Protein 3AM6 (pdb70)

Solvent-accessible surface area: 39578 Å² total; per-residue (Å²): 227,32,44,50,6,58,118,74,0,36,80,17,2,86,97,11,60,56,69,0,23,58,12,10,112,54,20,22,79,35,2,119,140,91,85,48,72,74,8,17,116,21,1,33,36,0,0,64,49,0,10,47,12,10,97,19,12,1,72,33,43,125,92,84,44,68,22,59,114,26,8,12,17,25,18,10,3,27,1,20,5,52,0,13,22,48,3,0,56,0,0,11,52,1,11,132,27,36,53,68,64,32,50,107,6,33,21,10,0,36,72,27,11,20,47,18,4,30,0,2,29,17,103,85,102,96,26,20,76,74,47,39,102,22,6,49,73,42,21,53,74,5,41,155,8,1,69,19,12,37,174,121,135,107,112,41,104,76,41,76,64,23,0,43,65,25,2,63,76,8,13,110,17,16,66,98,31,29,69,14,11,20,100,0,10,1,56,35,102,34,32,1,16,70,4,5,62,77,2,3,90,15,1,40,61,5,4,8,79,5,0,86,25,0,12,108,13,15,37,55,24,123,160,183,222,32,44,48,6,56,117,73,0,35,78,19,2,86,97,12,60,58,69,0,25,57,13,10,112,52,20,22,77,36,2,122,141,90,86,48,70,71,8,18,114,21,1,32,36,1,1,64,49,0,9,81,14,11,107,48,10,1,77,76,44,128,72,83,16,69,21,58,113,26,9,13,17,58,18,10,3,88,1,19,37,84,0,14,23,47,3,0,57,0,0,11,52,1,12,135,27,36,42,103,63,32,8,158,6,21,16,10,0,56,82,28,11,35,46,18,50,59,0,3,82,26,104,85,34,42,46,19,4,51,21,20,13,22,6,24,54,42,22,54,73,4,41,154,8,2,70,19,12,38,174,121,136,106,114,41,102,76,42,79,65,23,0,43,66,23,1,63,78,9,13,109,17,16,65,99,31,28,58,11,10,15,41,0,12,1,37,30,48,34,33,1,16,71,5,5,62,78,3,4,91,15,1,38,63,5,4,8,79,4,0,85,24,0,11,111,14,15,39,56,23,124,159,180,225,31,45,49,6,56,116,73,0,37,77,17,2,85,98,10,59,56,70,0,24,56,13,11,112,54,21,22,76,35,1,121,144,90,85,50,72,73,8,18,115,20,1,33,38,0,1,63,49,0,9,81,14,11,108,48,11,1,76,78,44,124,76,82,17,68,22,60,114,26,9,11,17,63,18,9,3,87,2,20,37,85,0,13,23,47,4,0,57,0,0,10,53,1,11,133,27,36,41,102,61,32,8,158,5,22,16,9,0,56,83,26,10,35,45,18,50,59,0,3,78,25,100,86,34,42,48,20,5,53,21,18,14,22,6,24,56,43,21,53,72,4,41,153,9,1,68,19,12,37,174,119,138,105,114,42,101,76,41,77,65,23,0,44,64,24,2,62,77,9,13,112,19,15,65,98,31,29,56,11,12,15,37,1,12,1,37,32,49,33,32,1,17,71,5,5,62,76,2,3,91,15,1,38,63,4,4,7,80,4,0,85,24,0,11,109,14,15,39,56,24,124,158,183,224,32,44,48,5,57,116,73,0,36,80,18,2,86,98,12,60,56,68,0,25,56,13,10,112,53,21,22,77,35,1,118,142,92,84,47,72,72,8,18,117,21,1,33,36,0,0,64,48,0,10,48,14,11,97,18,11,1,75,35,44,125,90,83,44,69,22,59,113,26,8,13,17,26,17,10,3,28,1,18,6,53,0,13,22,48,3,0,55,0,0,10,51,0,12,134,26,36,53,66,61,32,50,105,5,35,22,11,0,35,72,26,10,19,44,18,4,28,0,3,28,16,103,84,98,98,28,19,78,75,47,39,100,23,6,47,74,41,21,53,72,5,41,155,8,2,71,19,12,37,175,117,138,107,111,41,102,76,42,76,66,23,0,45,65,23,2,62,76,10,13,111,17,15,65,98,30,27,69,12,11,20,100,1,10,1,55,37,102,34,33,1,16,69,4,6,62,76,2,3,91,16,1,40,60,5,4,8,77,4,0,85,26,0,11,110,14,16,39,56,24,124,159,182

Foldseek 3Di:
DAFADDPLLLVLLVVLLVVLVVLLVVLVVVLVVDDLSVLSVLLNCLSVLSSVLSVVCNVPSPVFDDQPRYGFSCSVLVSQLVNVLSLLVLLCVLWQDDPVLSCLLNVLSNLLSVLQVVLLNDHPLVSSVVSLVSSVVSLVVSLVSLCCSQPVPTDDPLSSVLSVVLSVVLNVLVVVLSVLCCCPSRPNVDGPSRSSNVVSVSSCCSRSVSSVSSSCSSVVVVVD/DAFADDPLLLVLLVVLLVVLVVLLVVLVVVLVVDDLSVLSVLLNCLSVLSSVLSVVCNVPSPVFDDQPRYGFSCSVLVSQLVNVLSLLVLLCVLWQDDPVLSCLLNVLSNLLSVLQVVLLNDHDLVSSVVSLVSSVVSLVSNLVSLCCSQPVPTDDPLSSVLSVVLSVVLNVLVVVLSVLCCCPSRPNVDGPSVSSNVVSVSSCCSRSVSSVSSSCSSVVVVVD/DAFADDPLLLVLLVVLLVVLVVLLVVLVVVLVVDDLSVLSVLLNCLSVLSSVLSVVCNVPSPVFDDQPRYGFSCSVLVSQLVNVLSLLVLLCVLWQDDPVLNCLLNVLSNLLSVLQVVLLNDHDLVSSVVSLVSSVVSLVSNLVSLCCSQPVPTDDPLSSVLSVVLSVVLNVLVVVLSVLCCCPSRPNVDGPSRSSNVVSVSSCCSRSVSSVSSSCSSVVVVVD/DAFADDPLLLVLLVVLLVVLVVLLVVLVVVLVVDDLSVLSVLLNCLSVLSSVLSVVCNVPSPVFDDQPRYGFSCSVLVSQLPNVLSLLVLLCVLWQDDPVLSCLLNVLSNLLSVLQVVLLRDHPLVSSVVSLVSSVVSLVVSLVSLCCSQPVPTDDPLSSVLSVVLSVVLNVLVVVLSVLCCCPSRPNVDGPSRSSNVVSVSSCCSRSVSSVSSSCSSVVVVVD

Radius of gyration: 28.98 Å; Cα contacts (8 Å, |Δi|>4): 1174; chains: 4; bounding box: 71×61×73 Å

InterPro domains:
  IPR001425 Archaeal/bacterial/fungal rhodopsins [PF01036] (11-216)
  IPR001425 Archaeal/bacterial/fungal rhodopsins [PR00251] (41-61)
  IPR001425 Archaeal/bacterial/fungal rhodopsins [PR00251] (76-97)
  IPR001425 Archaeal/bacterial/fungal rhodopsins [PR00251] (104-123)
  IPR001425 Archaeal/bacterial/fungal rhodopsins [PR00251] (129-150)
  IPR001425 Archaeal/bacterial/fungal rhodopsins [PR00251] (170-188)
  IPR001425 Archaeal/bacterial/fungal rhodopsins [PR00251] (201-219)
  IPR001425 Archaeal/bacterial/fungal rhodopsins [PTHR28286] (4-220)
  IPR001425 Archaeal/bacterial/fungal rhodopsins [SM01021] (10-226)
  IPR018229 Rhodopsin, retinal binding site [PS00950] (78-90)

Nearest PDB structures (foldseek):
  3am6-assembly1_A  TM=1.004E+00  e=5.778E-32  Acetabularia acetabulum
  5br2-assembly1_A-3  TM=9.286E-01  e=4.828E-11  Halobacterium salinarum
  2wjk-assembly1_A  TM=9.405E-01  e=9.791E-11  Halobacterium salinarum
  5j7a-assembly1_A  TM=9.372E-01  e=8.500E-11  Halobacterium salinarum NRC-1
  3nsb-assembly1_A  TM=9.329E-01  e=3.335E-10  Halobacterium salinarum

B-factor: mean 24.08, std 11.89, range [1.96, 65.36]

Secondary structure (DSSP, 8-state):
--B---HHHHHHHHHHHHHHHHHHHHHHHHGGG---HHHHHHHHHHHHHHHHHHHHHHHTTTS--BSSSBB--THHHHHHHHHHHHHHHHHHTTS---HHHHHHHHHHHHHHHHHHHHHHT---HHHHHHHHHHHHHHHHHHHHHHHHHHHS----HHHHHHHHHHHHHHHHHHTHHHHHHIIIIIISSS-HHHHHHHHHHHHHIIIIIHHHHHHHHHHHHHT-/--B---HHHHHHHHHHHHHHHHHHHHHHHHGGG---HHHHHHHHHHHHHHHHHHHHHHHTTTS--BSSSBB--THHHHHHHHHHHHHHHHHHTTS---HHHHHHHHHHHHHHHHHHHHHHT---HHHHHHHHHHHHHHHHHHHHHHHHHHHS----HHHHHHHHHHHHHHHHHHTHHHHHHIIIIIISSS-HHHHHHHHHHHHHIIIIIHHHHHHHHHHHHHT-/--B---HHHHHHHHHHHHHHHHHHHHHHHHGGG---HHHHHHHHHHHHHHHHHHHHHHHTTTS--BSSSBB--THHHHHHHHHHHHHHHHHHTTS---HHHHHHHHHHHHHHHHHHHHHHT---HHHHHHHHHHHHHHHHHHHHHHHHHHHS----HHHHHHHHHHHHHHHHHHTHHHHHHIIIIIISSS-HHHHHHHHHHHHHIIIIIHHHHHHHHHHHHHT-/--B---HHHHHHHHHHHHHHHHHHHHHHHHGGG---HHHHHHHHHHHHHHHHHHHHHHHTTTS--BSSSBB--THHHHHHHHHHHHHHHHHHTTS---HHHHHHHHHHHHHHHHHHHHHHT---HHHHHHHHHHHHHHHHHHHHHHHHHHHS----HHHHHHHHHHHHHHHHHHTHHHHHHIIIIIISSS-HHHHHHHHHHHHHIIIIIHHHHHHHHHHHHHT-

Organism: Acetabularia acetabulum (NCBI:txid35845)

Sequence (896 aa):
MADVETETGMIAQWIVFAIMAAAAIAFGVAVHFRPLKSAYYINIAICTIAATAYYAMAVNYQDLTMNGERQVVYARYIDWVLTTPLLLLDLIVMTKMGGVMISWVIGADIFMIVFGILGAFEDEHKFKWVYFIAGCVMQAVLTYGMYNATWKDDKSPEYHSSYVSLLVFLSILWVFYPVVWAFGSGSGVLSVDNEAILMGILDVLAKPLFGMGCLIAHETIFKKMADVETETGMIAQWIVFAIMAAAAIAFGVAVHFRPLKSAYYINIAICTIAATAYYAMAVNYQDLTMNGERQVVYARYIDWVLTTPLLLLDLIVMTKMGGVMISWVIGADIFMIVFGILGAFEDEHKFKWVYFIAGCVMQAVLTYGMYNATWKDDKSPEYHSSYVSLLVFLSILWVFYPVVWAFGSGSGVLSVDNEAILMGILDVLAKPLFGMGCLIAHETIFKKMADVETETGMIAQWIVFAIMAAAAIAFGVAVHFRPLKSAYYINIAICTIAATAYYAMAVNYQDLTMNGERQVVYARYIDWVLTTPLLLLDLIVMTKMGGVMISWVIGADIFMIVFGILGAFEDEHKFKWVYFIAGCVMQAVLTYGMYNATWKDDKSPEYHSSYVSLLVFLSILWVFYPVVWAFGSGSGVLSVDNEAILMGILDVLAKPLFGMGCLIAHETIFKKMADVETETGMIAQWIVFAIMAAAAIAFGVAVHFRPLKSAYYINIAICTIAATAYYAMAVNYQDLTMNGERQVVYARYIDWVLTTPLLLLDLIVMTKMGGVMISWVIGADIFMIVFGILGAFEDEHKFKWVYFIAGCVMQAVLTYGMYNATWKDDKSPEYHSSYVSLLVFLSILWVFYPVVWAFGSGSGVLSVDNEAILMGILDVLAKPLFGMGCLIAHETIFKK

CATH classification: 1.20.1070.10

Structure (mmCIF, N/CA/C/O backbone):
data_3AM6
#
_entry.id   3AM6
#
_cell.length_a   84.120
_cell.length_b   110.487
_cell.length_c   129.116
_cell.angle_alpha   90.00
_cell.angle_beta   90.00
_cell.angle_gamma   90.00
#
_symmetry.space_group_name_H-M   'P 21 21 21'
#
loop_
_entity.id
_entity.type
_entity.pdbx_description
1 polymer rhodopsin-2
2 non-polymer RETINAL
3 non-polymer CHOLESTEROL
#
loop_
_atom_site.group_PDB
_atom_site.id
_atom_site.type_symbol
_atom_site.label_atom_id
_atom_site.label_alt_id
_atom_site.label_comp_id
_atom_site.label_asym_id
_atom_site.label_entity_id
_atom_site.label_seq_id
_atom_site.pdbx_PDB_ins_code
_atom_site.Cartn_x
_atom_site.Cartn_y
_atom_site.Cartn_z
_atom_site.occupancy
_atom_site.B_iso_or_equiv
_atom_site.auth_seq_id
_atom_site.auth_comp_id
_atom_site.auth_asym_id
_atom_site.auth_atom_id
_atom_site.pdbx_PDB_model_num
ATOM 1 N N . MET A 1 1 ? 20.016 -31.677 21.908 1.00 57.41 1 MET A N 1
ATOM 2 C CA . MET A 1 1 ? 18.743 -31.350 22.624 1.00 57.93 1 MET A CA 1
ATOM 3 C C . MET A 1 1 ? 18.346 -29.893 22.357 1.00 56.87 1 MET A C 1
ATOM 4 O O . MET A 1 1 ? 19.047 -29.177 21.632 1.00 57.42 1 MET A O 1
ATOM 9 N N . ALA A 1 2 ? 17.224 -29.461 22.934 1.00 54.54 2 ALA A N 1
ATOM 10 C CA . ALA A 1 2 ? 16.741 -28.098 22.749 1.00 51.31 2 ALA A CA 1
ATOM 11 C C . ALA A 1 2 ? 17.156 -27.166 23.890 1.00 49.14 2 ALA A C 1
ATOM 12 O O . ALA A 1 2 ? 17.222 -27.570 25.061 1.00 47.98 2 ALA A O 1
ATOM 14 N N . ASP A 1 3 ? 17.433 -25.916 23.517 1.00 46.79 3 ASP A N 1
ATOM 15 C CA . ASP A 1 3 ? 17.851 -24.868 24.443 1.00 44.80 3 ASP A CA 1
ATOM 16 C C . ASP A 1 3 ? 16.635 -24.064 24.857 1.00 42.46 3 ASP A C 1
ATOM 17 O O . ASP A 1 3 ? 16.105 -23.297 24.063 1.00 42.24 3 ASP A O 1
ATOM 22 N N . VAL A 1 4 ? 16.202 -24.228 26.099 1.00 40.27 4 VAL A N 1
ATOM 23 C CA . VAL A 1 4 ? 15.036 -23.506 26.590 1.00 38.41 4 VAL A CA 1
ATOM 24 C C . VAL A 1 4 ? 15.383 -22.728 27.870 1.00 36.83 4 VAL A C 1
ATOM 25 O O . VAL A 1 4 ? 16.354 -23.062 28.553 1.00 37.08 4 VAL A O 1
ATOM 29 N N . GLU A 1 5 ? 14.611 -21.688 28.186 1.00 34.44 5 GLU A N 1
ATOM 30 C CA . GLU A 1 5 ? 14.866 -20.910 29.392 1.00 32.25 5 GLU A CA 1
ATOM 31 C C . GLU A 1 5 ? 14.595 -21.763 30.629 1.00 32.00 5 GLU A C 1
ATOM 32 O O . GLU A 1 5 ? 13.768 -22.679 30.593 1.00 31.33 5 GLU A O 1
ATOM 38 N N . THR A 1 6 ? 15.290 -21.450 31.722 1.00 31.96 6 THR A N 1
ATOM 39 C CA . THR A 1 6 ? 15.144 -22.194 32.972 1.00 31.52 6 THR A CA 1
ATOM 40 C C . THR A 1 6 ? 14.894 -21.300 34.181 1.00 31.42 6 THR A C 1
ATOM 41 O O . THR A 1 6 ? 14.720 -20.085 34.062 1.00 30.76 6 THR A O 1
ATOM 45 N N . GLU A 1 7 ? 14.893 -21.927 35.352 1.00 31.89 7 GLU A N 1
ATOM 46 C CA . GLU A 1 7 ? 14.683 -21.211 36.598 1.00 32.22 7 GLU A CA 1
ATOM 47 C C . GLU A 1 7 ? 15.653 -20.044 36.618 1.00 30.61 7 GLU A C 1
ATOM 48 O O . GLU A 1 7 ? 15.294 -18.934 36.997 1.00 30.18 7 GLU A O 1
ATOM 54 N N . THR A 1 8 ? 16.880 -20.310 36.182 1.00 29.14 8 THR A N 1
ATOM 55 C CA . THR A 1 8 ? 17.919 -19.289 36.138 1.00 27.72 8 THR A CA 1
ATOM 56 C C . THR A 1 8 ? 17.422 -18.073 35.362 1.00 26.47 8 THR A C 1
ATOM 57 O O . THR A 1 8 ? 17.210 -17.002 35.930 1.00 25.87 8 THR A O 1
ATOM 61 N N . GLY A 1 9 ? 17.243 -18.238 34.058 1.00 24.87 9 GLY A N 1
ATOM 62 C CA . GLY A 1 9 ? 16.758 -17.128 33.270 1.00 23.55 9 GLY A CA 1
ATOM 63 C C . GLY A 1 9 ? 15.655 -16.437 34.045 1.00 22.81 9 GLY A C 1
ATOM 64 O O . GLY A 1 9 ? 15.721 -15.234 34.285 1.00 21.83 9 GLY A O 1
ATOM 65 N N . MET A 1 10 ? 14.655 -17.207 34.462 1.00 22.63 10 MET A N 1
ATOM 66 C CA . MET A 1 10 ? 13.543 -16.650 35.213 1.00 23.19 10 MET A CA 1
ATOM 67 C C . MET A 1 10 ? 14.009 -15.700 36.307 1.00 22.52 10 MET A C 1
ATOM 68 O O . MET A 1 10 ? 13.580 -14.546 36.375 1.00 21.56 10 MET A O 1
ATOM 73 N N . ILE A 1 11 ? 14.879 -16.207 37.172 1.00 22.07 11 ILE A N 1
ATOM 74 C CA . ILE A 1 11 ? 15.429 -15.422 38.273 1.00 20.90 11 ILE A CA 1
ATOM 75 C C . ILE A 1 11 ? 15.833 -14.057 37.747 1.00 19.43 11 ILE A C 1
ATOM 76 O O . ILE A 1 11 ? 15.227 -13.040 38.069 1.00 18.93 11 ILE A O 1
ATOM 81 N N . ALA A 1 12 ? 16.877 -14.065 36.929 1.00 18.10 12 ALA A N 1
ATOM 82 C CA . ALA A 1 12 ? 17.420 -12.858 36.330 1.00 16.25 12 ALA A CA 1
ATOM 83 C C . ALA A 1 12 ? 16.319 -11.883 35.980 1.00 15.32 12 ALA A C 1
ATOM 84 O O . ALA A 1 12 ? 16.284 -10.763 36.485 1.00 15.35 12 ALA A O 1
ATOM 86 N N . GLN A 1 13 ? 15.412 -12.325 35.118 1.00 14.29 13 GLN A N 1
ATOM 87 C CA . GLN A 1 13 ? 14.305 -11.489 34.678 1.00 12.98 13 GLN A CA 1
ATOM 88 C C . GLN A 1 13 ? 13.574 -10.906 35.875 1.00 12.02 13 GLN A C 1
ATOM 89 O O . GLN A 1 13 ? 13.422 -9.692 35.996 1.00 10.80 13 GLN A O 1
ATOM 95 N N . TRP A 1 14 ? 13.137 -11.782 36.763 1.00 11.74 14 TRP A N 1
ATOM 96 C CA . TRP A 1 14 ? 12.438 -11.359 37.957 1.00 12.62 14 TRP A CA 1
ATOM 97 C C . TRP A 1 14 ? 13.163 -10.222 38.630 1.00 12.11 14 TRP A C 1
ATOM 98 O O . TRP A 1 14 ? 12.547 -9.262 39.088 1.00 12.60 14 TRP A O 1
ATOM 109 N N . ILE A 1 15 ? 14.482 -10.341 38.691 1.00 11.13 15 ILE A N 1
ATOM 110 C CA . ILE A 1 15 ? 15.309 -9.311 39.299 1.00 9.40 15 ILE A CA 1
ATOM 111 C C . ILE A 1 15 ? 15.117 -8.010 38.526 1.00 8.84 15 ILE A C 1
ATOM 112 O O . ILE A 1 15 ? 14.785 -6.967 39.092 1.00 8.33 15 ILE A O 1
ATOM 117 N N . VAL A 1 16 ? 15.313 -8.079 37.218 1.00 8.09 16 VAL A N 1
ATOM 118 C CA . VAL A 1 16 ? 15.135 -6.901 36.391 1.00 7.52 16 VAL A CA 1
ATOM 119 C C . VAL A 1 16 ? 13.752 -6.309 36.653 1.00 7.23 16 VAL A C 1
ATOM 120 O O . VAL A 1 16 ? 13.579 -5.096 36.736 1.00 6.39 16 VAL A O 1
ATOM 124 N N . PHE A 1 17 ? 12.766 -7.180 36.783 1.00 6.69 17 PHE A N 1
ATOM 125 C CA . PHE A 1 17 ? 11.427 -6.719 37.034 1.00 6.30 17 PHE A CA 1
ATOM 126 C C . PHE A 1 17 ? 11.428 -5.707 38.150 1.00 6.62 17 PHE A C 1
ATOM 127 O O . PHE A 1 17 ? 11.025 -4.560 37.964 1.00 6.26 17 PHE A O 1
ATOM 135 N N . ALA A 1 18 ? 11.883 -6.155 39.315 1.00 7.06 18 ALA A N 1
ATOM 136 C CA . ALA A 1 18 ? 11.936 -5.317 40.513 1.00 8.57 18 ALA A CA 1
ATOM 137 C C . ALA A 1 18 ? 12.572 -3.952 40.245 1.00 8.80 18 ALA A C 1
ATOM 138 O O . ALA A 1 18 ? 11.997 -2.888 40.539 1.00 6.81 18 ALA A O 1
ATOM 140 N N . ILE A 1 19 ? 13.771 -3.992 39.687 1.00 9.25 19 ILE A N 1
ATOM 141 C CA . ILE A 1 19 ? 14.473 -2.769 39.372 1.00 10.41 19 ILE A CA 1
ATOM 142 C C . ILE A 1 19 ? 13.566 -1.837 38.567 1.00 10.95 19 ILE A C 1
ATOM 143 O O . ILE A 1 19 ? 13.236 -0.733 39.010 1.00 11.52 19 ILE A O 1
ATOM 148 N N . MET A 1 20 ? 13.147 -2.296 37.396 1.00 10.91 20 MET A N 1
ATOM 149 C CA . MET A 1 20 ? 12.274 -1.514 36.538 1.00 10.82 20 MET A CA 1
ATOM 150 C C . MET A 1 20 ? 11.116 -0.965 37.352 1.00 10.88 20 MET A C 1
ATOM 151 O O . MET A 1 20 ? 10.877 0.242 37.391 1.00 10.65 20 MET A O 1
ATOM 156 N N . ALA A 1 21 ? 10.410 -1.873 38.011 1.00 11.46 21 ALA A N 1
ATOM 157 C CA . ALA A 1 21 ? 9.261 -1.519 38.840 1.00 12.41 21 ALA A CA 1
ATOM 158 C C . ALA A 1 21 ? 9.547 -0.347 39.785 1.00 12.39 21 ALA A C 1
ATOM 159 O O . ALA A 1 21 ? 8.759 0.599 39.880 1.00 10.84 21 ALA A O 1
ATOM 161 N N . ALA A 1 22 ? 10.681 -0.431 40.481 1.00 12.87 22 ALA A N 1
ATOM 162 C CA . ALA A 1 22 ? 11.101 0.601 41.427 1.00 13.46 22 ALA A CA 1
ATOM 163 C C . ALA A 1 22 ? 11.274 1.937 40.713 1.00 13.42 22 ALA A C 1
ATOM 164 O O . ALA A 1 22 ? 10.636 2.940 41.065 1.00 13.20 22 ALA A O 1
ATOM 166 N N . ALA A 1 23 ? 12.150 1.938 39.714 1.00 12.83 23 ALA A N 1
ATOM 167 C CA . ALA A 1 23 ? 12.407 3.130 38.933 1.00 13.37 23 ALA A CA 1
ATOM 168 C C . ALA A 1 23 ? 11.061 3.712 38.533 1.00 14.07 23 ALA A C 1
ATOM 169 O O . ALA A 1 23 ? 10.805 4.915 38.664 1.00 13.94 23 ALA A O 1
ATOM 171 N N . ALA A 1 24 ? 10.197 2.838 38.045 1.00 14.66 24 ALA A N 1
ATOM 172 C CA . ALA A 1 24 ? 8.874 3.264 37.647 1.00 15.46 24 ALA A CA 1
ATOM 173 C C . ALA A 1 24 ? 8.241 4.003 38.813 1.00 15.61 24 ALA A C 1
ATOM 174 O O . ALA A 1 24 ? 7.947 5.188 38.700 1.00 15.98 24 ALA A O 1
ATOM 176 N N . ILE A 1 25 ? 8.053 3.308 39.936 1.00 15.55 25 ILE A N 1
ATOM 177 C CA . ILE A 1 25 ? 7.437 3.917 41.108 1.00 15.59 25 ILE A CA 1
ATOM 178 C C . ILE A 1 25 ? 8.162 5.197 41.487 1.00 16.10 25 ILE A C 1
ATOM 179 O O . ILE A 1 25 ? 7.540 6.233 41.714 1.00 16.33 25 ILE A O 1
ATOM 184 N N . ALA A 1 26 ? 9.483 5.115 41.552 1.00 16.22 26 ALA A N 1
ATOM 185 C CA . ALA A 1 26 ? 10.303 6.263 41.911 1.00 16.74 26 ALA A CA 1
ATOM 186 C C . ALA A 1 26 ? 9.973 7.503 41.078 1.00 17.00 26 ALA A C 1
ATOM 187 O O . ALA A 1 26 ? 9.549 8.539 41.606 1.00 15.83 26 ALA A O 1
ATOM 189 N N . PHE A 1 27 ? 10.186 7.395 39.773 1.00 17.14 27 PHE A N 1
ATOM 190 C CA . PHE A 1 27 ? 9.923 8.505 38.882 1.00 16.98 27 PHE A CA 1
ATOM 191 C C . PHE A 1 27 ? 8.459 8.809 38.987 1.00 17.40 27 PHE A C 1
ATOM 192 O O . PHE A 1 27 ? 8.058 9.955 39.157 1.00 17.19 27 PHE A O 1
ATOM 200 N N . GLY A 1 28 ? 7.666 7.754 38.899 1.00 18.81 28 GLY A N 1
ATOM 201 C CA . GLY A 1 28 ? 6.225 7.891 38.982 1.00 21.64 28 GLY A CA 1
ATOM 202 C C . GLY A 1 28 ? 5.768 8.861 40.054 1.00 23.15 28 GLY A C 1
ATOM 203 O O . GLY A 1 28 ? 4.869 9.674 39.822 1.00 23.48 28 GLY A O 1
ATOM 204 N N . VAL A 1 29 ? 6.376 8.778 41.234 1.00 24.15 29 VAL A N 1
ATOM 205 C CA . VAL A 1 29 ? 6.011 9.680 42.323 1.00 24.22 29 VAL A CA 1
ATOM 206 C C . VAL A 1 29 ? 6.715 11.007 42.091 1.00 24.68 29 VAL A C 1
ATOM 207 O O . VAL A 1 29 ? 6.074 12.021 41.834 1.00 24.91 29 VAL A O 1
ATOM 211 N N . ALA A 1 30 ? 8.040 10.978 42.172 1.00 25.08 30 ALA A N 1
ATOM 212 C CA . ALA A 1 30 ? 8.854 12.165 41.976 1.00 26.46 30 ALA A CA 1
ATOM 213 C C . ALA A 1 30 ? 8.148 13.226 41.139 1.00 27.49 30 ALA A C 1
ATOM 214 O O . ALA A 1 30 ? 7.826 14.311 41.626 1.00 26.05 30 ALA A O 1
ATOM 216 N N . VAL A 1 31 ? 7.903 12.888 39.878 1.00 29.48 31 VAL A N 1
ATOM 217 C CA . VAL A 1 31 ? 7.251 13.790 38.931 1.00 31.94 31 VAL A CA 1
ATOM 218 C C . VAL A 1 31 ? 6.228 14.745 39.535 1.00 33.03 31 VAL A C 1
ATOM 219 O O . VAL A 1 31 ? 6.186 15.918 39.182 1.00 33.31 31 VAL A O 1
ATOM 223 N N . HIS A 1 32 ? 5.397 14.244 40.435 1.00 34.59 32 HIS A N 1
ATOM 224 C CA . HIS A 1 32 ? 4.379 15.084 41.051 1.00 36.28 32 HIS A CA 1
ATOM 225 C C . HIS A 1 32 ? 4.945 16.233 41.852 1.00 36.51 32 HIS A C 1
ATOM 226 O O . HIS A 1 32 ? 4.191 17.091 42.305 1.00 37.29 32 HIS A O 1
ATOM 233 N N . PHE A 1 33 ? 6.263 16.261 42.020 1.00 35.87 33 PHE A N 1
ATOM 234 C CA . PHE A 1 33 ? 6.882 17.315 42.804 1.00 34.83 33 PHE A CA 1
ATOM 235 C C . PHE A 1 33 ? 7.860 18.129 41.997 1.00 34.40 33 PHE A C 1
ATOM 236 O O . PHE A 1 33 ? 8.823 18.669 42.527 1.00 34.57 33 PHE A O 1
ATOM 244 N N . ARG A 1 34 ? 7.601 18.219 40.704 1.00 34.16 34 ARG A N 1
ATOM 245 C CA . ARG A 1 34 ? 8.460 18.970 39.812 1.00 34.67 34 ARG A CA 1
ATOM 246 C C . ARG A 1 34 ? 7.599 19.975 39.042 1.00 34.85 34 ARG A C 1
ATOM 247 O O . ARG A 1 34 ? 6.405 20.086 39.300 1.00 35.58 34 ARG A O 1
ATOM 255 N N . PRO A 1 35 ? 8.205 20.753 38.126 1.00 34.42 35 PRO A N 1
ATOM 256 C CA . PRO A 1 35 ? 7.487 21.750 37.316 1.00 33.86 35 PRO A CA 1
ATOM 257 C C . PRO A 1 35 ? 6.995 21.208 35.957 1.00 33.45 35 PRO A C 1
ATOM 258 O O . PRO A 1 35 ? 7.226 21.807 34.893 1.00 31.79 35 PRO A O 1
ATOM 262 N N . LEU A 1 38 ? 8.822 20.865 33.150 1.00 23.21 38 LEU A N 1
ATOM 263 C CA . LEU A 1 38 ? 9.813 19.854 33.524 1.00 25.37 38 LEU A CA 1
ATOM 264 C C . LEU A 1 38 ? 9.212 18.427 33.695 1.00 26.35 38 LEU A C 1
ATOM 265 O O . LEU A 1 38 ? 9.888 17.414 33.477 1.00 27.21 38 LEU A O 1
ATOM 270 N N . LYS A 1 39 ? 7.942 18.345 34.069 1.00 26.27 39 LYS A N 1
ATOM 271 C CA . LYS A 1 39 ? 7.295 17.052 34.270 1.00 24.95 39 LYS A CA 1
ATOM 272 C C . LYS A 1 39 ? 7.458 16.036 33.141 1.00 23.46 39 LYS A C 1
ATOM 273 O O . LYS A 1 39 ? 7.595 14.844 33.389 1.00 23.05 39 LYS A O 1
ATOM 279 N N . SER A 1 40 ? 7.443 16.510 31.905 1.00 22.52 40 SER A N 1
ATOM 280 C CA . SER A 1 40 ? 7.556 15.638 30.738 1.00 21.87 40 SER A CA 1
ATOM 281 C C . SER A 1 40 ? 8.738 14.675 30.754 1.00 21.36 40 SER A C 1
ATOM 282 O O . SER A 1 40 ? 8.560 13.468 30.569 1.00 21.97 40 SER A O 1
ATOM 285 N N . ALA A 1 41 ? 9.941 15.209 30.950 1.00 19.86 41 ALA A N 1
ATOM 286 C CA . ALA A 1 41 ? 11.145 14.388 30.979 1.00 18.08 41 ALA A CA 1
ATOM 287 C C . ALA A 1 41 ? 10.906 13.180 31.869 1.00 16.94 41 ALA A C 1
ATOM 288 O O . ALA A 1 41 ? 11.304 12.058 31.551 1.00 15.64 41 ALA A O 1
ATOM 290 N N . TYR A 1 42 ? 10.239 13.431 32.988 1.00 16.29 42 TYR A N 1
ATOM 291 C CA . TYR A 1 42 ? 9.909 12.385 33.940 1.00 17.18 42 TYR A CA 1
ATOM 292 C C . TYR A 1 42 ? 9.006 11.338 33.282 1.00 17.76 42 TYR A C 1
ATOM 293 O O . TYR A 1 42 ? 9.326 10.142 33.246 1.00 16.82 42 TYR A O 1
ATOM 302 N N . TYR A 1 43 ? 7.883 11.801 32.748 1.00 19.32 43 TYR A N 1
ATOM 303 C CA . TYR A 1 43 ? 6.942 10.925 32.066 1.00 20.63 43 TYR A CA 1
ATOM 304 C C . TYR A 1 43 ? 7.636 9.971 31.104 1.00 19.26 43 TYR A C 1
ATOM 305 O O . TYR A 1 43 ? 7.386 8.766 31.116 1.00 19.16 43 TYR A O 1
ATOM 314 N N . ILE A 1 44 ? 8.504 10.511 30.260 1.00 16.80 44 ILE A N 1
ATOM 315 C CA . ILE A 1 44 ? 9.193 9.674 29.302 1.00 14.58 44 ILE A CA 1
ATOM 316 C C . ILE A 1 44 ? 9.794 8.473 29.993 1.00 14.55 44 ILE A C 1
ATOM 317 O O . ILE A 1 44 ? 9.472 7.328 29.677 1.00 13.67 44 ILE A O 1
ATOM 322 N N . ASN A 1 45 ? 10.648 8.732 30.969 1.00 14.47 45 ASN A N 1
ATOM 323 C CA . ASN A 1 45 ? 11.299 7.638 31.655 1.00 14.63 45 ASN A CA 1
ATOM 324 C C . ASN A 1 45 ? 10.380 6.800 32.516 1.00 14.10 45 ASN A C 1
ATOM 325 O O . ASN A 1 45 ? 10.704 5.654 32.837 1.00 14.33 45 ASN A O 1
ATOM 330 N N . ILE A 1 46 ? 9.234 7.351 32.893 1.00 12.87 46 ILE A N 1
ATOM 331 C CA . ILE A 1 46 ? 8.291 6.563 33.675 1.00 12.21 46 ILE A CA 1
ATOM 332 C C . ILE A 1 46 ? 7.781 5.469 32.739 1.00 11.95 46 ILE A C 1
ATOM 333 O O . ILE A 1 46 ? 7.782 4.276 33.064 1.00 10.97 46 ILE A O 1
ATOM 338 N N . ALA A 1 47 ? 7.361 5.906 31.559 1.00 11.70 47 ALA A N 1
ATOM 339 C CA . ALA A 1 47 ? 6.836 5.014 30.546 1.00 11.46 47 ALA A CA 1
ATOM 340 C C . ALA A 1 47 ? 7.838 3.920 30.266 1.00 11.23 47 ALA A C 1
ATOM 341 O O . ALA A 1 47 ? 7.540 2.738 30.408 1.00 11.10 47 ALA A O 1
ATOM 343 N N . ILE A 1 48 ? 9.032 4.335 29.867 1.00 10.95 48 ILE A N 1
ATOM 344 C CA . ILE A 1 48 ? 10.101 3.410 29.562 1.00 11.45 48 ILE A CA 1
ATOM 345 C C . ILE A 1 48 ? 10.189 2.263 30.570 1.00 12.39 48 ILE A C 1
ATOM 346 O O . ILE A 1 48 ? 10.050 1.087 30.204 1.00 12.03 48 ILE A O 1
ATOM 351 N N . CYS A 1 49 ? 10.410 2.602 31.837 1.00 12.44 49 CYS A N 1
ATOM 352 C CA . CYS A 1 49 ? 10.520 1.5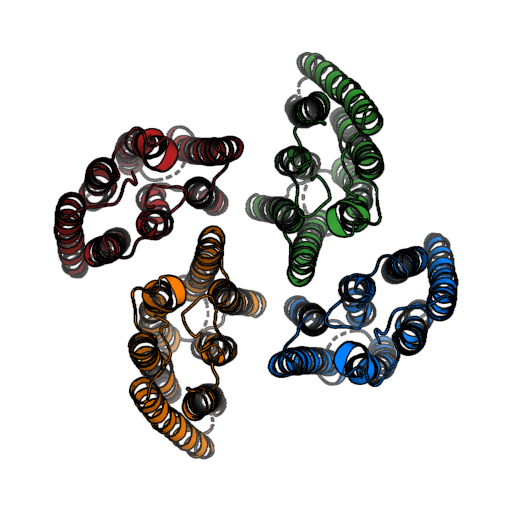87 32.878 1.00 12.80 49 CYS A CA 1
ATOM 353 C C . CYS A 1 49 ? 9.232 0.826 33.145 1.00 12.40 49 CYS A C 1
ATOM 354 O O . CYS A 1 49 ? 9.245 -0.361 33.450 1.00 11.84 49 CYS A O 1
ATOM 357 N N . THR A 1 50 ? 8.107 1.502 33.029 1.00 12.34 50 THR A N 1
ATOM 358 C CA . THR A 1 50 ? 6.857 0.813 33.239 1.00 11.35 50 THR A CA 1
ATOM 359 C C . THR A 1 50 ? 6.734 -0.236 32.147 1.00 10.54 50 THR A C 1
ATOM 360 O O . THR A 1 50 ? 6.353 -1.368 32.400 1.00 9.93 50 THR A O 1
ATOM 364 N N . ILE A 1 51 ? 7.073 0.148 30.926 1.00 10.46 51 ILE A N 1
ATOM 365 C CA . ILE A 1 51 ? 7.013 -0.771 29.800 1.00 10.82 51 ILE A CA 1
ATOM 366 C C . ILE A 1 51 ? 7.856 -1.994 30.133 1.00 11.48 51 ILE A C 1
ATOM 367 O O . ILE A 1 51 ? 7.341 -3.108 30.258 1.00 11.72 51 ILE A O 1
ATOM 372 N N . ALA A 1 52 ? 9.162 -1.768 30.262 1.00 11.42 52 ALA A N 1
ATOM 373 C CA . ALA A 1 52 ? 10.103 -2.834 30.568 1.00 10.99 52 ALA A CA 1
ATOM 374 C C . ALA A 1 52 ? 9.540 -3.723 31.670 1.00 11.30 52 ALA A C 1
ATOM 375 O O . ALA A 1 52 ? 9.294 -4.916 31.467 1.00 11.33 52 ALA A O 1
ATOM 377 N N . ALA A 1 53 ? 9.332 -3.125 32.836 1.00 10.79 53 ALA A N 1
ATOM 378 C CA . ALA A 1 53 ? 8.795 -3.828 33.988 1.00 10.16 53 ALA A CA 1
ATOM 379 C C . ALA A 1 53 ? 7.748 -4.835 33.559 1.00 10.07 53 ALA A C 1
ATOM 380 O O . ALA A 1 53 ? 7.786 -5.990 33.949 1.00 9.70 53 ALA A O 1
ATOM 382 N N . THR A 1 54 ? 6.811 -4.378 32.741 1.00 9.99 54 THR A N 1
ATOM 383 C CA . THR A 1 54 ? 5.734 -5.217 32.246 1.00 8.96 54 THR A CA 1
ATOM 384 C C . THR A 1 54 ? 6.272 -6.365 31.425 1.00 8.50 54 THR A C 1
ATOM 385 O O . THR A 1 54 ? 5.948 -7.525 31.681 1.00 6.97 54 THR A O 1
ATOM 389 N N . ALA A 1 55 ? 7.094 -6.023 30.437 1.00 8.75 55 ALA A N 1
ATOM 390 C CA . ALA A 1 55 ? 7.699 -7.011 29.555 1.00 9.57 55 ALA A CA 1
ATOM 391 C C . ALA A 1 55 ? 8.443 -8.073 30.348 1.00 10.43 55 ALA A C 1
ATOM 392 O O . ALA A 1 55 ? 8.229 -9.271 30.164 1.00 10.48 55 ALA A O 1
ATOM 394 N N . TYR A 1 56 ? 9.321 -7.646 31.235 1.00 10.21 56 TYR A N 1
ATOM 395 C CA . TYR A 1 56 ? 10.041 -8.612 32.015 1.00 11.43 56 TYR A CA 1
ATOM 396 C C . TYR A 1 56 ? 9.080 -9.464 32.813 1.00 11.84 56 TYR A C 1
ATOM 397 O O . TYR A 1 56 ? 9.236 -10.675 32.902 1.00 10.75 56 TYR A O 1
ATOM 406 N N . TYR A 1 57 ? 8.059 -8.828 33.365 1.00 13.44 57 TYR A N 1
ATOM 407 C CA . TYR A 1 57 ? 7.066 -9.542 34.148 1.00 15.03 57 TYR A CA 1
ATOM 408 C C . TYR A 1 57 ? 6.445 -10.672 33.357 1.00 15.13 57 TYR A C 1
ATOM 409 O O . TYR A 1 57 ? 6.153 -11.740 33.893 1.00 15.06 57 TYR A O 1
ATOM 418 N N . ALA A 1 58 ? 6.207 -10.421 32.080 1.00 15.18 58 ALA A N 1
ATOM 419 C CA . ALA A 1 58 ? 5.617 -11.442 31.241 1.00 15.45 58 ALA A CA 1
ATOM 420 C C . ALA A 1 58 ? 6.638 -12.555 31.040 1.00 15.86 58 ALA A C 1
ATOM 421 O O . ALA A 1 58 ? 6.381 -13.718 31.358 1.00 15.09 58 ALA A O 1
ATOM 423 N N . MET A 1 59 ? 7.805 -12.186 30.528 1.00 16.44 59 MET A N 1
ATOM 424 C CA . MET A 1 59 ? 8.865 -13.151 30.275 1.00 17.95 59 MET A CA 1
ATOM 425 C C . MET A 1 59 ? 9.040 -14.096 31.443 1.00 17.88 59 MET A C 1
ATOM 426 O O . MET A 1 59 ? 9.103 -15.313 31.276 1.00 17.94 59 MET A O 1
ATOM 431 N N . ALA A 1 60 ? 9.114 -13.514 32.629 1.00 17.57 60 ALA A N 1
ATOM 432 C CA . ALA A 1 60 ? 9.334 -14.277 33.833 1.00 18.83 60 ALA A CA 1
ATOM 433 C C . ALA A 1 60 ? 8.267 -15.301 34.157 1.00 20.40 60 ALA A C 1
ATOM 434 O O . ALA A 1 60 ? 8.571 -16.455 34.437 1.00 20.94 60 ALA A O 1
ATOM 436 N N . VAL A 1 61 ? 7.015 -14.890 34.129 1.00 21.70 61 VAL A N 1
ATOM 437 C CA . VAL A 1 61 ? 5.952 -15.809 34.467 1.00 23.57 61 VAL A CA 1
ATOM 438 C C . VAL A 1 61 ? 5.746 -16.889 33.412 1.00 25.80 61 VAL A C 1
ATOM 439 O O . VAL A 1 61 ? 5.156 -17.929 33.687 1.00 25.97 61 VAL A O 1
ATOM 443 N N . ASN A 1 62 ? 6.256 -16.656 32.211 1.00 28.25 62 ASN A N 1
ATOM 444 C CA . ASN A 1 62 ? 6.072 -17.615 31.135 1.00 31.15 62 ASN A CA 1
ATOM 445 C C . ASN A 1 62 ? 7.320 -18.250 30.559 1.00 32.72 62 ASN A C 1
ATOM 446 O O . ASN A 1 62 ? 7.297 -18.755 29.438 1.00 33.34 62 ASN A O 1
ATOM 451 N N . TYR A 1 63 ? 8.412 -18.248 31.299 1.00 34.27 63 TYR A N 1
ATOM 452 C CA . TYR A 1 63 ? 9.616 -18.849 30.765 1.00 36.38 63 TYR A CA 1
ATOM 453 C C . TYR A 1 63 ? 9.375 -20.300 30.335 1.00 37.55 63 TYR A C 1
ATOM 454 O O . TYR A 1 63 ? 10.221 -20.900 29.679 1.00 37.97 63 TYR A O 1
ATOM 463 N N . GLN A 1 64 ? 8.216 -20.849 30.697 1.00 38.64 64 GLN A N 1
ATOM 464 C CA . GLN A 1 64 ? 7.857 -22.231 30.370 1.00 39.25 64 GLN A CA 1
ATOM 465 C C . GLN A 1 64 ? 7.045 -22.394 29.081 1.00 40.05 64 GLN A C 1
ATOM 466 O O . GLN A 1 64 ? 7.211 -23.385 28.362 1.00 40.06 64 GLN A O 1
ATOM 472 N N . ASP A 1 65 ? 6.155 -21.436 28.806 1.00 40.87 65 ASP A N 1
ATOM 473 C CA . ASP A 1 65 ? 5.320 -21.466 27.601 1.00 40.68 65 ASP A CA 1
ATOM 474 C C . ASP A 1 65 ? 6.225 -21.088 26.438 1.00 40.43 65 ASP A C 1
ATOM 475 O O . ASP A 1 65 ? 6.322 -19.921 26.038 1.00 39.90 65 ASP A O 1
ATOM 480 N N . LEU A 1 66 ? 6.880 -22.107 25.896 1.00 40.18 66 LEU A N 1
ATOM 481 C CA . LEU A 1 66 ? 7.841 -21.937 24.817 1.00 40.08 66 LEU A CA 1
ATOM 482 C C . LEU A 1 66 ? 7.406 -22.019 23.347 1.00 39.97 66 LEU A C 1
ATOM 483 O O . LEU A 1 66 ? 6.846 -23.014 22.891 1.00 40.30 66 LEU A O 1
ATOM 488 N N . THR A 1 67 ? 7.672 -20.943 22.616 1.00 39.56 67 THR A N 1
ATOM 489 C CA . THR A 1 67 ? 7.408 -20.886 21.192 1.00 38.60 67 THR A CA 1
ATOM 490 C C . THR A 1 67 ? 8.855 -20.985 20.703 1.00 38.68 67 THR A C 1
ATOM 491 O O . THR A 1 67 ? 9.750 -20.328 21.261 1.00 37.87 67 THR A O 1
ATOM 495 N N . MET A 1 68 ? 9.101 -21.808 19.686 1.00 38.64 68 MET A N 1
ATOM 496 C CA . MET A 1 68 ? 10.469 -21.991 19.232 1.00 38.38 68 MET A CA 1
ATOM 497 C C . MET A 1 68 ? 10.788 -21.929 17.756 1.00 38.65 68 MET A C 1
ATOM 498 O O . MET A 1 68 ? 10.026 -22.391 16.912 1.00 38.69 68 MET A O 1
ATOM 503 N N . ASN A 1 69 ? 11.945 -21.344 17.469 1.00 39.65 69 ASN A N 1
ATOM 504 C CA . ASN A 1 69 ? 12.454 -21.216 16.115 1.00 41.04 69 ASN A CA 1
ATOM 505 C C . ASN A 1 69 ? 13.612 -22.202 16.093 1.00 41.29 69 ASN A C 1
ATOM 506 O O . ASN A 1 69 ? 14.695 -21.919 16.600 1.00 41.02 69 ASN A O 1
ATOM 511 N N . GLY A 1 70 ? 13.363 -23.373 15.516 1.00 42.11 70 GLY A N 1
ATOM 512 C CA . GLY A 1 70 ? 14.372 -24.411 15.496 1.00 42.87 70 GLY A CA 1
ATOM 513 C C . GLY A 1 70 ? 14.251 -25.148 16.824 1.00 43.23 70 GLY A C 1
ATOM 514 O O . GLY A 1 70 ? 13.139 -25.373 17.314 1.00 43.23 70 GLY A O 1
ATOM 515 N N . GLU A 1 71 ? 15.380 -25.526 17.417 1.00 43.69 71 GLU A N 1
ATOM 516 C CA . GLU A 1 71 ? 15.361 -26.223 18.702 1.00 44.13 71 GLU A CA 1
ATOM 517 C C . GLU A 1 71 ? 15.930 -25.287 19.767 1.00 42.58 71 GLU A C 1
ATOM 518 O O . GLU A 1 71 ? 16.754 -25.685 20.600 1.00 42.70 71 GLU A O 1
ATOM 524 N N . ARG A 1 72 ? 15.493 -24.030 19.711 1.00 40.32 72 ARG A N 1
ATOM 525 C CA . ARG A 1 72 ? 15.907 -23.012 20.665 1.00 38.19 72 ARG A CA 1
ATOM 526 C C . ARG A 1 72 ? 14.743 -22.046 20.835 1.00 36.94 72 ARG A C 1
ATOM 527 O O . ARG A 1 72 ? 14.296 -21.432 19.868 1.00 36.87 72 ARG A O 1
ATOM 535 N N . GLN A 1 73 ? 14.251 -21.930 22.065 1.00 35.85 73 GLN A N 1
ATOM 536 C CA . GLN A 1 73 ? 13.135 -21.043 22.391 1.00 34.29 73 GLN A CA 1
ATOM 537 C C . GLN A 1 73 ? 13.472 -19.581 22.175 1.00 33.67 73 GLN A C 1
ATOM 538 O O . GLN A 1 73 ? 14.579 -19.131 22.469 1.00 33.74 73 GLN A O 1
ATOM 544 N N . VAL A 1 74 ? 12.510 -18.829 21.663 1.00 32.65 74 VAL A N 1
ATOM 545 C CA . VAL A 1 74 ? 12.740 -17.410 21.453 1.00 31.01 74 VAL A CA 1
ATOM 546 C C . VAL A 1 74 ? 11.862 -16.628 22.431 1.00 29.78 74 VAL A C 1
ATOM 547 O O . VAL A 1 74 ? 10.644 -16.770 22.436 1.00 29.24 74 VAL A O 1
ATOM 551 N N . VAL A 1 75 ? 12.498 -15.835 23.285 1.00 28.75 75 VAL A N 1
ATOM 552 C CA . VAL A 1 75 ? 11.783 -15.020 24.254 1.00 27.92 75 VAL A CA 1
ATOM 553 C C . VAL A 1 75 ? 11.550 -13.678 23.583 1.00 26.93 75 VAL A C 1
ATOM 554 O O . VAL A 1 75 ? 12.273 -12.713 23.811 1.00 26.45 75 VAL A O 1
ATOM 558 N N . TYR A 1 76 ? 10.517 -13.632 22.755 1.00 26.29 76 TYR A N 1
ATOM 559 C CA . TYR A 1 76 ? 10.196 -12.445 21.978 1.00 25.54 76 TYR A CA 1
ATOM 560 C C . TYR A 1 76 ? 9.698 -11.226 22.717 1.00 24.45 76 TYR A C 1
ATOM 561 O O . TYR A 1 76 ? 9.907 -10.104 22.266 1.00 24.32 76 TYR A O 1
ATOM 570 N N . ALA A 1 77 ? 9.033 -11.430 23.842 1.00 23.66 77 ALA A N 1
ATOM 571 C CA . ALA A 1 77 ? 8.509 -10.297 24.588 1.00 22.95 77 ALA A CA 1
ATOM 572 C C . ALA A 1 77 ? 9.473 -9.112 24.597 1.00 22.05 77 ALA A C 1
ATOM 573 O O . ALA A 1 77 ? 9.046 -7.958 24.573 1.00 21.63 77 ALA A O 1
ATOM 575 N N . ARG A 1 78 ? 10.770 -9.399 24.602 1.00 21.39 78 ARG A N 1
ATOM 576 C CA . ARG A 1 78 ? 11.769 -8.343 24.636 1.00 21.20 78 ARG A CA 1
ATOM 577 C C . ARG A 1 78 ? 11.714 -7.413 23.442 1.00 20.77 78 ARG A C 1
ATOM 578 O O . ARG A 1 78 ? 11.933 -6.216 23.580 1.00 21.86 78 ARG A O 1
ATOM 586 N N . TYR A 1 79 ? 11.424 -7.952 22.266 1.00 20.28 79 TYR A N 1
ATOM 587 C CA . TYR A 1 79 ? 11.365 -7.132 21.063 1.00 18.51 79 TYR A CA 1
ATOM 588 C C . TYR A 1 79 ? 10.270 -6.105 21.208 1.00 17.29 79 TYR A C 1
ATOM 589 O O . TYR A 1 79 ? 10.426 -4.949 20.832 1.00 15.98 79 TYR A O 1
ATOM 598 N N . ILE A 1 80 ? 9.163 -6.534 21.784 1.00 16.99 80 ILE A N 1
ATOM 599 C CA . ILE A 1 80 ? 8.052 -5.643 22.015 1.00 17.78 80 ILE A CA 1
ATOM 600 C C . ILE A 1 80 ? 8.564 -4.500 22.870 1.00 17.92 80 ILE A C 1
ATOM 601 O O . ILE A 1 80 ? 8.484 -3.336 22.494 1.00 17.94 80 ILE A O 1
ATOM 606 N N . ASP A 1 81 ? 9.087 -4.845 24.033 1.00 18.21 81 ASP A N 1
ATOM 607 C CA . ASP A 1 81 ? 9.659 -3.855 24.929 1.00 19.53 81 ASP A CA 1
ATOM 608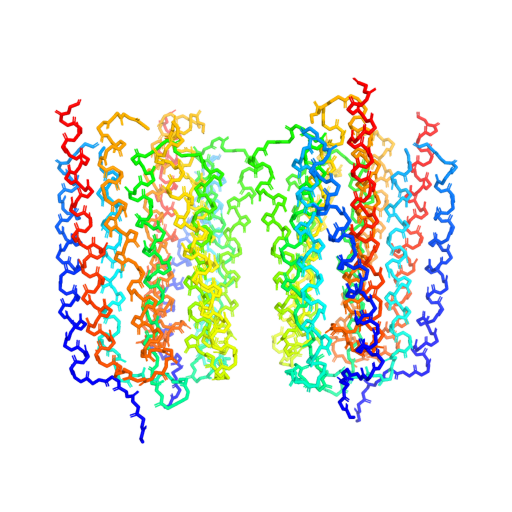 C C . ASP A 1 81 ? 10.484 -2.900 24.063 1.00 19.10 81 ASP A C 1
ATOM 609 O O . ASP A 1 81 ? 10.109 -1.746 23.847 1.00 18.11 81 ASP A O 1
ATOM 614 N N . TRP A 1 82 ? 11.585 -3.420 23.535 1.00 18.42 82 TRP A N 1
ATOM 615 C CA . TRP A 1 82 ? 12.499 -2.654 22.712 1.00 17.97 82 TRP A CA 1
ATOM 616 C C . TRP A 1 82 ? 11.830 -1.759 21.698 1.00 17.64 82 TRP A C 1
ATOM 617 O O . TRP A 1 82 ? 12.178 -0.583 21.594 1.00 18.09 82 TRP A O 1
ATOM 628 N N . VAL A 1 83 ? 10.872 -2.301 20.951 1.00 15.73 83 VAL A N 1
ATOM 629 C CA . VAL A 1 83 ? 10.220 -1.501 19.924 1.00 13.99 83 VAL A CA 1
ATOM 630 C C . VAL A 1 83 ? 9.562 -0.266 20.515 1.00 13.88 83 VAL A C 1
ATOM 631 O O . VAL A 1 83 ? 9.535 0.795 19.897 1.00 13.20 83 VAL A O 1
ATOM 635 N N . LEU A 1 84 ? 9.057 -0.399 21.730 1.00 14.68 84 LEU A N 1
ATOM 636 C CA . LEU A 1 84 ? 8.384 0.715 22.377 1.00 15.74 84 LEU A CA 1
ATOM 637 C C . LEU A 1 84 ? 9.340 1.622 23.147 1.00 16.51 84 LEU A C 1
ATOM 638 O O . LEU A 1 84 ? 9.216 2.852 23.137 1.00 16.41 84 LEU A O 1
ATOM 643 N N . THR A 1 85 ? 10.300 1.001 23.814 1.00 16.69 85 THR A N 1
ATOM 644 C CA . THR A 1 85 ? 11.236 1.738 24.636 1.00 16.47 85 THR A CA 1
ATOM 645 C C . THR A 1 85 ? 12.307 2.477 23.862 1.00 15.74 85 THR A C 1
ATOM 646 O O . THR A 1 85 ? 12.498 3.670 24.067 1.00 14.56 85 THR A O 1
ATOM 650 N N . THR A 1 86 ? 12.995 1.775 22.967 1.00 16.45 86 THR A N 1
ATOM 651 C CA . THR A 1 86 ? 14.059 2.384 22.173 1.00 16.93 86 THR A CA 1
ATOM 652 C C . THR A 1 86 ? 13.643 3.732 21.576 1.00 17.17 86 THR A C 1
ATOM 653 O O . THR A 1 86 ? 14.387 4.707 21.665 1.00 17.71 86 THR A O 1
ATOM 657 N N . PRO A 1 87 ? 12.453 3.816 20.952 1.00 17.49 87 PRO A N 1
ATOM 658 C CA . PRO A 1 87 ? 12.121 5.142 20.417 1.00 17.61 87 PRO A CA 1
ATOM 659 C C . PRO A 1 87 ? 12.089 6.183 21.542 1.00 17.32 87 PRO A C 1
ATOM 660 O O . PRO A 1 87 ? 12.621 7.281 21.406 1.00 17.71 87 PRO A O 1
ATOM 664 N N . LEU A 1 88 ? 11.483 5.820 22.663 1.00 17.13 88 LEU A N 1
ATOM 665 C CA . LEU A 1 88 ? 11.402 6.723 23.795 1.00 17.13 88 LEU A CA 1
ATOM 666 C C . LEU A 1 88 ? 12.768 7.109 24.334 1.00 17.16 88 LEU A C 1
ATOM 667 O O . LEU A 1 88 ? 12.942 8.184 24.886 1.00 17.19 88 LEU A O 1
ATOM 672 N N . LEU A 1 89 ? 13.745 6.231 24.179 1.00 17.79 89 LEU A N 1
ATOM 673 C CA . LEU A 1 89 ? 15.084 6.517 24.674 1.00 17.46 89 LEU A CA 1
ATOM 674 C C . LEU A 1 89 ? 15.764 7.562 23.818 1.00 17.35 89 LEU A C 1
ATOM 675 O O . LEU A 1 89 ? 16.444 8.441 24.339 1.00 17.48 89 LEU A O 1
ATOM 680 N N . LEU A 1 90 ? 15.590 7.464 22.504 1.00 17.05 90 LEU A N 1
ATOM 681 C CA . LEU A 1 90 ? 16.182 8.437 21.591 1.00 16.79 90 LEU A CA 1
ATOM 682 C C . LEU A 1 90 ? 15.591 9.797 21.934 1.00 17.04 90 LEU A C 1
ATOM 683 O O . LEU A 1 90 ? 16.302 10.797 22.056 1.00 15.96 90 LEU A O 1
ATOM 688 N N . LEU A 1 91 ? 14.273 9.809 22.102 1.00 17.28 91 LEU A N 1
ATOM 689 C CA . LEU A 1 91 ? 13.544 11.012 22.440 1.00 17.22 91 LEU A CA 1
ATOM 690 C C . LEU A 1 91 ? 14.162 11.682 23.662 1.00 17.00 91 LEU A C 1
ATOM 691 O O . LEU A 1 91 ? 14.366 12.889 23.681 1.00 17.00 91 LEU A O 1
ATOM 696 N N . ASP A 1 92 ? 14.459 10.891 24.683 1.00 16.99 92 ASP A N 1
ATOM 697 C CA . ASP A 1 92 ? 15.056 11.415 25.904 1.00 17.31 92 ASP A CA 1
ATOM 698 C C . ASP A 1 92 ? 16.204 12.347 25.571 1.00 16.97 92 ASP A C 1
ATOM 699 O O . ASP A 1 92 ? 16.516 13.266 26.326 1.00 16.46 92 ASP A O 1
ATOM 704 N N . LEU A 1 93 ? 16.841 12.098 24.436 1.00 16.64 93 LEU A N 1
ATOM 705 C CA . LEU A 1 93 ? 17.958 12.924 24.018 1.00 16.89 93 LEU A CA 1
ATOM 706 C C . LEU A 1 93 ? 17.478 14.006 23.064 1.00 16.65 93 LEU A C 1
ATOM 707 O O . LEU A 1 93 ? 17.877 15.170 23.161 1.00 15.43 93 LEU A O 1
ATOM 712 N N . ILE A 1 94 ? 16.604 13.613 22.150 1.00 16.82 94 ILE A N 1
ATOM 713 C CA . ILE A 1 94 ? 16.068 14.538 21.163 1.00 17.26 94 ILE A CA 1
ATOM 714 C C . ILE A 1 94 ? 15.561 15.836 21.777 1.00 17.56 94 ILE A C 1
ATOM 715 O O . ILE A 1 94 ? 15.672 16.897 21.165 1.00 17.46 94 ILE A O 1
ATOM 720 N N . VAL A 1 95 ? 14.998 15.746 22.979 1.00 17.90 95 VAL A N 1
ATOM 721 C CA . VAL A 1 95 ? 14.464 16.917 23.651 1.00 18.22 95 VAL A CA 1
ATOM 722 C C . VAL A 1 95 ? 15.574 17.880 24.043 1.00 19.62 95 VAL A C 1
ATOM 723 O O . VAL A 1 95 ? 15.345 19.080 24.187 1.00 19.59 95 VAL A O 1
ATOM 727 N N . MET A 1 96 ? 16.779 17.354 24.208 1.00 20.85 96 MET A N 1
ATOM 728 C CA . MET A 1 96 ? 17.898 18.195 24.565 1.00 23.16 96 MET A CA 1
ATOM 729 C C . MET A 1 96 ? 18.398 18.934 23.332 1.00 25.16 96 MET A C 1
ATOM 730 O O . MET A 1 96 ? 19.273 19.796 23.423 1.00 25.65 96 MET A O 1
ATOM 735 N N . THR A 1 97 ? 17.833 18.596 22.174 1.00 27.38 97 THR A N 1
ATOM 736 C CA . THR A 1 97 ? 18.209 19.236 20.908 1.00 29.31 97 THR A CA 1
ATOM 737 C C . THR A 1 97 ? 17.062 20.011 20.263 1.00 31.31 97 THR A C 1
ATOM 738 O O . THR A 1 97 ? 15.900 19.913 20.677 1.00 31.64 97 THR A O 1
ATOM 742 N N . LYS A 1 98 ? 17.402 20.784 19.236 1.00 33.34 98 LYS A N 1
ATOM 743 C CA . LYS A 1 98 ? 16.407 21.554 18.505 1.00 35.07 98 LYS A CA 1
ATOM 744 C C . LYS A 1 98 ? 16.106 20.868 17.183 1.00 35.07 98 LYS A C 1
ATOM 745 O O . LYS A 1 98 ? 15.637 21.504 16.245 1.00 35.47 98 LYS A O 1
ATOM 751 N N . MET A 1 99 ? 16.380 19.565 17.128 1.00 34.77 99 MET A N 1
ATOM 752 C CA . MET A 1 99 ? 16.164 18.741 15.940 1.00 34.05 99 MET A CA 1
ATOM 753 C C . MET A 1 99 ? 14.751 18.925 15.352 1.00 34.21 99 MET A C 1
ATOM 754 O O . MET A 1 99 ? 13.778 19.073 16.088 1.00 33.58 99 MET A O 1
ATOM 759 N N . GLY A 1 100 ? 14.647 18.911 14.023 1.00 34.65 100 GLY A N 1
ATOM 760 C CA . GLY A 1 100 ? 13.359 19.104 13.367 1.00 34.04 100 GLY A CA 1
ATOM 761 C C . GLY A 1 100 ? 12.478 17.878 13.238 1.00 33.57 100 GLY A C 1
ATOM 762 O O . GLY A 1 100 ? 12.967 16.768 13.013 1.00 34.48 100 GLY A O 1
ATOM 763 N N . GLY A 1 101 ? 11.171 18.080 13.370 1.00 32.74 101 GLY A N 1
ATOM 764 C CA . GLY A 1 101 ? 10.230 16.977 13.268 1.00 32.07 101 GLY A CA 1
ATOM 765 C C . GLY A 1 101 ? 10.606 15.992 12.178 1.00 32.21 101 GLY A C 1
ATOM 766 O O . GLY A 1 101 ? 10.824 14.811 12.433 1.00 31.49 101 GLY A O 1
ATOM 767 N N . VAL A 1 102 ? 10.690 16.491 10.951 1.00 32.94 102 VAL A N 1
ATOM 768 C CA . VAL A 1 102 ? 11.053 15.668 9.808 1.00 33.34 102 VAL A CA 1
ATOM 769 C C . VAL A 1 102 ? 12.212 14.738 10.136 1.00 33.28 102 VAL A C 1
ATOM 770 O O . VAL A 1 102 ? 12.177 13.564 9.784 1.00 34.52 102 VAL A O 1
ATOM 774 N N . MET A 1 103 ? 13.235 15.261 10.811 1.00 32.49 103 MET A N 1
ATOM 775 C CA . MET A 1 103 ? 14.400 14.454 11.150 1.00 31.43 103 MET A CA 1
ATOM 776 C C . MET A 1 103 ? 14.083 13.467 12.250 1.00 29.40 103 MET A C 1
ATOM 777 O O . MET A 1 103 ? 14.551 12.324 12.236 1.00 29.42 103 MET A O 1
ATOM 782 N N . ILE A 1 104 ? 13.279 13.907 13.203 1.00 26.92 104 ILE A N 1
ATOM 783 C CA . ILE A 1 104 ? 12.910 13.039 14.301 1.00 26.28 104 ILE A CA 1
ATOM 784 C C . ILE A 1 104 ? 12.337 11.781 13.684 1.00 26.47 104 ILE A C 1
ATOM 785 O O . ILE A 1 104 ? 12.840 10.674 13.878 1.00 26.36 104 ILE A O 1
ATOM 790 N N . SER A 1 105 ? 11.282 11.973 12.911 1.00 27.22 105 SER A N 1
ATOM 791 C CA . SER A 1 105 ? 10.607 10.864 12.272 1.00 29.01 105 SER A CA 1
ATOM 792 C C . SER A 1 105 ? 11.592 9.903 11.611 1.00 29.89 105 SER A C 1
ATOM 793 O O . SER A 1 105 ? 11.398 8.681 11.625 1.00 29.24 105 SER A O 1
ATOM 796 N N . TRP A 1 106 ? 12.660 10.452 11.046 1.00 30.77 106 TRP A N 1
ATOM 797 C CA . TRP A 1 106 ? 13.619 9.606 10.381 1.00 31.75 106 TRP A CA 1
ATOM 798 C C . TRP A 1 106 ? 14.402 8.750 11.359 1.00 29.38 106 TRP A C 1
ATOM 799 O O . TRP A 1 106 ? 14.490 7.535 11.183 1.00 28.52 106 TRP A O 1
ATOM 810 N N . VAL A 1 107 ? 14.958 9.359 12.396 1.00 26.69 107 VAL A N 1
ATOM 811 C CA . VAL A 1 107 ? 15.700 8.558 13.349 1.00 25.96 107 VAL A CA 1
ATOM 812 C C . VAL A 1 107 ? 14.756 7.513 13.950 1.00 25.07 107 VAL A C 1
ATOM 813 O O . VAL A 1 107 ? 15.095 6.329 14.049 1.00 24.62 107 VAL A O 1
ATOM 817 N N . ILE A 1 108 ? 13.563 7.954 14.332 1.00 23.72 108 ILE A N 1
ATOM 818 C CA . ILE A 1 108 ? 12.582 7.060 14.929 1.00 22.52 108 ILE A CA 1
ATOM 819 C C . ILE A 1 108 ? 12.212 5.934 13.982 1.00 22.82 108 ILE A C 1
ATOM 820 O O . ILE A 1 108 ? 12.309 4.756 14.341 1.00 23.73 108 ILE A O 1
ATOM 825 N N . GLY A 1 109 ? 11.778 6.292 12.777 1.00 22.01 109 GLY A N 1
ATOM 826 C CA . GLY A 1 109 ? 11.411 5.275 11.813 1.00 20.92 109 GLY A CA 1
ATOM 827 C C . GLY A 1 109 ? 12.509 4.237 11.703 1.00 20.31 109 GLY A C 1
ATOM 828 O O . GLY A 1 109 ? 12.259 3.036 11.808 1.00 19.97 109 GLY A O 1
ATOM 829 N N . ALA A 1 110 ? 13.733 4.713 11.504 1.00 19.31 110 ALA A N 1
ATOM 830 C CA . ALA A 1 110 ? 14.891 3.835 11.383 1.00 18.84 110 ALA A CA 1
ATOM 831 C C . ALA A 1 110 ? 14.928 2.877 12.549 1.00 18.09 110 ALA A C 1
ATOM 832 O O . ALA A 1 110 ? 14.992 1.661 12.387 1.00 18.10 110 ALA A O 1
ATOM 834 N N . ASP A 1 111 ? 14.904 3.460 13.734 1.00 17.64 111 ASP A N 1
ATOM 835 C CA . ASP A 1 111 ? 14.919 2.705 14.966 1.00 17.35 111 ASP A CA 1
ATOM 836 C C . ASP A 1 111 ? 13.912 1.554 14.912 1.00 16.76 111 ASP A C 1
ATOM 837 O O . ASP A 1 111 ? 14.297 0.385 14.939 1.00 17.19 111 ASP A O 1
ATOM 842 N N . ILE A 1 112 ? 12.627 1.888 14.817 1.00 15.61 112 ILE A N 1
ATOM 843 C CA . ILE A 1 112 ? 11.568 0.881 14.771 1.00 14.91 112 ILE A CA 1
ATOM 844 C C . ILE A 1 112 ? 11.887 -0.331 13.888 1.00 15.66 112 ILE A C 1
ATOM 845 O O . ILE A 1 112 ? 11.735 -1.476 14.325 1.00 15.85 112 ILE A O 1
ATOM 850 N N . PHE A 1 113 ? 12.322 -0.081 12.655 1.00 15.47 113 PHE A N 1
ATOM 851 C CA . PHE A 1 113 ? 12.665 -1.164 11.744 1.00 15.78 113 PHE A CA 1
ATOM 852 C C . PHE A 1 113 ? 13.814 -1.968 12.296 1.00 15.50 113 PHE A C 1
ATOM 853 O O . PHE A 1 113 ? 13.819 -3.195 12.202 1.00 16.43 113 PHE A O 1
ATOM 861 N N . MET A 1 114 ? 14.795 -1.282 12.868 1.00 14.44 114 MET A N 1
ATOM 862 C CA . MET A 1 114 ? 15.933 -1.978 13.439 1.00 13.95 114 MET A CA 1
ATOM 863 C C . MET A 1 114 ? 15.378 -3.095 14.301 1.00 13.53 114 MET A C 1
ATOM 864 O O . MET A 1 114 ? 15.769 -4.250 14.187 1.00 13.94 114 MET A O 1
ATOM 869 N N . ILE A 1 115 ? 14.435 -2.754 15.155 1.00 12.36 115 ILE A N 1
ATOM 870 C CA . ILE A 1 115 ? 13.869 -3.763 16.004 1.00 11.94 115 ILE A CA 1
ATOM 871 C C . ILE A 1 115 ? 13.181 -4.835 15.197 1.00 11.10 115 ILE A C 1
ATOM 872 O O . ILE A 1 115 ? 13.562 -5.994 15.263 1.00 11.25 115 ILE A O 1
ATOM 877 N N . VAL A 1 116 ? 12.171 -4.453 14.429 1.00 10.22 116 VAL A N 1
ATOM 878 C CA . VAL A 1 116 ? 11.433 -5.438 13.643 1.00 10.42 116 VAL A CA 1
ATOM 879 C C . VAL A 1 116 ? 12.335 -6.404 12.889 1.00 10.53 116 VAL A C 1
ATOM 880 O O . VAL A 1 116 ? 12.091 -7.612 12.883 1.00 10.18 116 VAL A O 1
ATOM 884 N N . PHE A 1 117 ? 13.367 -5.883 12.242 1.00 10.28 117 PHE A N 1
ATOM 885 C CA . PHE A 1 117 ? 14.257 -6.763 11.522 1.00 10.59 117 PHE A CA 1
ATOM 886 C C . PHE A 1 117 ? 14.714 -7.816 12.488 1.00 10.42 117 PHE A C 1
ATOM 887 O O . PHE A 1 117 ? 14.628 -9.007 12.205 1.00 10.47 117 PHE A O 1
ATOM 895 N N . GLY A 1 118 ? 15.182 -7.364 13.643 1.00 9.73 118 GLY A N 1
ATOM 896 C CA . GLY A 1 118 ? 15.630 -8.290 14.659 1.00 9.72 118 GLY A CA 1
ATOM 897 C C . GLY A 1 118 ? 14.570 -9.344 14.897 1.00 9.46 118 GLY A C 1
ATOM 898 O O . GLY A 1 118 ? 14.853 -10.536 14.860 1.00 9.72 118 GLY A O 1
ATOM 899 N N . ILE A 1 119 ? 13.341 -8.906 15.134 1.00 8.21 119 ILE A N 1
ATOM 900 C CA . ILE A 1 119 ? 12.260 -9.838 15.360 1.00 7.99 119 ILE A CA 1
ATOM 901 C C . ILE A 1 119 ? 12.148 -10.784 14.187 1.00 9.08 119 ILE A C 1
ATOM 902 O O . ILE A 1 119 ? 11.971 -11.979 14.369 1.00 9.81 119 ILE A O 1
ATOM 907 N N . LEU A 1 120 ? 12.237 -10.243 12.980 1.00 9.79 120 LEU A N 1
ATOM 908 C CA . LEU A 1 120 ? 12.154 -11.059 11.787 1.00 11.07 120 LEU A CA 1
ATOM 909 C C . LEU A 1 120 ? 13.214 -12.136 11.821 1.00 12.53 120 LEU A C 1
ATOM 910 O O . LEU A 1 120 ? 12.923 -13.315 11.641 1.00 12.10 120 LEU A O 1
ATOM 915 N N . GLY A 1 121 ? 14.451 -11.723 12.056 1.00 14.55 121 GLY A N 1
ATOM 916 C CA . GLY A 1 121 ? 15.540 -12.676 12.119 1.00 17.63 121 GLY A CA 1
ATOM 917 C C . GLY A 1 121 ? 15.328 -13.694 13.224 1.00 20.18 121 GLY A C 1
ATOM 918 O O . GLY A 1 121 ? 15.562 -14.891 13.028 1.00 20.57 121 GLY A O 1
ATOM 919 N N . ALA A 1 122 ? 14.876 -13.215 14.383 1.00 21.74 122 ALA A N 1
ATOM 920 C CA . ALA A 1 122 ? 14.617 -14.059 15.553 1.00 23.41 122 ALA A CA 1
ATOM 921 C C . ALA A 1 122 ? 13.714 -15.259 15.271 1.00 24.67 122 ALA A C 1
ATOM 922 O O . ALA A 1 122 ? 13.796 -16.290 15.931 1.00 24.95 122 ALA A O 1
ATOM 924 N N . PHE A 1 123 ? 12.845 -15.120 14.288 1.00 26.78 123 PHE A N 1
ATOM 925 C CA . PHE A 1 123 ? 11.932 -16.189 13.933 1.00 28.89 123 PHE A CA 1
ATOM 926 C C . PHE A 1 123 ? 12.231 -16.827 12.579 1.00 31.37 123 PHE A C 1
ATOM 927 O O . PHE A 1 123 ? 11.417 -17.593 12.058 1.00 31.47 123 PHE A O 1
ATOM 935 N N . GLU A 1 124 ? 13.387 -16.521 12.003 1.00 33.61 124 GLU A N 1
ATOM 936 C CA . GLU A 1 124 ? 13.728 -17.093 10.718 1.00 35.87 124 GLU A CA 1
ATOM 937 C C . GLU A 1 124 ? 14.462 -18.419 10.857 1.00 37.87 124 GLU A C 1
ATOM 938 O O . GLU A 1 124 ? 15.293 -18.593 11.749 1.00 37.31 124 GLU A O 1
ATOM 944 N N . ASP A 1 125 ? 14.144 -19.356 9.968 1.00 40.85 125 ASP A N 1
ATOM 945 C CA . ASP A 1 125 ? 14.784 -20.671 9.961 1.00 43.70 125 ASP A CA 1
ATOM 946 C C . ASP A 1 125 ? 16.107 -20.580 9.218 1.00 45.16 125 ASP A C 1
ATOM 947 O O . ASP A 1 125 ? 17.190 -20.663 9.816 1.00 46.22 125 ASP A O 1
ATOM 952 N N . GLU A 1 126 ? 16.007 -20.406 7.903 1.00 45.65 126 GLU A N 1
ATOM 953 C CA . GLU A 1 126 ? 17.191 -20.315 7.065 1.00 46.08 126 GLU A CA 1
ATOM 954 C C . GLU A 1 126 ? 18.230 -19.329 7.568 1.00 45.35 126 GLU A C 1
ATOM 955 O O . GLU A 1 126 ? 17.979 -18.120 7.657 1.00 44.03 126 GLU A O 1
ATOM 961 N N . HIS A 1 127 ? 19.400 -19.865 7.903 1.00 45.11 127 HIS A N 1
ATOM 962 C CA . HIS A 1 127 ? 20.494 -19.039 8.369 1.00 44.95 127 HIS A CA 1
ATOM 963 C C . HIS A 1 127 ? 20.720 -17.985 7.287 1.00 43.68 127 HIS A C 1
ATOM 964 O O . HIS A 1 127 ? 21.004 -16.824 7.577 1.00 43.83 127 HIS A O 1
ATOM 971 N N . LYS A 1 128 ? 20.557 -18.409 6.037 1.00 42.31 128 LYS A N 1
ATOM 972 C CA . LYS A 1 128 ? 20.734 -17.548 4.871 1.00 41.17 128 LYS A CA 1
ATOM 973 C C . LYS A 1 128 ? 19.972 -16.228 4.998 1.00 39.44 128 LYS A C 1
ATOM 974 O O . LYS A 1 128 ? 20.459 -15.176 4.590 1.00 39.66 128 LYS A O 1
ATOM 980 N N . PHE A 1 129 ? 18.773 -16.288 5.561 1.00 36.81 129 PHE A N 1
ATOM 981 C CA . PHE A 1 129 ? 17.959 -15.095 5.722 1.00 34.53 129 PHE A CA 1
ATOM 982 C C . PHE A 1 129 ? 18.184 -14.454 7.066 1.00 32.28 129 PHE A C 1
ATOM 983 O O . PHE A 1 129 ? 18.326 -13.229 7.172 1.00 31.01 129 PHE A O 1
ATOM 991 N N . LYS A 1 130 ? 18.203 -15.297 8.092 1.00 30.03 130 LYS A N 1
ATOM 992 C CA . LYS A 1 130 ? 18.411 -14.838 9.451 1.00 28.25 130 LYS A CA 1
ATOM 993 C C . LYS A 1 130 ? 19.419 -13.711 9.448 1.00 27.05 130 LYS A C 1
ATOM 994 O O . LYS A 1 130 ? 19.133 -12.599 9.896 1.00 27.28 130 LYS A O 1
ATOM 1000 N N . TRP A 1 131 ? 20.589 -13.991 8.898 1.00 25.46 131 TRP A N 1
ATOM 1001 C CA . TRP A 1 131 ? 21.640 -13.003 8.863 1.00 24.54 131 TRP A CA 1
ATOM 1002 C C . TRP A 1 131 ? 21.359 -11.795 8.001 1.00 22.67 131 TRP A C 1
ATOM 1003 O O . TRP A 1 131 ? 21.709 -10.673 8.369 1.00 22.16 131 TRP A O 1
ATOM 1014 N N . VAL A 1 132 ? 20.714 -12.003 6.867 1.00 21.08 132 VAL A N 1
ATOM 1015 C CA . VAL A 1 132 ? 20.388 -10.867 6.027 1.00 20.41 132 VAL A CA 1
ATOM 1016 C C . VAL A 1 132 ? 19.652 -9.866 6.903 1.00 20.72 132 VAL A C 1
ATOM 1017 O O . VAL A 1 132 ? 20.052 -8.698 7.020 1.00 20.68 132 VAL A O 1
ATOM 1021 N N . TYR A 1 133 ? 18.576 -10.337 7.527 1.00 20.18 133 TYR A N 1
ATOM 1022 C CA . TYR A 1 133 ? 17.789 -9.481 8.404 1.00 19.77 133 TYR A CA 1
ATOM 1023 C C . TYR A 1 133 ? 18.703 -8.801 9.404 1.00 19.02 133 TYR A C 1
ATOM 1024 O O . TYR A 1 133 ? 18.610 -7.594 9.630 1.00 18.47 133 TYR A O 1
ATOM 1033 N N . PHE A 1 134 ? 19.585 -9.591 10.004 1.00 18.01 134 PHE A N 1
ATOM 1034 C CA . PHE A 1 134 ? 20.507 -9.058 10.983 1.00 17.00 134 PHE A CA 1
ATOM 1035 C C . PHE A 1 134 ? 21.225 -7.855 10.409 1.00 15.87 134 PHE A C 1
ATOM 1036 O O . PHE A 1 134 ? 21.315 -6.808 11.045 1.00 15.87 134 PHE A O 1
ATOM 1044 N N . ILE A 1 135 ? 21.744 -8.007 9.202 1.00 14.14 135 ILE A N 1
ATOM 1045 C CA . ILE A 1 135 ? 22.447 -6.910 8.572 1.00 14.00 135 ILE A CA 1
ATOM 1046 C C . ILE A 1 135 ? 21.531 -5.701 8.563 1.00 14.05 135 ILE A C 1
ATOM 1047 O O . ILE A 1 135 ? 21.878 -4.638 9.079 1.00 13.90 135 ILE A O 1
ATOM 1052 N N . ALA A 1 136 ? 20.355 -5.882 7.974 1.00 13.95 136 ALA A N 1
ATOM 1053 C CA . ALA A 1 136 ? 19.356 -4.825 7.884 1.00 14.31 136 ALA A CA 1
ATOM 1054 C C . ALA A 1 136 ? 19.349 -3.935 9.121 1.00 15.01 136 ALA A C 1
ATOM 1055 O O . ALA A 1 136 ? 19.682 -2.749 9.053 1.00 13.78 136 ALA A O 1
ATOM 1057 N N . GLY A 1 137 ? 18.957 -4.526 10.248 1.00 16.27 137 GLY A N 1
ATOM 1058 C CA . GLY A 1 137 ? 18.904 -3.801 11.503 1.00 17.17 137 GLY A CA 1
ATOM 1059 C C . GLY A 1 137 ? 20.180 -3.037 11.780 1.00 18.30 137 GLY A C 1
ATOM 1060 O O . GLY A 1 137 ? 20.128 -1.843 12.086 1.00 18.77 137 GLY A O 1
ATOM 1061 N N . CYS A 1 138 ? 21.325 -3.714 11.682 1.00 17.82 138 CYS A N 1
ATOM 1062 C CA . CYS A 1 138 ? 22.602 -3.059 11.931 1.00 17.01 138 CYS A CA 1
ATOM 1063 C C . CYS A 1 138 ? 22.640 -1.815 11.081 1.00 16.67 138 CYS A C 1
ATOM 1064 O O . CYS A 1 138 ? 23.004 -0.743 11.546 1.00 16.61 138 CYS A O 1
ATOM 1067 N N . VAL A 1 139 ? 22.246 -1.962 9.826 1.00 16.75 139 VAL A N 1
ATOM 1068 C CA . VAL A 1 139 ? 22.230 -0.833 8.914 1.00 17.34 139 VAL A CA 1
ATOM 1069 C C . VAL A 1 139 ? 21.301 0.246 9.452 1.00 17.67 139 VAL A C 1
ATOM 1070 O O . VAL A 1 139 ? 21.553 1.441 9.284 1.00 17.93 139 VAL A O 1
ATOM 1074 N N . MET A 1 140 ? 20.219 -0.174 10.094 1.00 17.50 140 MET A N 1
ATOM 1075 C CA . MET A 1 140 ? 19.301 0.788 10.666 1.00 17.70 140 MET A CA 1
ATOM 1076 C C . MET A 1 140 ? 19.966 1.448 11.858 1.00 17.41 140 MET A C 1
ATOM 1077 O O . MET A 1 140 ? 20.017 2.675 11.949 1.00 16.16 140 MET A O 1
ATOM 1082 N N . GLN A 1 141 ? 20.489 0.631 12.767 1.00 17.48 141 GLN A N 1
ATOM 1083 C CA . GLN A 1 141 ? 21.167 1.172 13.931 1.00 18.07 141 GLN A CA 1
ATOM 1084 C C . GLN A 1 141 ? 22.194 2.166 13.420 1.00 17.78 141 GLN A C 1
ATOM 1085 O O . GLN A 1 141 ? 22.415 3.217 14.007 1.00 18.44 141 GLN A O 1
ATOM 1091 N N . ALA A 1 142 ? 22.805 1.835 12.296 1.00 17.59 142 ALA A N 1
ATOM 1092 C CA . ALA A 1 142 ? 23.804 2.705 11.689 1.00 18.10 142 ALA A CA 1
ATOM 1093 C C . ALA A 1 142 ? 23.172 4.052 11.344 1.00 18.41 142 ALA A C 1
ATOM 1094 O O . ALA A 1 142 ? 23.476 5.083 11.965 1.00 17.46 142 ALA A O 1
ATOM 1096 N N . VAL A 1 143 ? 22.301 4.032 10.340 1.00 18.65 143 VAL A N 1
ATOM 1097 C CA . VAL A 1 143 ? 21.598 5.229 9.906 1.00 18.64 143 VAL A CA 1
ATOM 1098 C C . VAL A 1 143 ? 21.230 6.026 11.145 1.00 18.88 143 VAL A C 1
ATOM 1099 O O . VAL A 1 143 ? 21.708 7.132 11.377 1.00 17.56 143 VAL A O 1
ATOM 1103 N N . LEU A 1 144 ? 20.363 5.419 11.935 1.00 19.86 144 LEU A N 1
ATOM 1104 C CA . LEU A 1 144 ? 19.886 5.984 13.173 1.00 20.68 144 LEU A CA 1
ATOM 1105 C C . LEU A 1 144 ? 20.991 6.723 13.928 1.00 21.70 144 LEU A C 1
ATOM 1106 O O . LEU A 1 144 ? 20.875 7.919 14.196 1.00 21.01 144 LEU A O 1
ATOM 1111 N N . THR A 1 145 ? 22.062 6.011 14.264 1.00 23.52 145 THR A N 1
ATOM 1112 C CA . THR A 1 145 ? 23.177 6.604 15.000 1.00 25.79 145 THR A CA 1
ATOM 1113 C C . THR A 1 145 ? 23.718 7.844 14.288 1.00 27.85 145 THR A C 1
ATOM 1114 O O . THR A 1 145 ? 23.875 8.912 14.899 1.00 28.30 145 THR A O 1
ATOM 1118 N N . TYR A 1 146 ? 24.015 7.687 13.000 1.00 29.24 146 TYR A N 1
ATOM 1119 C CA . TYR A 1 146 ? 24.538 8.777 12.195 1.00 31.18 146 TYR A CA 1
ATOM 1120 C C . TYR A 1 146 ? 23.752 10.065 12.455 1.00 31.78 146 TYR A C 1
ATOM 1121 O O . TYR A 1 146 ? 24.315 11.062 12.904 1.00 32.12 146 TYR A O 1
ATOM 1130 N N . GLY A 1 147 ? 22.448 10.029 12.188 1.00 32.53 147 GLY A N 1
ATOM 1131 C CA . GLY A 1 147 ? 21.604 11.199 12.381 1.00 33.05 147 GLY A CA 1
ATOM 1132 C C . GLY A 1 147 ? 21.716 11.818 13.757 1.00 33.59 147 GLY A C 1
ATOM 1133 O O . GLY A 1 147 ? 21.780 13.045 13.905 1.00 33.75 147 GLY A O 1
ATOM 1134 N N . MET A 1 148 ? 21.730 10.960 14.769 1.00 33.54 148 MET A N 1
ATOM 1135 C CA . MET A 1 148 ? 21.837 11.411 16.142 1.00 33.97 148 MET A CA 1
ATOM 1136 C C . MET A 1 148 ? 23.081 12.252 16.345 1.00 34.53 148 MET A C 1
ATOM 1137 O O . MET A 1 148 ? 23.105 13.140 17.194 1.00 34.33 148 MET A O 1
ATOM 1142 N N . TYR A 1 149 ? 24.118 11.967 15.567 1.00 34.97 149 TYR A N 1
ATOM 1143 C CA . TYR A 1 149 ? 25.352 12.714 15.690 1.00 35.64 149 TYR A CA 1
ATOM 1144 C C . TYR A 1 149 ? 25.372 14.002 14.890 1.00 36.72 149 TYR A C 1
ATOM 1145 O O . TYR A 1 149 ? 26.158 14.896 15.183 1.00 37.40 149 TYR A O 1
ATOM 1154 N N . ASN A 1 150 ? 24.520 14.111 13.880 1.00 37.78 150 ASN A N 1
ATOM 1155 C CA . ASN A 1 150 ? 24.498 15.334 13.100 1.00 39.22 150 ASN A CA 1
ATOM 1156 C C . ASN A 1 150 ? 24.133 16.488 14.013 1.00 40.51 150 ASN A C 1
ATOM 1157 O O . ASN A 1 150 ? 24.631 17.598 13.846 1.00 40.26 150 ASN A O 1
ATOM 1162 N N . ALA A 1 151 ? 23.276 16.213 14.993 1.00 42.25 151 ALA A N 1
ATOM 1163 C CA . ALA A 1 151 ? 22.847 17.227 15.951 1.00 44.25 151 ALA A CA 1
ATOM 1164 C C . ALA A 1 151 ? 23.970 17.492 16.948 1.00 45.88 151 ALA A C 1
ATOM 1165 O O . ALA A 1 151 ? 23.772 18.121 17.993 1.00 45.79 151 ALA A O 1
ATOM 1167 N N . THR A 1 152 ? 25.151 16.992 16.620 1.00 47.62 152 THR A N 1
ATOM 1168 C CA . THR A 1 152 ? 26.309 17.187 17.461 1.00 49.82 152 THR A CA 1
ATOM 1169 C C . THR A 1 152 ? 27.143 18.305 16.868 1.00 52.40 152 THR A C 1
ATOM 1170 O O . THR A 1 152 ? 27.337 19.338 17.503 1.00 53.33 152 THR A O 1
ATOM 1174 N N . TRP A 1 153 ? 27.627 18.111 15.645 1.00 55.13 153 TRP A N 1
ATOM 1175 C CA . TRP A 1 153 ? 28.448 19.135 15.005 1.00 57.69 153 TRP A CA 1
ATOM 1176 C C . TRP A 1 153 ? 27.592 20.226 14.358 1.00 58.27 153 TRP A C 1
ATOM 1177 O O . TRP A 1 153 ? 27.819 21.421 14.593 1.00 58.55 153 TRP A O 1
ATOM 1188 N N . LYS A 1 154 ? 26.605 19.817 13.560 1.00 58.67 154 LYS A N 1
ATOM 1189 C CA . LYS A 1 154 ? 25.716 20.771 12.890 1.00 58.24 154 LYS A CA 1
ATOM 1190 C C . LYS A 1 154 ? 25.143 21.669 13.980 1.00 57.87 154 LYS A C 1
ATOM 1191 O O . LYS A 1 154 ? 24.512 21.189 14.920 1.00 57.97 154 LYS A O 1
ATOM 1197 N N . ASP A 1 155 ? 25.381 22.970 13.845 1.00 57.61 155 ASP A N 1
ATOM 1198 C CA . ASP A 1 155 ? 24.967 23.969 14.834 1.00 57.75 155 ASP A CA 1
ATOM 1199 C C . ASP A 1 155 ? 23.490 24.084 15.199 1.00 57.37 155 ASP A C 1
ATOM 1200 O O . ASP A 1 155 ? 22.936 25.181 15.151 1.00 56.97 155 ASP A O 1
ATOM 1205 N N . ASP A 1 156 ? 22.869 22.969 15.595 1.00 57.12 156 ASP A N 1
ATOM 1206 C CA . ASP A 1 156 ? 21.452 22.949 15.975 1.00 56.44 156 ASP A CA 1
ATOM 1207 C C . ASP A 1 156 ? 21.030 21.687 16.725 1.00 55.54 156 ASP A C 1
ATOM 1208 O O . ASP A 1 156 ? 20.311 21.758 17.727 1.00 54.52 156 ASP A O 1
ATOM 1213 N N . LYS A 1 159 ? 19.826 23.343 21.044 1.00 42.94 159 LYS A N 1
ATOM 1214 C CA . LYS A 1 159 ? 19.526 24.161 22.222 1.00 43.38 159 LYS A CA 1
ATOM 1215 C C . LYS A 1 159 ? 20.787 24.768 22.827 1.00 44.03 159 LYS A C 1
ATOM 1216 O O . LYS A 1 159 ? 21.819 24.846 22.162 1.00 45.33 159 LYS A O 1
ATOM 1222 N N . SER A 1 160 ? 20.690 25.176 24.093 1.00 43.58 160 SER A N 1
ATOM 1223 C CA . SER A 1 160 ? 21.787 25.803 24.847 1.00 42.48 160 SER A CA 1
ATOM 1224 C C . SER A 1 160 ? 23.105 25.042 24.869 1.00 41.68 160 SER A C 1
ATOM 1225 O O . SER A 1 160 ? 23.138 23.841 24.633 1.00 42.05 160 SER A O 1
ATOM 1228 N N . PRO A 1 161 ? 24.214 25.737 25.172 1.00 40.96 161 PRO A N 1
ATOM 1229 C CA . PRO A 1 161 ? 25.527 25.085 25.222 1.00 40.22 161 PRO A CA 1
ATOM 1230 C C . PRO A 1 161 ? 25.613 24.014 26.317 1.00 39.06 161 PRO A C 1
ATOM 1231 O O . PRO A 1 161 ? 26.365 23.042 26.196 1.00 38.78 161 PRO A O 1
ATOM 1235 N N . GLU A 1 162 ? 24.838 24.185 27.380 1.00 37.86 162 GLU A N 1
ATOM 1236 C CA . GLU A 1 162 ? 24.828 23.207 28.457 1.00 36.87 162 GLU A CA 1
ATOM 1237 C C . GLU A 1 162 ? 24.238 21.935 27.878 1.00 35.66 162 GLU A C 1
ATOM 1238 O O . GLU A 1 162 ? 24.888 20.890 27.840 1.00 35.27 162 GLU A O 1
ATOM 1244 N N . TYR A 1 163 ? 22.996 22.042 27.422 1.00 34.49 163 TYR A N 1
ATOM 1245 C CA . TYR A 1 163 ? 22.306 20.914 26.822 1.00 33.57 163 TYR A CA 1
ATOM 1246 C C . TYR A 1 163 ? 23.202 20.210 25.828 1.00 33.06 163 TYR A C 1
ATOM 1247 O O . TYR A 1 163 ? 23.528 19.041 26.012 1.00 33.15 163 TYR A O 1
ATOM 1256 N N . HIS A 1 164 ? 23.589 20.925 24.772 1.00 32.33 164 HIS A N 1
ATOM 1257 C CA . HIS A 1 164 ? 24.459 20.369 23.746 1.00 31.65 164 HIS A CA 1
ATOM 1258 C C . HIS A 1 164 ? 25.480 19.435 24.375 1.00 30.46 164 HIS A C 1
ATOM 1259 O O . HIS A 1 164 ? 25.655 18.294 23.945 1.00 29.88 164 HIS A O 1
ATOM 1266 N N . SER A 1 165 ? 26.158 19.925 25.402 1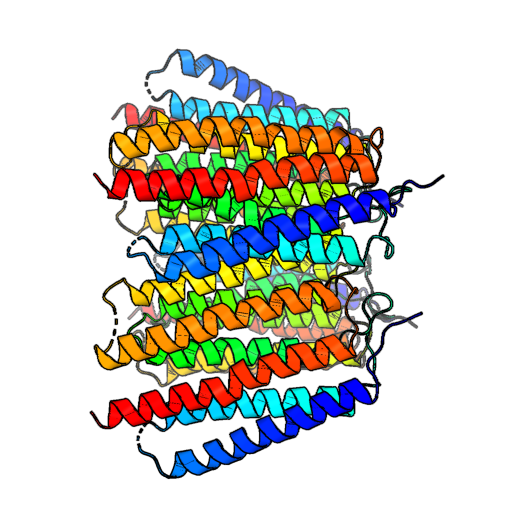.00 28.92 165 SER A N 1
ATOM 1267 C CA . SER A 1 165 ? 27.145 19.108 26.067 1.00 28.16 165 SER A CA 1
ATOM 1268 C C . SER A 1 165 ? 26.523 17.830 26.646 1.00 27.87 165 SER A C 1
ATOM 1269 O O . SER A 1 165 ? 26.872 16.712 26.238 1.00 27.55 165 SER A O 1
ATOM 1272 N N . SER A 1 166 ? 25.603 17.991 27.595 1.00 26.52 166 SER A N 1
ATOM 1273 C CA . SER A 1 166 ? 24.956 16.838 28.206 1.00 24.57 166 SER A CA 1
ATOM 1274 C C . SER A 1 166 ? 24.515 15.868 27.114 1.00 23.61 166 SER A C 1
ATOM 1275 O O . SER A 1 166 ? 24.725 14.659 27.212 1.00 22.76 166 SER A O 1
ATOM 1278 N N . TYR A 1 167 ? 23.914 16.417 26.066 1.00 22.80 167 TYR A N 1
ATOM 1279 C CA . TYR A 1 167 ? 23.451 15.630 24.930 1.00 21.84 167 TYR A CA 1
ATOM 1280 C C . TYR A 1 167 ? 24.596 14.769 24.443 1.00 21.08 167 TYR A C 1
ATOM 1281 O O . TYR A 1 167 ? 24.542 13.546 24.520 1.00 20.83 167 TYR A O 1
ATOM 1290 N N . VAL A 1 168 ? 25.631 15.426 23.936 1.00 20.27 168 VAL A N 1
ATOM 1291 C CA . VAL A 1 168 ? 26.795 14.724 23.426 1.00 20.09 168 VAL A CA 1
ATOM 1292 C C . VAL A 1 168 ? 27.104 13.597 24.374 1.00 19.86 168 VAL A C 1
ATOM 1293 O O . VAL A 1 168 ? 27.073 12.424 24.011 1.00 19.40 168 VAL A O 1
ATOM 1297 N N . SER A 1 169 ? 27.388 13.982 25.609 1.00 19.51 169 SER A N 1
ATOM 1298 C CA . SER A 1 169 ? 27.714 13.038 26.656 1.00 19.31 169 SER A CA 1
ATOM 1299 C C . SER A 1 169 ? 26.822 11.789 26.584 1.00 18.70 169 SER A C 1
ATOM 1300 O O . SER A 1 169 ? 27.224 10.745 26.064 1.00 17.82 169 SER A O 1
ATOM 1303 N N . LEU A 1 170 ? 25.607 11.911 27.101 1.00 18.18 170 LEU A N 1
ATOM 1304 C CA . LEU A 1 170 ? 24.658 10.806 27.106 1.00 17.78 170 LEU A CA 1
ATOM 1305 C C . LEU A 1 170 ? 24.693 9.986 25.819 1.00 16.74 170 LEU A C 1
ATOM 1306 O O . LEU A 1 170 ? 24.692 8.757 25.852 1.00 15.45 170 LEU A O 1
ATOM 1311 N N . LEU A 1 171 ? 24.743 10.669 24.683 1.00 16.38 171 LEU A N 1
ATOM 1312 C CA . LEU A 1 171 ? 24.762 9.980 23.400 1.00 16.31 171 LEU A CA 1
ATOM 1313 C C . LEU A 1 171 ? 25.900 8.985 23.263 1.00 15.92 171 LEU A C 1
ATOM 1314 O O . LEU A 1 171 ? 25.681 7.810 23.000 1.00 15.49 171 LEU A O 1
ATOM 1319 N N . VAL A 1 172 ? 27.123 9.455 23.427 1.00 16.20 172 VAL A N 1
ATOM 1320 C CA . VAL A 1 172 ? 28.258 8.559 23.310 1.00 16.79 172 VAL A CA 1
ATOM 1321 C C . VAL A 1 172 ? 28.015 7.364 24.218 1.00 17.11 172 VAL A C 1
ATOM 1322 O O . VAL A 1 172 ? 28.362 6.234 23.883 1.00 17.00 172 VAL A O 1
ATOM 1326 N N . PHE A 1 173 ? 27.404 7.614 25.367 1.00 16.89 173 PHE A N 1
ATOM 1327 C CA . PHE A 1 173 ? 27.127 6.532 26.277 1.00 17.01 173 PHE A CA 1
ATOM 1328 C C . PHE A 1 173 ? 26.090 5.586 25.662 1.00 17.23 173 PHE A C 1
ATOM 1329 O O . PHE A 1 173 ? 26.292 4.369 25.610 1.00 17.53 173 PHE A O 1
ATOM 1337 N N . LEU A 1 174 ? 24.985 6.141 25.186 1.00 16.11 174 LEU A N 1
ATOM 1338 C CA . LEU A 1 174 ? 23.950 5.316 24.583 1.00 15.94 174 LEU A CA 1
ATOM 1339 C C . LEU A 1 174 ? 24.462 4.638 23.310 1.00 17.08 174 LEU A C 1
ATOM 1340 O O . LEU A 1 174 ? 24.317 3.425 23.127 1.00 17.22 174 LEU A O 1
ATOM 1345 N N . SER A 1 175 ? 25.072 5.432 22.439 1.00 17.92 175 SER A N 1
ATOM 1346 C CA . SER A 1 175 ? 25.603 4.947 21.170 1.00 18.75 175 SER A CA 1
ATOM 1347 C C . SER A 1 175 ? 26.450 3.681 21.301 1.00 19.52 175 SER A C 1
ATOM 1348 O O . SER A 1 175 ? 26.218 2.684 20.612 1.00 20.69 175 SER A O 1
ATOM 1351 N N . ILE A 1 176 ? 27.440 3.722 22.180 1.00 19.18 176 ILE A N 1
ATOM 1352 C CA . ILE A 1 176 ? 28.314 2.575 22.380 1.00 18.36 176 ILE A CA 1
ATOM 1353 C C . ILE A 1 176 ? 27.562 1.401 22.976 1.00 17.80 176 ILE A C 1
ATOM 1354 O O . ILE A 1 176 ? 27.546 0.309 22.425 1.00 18.04 176 ILE A O 1
ATOM 1359 N N . LEU A 1 177 ? 26.946 1.637 24.117 1.00 16.54 177 LEU A N 1
ATOM 1360 C CA . LEU A 1 177 ? 26.192 0.608 24.790 1.00 16.38 177 LEU A CA 1
ATOM 1361 C C . LEU A 1 177 ? 25.340 -0.218 23.814 1.00 17.05 177 LEU A C 1
ATOM 1362 O O . LEU A 1 177 ? 25.493 -1.442 23.716 1.00 17.48 177 LEU A O 1
ATOM 1367 N N . TRP A 1 178 ? 24.463 0.459 23.081 1.00 17.18 178 TRP A N 1
ATOM 1368 C CA . TRP A 1 178 ? 23.567 -0.210 22.146 1.00 18.27 178 TRP A CA 1
ATOM 1369 C C . TRP A 1 178 ? 24.177 -1.248 21.219 1.00 18.46 178 TRP A C 1
ATOM 1370 O O . TRP A 1 178 ? 23.586 -2.313 21.009 1.00 18.49 178 TRP A O 1
ATOM 1381 N N . VAL A 1 179 ? 25.349 -0.953 20.665 1.00 17.62 179 VAL A N 1
ATOM 1382 C CA . VAL A 1 179 ? 25.995 -1.901 19.764 1.00 16.63 179 VAL A CA 1
ATOM 1383 C C . VAL A 1 179 ? 26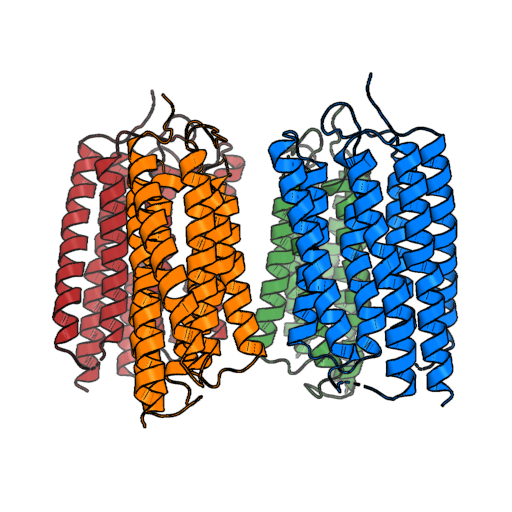.179 -3.255 20.454 1.00 16.37 179 VAL A C 1
ATOM 1384 O O . VAL A 1 179 ? 26.435 -4.265 19.805 1.00 16.00 179 VAL A O 1
ATOM 1388 N N . PHE A 1 180 ? 26.047 -3.286 21.771 1.00 15.37 180 PHE A N 1
ATOM 1389 C CA . PHE A 1 180 ? 26.204 -4.545 22.453 1.00 14.98 180 PHE A CA 1
ATOM 1390 C C . PHE A 1 180 ? 25.021 -5.457 22.258 1.00 15.07 180 PHE A C 1
ATOM 1391 O O . PHE A 1 180 ? 25.174 -6.677 22.171 1.00 15.19 180 PHE A O 1
ATOM 1399 N N . TYR A 1 181 ? 23.835 -4.874 22.175 1.00 14.72 181 TYR A N 1
ATOM 1400 C CA . TYR A 1 181 ? 22.651 -5.682 21.968 1.00 14.25 181 TYR A CA 1
ATOM 1401 C C . TYR A 1 181 ? 22.835 -6.595 20.778 1.00 13.57 181 TYR A C 1
ATOM 1402 O O . TYR A 1 181 ? 22.812 -7.818 20.910 1.00 13.93 181 TYR A O 1
ATOM 1411 N N . PRO A 1 182 ? 23.045 -6.007 19.597 1.00 12.61 182 PRO A N 1
ATOM 1412 C CA . PRO A 1 182 ? 23.232 -6.790 18.377 1.00 12.14 182 PRO A CA 1
ATOM 1413 C C . PRO A 1 182 ? 24.310 -7.834 18.544 1.00 11.27 182 PRO A C 1
ATOM 1414 O O . PRO A 1 182 ? 24.209 -8.933 18.009 1.00 10.72 182 PRO A O 1
ATOM 1418 N N . VAL A 1 183 ? 25.343 -7.495 19.293 1.00 10.07 183 VAL A N 1
ATOM 1419 C CA . VAL A 1 183 ? 26.405 -8.450 19.496 1.00 9.66 183 VAL A CA 1
ATOM 1420 C C . VAL A 1 183 ? 25.863 -9.642 20.260 1.00 10.20 183 VAL A C 1
ATOM 1421 O O . VAL A 1 183 ? 25.991 -10.781 19.816 1.00 9.32 183 VAL A O 1
ATOM 1425 N N . VAL A 1 184 ? 25.252 -9.385 21.408 1.00 10.20 184 VAL A N 1
ATOM 1426 C CA . VAL A 1 184 ? 24.706 -10.471 22.199 1.00 11.02 184 VAL A CA 1
ATOM 1427 C C . VAL A 1 184 ? 23.719 -11.267 21.379 1.00 12.76 184 VAL A C 1
ATOM 1428 O O . VAL A 1 184 ? 23.748 -12.496 21.359 1.00 12.40 184 VAL A O 1
ATOM 1432 N N . TRP A 1 185 ? 22.829 -10.552 20.707 1.00 14.26 185 TRP A N 1
ATOM 1433 C CA . TRP A 1 185 ? 21.827 -11.194 19.883 1.00 15.80 185 TRP A CA 1
ATOM 1434 C C . TRP A 1 185 ? 22.550 -12.154 18.964 1.00 16.77 185 TRP A C 1
ATOM 1435 O O . TRP A 1 185 ? 22.429 -13.372 19.094 1.00 16.12 185 TRP A O 1
ATOM 1446 N N . ALA A 1 186 ? 23.316 -11.584 18.039 1.00 17.94 186 ALA A N 1
ATOM 1447 C CA . ALA A 1 186 ? 24.075 -12.369 17.076 1.00 18.95 186 ALA A CA 1
ATOM 1448 C C . ALA A 1 186 ? 24.556 -13.669 17.702 1.00 19.75 186 ALA A C 1
ATOM 1449 O O . ALA A 1 186 ? 24.471 -14.730 17.091 1.00 19.77 186 ALA A O 1
ATOM 1451 N N . PHE A 1 187 ? 25.042 -13.585 18.935 1.00 20.51 187 PHE A N 1
ATOM 1452 C CA . PHE A 1 187 ? 25.550 -14.761 19.623 1.00 21.10 187 PHE A CA 1
ATOM 1453 C C . PHE A 1 187 ? 24.530 -15.822 19.986 1.00 22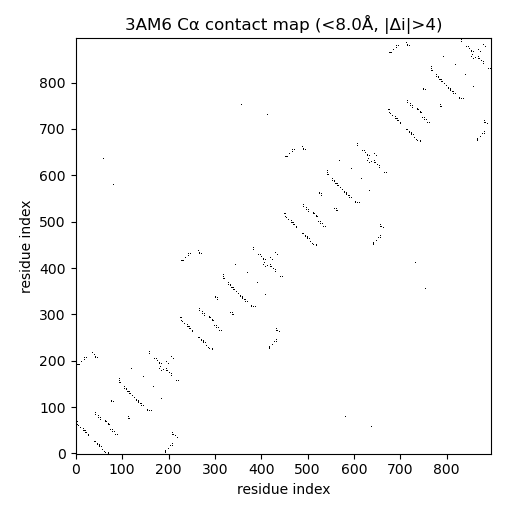.09 187 PHE A C 1
ATOM 1454 O O . PHE A 1 187 ? 24.659 -16.979 19.579 1.00 21.33 187 PHE A O 1
ATOM 1462 N N . GLY A 1 188 ? 23.521 -15.441 20.761 1.00 23.53 188 GLY A N 1
ATOM 1463 C CA . GLY A 1 188 ? 22.519 -16.417 21.157 1.00 25.16 188 GLY A CA 1
ATOM 1464 C C . GLY A 1 188 ? 21.339 -16.487 20.210 1.00 25.97 188 GLY A C 1
ATOM 1465 O O . GLY A 1 188 ? 21.273 -17.326 19.311 1.00 25.89 188 GLY A O 1
ATOM 1466 N N . SER A 1 189 ? 20.393 -15.592 20.434 1.00 27.12 189 SER A N 1
ATOM 1467 C CA . SER A 1 189 ? 19.196 -15.507 19.618 1.00 28.03 189 SER A CA 1
ATOM 1468 C C . SER A 1 189 ? 19.494 -15.752 18.146 1.00 27.83 189 SER A C 1
ATOM 1469 O O . SER A 1 189 ? 18.696 -16.370 17.445 1.00 27.71 189 SER A O 1
ATOM 1472 N N . GLY A 1 190 ? 20.646 -15.268 17.689 1.00 27.77 190 GLY A N 1
ATOM 1473 C CA . GLY A 1 190 ? 21.009 -15.424 16.295 1.00 27.69 190 GLY A CA 1
ATOM 1474 C C . GLY A 1 190 ? 21.804 -16.672 15.973 1.00 27.57 190 GLY A C 1
ATOM 1475 O O . GLY A 1 190 ? 21.390 -17.491 15.154 1.00 27.76 190 GLY A O 1
ATOM 1476 N N . SER A 1 191 ? 22.951 -16.824 16.622 1.00 26.90 191 SER A N 1
ATOM 1477 C CA . SER A 1 191 ? 23.816 -17.966 16.364 1.00 26.57 191 SER A CA 1
ATOM 1478 C C . SER A 1 191 ? 23.414 -19.212 17.120 1.00 26.30 191 SER A C 1
ATOM 1479 O O . SER A 1 191 ? 23.214 -20.266 16.529 1.00 26.44 191 SER A O 1
ATOM 1482 N N . GLY A 1 192 ? 23.302 -19.093 18.432 1.00 26.27 192 GLY A N 1
ATOM 1483 C CA . GLY A 1 192 ? 22.931 -20.243 19.224 1.00 26.44 192 GLY A CA 1
ATOM 1484 C C . GLY A 1 192 ? 24.069 -20.598 20.148 1.00 26.55 192 GLY A C 1
ATOM 1485 O O . GLY A 1 192 ? 23.885 -21.310 21.129 1.00 27.94 192 GLY A O 1
ATOM 1486 N N . VAL A 1 193 ? 25.254 -20.091 19.837 1.00 25.95 193 VAL A N 1
ATOM 1487 C CA . VAL A 1 193 ? 26.441 -20.341 20.655 1.00 25.67 193 VAL A CA 1
ATOM 1488 C C . VAL A 1 193 ? 26.250 -19.836 22.098 1.00 24.94 193 VAL A C 1
ATOM 1489 O O . VAL A 1 193 ? 27.061 -20.103 22.985 1.00 24.48 193 VAL A O 1
ATOM 1493 N N . LEU A 1 194 ? 25.155 -19.123 22.326 1.00 24.32 194 LEU A N 1
ATOM 1494 C CA . LEU A 1 194 ? 24.867 -18.563 23.633 1.00 23.78 194 LEU A CA 1
ATOM 1495 C C . LEU A 1 194 ? 23.576 -19.137 24.202 1.00 23.55 194 LEU A C 1
ATOM 1496 O O . LEU A 1 194 ? 22.586 -19.277 23.494 1.00 23.92 194 LEU A O 1
ATOM 1501 N N . SER A 1 195 ? 23.576 -19.461 25.485 1.00 23.54 195 SER A N 1
ATOM 1502 C CA . SER A 1 195 ? 22.381 -20.026 26.106 1.00 23.92 195 SER A CA 1
ATOM 1503 C C . SER A 1 195 ? 21.233 -19.043 26.167 1.00 22.82 195 SER A C 1
ATOM 1504 O O . SER A 1 195 ? 21.438 -17.833 26.149 1.00 22.20 195 SER A O 1
ATOM 1507 N N . VAL A 1 196 ? 20.021 -19.572 26.251 1.00 22.04 196 VAL A N 1
ATOM 1508 C CA . VAL A 1 196 ? 18.863 -18.713 26.358 1.00 22.53 196 VAL A CA 1
ATOM 1509 C C . VAL A 1 196 ? 18.978 -17.911 27.658 1.00 23.50 196 VAL A C 1
ATOM 1510 O O . VAL A 1 196 ? 18.697 -16.711 27.680 1.00 24.36 196 VAL A O 1
ATOM 1514 N N . ASP A 1 197 ? 19.409 -18.574 28.728 1.00 23.63 197 ASP A N 1
ATOM 1515 C CA . ASP A 1 197 ? 19.556 -17.938 30.036 1.00 23.51 197 ASP A CA 1
ATOM 1516 C C . ASP A 1 197 ? 20.625 -16.873 30.027 1.00 23.66 197 ASP A C 1
ATOM 1517 O O . ASP A 1 197 ? 20.381 -15.737 30.426 1.00 23.89 197 ASP A O 1
ATOM 1522 N N . ASN A 1 198 ? 21.819 -17.245 29.586 1.00 23.67 198 ASN A N 1
ATOM 1523 C CA . ASN A 1 198 ? 22.924 -16.295 29.531 1.00 24.34 198 ASN A CA 1
ATOM 1524 C C . ASN A 1 198 ? 22.519 -15.075 28.705 1.00 24.46 198 ASN A C 1
ATOM 1525 O O . ASN A 1 198 ? 22.722 -13.930 29.129 1.00 24.26 198 ASN A O 1
ATOM 1530 N N . GLU A 1 199 ? 21.939 -15.318 27.530 1.00 23.90 199 GLU A N 1
ATOM 1531 C CA . GLU A 1 199 ? 21.477 -14.221 26.682 1.00 22.80 199 GLU A CA 1
ATOM 1532 C C . GLU A 1 199 ? 20.593 -13.318 27.562 1.00 21.13 199 GLU A C 1
ATOM 1533 O O . GLU A 1 199 ? 20.843 -12.119 27.702 1.00 20.03 199 GLU A O 1
ATOM 1539 N N . ALA A 1 200 ? 19.571 -13.922 28.164 1.00 19.03 200 ALA A N 1
ATOM 1540 C CA . ALA A 1 200 ? 18.652 -13.219 29.042 1.00 16.95 200 ALA A CA 1
ATOM 1541 C C . ALA A 1 200 ? 19.400 -12.355 30.041 1.00 16.01 200 ALA A C 1
ATOM 1542 O O . ALA A 1 200 ? 19.105 -11.161 30.175 1.00 16.36 200 ALA A O 1
ATOM 1544 N N . ILE A 1 201 ? 20.356 -12.961 30.746 1.00 13.88 201 ILE A N 1
ATOM 1545 C CA . ILE A 1 201 ? 21.146 -12.246 31.745 1.00 12.14 201 ILE A CA 1
ATOM 1546 C C . ILE A 1 201 ? 21.914 -11.114 31.106 1.00 12.00 201 ILE A C 1
ATOM 1547 O O . ILE A 1 201 ? 21.911 -9.994 31.607 1.00 11.15 201 ILE A O 1
ATOM 1552 N N . LEU A 1 202 ? 22.593 -11.419 30.006 1.00 12.45 202 LEU A N 1
ATOM 1553 C CA . LEU A 1 202 ? 23.351 -10.402 29.295 1.00 13.29 202 LEU A CA 1
ATOM 1554 C C . LEU A 1 202 ? 22.403 -9.289 28.862 1.00 14.77 202 LEU A C 1
ATOM 1555 O O . LEU A 1 202 ? 22.565 -8.133 29.275 1.00 15.15 202 LEU A O 1
ATOM 1560 N N . MET A 1 203 ? 21.414 -9.628 28.035 1.00 15.01 203 MET A N 1
ATOM 1561 C CA . MET A 1 203 ? 20.442 -8.628 27.608 1.00 15.36 203 MET A CA 1
ATOM 1562 C C . MET A 1 203 ? 20.012 -7.911 28.884 1.00 15.64 203 MET A C 1
ATOM 1563 O O . MET A 1 203 ? 20.156 -6.696 29.008 1.00 16.89 203 MET A O 1
ATOM 1568 N N . GLY A 1 204 ? 19.511 -8.683 29.843 1.00 14.45 204 GLY A N 1
ATOM 1569 C CA . GLY A 1 204 ? 19.069 -8.112 31.100 1.00 13.87 204 GLY A CA 1
ATOM 1570 C C . GLY A 1 204 ? 20.029 -7.071 31.649 1.00 13.74 204 GLY A C 1
ATOM 1571 O O . GLY A 1 204 ? 19.617 -5.972 32.038 1.00 13.52 204 GLY A O 1
ATOM 1572 N N . ILE A 1 205 ? 21.311 -7.411 31.683 1.00 12.58 205 ILE A N 1
ATOM 1573 C CA . ILE A 1 205 ? 22.309 -6.491 32.194 1.00 12.66 205 ILE A CA 1
ATOM 1574 C C . ILE A 1 205 ? 22.262 -5.209 31.393 1.00 13.98 205 ILE A C 1
ATOM 1575 O O . ILE A 1 205 ? 22.270 -4.114 31.934 1.00 13.96 205 ILE A O 1
ATOM 1580 N N . LEU A 1 206 ? 22.241 -5.350 30.083 1.00 15.06 206 LEU A N 1
ATOM 1581 C CA . LEU A 1 206 ? 22.199 -4.179 29.235 1.00 17.07 206 LEU A CA 1
ATOM 1582 C C . LEU A 1 206 ? 20.994 -3.294 29.552 1.00 17.74 206 LEU A C 1
ATOM 1583 O O . LEU A 1 206 ? 21.141 -2.106 29.855 1.00 17.11 206 LEU A O 1
ATOM 1588 N N . ASP A 1 207 ? 19.806 -3.888 29.482 1.00 18.94 207 ASP A N 1
ATOM 1589 C CA . ASP A 1 207 ? 18.570 -3.168 29.735 1.00 20.24 207 ASP A CA 1
ATOM 1590 C C . ASP A 1 207 ? 18.678 -2.214 30.926 1.00 19.46 207 ASP A C 1
ATOM 1591 O O . ASP A 1 207 ? 18.379 -1.019 30.808 1.00 19.65 207 ASP A O 1
ATOM 1596 N N . VAL A 1 208 ? 19.134 -2.733 32.059 1.00 17.86 208 VAL A N 1
ATOM 1597 C CA . VAL A 1 208 ? 19.260 -1.929 33.268 1.00 16.87 208 VAL A CA 1
ATOM 1598 C C . VAL A 1 208 ? 20.238 -0.770 33.110 1.00 15.22 208 VAL A C 1
ATOM 1599 O O . VAL A 1 208 ? 20.130 0.257 33.772 1.00 13.82 208 VAL A O 1
ATOM 1603 N N . LEU A 1 209 ? 21.202 -0.929 32.229 1.00 14.41 209 LEU A N 1
ATOM 1604 C CA . LEU A 1 209 ? 22.138 0.152 32.007 1.00 15.43 209 LEU A CA 1
ATOM 1605 C C . LEU A 1 209 ? 21.465 1.161 31.092 1.00 16.40 209 LEU A C 1
ATOM 1606 O O . LEU A 1 209 ? 21.470 2.369 31.329 1.00 15.97 209 LEU A O 1
ATOM 1611 N N . ALA A 1 210 ? 20.882 0.624 30.034 1.00 17.66 210 ALA A N 1
ATOM 1612 C CA . ALA A 1 210 ? 20.225 1.415 29.023 1.00 18.26 210 ALA A CA 1
ATOM 1613 C C . ALA A 1 210 ? 18.982 2.179 29.478 1.00 18.80 210 ALA A C 1
ATOM 1614 O O . ALA A 1 210 ? 18.714 3.281 28.976 1.00 18.16 210 ALA A O 1
ATOM 1616 N N . LYS A 1 211 ? 18.228 1.617 30.422 1.00 18.34 211 LYS A N 1
ATOM 1617 C CA . LYS A 1 211 ? 16.993 2.262 30.863 1.00 18.51 211 LYS A CA 1
ATOM 1618 C C . LYS A 1 211 ? 17.010 3.043 32.190 1.00 19.47 211 LYS A C 1
ATOM 1619 O O . LYS A 1 211 ? 16.987 4.281 32.179 1.00 20.13 211 LYS A O 1
ATOM 1625 N N . PRO A 1 212 ? 17.035 2.352 33.350 1.00 19.44 212 PRO A N 1
ATOM 1626 C CA . PRO A 1 212 ? 17.055 3.080 34.629 1.00 19.19 212 PRO A CA 1
ATOM 1627 C C . PRO A 1 212 ? 18.197 4.104 34.716 1.00 19.87 212 PRO A C 1
ATOM 1628 O O . PRO A 1 212 ? 17.961 5.310 34.842 1.00 19.29 212 PRO A O 1
ATOM 1632 N N . LEU A 1 213 ? 19.429 3.599 34.640 1.00 20.51 213 LEU A N 1
ATOM 1633 C CA . LEU A 1 213 ? 20.633 4.419 34.716 1.00 20.49 213 LEU A CA 1
ATOM 1634 C C . LEU A 1 213 ? 20.590 5.607 33.751 1.00 20.39 213 LEU A C 1
ATOM 1635 O O . LEU A 1 213 ? 20.739 6.764 34.158 1.00 20.68 213 LEU A O 1
ATOM 1640 N N . PHE A 1 214 ? 20.399 5.316 32.471 1.00 19.33 214 PHE A N 1
ATOM 1641 C CA . PHE A 1 214 ? 20.315 6.352 31.459 1.00 18.42 214 PHE A CA 1
ATOM 1642 C C . PHE A 1 214 ? 19.302 7.366 31.951 1.00 18.42 214 PHE A C 1
ATOM 1643 O O . PHE A 1 214 ? 19.583 8.562 32.027 1.00 18.26 214 PHE A O 1
ATOM 1651 N N . GLY A 1 215 ? 18.124 6.859 32.298 1.00 18.16 215 GLY A N 1
ATOM 1652 C CA . GLY A 1 215 ? 17.053 7.702 32.787 1.00 18.90 215 GLY A CA 1
ATOM 1653 C C . GLY A 1 215 ? 17.549 8.710 33.793 1.00 19.68 215 GLY A C 1
ATOM 1654 O O . GLY A 1 215 ? 17.362 9.913 33.614 1.00 19.66 215 GLY A O 1
ATOM 1655 N N . MET A 1 216 ? 18.176 8.224 34.857 1.00 20.45 216 MET A N 1
ATOM 1656 C CA . MET A 1 216 ? 18.709 9.109 35.880 1.00 21.31 216 MET A CA 1
ATOM 1657 C C . MET A 1 216 ? 19.568 10.164 35.222 1.00 21.31 216 MET A C 1
ATOM 1658 O O . MET A 1 216 ? 19.375 11.367 35.434 1.00 20.72 216 MET A O 1
ATOM 1663 N N . GLY A 1 217 ? 20.529 9.702 34.429 1.00 20.85 217 GLY A N 1
ATOM 1664 C CA . GLY A 1 217 ? 21.394 10.634 33.740 1.00 21.12 217 GLY A CA 1
ATOM 1665 C C . GLY A 1 217 ? 20.573 11.790 33.198 1.00 20.61 217 GLY A C 1
ATOM 1666 O O . GLY A 1 217 ? 20.773 12.955 33.568 1.00 19.42 217 GLY A O 1
ATOM 1667 N N . CYS A 1 218 ? 19.623 11.456 32.332 1.00 19.40 218 CYS A N 1
ATOM 1668 C CA . CYS A 1 218 ? 18.761 12.453 31.733 1.00 18.89 218 CYS A CA 1
ATOM 1669 C C . CYS A 1 218 ? 18.082 13.327 32.777 1.00 17.97 218 CYS A C 1
ATOM 1670 O O . CYS A 1 218 ? 18.285 14.544 32.812 1.00 18.10 218 CYS A O 1
ATOM 1673 N N . LEU A 1 219 ? 17.277 12.708 33.632 1.00 16.61 219 LEU A N 1
ATOM 1674 C CA . LEU A 1 219 ? 16.580 13.452 34.663 1.00 14.84 219 LEU A CA 1
ATOM 1675 C C . LEU A 1 219 ? 17.530 14.416 35.361 1.00 14.25 219 LEU A C 1
ATOM 1676 O O . LEU A 1 219 ? 17.234 15.589 35.524 1.00 13.64 219 LEU A O 1
ATOM 1681 N N . ILE A 1 220 ? 18.690 13.927 35.763 1.00 14.34 220 ILE A N 1
ATOM 1682 C CA . ILE A 1 220 ? 19.639 14.789 36.435 1.00 13.47 220 ILE A CA 1
ATOM 1683 C C . ILE A 1 220 ? 19.956 15.950 35.542 1.00 13.52 220 ILE A C 1
ATOM 1684 O O . ILE A 1 220 ? 19.699 17.092 35.887 1.00 11.63 220 ILE A O 1
ATOM 1689 N N . ALA A 1 221 ? 20.517 15.632 34.384 1.00 15.37 221 ALA A N 1
ATOM 1690 C CA . ALA A 1 221 ? 20.889 16.634 33.399 1.00 16.41 221 ALA A CA 1
ATOM 1691 C C . ALA A 1 221 ? 19.834 17.710 33.346 1.00 16.81 221 ALA A C 1
ATOM 1692 O O . ALA A 1 221 ? 20.120 18.881 33.561 1.00 16.05 221 ALA A O 1
ATOM 1694 N N . HIS A 1 222 ? 18.602 17.309 33.063 1.00 17.90 222 HIS A N 1
ATOM 1695 C CA . HIS A 1 222 ? 17.517 18.270 32.989 1.00 19.62 222 HIS A CA 1
ATOM 1696 C C . HIS A 1 222 ? 17.453 19.071 34.278 1.00 20.67 222 HIS A C 1
ATOM 1697 O O . HIS A 1 222 ? 17.649 20.281 34.277 1.00 20.83 222 HIS A O 1
ATOM 1704 N N . GLU A 1 223 ? 17.185 18.388 35.381 1.00 22.09 223 GLU A N 1
ATOM 1705 C CA . GLU A 1 223 ? 17.111 19.034 36.685 1.00 22.99 223 GLU A CA 1
ATOM 1706 C C . GLU A 1 223 ? 18.291 19.975 36.890 1.00 23.37 223 GLU A C 1
ATOM 1707 O O . GLU A 1 223 ? 18.129 21.082 37.381 1.00 23.08 223 GLU A O 1
ATOM 1713 N N . THR A 1 224 ? 19.477 19.516 36.513 1.00 24.57 224 THR A N 1
ATOM 1714 C CA . THR A 1 224 ? 20.693 20.304 36.644 1.00 26.49 224 THR A CA 1
ATOM 1715 C C . THR A 1 224 ? 20.593 21.596 35.859 1.00 28.23 224 THR A C 1
ATOM 1716 O O . THR A 1 224 ? 20.575 22.689 36.419 1.00 28.44 224 THR A O 1
ATOM 1720 N N . ILE A 1 225 ? 20.557 21.450 34.542 1.00 30.18 225 ILE A N 1
ATOM 1721 C CA . ILE A 1 225 ? 20.449 22.583 33.641 1.00 32.19 225 ILE A CA 1
ATOM 1722 C C . ILE A 1 225 ? 19.359 23.535 34.093 1.00 33.40 225 ILE A C 1
ATOM 1723 O O . ILE A 1 225 ? 19.624 24.707 34.323 1.00 33.11 225 ILE A O 1
ATOM 1728 N N . PHE A 1 226 ? 18.140 23.022 34.218 1.00 35.36 226 PHE A N 1
ATOM 1729 C CA . PHE A 1 226 ? 17.005 23.830 34.649 1.00 37.82 226 PHE A CA 1
ATOM 1730 C C . PHE A 1 226 ? 17.404 24.784 35.765 1.00 39.48 226 PHE A C 1
ATOM 1731 O O . PHE A 1 226 ? 16.856 25.886 35.890 1.00 39.68 226 PHE A O 1
ATOM 1739 N N . LYS A 1 227 ? 18.354 24.346 36.583 1.00 41.32 227 LYS A N 1
ATOM 1740 C CA . LYS A 1 227 ? 18.828 25.149 37.701 1.00 42.92 227 LYS A CA 1
ATOM 1741 C C . LYS A 1 227 ? 19.825 26.189 37.183 1.00 43.04 227 LYS A C 1
ATOM 1742 O O . LYS A 1 227 ? 20.608 26.744 37.951 1.00 43.43 227 LYS A O 1
ATOM 1748 N N . LYS A 1 228 ? 19.787 26.451 35.878 1.00 42.96 228 LYS A N 1
ATOM 1749 C CA . LYS A 1 228 ? 20.687 27.418 35.251 1.00 42.37 228 LYS A CA 1
ATOM 1750 C C . LYS A 1 228 ? 20.065 28.036 34.001 1.00 42.01 228 LYS A C 1
ATOM 1751 O O . LYS A 1 228 ? 19.145 28.859 34.092 1.00 40.95 228 LYS A O 1
ATOM 1757 N N . MET B 1 1 ? 4.223 -28.217 -12.735 1.00 57.01 1 MET B N 1
ATOM 1758 C CA . MET B 1 1 ? 5.652 -28.093 -12.311 1.00 57.19 1 MET B CA 1
ATOM 1759 C C . MET B 1 1 ? 5.938 -26.692 -11.754 1.00 56.17 1 MET B C 1
ATOM 1760 O O . MET B 1 1 ? 5.044 -25.844 -11.691 1.00 56.56 1 MET B O 1
ATOM 1765 N N . ALA B 1 2 ? 7.186 -26.459 -11.349 1.00 54.15 2 ALA B N 1
ATOM 1766 C CA . ALA B 1 2 ? 7.582 -25.183 -10.773 1.00 50.75 2 ALA B CA 1
ATOM 1767 C C . ALA B 1 2 ? 8.238 -24.272 -11.790 1.00 48.79 2 ALA B C 1
ATOM 1768 O O . ALA B 1 2 ? 8.961 -24.726 -12.676 1.00 47.84 2 ALA B O 1
ATOM 1770 N N . ASP B 1 3 ? 7.964 -22.979 -11.643 1.00 47.14 3 ASP B N 1
ATOM 1771 C CA . ASP B 1 3 ? 8.504 -21.936 -12.515 1.00 45.01 3 ASP B CA 1
ATOM 1772 C C . ASP B 1 3 ? 9.750 -21.352 -11.860 1.00 42.91 3 ASP B C 1
ATOM 1773 O O . ASP B 1 3 ? 9.652 -20.649 -10.852 1.00 43.06 3 ASP B O 1
ATOM 1778 N N . VAL B 1 4 ? 10.915 -21.639 -12.427 1.00 40.10 4 VAL B N 1
ATOM 1779 C CA . VAL B 1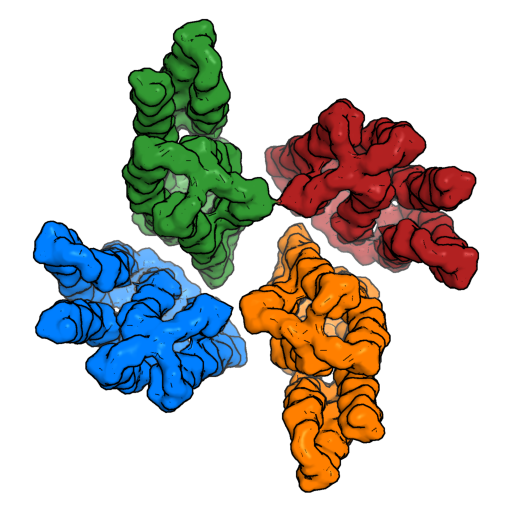 4 ? 12.167 -21.128 -11.873 1.00 37.25 4 VAL B CA 1
ATOM 1780 C C . VAL B 1 4 ? 12.957 -20.386 -12.960 1.00 35.77 4 VAL B C 1
ATOM 1781 O O . VAL B 1 4 ? 12.746 -20.615 -14.153 1.00 35.69 4 VAL B O 1
ATOM 1785 N N . GLU B 1 5 ? 13.849 -19.485 -12.557 1.00 33.85 5 GLU B N 1
ATOM 1786 C CA . GLU B 1 5 ? 14.639 -18.735 -13.528 1.00 32.33 5 GLU B CA 1
ATOM 1787 C C . GLU B 1 5 ? 15.583 -19.674 -14.254 1.00 31.90 5 GLU B C 1
ATOM 1788 O O . GLU B 1 5 ? 15.989 -20.694 -13.702 1.00 32.20 5 GLU B O 1
ATOM 1794 N N . THR B 1 6 ? 15.938 -19.321 -15.486 1.00 31.16 6 THR B N 1
ATOM 1795 C CA . THR B 1 6 ? 16.825 -20.153 -16.289 1.00 30.85 6 THR B CA 1
ATOM 1796 C C . THR B 1 6 ? 17.980 -19.378 -16.900 1.00 31.13 6 THR B C 1
ATOM 1797 O O . THR B 1 6 ? 18.172 -18.193 -16.621 1.00 31.33 6 THR B O 1
ATOM 1801 N N . GLU B 1 7 ? 18.736 -20.063 -17.752 1.00 31.09 7 GLU B N 1
ATOM 1802 C CA . GLU B 1 7 ? 19.876 -19.451 -18.406 1.00 31.63 7 GLU B CA 1
ATOM 1803 C C . GLU B 1 7 ? 19.405 -18.150 -19.029 1.00 30.02 7 GLU B C 1
ATOM 1804 O O . GLU B 1 7 ? 20.086 -17.129 -18.971 1.00 29.47 7 GLU B O 1
ATOM 1810 N N . THR B 1 8 ? 18.212 -18.198 -19.607 1.00 28.64 8 THR B N 1
ATOM 1811 C CA . THR B 1 8 ? 17.627 -17.033 -20.250 1.00 27.00 8 THR B CA 1
ATOM 1812 C C . THR B 1 8 ? 17.593 -15.875 -19.277 1.00 24.94 8 THR B C 1
ATOM 1813 O O . THR B 1 8 ? 18.291 -14.890 -19.448 1.00 25.18 8 THR B O 1
ATOM 1817 N N . GLY B 1 9 ? 16.774 -15.994 -18.249 1.00 23.09 9 GLY B N 1
ATOM 1818 C CA . GLY B 1 9 ? 16.701 -14.924 -17.285 1.00 21.78 9 GLY B CA 1
ATOM 1819 C C . GLY B 1 9 ? 18.095 -14.439 -16.978 1.00 20.83 9 GLY B C 1
ATOM 1820 O O . GLY B 1 9 ? 18.396 -13.258 -17.094 1.00 19.52 9 GLY B O 1
ATOM 1821 N N . MET B 1 10 ? 18.958 -15.369 -16.600 1.00 21.56 10 MET B N 1
ATOM 1822 C CA . MET B 1 10 ? 20.328 -15.025 -16.274 1.00 22.58 10 MET B CA 1
ATOM 1823 C C . MET B 1 10 ? 20.918 -14.072 -17.313 1.00 21.95 10 MET B C 1
ATOM 1824 O O . MET B 1 10 ? 21.387 -12.984 -16.975 1.00 21.56 10 MET B O 1
ATOM 1829 N N . ILE B 1 11 ? 20.898 -14.502 -18.572 1.00 21.22 11 ILE B N 1
ATOM 1830 C CA . ILE B 1 11 ? 21.420 -13.705 -19.677 1.00 20.29 11 ILE B CA 1
ATOM 1831 C C . ILE B 1 11 ? 20.949 -12.274 -19.497 1.00 19.21 11 ILE B C 1
ATOM 1832 O O . ILE B 1 11 ? 21.723 -11.377 -19.186 1.00 20.52 11 ILE B O 1
ATOM 1837 N N . ALA B 1 12 ? 19.658 -12.078 -19.698 1.00 17.00 12 ALA B N 1
ATOM 1838 C CA . ALA B 1 12 ? 19.050 -10.775 -19.571 1.00 15.31 12 ALA B CA 1
ATOM 1839 C C . ALA B 1 12 ? 19.685 -9.963 -18.455 1.00 14.36 12 ALA B C 1
ATOM 1840 O O . ALA B 1 12 ? 20.227 -8.889 -18.683 1.00 14.63 12 ALA B O 1
ATOM 1842 N N . GLN B 1 13 ? 19.620 -10.489 -17.241 1.00 13.37 13 GLN B N 1
ATOM 1843 C CA . GLN B 1 13 ? 20.169 -9.797 -16.086 1.00 12.16 13 GLN B CA 1
ATOM 1844 C C . GLN B 1 13 ? 21.596 -9.392 -16.356 1.00 11.51 13 GLN B C 1
ATOM 1845 O O . GLN B 1 13 ? 21.946 -8.217 -16.254 1.00 10.25 13 GLN B O 1
ATOM 1851 N N . TRP B 1 14 ? 22.411 -10.373 -16.719 1.00 11.48 14 TRP B N 1
ATOM 1852 C CA . TRP B 1 14 ? 23.810 -10.128 -17.024 1.00 11.40 14 TRP B CA 1
ATOM 1853 C C . TRP B 1 14 ? 23.957 -8.923 -17.929 1.00 10.67 14 TRP B C 1
ATOM 1854 O O . TRP B 1 14 ? 24.832 -8.074 -17.734 1.00 10.30 14 TRP B O 1
ATOM 1865 N N . ILE B 1 15 ? 23.089 -8.856 -18.925 1.00 9.44 15 ILE B N 1
ATOM 1866 C CA . ILE B 1 15 ? 23.112 -7.758 -19.862 1.00 8.05 15 ILE B CA 1
ATOM 1867 C C . ILE B 1 15 ? 22.880 -6.475 -19.089 1.00 8.21 15 ILE B C 1
ATOM 1868 O O . ILE B 1 15 ? 23.681 -5.546 -19.171 1.00 9.33 15 ILE B O 1
ATOM 1873 N N . VAL B 1 16 ? 21.794 -6.429 -18.323 1.00 7.19 16 VAL B N 1
ATOM 1874 C CA . VAL B 1 16 ? 21.492 -5.243 -17.541 1.00 6.28 16 VAL B CA 1
ATOM 1875 C C . VAL B 1 16 ? 22.696 -4.874 -16.693 1.00 6.65 16 VAL B C 1
ATOM 1876 O O . VAL B 1 16 ? 23.047 -3.695 -16.535 1.00 5.43 16 VAL B O 1
ATOM 1880 N N . PHE B 1 17 ? 23.341 -5.896 -16.153 1.00 6.56 17 PHE B N 1
ATOM 1881 C CA . PHE B 1 17 ? 24.508 -5.661 -15.331 1.00 6.82 17 PHE B CA 1
ATOM 1882 C C . PHE B 1 17 ? 25.441 -4.706 -16.044 1.00 7.07 17 PHE B C 1
ATOM 1883 O O . PHE B 1 17 ? 25.710 -3.601 -15.571 1.00 6.50 17 PHE B O 1
ATOM 1891 N N . ALA B 1 18 ? 25.925 -5.157 -17.194 1.00 7.85 18 ALA B N 1
ATOM 1892 C CA . ALA B 1 18 ? 26.855 -4.385 -18.003 1.00 9.74 18 ALA B CA 1
ATOM 1893 C C . ALA B 1 18 ? 26.422 -2.918 -18.184 1.00 11.13 18 ALA B C 1
ATOM 1894 O O . ALA B 1 18 ? 27.181 -1.968 -17.923 1.00 10.36 18 ALA B O 1
ATOM 1896 N N . ILE B 1 19 ? 25.195 -2.738 -18.646 1.00 11.59 19 ILE B N 1
ATOM 1897 C CA . ILE B 1 19 ? 24.672 -1.407 -18.858 1.00 10.85 19 ILE B CA 1
ATOM 1898 C C . ILE B 1 19 ? 24.822 -0.589 -17.588 1.00 10.59 19 ILE B C 1
ATOM 1899 O O . ILE B 1 19 ? 25.471 0.457 -17.593 1.00 10.05 19 ILE B O 1
ATOM 1904 N N . MET B 1 20 ? 24.235 -1.079 -16.501 1.00 10.29 20 MET B N 1
ATOM 1905 C CA . MET B 1 20 ? 24.311 -0.381 -15.224 1.00 10.91 20 MET B CA 1
ATOM 1906 C C . MET B 1 20 ? 25.761 -0.040 -14.902 1.00 10.97 20 MET B C 1
ATOM 1907 O O . MET B 1 20 ? 26.109 1.120 -14.653 1.00 10.25 20 MET B O 1
ATOM 1912 N N . ALA B 1 21 ? 26.598 -1.074 -14.924 1.00 10.95 21 ALA B N 1
ATOM 1913 C CA . ALA B 1 21 ? 28.025 -0.948 -14.656 1.00 10.63 21 ALA B CA 1
ATOM 1914 C C . ALA B 1 21 ? 28.678 0.205 -15.445 1.00 10.14 21 ALA B C 1
ATOM 1915 O O . ALA B 1 21 ? 29.399 1.027 -14.886 1.00 9.35 21 ALA B O 1
ATOM 1917 N N . ALA B 1 22 ? 28.415 0.257 -16.744 1.00 9.90 22 ALA B N 1
ATOM 1918 C CA . ALA B 1 22 ? 28.957 1.299 -17.606 1.00 10.06 22 ALA B CA 1
ATOM 1919 C C . ALA B 1 22 ? 28.512 2.673 -17.143 1.00 10.28 22 ALA B C 1
ATOM 1920 O O . ALA B 1 22 ? 29.329 3.544 -16.871 1.00 8.89 22 ALA B O 1
ATOM 1922 N N . ALA B 1 23 ? 27.198 2.859 -17.080 1.00 11.87 23 ALA B N 1
ATOM 1923 C CA . ALA B 1 23 ? 26.609 4.114 -16.636 1.00 12.94 23 ALA B CA 1
ATOM 1924 C C . ALA B 1 23 ? 27.321 4.506 -15.355 1.00 13.78 23 ALA B C 1
ATOM 1925 O O . ALA B 1 23 ? 27.737 5.653 -15.164 1.00 13.58 23 ALA B O 1
ATOM 1927 N N . ALA B 1 24 ? 27.459 3.527 -14.476 1.00 14.64 24 ALA B N 1
ATOM 1928 C CA . ALA B 1 24 ? 28.131 3.756 -13.216 1.00 15.99 24 ALA B CA 1
ATOM 1929 C C . ALA B 1 24 ? 29.504 4.335 -13.507 1.00 16.57 24 ALA B C 1
ATOM 1930 O O . ALA B 1 24 ? 29.809 5.460 -13.118 1.00 17.46 24 ALA B O 1
ATOM 1932 N N . ILE B 1 25 ? 30.327 3.570 -14.216 1.00 16.88 25 ILE B N 1
ATOM 1933 C CA . ILE B 1 25 ? 31.676 4.027 -14.540 1.00 16.46 25 ILE B CA 1
ATOM 1934 C C . ILE B 1 25 ? 31.628 5.389 -15.228 1.00 16.55 25 ILE B C 1
ATOM 1935 O O . ILE B 1 25 ? 32.354 6.314 -14.855 1.00 16.83 25 ILE B O 1
ATOM 1940 N N . ALA B 1 26 ? 30.761 5.500 -16.229 1.00 16.13 26 ALA B N 1
ATOM 1941 C CA . ALA B 1 26 ? 30.615 6.731 -16.994 1.00 16.13 26 ALA B CA 1
ATOM 1942 C C . ALA B 1 26 ? 30.428 7.947 -16.104 1.00 16.61 26 ALA B C 1
ATOM 1943 O O . ALA B 1 26 ? 31.254 8.866 -16.103 1.00 15.98 26 ALA B O 1
ATOM 1945 N N . PHE B 1 27 ? 29.325 7.955 -15.362 1.00 17.00 27 PHE B N 1
ATOM 1946 C CA . PHE B 1 27 ? 29.029 9.052 -14.466 1.00 17.15 27 PHE B CA 1
ATOM 1947 C C . PHE B 1 27 ? 30.162 9.113 -13.464 1.00 18.26 27 PHE B C 1
ATOM 1948 O O . PHE B 1 27 ? 30.738 10.170 -13.221 1.00 18.80 27 PHE B O 1
ATOM 1956 N N . GLY B 1 28 ? 30.487 7.953 -12.906 1.00 19.15 28 GLY B N 1
ATOM 1957 C CA . GLY B 1 28 ? 31.546 7.858 -11.926 1.00 20.37 28 GLY B CA 1
ATOM 1958 C C . GLY B 1 28 ? 32.748 8.696 -12.283 1.00 21.79 28 GLY B C 1
ATOM 1959 O O . GLY B 1 28 ? 33.305 9.381 -11.427 1.00 23.10 28 GLY B O 1
ATOM 1960 N N . VAL B 1 29 ? 33.158 8.648 -13.543 1.00 21.92 29 VAL B N 1
ATOM 1961 C CA . VAL B 1 29 ? 34.314 9.421 -13.963 1.00 22.63 29 VAL B CA 1
ATOM 1962 C C . VAL B 1 29 ? 33.876 10.845 -14.194 1.00 23.26 29 VAL B C 1
ATOM 1963 O O . VAL B 1 29 ? 34.288 11.755 -13.487 1.00 23.86 29 VAL B O 1
ATOM 1967 N N . ALA B 1 30 ? 33.029 11.022 -15.196 1.00 24.67 30 ALA B N 1
ATOM 1968 C CA . ALA B 1 30 ? 32.512 12.335 -15.558 1.00 26.21 30 ALA B CA 1
ATOM 1969 C C . ALA B 1 30 ? 32.536 13.319 -14.397 1.00 26.81 30 ALA B C 1
ATOM 1970 O O . ALA B 1 30 ? 33.250 14.316 -14.432 1.00 26.28 30 ALA B O 1
ATOM 1972 N N . VAL B 1 31 ? 31.757 13.014 -13.370 1.00 28.33 31 VAL B N 1
ATOM 1973 C CA . VAL B 1 31 ? 31.649 13.857 -12.189 1.00 30.70 31 VAL B CA 1
ATOM 1974 C C . VAL B 1 31 ? 32.918 14.615 -11.814 1.00 31.98 31 VAL B C 1
ATOM 1975 O O . VAL B 1 31 ? 32.857 15.796 -11.467 1.00 32.59 31 VAL B O 1
ATOM 1979 N N . HIS B 1 32 ? 34.063 13.949 -11.883 1.00 32.96 32 HIS B N 1
ATOM 1980 C CA . HIS B 1 32 ? 35.325 14.582 -11.521 1.00 34.35 32 HIS B CA 1
ATOM 1981 C C . HIS B 1 32 ? 35.674 15.760 -12.394 1.00 34.92 32 HIS B C 1
ATOM 1982 O O . HIS B 1 32 ? 36.625 16.479 -12.109 1.00 35.78 32 HIS B O 1
ATOM 1989 N N . PHE B 1 33 ? 34.903 15.973 -13.451 1.00 34.93 33 PHE B N 1
ATOM 1990 C CA . PHE B 1 33 ? 35.186 17.066 -14.365 1.00 35.05 33 PHE B CA 1
ATOM 1991 C C . PHE B 1 33 ? 34.055 18.068 -14.453 1.00 35.47 33 PHE B C 1
ATOM 1992 O O . PHE B 1 33 ? 33.868 18.725 -15.475 1.00 35.68 33 PHE B O 1
ATOM 2000 N N . ARG B 1 34 ? 33.310 18.187 -13.363 1.00 35.47 34 ARG B N 1
ATOM 2001 C CA . ARG B 1 34 ? 32.190 19.105 -13.297 1.00 35.43 34 ARG B CA 1
ATOM 2002 C C . ARG B 1 34 ? 32.380 20.012 -12.074 1.00 35.67 34 ARG B C 1
ATOM 2003 O O . ARG B 1 34 ? 33.413 19.947 -11.406 1.00 36.56 34 ARG B O 1
ATOM 2011 N N . PRO B 1 35 ? 31.410 20.901 -11.796 1.00 35.33 35 PRO B N 1
ATOM 2012 C CA . PRO B 1 35 ? 31.464 21.822 -10.645 1.00 34.40 35 PRO B CA 1
ATOM 2013 C C . PRO B 1 35 ? 30.752 21.294 -9.393 1.00 33.09 35 PRO B C 1
ATOM 2014 O O . PRO B 1 35 ? 29.949 21.999 -8.775 1.00 30.70 35 PRO B O 1
ATOM 2018 N N . LEU B 1 38 ? 27.434 21.368 -8.783 1.00 24.44 38 LEU B N 1
ATOM 2019 C CA . LEU B 1 38 ? 26.886 20.505 -9.835 1.00 26.02 38 LEU B CA 1
ATOM 2020 C C . LEU B 1 38 ? 27.213 19.006 -9.630 1.00 26.16 38 LEU B C 1
ATOM 2021 O O . LEU B 1 38 ? 26.454 18.120 -10.035 1.00 25.69 38 LEU B O 1
ATOM 2026 N N . LYS B 1 39 ? 28.338 18.724 -8.989 1.00 26.14 39 LYS B N 1
ATOM 2027 C CA . LYS B 1 39 ? 28.738 17.344 -8.754 1.00 25.70 39 LYS B CA 1
ATOM 2028 C C . LYS B 1 39 ? 27.662 16.420 -8.163 1.00 24.30 39 LYS B C 1
ATOM 2029 O O . LYS B 1 39 ? 27.569 15.256 -8.522 1.00 23.88 39 LYS B O 1
ATOM 2035 N N . SER B 1 40 ? 26.849 16.945 -7.263 1.00 23.74 40 SER B N 1
ATOM 2036 C CA . SER B 1 40 ? 25.825 16.155 -6.596 1.00 22.66 40 SER B CA 1
ATOM 2037 C C . SER B 1 40 ? 24.909 15.385 -7.529 1.00 21.77 40 SER B C 1
ATOM 2038 O O . SER B 1 40 ? 24.753 14.168 -7.385 1.00 21.85 40 SER B O 1
ATOM 2041 N N . ALA B 1 41 ? 24.292 16.094 -8.471 1.00 20.39 41 ALA B N 1
ATOM 2042 C CA . ALA B 1 41 ? 23.370 15.462 -9.420 1.00 18.46 41 ALA B CA 1
ATOM 2043 C C . ALA B 1 41 ? 23.996 14.182 -9.959 1.00 17.14 41 ALA B C 1
ATOM 2044 O O . ALA B 1 41 ? 23.336 13.152 -10.102 1.00 14.97 41 ALA B O 1
ATOM 2046 N N . TYR B 1 42 ? 25.286 14.268 -10.246 1.00 17.13 42 TYR B N 1
ATOM 2047 C CA . TYR B 1 42 ? 26.041 13.134 -10.733 1.00 17.61 42 TYR B CA 1
ATOM 2048 C C . TYR B 1 42 ? 26.047 12.016 -9.686 1.00 18.03 42 TYR B C 1
ATOM 2049 O O . TYR B 1 42 ? 25.654 10.887 -9.972 1.00 18.68 42 TYR B O 1
ATOM 2058 N N . TYR B 1 43 ? 26.476 12.337 -8.474 1.00 18.39 43 TYR B N 1
ATOM 2059 C CA . TYR B 1 43 ? 26.515 11.359 -7.404 1.00 19.88 43 TYR B CA 1
ATOM 2060 C C . TYR B 1 43 ? 25.227 10.569 -7.290 1.00 18.94 43 TYR B C 1
ATOM 2061 O O . TYR B 1 43 ? 25.238 9.341 -7.170 1.00 18.69 43 TYR B O 1
ATOM 2070 N N . ILE B 1 44 ? 24.110 11.275 -7.312 1.00 17.32 44 ILE B N 1
ATOM 2071 C CA . ILE B 1 44 ? 22.834 10.605 -7.192 1.00 16.26 44 ILE B CA 1
ATOM 2072 C C . ILE B 1 44 ? 22.755 9.471 -8.191 1.00 16.33 44 ILE B C 1
ATOM 2073 O O . ILE B 1 44 ? 22.609 8.309 -7.823 1.00 16.84 44 ILE B O 1
ATOM 2078 N N . ASN B 1 45 ? 22.885 9.801 -9.465 1.00 15.75 45 ASN B N 1
ATOM 2079 C CA . ASN B 1 45 ? 22.788 8.775 -10.485 1.00 15.44 45 ASN B CA 1
ATOM 2080 C C . ASN B 1 45 ? 23.920 7.765 -10.477 1.00 14.30 45 ASN B C 1
ATOM 2081 O O . ASN B 1 45 ? 23.772 6.663 -10.994 1.00 15.14 45 ASN B O 1
ATOM 2086 N N . ILE B 1 46 ? 25.051 8.122 -9.894 1.00 12.14 46 ILE B N 1
ATOM 2087 C CA . ILE B 1 46 ? 26.133 7.164 -9.819 1.00 11.28 46 ILE B CA 1
ATOM 2088 C C . ILE B 1 46 ? 25.649 6.070 -8.881 1.00 10.99 46 ILE B C 1
ATOM 2089 O O . ILE B 1 46 ? 25.721 4.879 -9.183 1.00 10.03 46 ILE B O 1
ATOM 2094 N N . ALA B 1 47 ? 25.147 6.504 -7.736 1.00 10.88 47 ALA B N 1
ATOM 2095 C CA . ALA B 1 47 ? 24.662 5.593 -6.725 1.00 11.35 47 ALA B CA 1
ATOM 2096 C C . ALA B 1 47 ? 23.626 4.676 -7.320 1.00 11.23 47 ALA B C 1
ATOM 2097 O O . ALA B 1 47 ? 23.754 3.450 -7.275 1.00 11.21 47 ALA B O 1
ATOM 2099 N N . ILE B 1 48 ? 22.600 5.288 -7.887 1.00 10.74 48 ILE B N 1
ATOM 2100 C CA . ILE B 1 48 ? 21.511 4.548 -8.485 1.00 11.46 48 ILE B CA 1
ATOM 2101 C C . ILE B 1 48 ? 22.014 3.384 -9.317 1.00 12.93 48 ILE B C 1
ATOM 2102 O O . ILE B 1 48 ? 21.706 2.223 -9.034 1.00 13.52 48 ILE B O 1
ATOM 2107 N N . CYS B 1 49 ? 22.812 3.685 -10.332 1.00 13.47 49 CYS B N 1
ATOM 2108 C CA . CYS B 1 49 ? 23.326 2.641 -11.208 1.00 14.57 49 CYS B CA 1
ATOM 2109 C C . CYS B 1 49 ? 24.281 1.666 -10.525 1.00 14.21 49 CYS B C 1
ATOM 2110 O O . CYS B 1 49 ? 24.313 0.475 -10.837 1.00 13.93 49 CYS B O 1
ATOM 2113 N N . THR B 1 50 ? 25.065 2.165 -9.589 1.00 13.47 50 THR B N 1
ATOM 2114 C CA . THR B 1 50 ? 25.970 1.289 -8.896 1.00 12.48 50 THR B CA 1
ATOM 2115 C C . THR B 1 50 ? 25.121 0.304 -8.121 1.00 11.66 50 THR B C 1
ATOM 2116 O O . THR B 1 50 ? 25.400 -0.890 -8.112 1.00 11.51 50 THR B O 1
ATOM 2120 N N . ILE B 1 51 ? 24.072 0.802 -7.482 1.00 10.77 51 ILE B N 1
ATOM 2121 C CA . ILE B 1 51 ? 23.182 -0.070 -6.723 1.00 11.73 51 ILE B CA 1
ATOM 2122 C C . ILE B 1 51 ? 22.659 -1.175 -7.645 1.00 11.86 51 ILE B C 1
ATOM 2123 O O . ILE B 1 51 ? 22.914 -2.367 -7.448 1.00 11.17 51 ILE B O 1
ATOM 2128 N N . ALA B 1 52 ? 21.912 -0.754 -8.654 1.00 11.78 52 ALA B N 1
ATOM 2129 C CA . ALA B 1 52 ? 21.331 -1.678 -9.604 1.00 12.29 52 ALA B CA 1
ATOM 2130 C C . ALA B 1 52 ? 22.367 -2.698 -10.021 1.00 12.65 52 ALA B C 1
ATOM 2131 O O . ALA B 1 52 ? 22.195 -3.894 -9.783 1.00 12.11 52 ALA B O 1
ATOM 2133 N N . ALA B 1 53 ? 23.445 -2.203 -10.634 1.00 12.89 53 ALA B N 1
ATOM 2134 C CA . ALA B 1 53 ? 24.546 -3.031 -11.125 1.00 11.85 53 ALA B CA 1
ATOM 2135 C C . ALA B 1 53 ? 24.807 -4.169 -10.160 1.00 11.90 53 ALA B C 1
ATOM 2136 O O . ALA B 1 53 ? 24.890 -5.340 -10.551 1.00 11.34 53 ALA B O 1
ATOM 2138 N N . THR B 1 54 ? 24.906 -3.814 -8.888 1.00 11.37 54 THR B N 1
ATOM 2139 C CA . THR B 1 54 ? 25.151 -4.783 -7.842 1.00 11.48 54 THR B CA 1
ATOM 2140 C C . THR B 1 54 ? 24.010 -5.789 -7.729 1.00 11.35 54 THR B C 1
ATOM 2141 O O . THR B 1 54 ? 24.225 -7.000 -7.754 1.00 11.47 54 THR B O 1
ATOM 2145 N N . ALA B 1 55 ? 22.794 -5.279 -7.594 1.00 10.64 55 ALA B N 1
ATOM 2146 C CA . ALA B 1 55 ? 21.622 -6.130 -7.469 1.00 10.06 55 ALA B CA 1
ATOM 2147 C C . ALA B 1 55 ? 21.532 -7.115 -8.615 1.00 10.86 55 ALA B C 1
ATOM 2148 O O . ALA B 1 55 ? 21.351 -8.308 -8.401 1.00 9.57 55 ALA B O 1
ATOM 2150 N N . TYR B 1 56 ? 21.641 -6.613 -9.839 1.00 12.33 56 TYR B N 1
ATOM 2151 C CA . TYR B 1 56 ? 21.569 -7.491 -10.990 1.00 13.40 56 TYR B CA 1
ATOM 2152 C C . TYR B 1 56 ? 22.678 -8.510 -10.927 1.00 14.23 56 TYR B C 1
ATOM 2153 O O . TYR B 1 56 ? 22.460 -9.692 -11.196 1.00 13.32 56 TYR B O 1
ATOM 2162 N N . TYR B 1 57 ? 23.865 -8.053 -10.545 1.00 15.34 57 TYR B N 1
ATOM 2163 C CA . TYR B 1 57 ? 25.005 -8.952 -10.420 1.00 16.53 57 TYR B CA 1
ATOM 2164 C C . TYR B 1 57 ? 24.689 -10.122 -9.497 1.00 15.72 57 TYR B C 1
ATOM 2165 O O . TYR B 1 57 ? 25.104 -11.251 -9.732 1.00 15.11 57 TYR B O 1
ATOM 2174 N N . ALA B 1 58 ? 23.972 -9.836 -8.426 1.00 15.18 58 ALA B N 1
ATOM 2175 C CA . ALA B 1 58 ? 23.621 -10.878 -7.493 1.00 15.75 58 ALA B CA 1
ATOM 2176 C C . ALA B 1 58 ? 22.623 -11.812 -8.146 1.00 16.42 58 ALA B C 1
ATOM 2177 O O . ALA B 1 58 ? 22.864 -13.016 -8.235 1.00 17.13 58 ALA B O 1
ATOM 2179 N N . MET B 1 59 ? 21.509 -11.251 -8.606 1.00 16.07 59 MET B N 1
ATOM 2180 C CA . MET B 1 59 ? 20.469 -12.035 -9.247 1.00 16.46 59 MET B CA 1
ATOM 2181 C C . MET B 1 59 ? 21.054 -13.000 -10.258 1.00 16.56 59 MET B C 1
ATOM 2182 O O . MET B 1 59 ? 20.725 -14.186 -10.275 1.00 15.35 59 MET B O 1
ATOM 2187 N N . ALA B 1 60 ? 21.936 -12.472 -11.095 1.00 17.40 60 ALA B N 1
ATOM 2188 C CA . ALA B 1 60 ? 22.555 -13.250 -12.149 1.00 19.76 60 ALA B CA 1
ATOM 2189 C C . ALA B 1 60 ? 23.347 -14.447 -11.685 1.00 21.52 60 ALA B C 1
ATOM 2190 O O . ALA B 1 60 ? 23.148 -15.553 -12.175 1.00 22.98 60 ALA B O 1
ATOM 2192 N N . VAL B 1 61 ? 24.260 -14.229 -10.751 1.00 23.33 61 VAL B N 1
ATOM 2193 C CA . VAL B 1 61 ? 25.093 -15.315 -10.259 1.00 24.53 61 VAL B CA 1
ATOM 2194 C C . VAL B 1 61 ? 24.319 -16.361 -9.456 1.00 25.84 61 VAL B C 1
ATOM 2195 O O . VAL B 1 61 ? 24.770 -17.495 -9.290 1.00 25.05 61 VAL B O 1
ATOM 2199 N N . ASN B 1 62 ? 23.138 -15.991 -8.980 1.00 28.35 62 ASN B N 1
ATOM 2200 C CA . ASN B 1 62 ? 22.347 -16.900 -8.166 1.00 30.69 62 ASN B CA 1
ATOM 2201 C C . ASN B 1 62 ? 21.004 -17.302 -8.710 1.00 31.68 62 ASN B C 1
ATOM 2202 O O . ASN B 1 62 ? 20.142 -17.717 -7.948 1.00 31.25 62 ASN B O 1
ATOM 2207 N N . TYR B 1 63 ? 20.803 -17.193 -10.009 1.00 33.69 63 TYR B N 1
ATOM 2208 C CA . TYR B 1 63 ? 19.518 -17.573 -10.554 1.00 36.72 63 TYR B CA 1
ATOM 2209 C C . TYR B 1 63 ? 19.169 -19.025 -10.196 1.00 38.32 63 TYR B C 1
ATOM 2210 O O . TYR B 1 63 ? 18.041 -19.482 -10.410 1.00 38.91 63 TYR B O 1
ATOM 2219 N N . GLN B 1 64 ? 20.137 -19.741 -9.634 1.00 39.39 64 GLN B N 1
ATOM 2220 C CA . GLN B 1 64 ? 19.948 -21.141 -9.254 1.00 40.42 64 GLN B CA 1
ATOM 2221 C C . GLN B 1 64 ? 19.542 -21.356 -7.792 1.00 41.12 64 GLN B C 1
ATOM 2222 O O . GLN B 1 64 ? 18.772 -22.272 -7.481 1.00 41.04 64 GLN B O 1
ATOM 2228 N N . ASP B 1 65 ? 20.084 -20.528 -6.897 1.00 42.01 65 ASP B N 1
ATOM 2229 C CA . ASP B 1 65 ? 19.780 -20.614 -5.464 1.00 41.88 65 ASP B CA 1
ATOM 2230 C C . ASP B 1 65 ? 18.384 -20.046 -5.262 1.00 41.01 65 ASP B C 1
ATOM 2231 O O . ASP B 1 65 ? 18.205 -18.868 -4.933 1.00 40.79 65 ASP B O 1
ATOM 2236 N N . LEU B 1 66 ? 17.401 -20.918 -5.448 1.00 40.12 66 LEU B N 1
ATOM 2237 C CA . LEU B 1 66 ? 15.998 -20.550 -5.381 1.00 39.41 66 LEU B CA 1
ATOM 2238 C C . LEU B 1 66 ? 15.232 -20.616 -4.070 1.00 39.94 66 LEU B C 1
ATOM 2239 O O . LEU B 1 66 ? 15.138 -21.668 -3.439 1.00 40.77 66 LEU B O 1
ATOM 2244 N N . THR B 1 67 ? 14.679 -19.473 -3.672 1.00 39.75 67 THR B N 1
ATOM 2245 C CA . THR B 1 67 ? 13.842 -19.386 -2.481 1.00 38.66 67 THR B CA 1
ATOM 2246 C C . THR B 1 67 ? 12.497 -19.252 -3.171 1.00 38.22 67 THR B C 1
ATOM 2247 O O . THR B 1 67 ? 12.377 -18.500 -4.143 1.00 37.56 67 THR B O 1
ATOM 2251 N N . MET B 1 68 ? 11.491 -19.984 -2.710 1.00 38.24 68 MET B N 1
ATOM 2252 C CA . MET B 1 68 ? 10.203 -19.930 -3.393 1.00 38.49 68 MET B CA 1
ATOM 2253 C C . MET B 1 68 ? 8.915 -19.745 -2.597 1.00 39.30 68 MET B C 1
ATOM 2254 O O . MET B 1 68 ? 8.740 -20.282 -1.502 1.00 40.11 68 MET B O 1
ATOM 2259 N N . ASN B 1 69 ? 8.008 -18.974 -3.185 1.00 40.01 69 ASN B N 1
ATOM 2260 C CA . ASN B 1 69 ? 6.709 -18.698 -2.600 1.00 40.85 69 ASN B CA 1
ATOM 2261 C C . ASN B 1 69 ? 5.774 -19.494 -3.490 1.00 40.90 69 ASN B C 1
ATOM 2262 O O . ASN B 1 69 ? 5.443 -19.077 -4.597 1.00 39.90 69 ASN B O 1
ATOM 2267 N N . GLY B 1 70 ? 5.370 -20.658 -2.999 1.00 41.80 70 GLY B N 1
ATOM 2268 C CA . GLY B 1 70 ? 4.510 -21.521 -3.780 1.00 42.53 70 GLY B CA 1
ATOM 2269 C C . GLY B 1 70 ? 5.444 -22.319 -4.665 1.00 42.97 70 GLY B C 1
ATOM 2270 O O . GLY B 1 70 ? 6.537 -22.695 -4.238 1.00 42.90 70 GLY B O 1
ATOM 2271 N N . GLU B 1 71 ? 5.029 -22.576 -5.899 1.00 43.42 71 GLU B N 1
ATOM 2272 C CA . GLU B 1 71 ? 5.863 -23.327 -6.827 1.00 43.50 71 GLU B CA 1
ATOM 2273 C C . GLU B 1 71 ? 6.370 -22.369 -7.903 1.00 42.14 71 GLU B C 1
ATOM 2274 O O . GLU B 1 71 ? 6.331 -22.666 -9.105 1.00 42.15 71 GLU B O 1
ATOM 2280 N N . ARG B 1 72 ? 6.828 -21.205 -7.451 1.00 40.06 72 ARG B N 1
ATOM 2281 C CA . ARG B 1 72 ? 7.377 -20.194 -8.344 1.00 38.07 72 ARG B CA 1
ATOM 2282 C C . ARG B 1 72 ? 8.428 -19.430 -7.563 1.00 36.86 72 ARG B C 1
ATOM 2283 O O . ARG B 1 72 ? 8.123 -18.856 -6.518 1.00 36.72 72 ARG B O 1
ATOM 2291 N N . GLN B 1 73 ? 9.661 -19.445 -8.067 1.00 35.42 73 GLN B N 1
ATOM 2292 C CA . GLN B 1 73 ? 10.784 -18.751 -7.433 1.00 33.83 73 GLN B CA 1
ATOM 2293 C C . GLN B 1 73 ? 10.605 -17.235 -7.416 1.00 32.92 73 GLN B C 1
ATOM 2294 O O . GLN B 1 73 ? 10.124 -16.634 -8.382 1.00 32.45 73 GLN B O 1
ATOM 2300 N N . VAL B 1 74 ? 10.998 -16.613 -6.316 1.00 31.58 74 VAL B N 1
ATOM 2301 C CA . VAL B 1 74 ? 10.889 -15.174 -6.236 1.00 30.81 74 VAL B CA 1
ATOM 2302 C C . VAL B 1 74 ? 12.298 -14.593 -6.226 1.00 30.60 74 VAL B C 1
ATOM 2303 O O . VAL B 1 74 ? 13.112 -14.930 -5.357 1.00 30.37 74 VAL B O 1
ATOM 2307 N N . VAL B 1 75 ? 12.589 -13.746 -7.215 1.00 29.78 75 VAL B N 1
ATOM 2308 C CA . VAL B 1 75 ? 13.898 -13.097 -7.317 1.00 28.33 75 VAL B CA 1
ATOM 2309 C C . VAL B 1 75 ? 13.771 -11.775 -6.579 1.00 26.96 75 VAL B C 1
ATOM 2310 O O . VAL B 1 75 ? 13.566 -10.723 -7.180 1.00 26.61 75 VAL B O 1
ATOM 2314 N N . TYR B 1 76 ? 13.900 -11.850 -5.263 1.00 25.91 76 TYR B N 1
ATOM 2315 C CA . TYR B 1 76 ? 13.726 -10.693 -4.406 1.00 25.57 76 TYR B CA 1
ATOM 2316 C C . TYR B 1 76 ? 14.774 -9.606 -4.460 1.00 24.71 76 TYR B C 1
ATOM 2317 O O . TYR B 1 76 ? 14.471 -8.443 -4.190 1.00 25.01 76 TYR B O 1
ATOM 2326 N N . ALA B 1 77 ? 16.004 -9.968 -4.788 1.00 23.38 77 ALA B N 1
ATOM 2327 C CA . ALA B 1 77 ? 17.062 -8.973 -4.836 1.00 22.32 77 ALA B CA 1
ATOM 2328 C C . ALA B 1 77 ? 16.581 -7.652 -5.442 1.00 22.29 77 ALA B C 1
ATOM 2329 O O . ALA B 1 77 ? 17.017 -6.576 -5.028 1.00 21.32 77 ALA B O 1
ATOM 2331 N N . ARG B 1 78 ? 15.662 -7.738 -6.405 1.00 22.43 78 ARG B N 1
ATOM 2332 C CA . ARG B 1 78 ? 15.151 -6.549 -7.072 1.00 22.37 78 ARG B CA 1
ATOM 2333 C C . ARG B 1 78 ? 14.463 -5.572 -6.125 1.00 21.74 78 ARG B C 1
ATOM 2334 O O . ARG B 1 78 ? 14.597 -4.358 -6.269 1.00 21.97 78 ARG B O 1
ATOM 2342 N N . TYR B 1 79 ? 13.724 -6.096 -5.158 1.00 20.51 79 TYR B N 1
ATOM 2343 C CA . TYR B 1 79 ? 13.026 -5.236 -4.219 1.00 19.69 79 TYR B CA 1
ATOM 2344 C C . TYR B 1 79 ? 14.026 -4.401 -3.455 1.00 18.59 79 TYR B C 1
ATOM 2345 O O . TYR B 1 79 ? 13.802 -3.218 -3.193 1.00 18.43 79 TYR B O 1
ATOM 2354 N N . ILE B 1 80 ? 15.139 -5.019 -3.111 1.00 17.27 80 ILE B N 1
ATOM 2355 C CA . ILE B 1 80 ? 16.181 -4.311 -2.408 1.00 17.85 80 ILE B CA 1
ATOM 2356 C C . ILE B 1 80 ? 16.614 -3.141 -3.284 1.00 18.86 80 ILE B C 1
ATOM 2357 O O . ILE B 1 80 ? 16.577 -1.982 -2.868 1.00 18.64 80 ILE B O 1
ATOM 2362 N N . ASP B 1 81 ? 17.028 -3.456 -4.505 1.00 19.49 81 ASP B N 1
ATOM 2363 C CA . ASP B 1 81 ? 17.438 -2.440 -5.461 1.00 19.17 81 ASP B CA 1
ATOM 2364 C C . ASP B 1 81 ? 16.404 -1.328 -5.392 1.00 18.02 81 ASP B C 1
ATOM 2365 O O . ASP B 1 81 ? 16.689 -0.225 -4.930 1.00 16.79 81 ASP B O 1
ATOM 2370 N N . TRP B 1 82 ? 15.189 -1.660 -5.811 1.00 17.41 82 TRP B N 1
ATOM 2371 C CA . TRP B 1 82 ? 14.073 -0.727 -5.840 1.00 17.86 82 TRP B CA 1
ATOM 2372 C C . TRP B 1 82 ? 13.915 0.124 -4.604 1.00 17.28 82 TRP B C 1
ATOM 2373 O O . TRP B 1 82 ? 13.764 1.342 -4.700 1.00 17.96 82 TRP B O 1
ATOM 2384 N N . VAL B 1 83 ? 13.946 -0.505 -3.440 1.00 15.97 83 VAL B N 1
ATOM 2385 C CA . VAL B 1 83 ? 13.777 0.252 -2.210 1.00 14.74 83 VAL B CA 1
ATOM 2386 C C . VAL B 1 83 ? 14.839 1.331 -2.060 1.00 14.07 83 VAL B C 1
ATOM 2387 O O . VAL B 1 83 ? 14.561 2.397 -1.525 1.00 12.85 83 VAL B O 1
ATOM 2391 N N . LEU B 1 84 ? 16.046 1.055 -2.542 1.00 13.96 84 LEU B N 1
ATOM 2392 C CA . LEU B 1 84 ? 17.141 2.012 -2.441 1.00 14.47 84 LEU B CA 1
ATOM 2393 C C . LEU B 1 84 ? 17.192 2.989 -3.604 1.00 15.71 84 LEU B C 1
ATOM 2394 O O . LEU B 1 84 ? 17.481 4.173 -3.428 1.00 15.95 84 LEU B O 1
ATOM 2399 N N . THR B 1 85 ? 16.919 2.488 -4.799 1.00 15.45 85 THR B N 1
ATOM 2400 C CA . THR B 1 85 ? 16.971 3.319 -5.975 1.00 15.41 85 THR B CA 1
ATOM 2401 C C . THR B 1 85 ? 15.778 4.246 -6.153 1.00 15.78 85 THR B C 1
ATOM 2402 O O . THR B 1 85 ? 15.960 5.444 -6.365 1.00 15.46 85 THR B O 1
ATOM 2406 N N . THR B 1 86 ? 14.566 3.705 -6.054 1.00 16.28 86 THR B N 1
ATOM 2407 C CA . THR B 1 86 ? 13.362 4.515 -6.233 1.00 17.22 86 THR B CA 1
ATOM 2408 C C . THR B 1 86 ? 13.402 5.830 -5.440 1.00 17.79 86 THR B C 1
ATOM 2409 O O . THR B 1 86 ? 13.115 6.906 -5.983 1.00 17.39 86 THR B O 1
ATOM 2413 N N . PRO B 1 87 ? 13.746 5.771 -4.142 1.00 18.05 87 PRO B N 1
ATOM 2414 C CA . PRO B 1 87 ? 13.783 7.059 -3.438 1.00 18.20 87 PRO B CA 1
ATOM 2415 C C . PRO B 1 87 ? 14.775 8.022 -4.124 1.00 17.87 87 PRO B C 1
ATOM 2416 O O . PRO B 1 87 ? 14.469 9.193 -4.344 1.00 18.08 87 PRO B O 1
ATOM 2420 N N . LEU B 1 88 ? 15.950 7.515 -4.480 1.00 17.30 88 LEU B N 1
ATOM 2421 C CA . LEU B 1 88 ? 16.951 8.325 -5.144 1.00 16.47 88 LEU B CA 1
ATOM 2422 C C . LEU B 1 88 ? 16.458 8.871 -6.469 1.00 17.36 88 LEU B C 1
ATOM 2423 O O . LEU B 1 88 ? 16.911 9.923 -6.916 1.00 18.03 88 LEU B O 1
ATOM 2428 N N . LEU B 1 89 ? 15.537 8.158 -7.107 1.00 17.66 89 LEU B N 1
ATOM 2429 C CA . LEU B 1 89 ? 15.027 8.606 -8.393 1.00 17.77 89 LEU B CA 1
ATOM 2430 C C . LEU B 1 89 ? 14.108 9.788 -8.219 1.00 17.55 89 LEU B C 1
ATOM 2431 O O . LEU B 1 89 ? 14.144 10.728 -9.005 1.00 17.82 89 LEU B O 1
ATOM 2436 N N . LEU B 1 90 ? 13.285 9.739 -7.180 1.00 17.50 90 LEU B N 1
ATOM 2437 C CA . LEU B 1 90 ? 12.368 10.831 -6.905 1.00 18.06 90 LEU B CA 1
ATOM 2438 C C . LEU B 1 90 ? 13.201 12.064 -6.619 1.00 18.62 90 LEU B C 1
ATOM 2439 O O . LEU B 1 90 ? 12.936 13.154 -7.131 1.00 19.42 90 LEU B O 1
ATOM 2444 N N . LEU B 1 91 ? 14.228 11.872 -5.806 1.00 18.67 91 LEU B N 1
ATOM 2445 C CA . LEU B 1 91 ? 15.133 12.943 -5.439 1.00 18.25 91 LEU B CA 1
ATOM 2446 C C . LEU B 1 91 ? 15.682 13.635 -6.672 1.00 17.77 91 LEU B C 1
ATOM 2447 O O . LEU B 1 91 ? 15.727 14.860 -6.732 1.00 17.95 91 LEU B O 1
ATOM 2452 N N . ASP B 1 92 ? 16.103 12.842 -7.652 1.00 17.65 92 ASP B N 1
ATOM 2453 C CA . ASP B 1 92 ? 16.648 13.381 -8.893 1.00 18.08 92 ASP B CA 1
ATOM 2454 C C . ASP B 1 92 ? 15.765 14.495 -9.420 1.00 17.30 92 ASP B C 1
ATOM 2455 O O . ASP B 1 92 ? 16.237 15.406 -10.098 1.00 17.07 92 ASP B O 1
ATOM 2460 N N . LEU B 1 93 ? 14.478 14.408 -9.108 1.00 16.08 93 LEU B N 1
ATOM 2461 C CA . LEU B 1 93 ? 13.530 15.406 -9.549 1.00 15.87 93 LEU B CA 1
ATOM 2462 C C . LEU B 1 93 ? 13.332 16.458 -8.460 1.00 15.47 93 LEU B C 1
ATOM 2463 O O . LEU B 1 93 ? 13.294 17.661 -8.728 1.00 14.96 93 LEU B O 1
ATOM 2468 N N . ILE B 1 94 ? 13.231 15.993 -7.226 1.00 15.18 94 ILE B N 1
ATOM 2469 C CA . ILE B 1 94 ? 13.019 16.876 -6.095 1.00 15.81 94 ILE B CA 1
ATOM 2470 C C . ILE B 1 94 ? 13.985 18.048 -6.061 1.00 16.19 94 ILE B C 1
ATOM 2471 O O . ILE B 1 94 ? 13.630 19.146 -5.641 1.00 15.69 94 ILE B O 1
ATOM 2476 N N . VAL B 1 95 ? 15.212 17.809 -6.490 1.00 17.33 95 VAL B N 1
ATOM 2477 C CA . VAL B 1 95 ? 16.218 18.858 -6.489 1.00 18.55 95 VAL B CA 1
ATOM 2478 C C . VAL B 1 95 ? 15.883 19.954 -7.496 1.00 20.28 95 VAL B C 1
ATOM 2479 O O . VAL B 1 95 ? 16.331 21.091 -7.355 1.00 19.94 95 VAL B O 1
ATOM 2483 N N . MET B 1 96 ? 15.096 19.611 -8.511 1.00 21.80 96 MET B N 1
ATOM 2484 C CA . MET B 1 96 ? 14.711 20.582 -9.512 1.00 23.39 96 MET B CA 1
ATOM 2485 C C . MET B 1 96 ? 13.597 21.458 -8.961 1.00 24.86 96 MET B C 1
ATOM 2486 O O . MET B 1 96 ? 13.209 22.447 -9.580 1.00 25.17 96 MET B O 1
ATOM 2491 N N . THR B 1 97 ? 13.094 21.095 -7.783 1.00 26.74 97 THR B N 1
ATOM 2492 C CA . THR B 1 97 ? 12.019 21.847 -7.129 1.00 28.33 97 THR B CA 1
ATOM 2493 C C . THR B 1 97 ? 12.428 22.465 -5.800 1.00 30.24 97 THR B C 1
ATOM 2494 O O . THR B 1 97 ? 13.469 22.134 -5.240 1.00 31.50 97 THR B O 1
ATOM 2498 N N . LYS B 1 98 ? 11.584 23.353 -5.290 1.00 32.19 98 LYS B N 1
ATOM 2499 C CA . LYS B 1 98 ? 11.835 24.000 -4.008 1.00 34.82 98 LYS B CA 1
ATOM 2500 C C . LYS B 1 98 ? 10.981 23.357 -2.919 1.00 35.16 98 LYS B C 1
ATOM 2501 O O . LYS B 1 98 ? 10.692 23.975 -1.888 1.00 35.35 98 LYS B O 1
ATOM 2507 N N . MET B 1 99 ? 10.592 22.108 -3.162 1.00 35.22 99 MET B N 1
ATOM 2508 C CA . MET B 1 99 ? 9.767 21.329 -2.243 1.00 35.05 99 MET B CA 1
ATOM 2509 C C . MET B 1 99 ? 10.327 21.327 -0.817 1.00 35.26 99 MET B C 1
ATOM 2510 O O . MET B 1 99 ? 11.546 21.278 -0.618 1.00 35.83 99 MET B O 1
ATOM 2515 N N . GLY B 1 100 ? 9.435 21.369 0.173 1.00 34.97 100 GLY B N 1
ATOM 2516 C CA . GLY B 1 100 ? 9.865 21.390 1.566 1.00 34.99 100 GLY B CA 1
ATOM 2517 C C . GLY B 1 100 ? 10.220 20.057 2.209 1.00 34.44 100 GLY B C 1
ATOM 2518 O O . GLY B 1 100 ? 9.586 19.037 1.935 1.00 34.47 100 GLY B O 1
ATOM 2519 N N . GLY B 1 101 ? 11.230 20.071 3.076 1.00 33.85 101 GLY B N 1
ATOM 2520 C CA . GLY B 1 101 ? 11.648 18.855 3.746 1.00 33.84 101 GLY B CA 1
ATOM 2521 C C . GLY B 1 101 ? 10.476 17.990 4.162 1.00 33.79 101 GLY B C 1
ATOM 2522 O O . GLY B 1 101 ? 10.371 16.835 3.765 1.00 34.01 101 GLY B O 1
ATOM 2523 N N . VAL B 1 102 ? 9.588 18.559 4.965 1.00 33.75 102 VAL B N 1
ATOM 2524 C CA . VAL B 1 102 ? 8.404 17.858 5.444 1.00 32.47 102 VAL B CA 1
ATOM 2525 C C . VAL B 1 102 ? 7.703 17.093 4.328 1.00 31.86 102 VAL B C 1
ATOM 2526 O O . VAL B 1 102 ? 7.296 15.950 4.520 1.00 32.21 102 VAL B O 1
ATOM 2530 N N . MET B 1 103 ? 7.555 17.718 3.165 1.00 30.76 103 MET B N 1
ATOM 2531 C CA . MET B 1 103 ? 6.891 17.063 2.045 1.00 29.39 103 MET B CA 1
ATOM 2532 C C . MET B 1 103 ? 7.766 15.987 1.410 1.00 27.52 103 MET B C 1
ATOM 2533 O O . MET B 1 103 ? 7.271 14.945 0.988 1.00 26.25 103 MET B O 1
ATOM 2538 N N . ILE B 1 104 ? 9.065 16.246 1.335 1.00 25.86 104 ILE B N 1
ATOM 2539 C CA . ILE B 1 104 ? 9.995 15.271 0.785 1.00 24.79 104 ILE B CA 1
ATOM 2540 C C . ILE B 1 104 ? 9.778 13.967 1.543 1.00 24.58 104 ILE B C 1
ATOM 2541 O O . ILE B 1 104 ? 9.464 12.929 0.972 1.00 22.32 104 ILE B O 1
ATOM 2546 N N . SER B 1 105 ? 9.943 14.049 2.856 1.00 26.58 105 SER B N 1
ATOM 2547 C CA . SER B 1 105 ? 9.786 12.895 3.724 1.00 28.37 105 SER B CA 1
ATOM 2548 C C . SER B 1 105 ? 8.498 12.153 3.420 1.00 29.42 105 SER B C 1
ATOM 2549 O O . SER B 1 105 ? 8.461 10.926 3.482 1.00 30.82 105 SER B O 1
ATOM 2552 N N . TRP B 1 106 ? 7.443 12.879 3.079 1.00 29.93 106 TRP B N 1
ATOM 2553 C CA . TRP B 1 106 ? 6.187 12.214 2.779 1.00 30.72 106 TRP B CA 1
ATOM 2554 C C . TRP B 1 106 ? 6.214 11.442 1.474 1.00 28.85 106 TRP B C 1
ATOM 2555 O O . TRP B 1 106 ? 5.779 10.294 1.430 1.00 28.46 106 TRP B O 1
ATOM 2566 N N . VAL B 1 107 ? 6.717 12.050 0.405 1.00 26.82 107 VAL B N 1
ATOM 2567 C CA . VAL B 1 107 ? 6.776 11.323 -0.857 1.00 25.08 107 VAL B CA 1
ATOM 2568 C C . VAL B 1 107 ? 7.703 10.132 -0.675 1.00 23.60 107 VAL B C 1
ATOM 2569 O O . VAL B 1 107 ? 7.375 9.016 -1.069 1.00 23.28 107 VAL B O 1
ATOM 2573 N N . ILE B 1 108 ? 8.851 10.369 -0.050 1.00 21.97 108 ILE B N 1
ATOM 2574 C CA . ILE B 1 108 ? 9.818 9.307 0.167 1.00 21.01 108 ILE B CA 1
ATOM 2575 C C . ILE B 1 108 ? 9.222 8.185 0.990 1.00 20.30 108 ILE B C 1
ATOM 2576 O O . ILE B 1 108 ? 9.214 7.035 0.560 1.00 19.48 108 ILE B O 1
ATOM 2581 N N . GLY B 1 109 ? 8.733 8.523 2.177 1.00 19.86 109 GLY B N 1
ATOM 2582 C CA . GLY B 1 109 ? 8.135 7.521 3.036 1.00 19.91 109 GLY B CA 1
ATOM 2583 C C . GLY B 1 109 ? 7.149 6.665 2.261 1.00 19.94 109 GLY B C 1
ATOM 2584 O O . GLY B 1 109 ? 7.222 5.433 2.282 1.00 20.03 109 GLY B O 1
ATOM 2585 N N . ALA B 1 110 ? 6.224 7.326 1.572 1.00 18.93 110 ALA B N 1
ATOM 2586 C CA . ALA B 1 110 ? 5.222 6.641 0.775 1.00 18.01 110 ALA B CA 1
ATOM 2587 C C . ALA B 1 110 ? 5.910 5.627 -0.129 1.00 17.55 110 ALA B C 1
ATOM 2588 O O . ALA B 1 110 ? 5.589 4.427 -0.136 1.00 15.55 110 ALA B O 1
ATOM 2590 N N . ASP B 1 111 ? 6.864 6.141 -0.895 1.00 17.42 111 ASP B N 1
ATOM 2591 C CA . ASP B 1 111 ? 7.636 5.341 -1.823 1.00 17.35 111 ASP B CA 1
ATOM 2592 C C . ASP B 1 111 ? 8.112 4.051 -1.154 1.00 16.80 111 ASP B C 1
ATOM 2593 O O . ASP B 1 111 ? 7.708 2.952 -1.531 1.00 17.21 111 ASP B O 1
ATOM 2598 N N . ILE B 1 112 ? 8.957 4.198 -0.146 1.00 15.71 112 ILE B N 1
ATOM 2599 C CA . ILE B 1 112 ? 9.508 3.056 0.571 1.00 15.39 112 ILE B CA 1
ATOM 2600 C C . ILE B 1 112 ? 8.495 1.954 0.862 1.00 16.00 112 ILE B C 1
ATOM 2601 O O . ILE B 1 112 ? 8.768 0.777 0.596 1.00 15.01 112 ILE B O 1
ATOM 2606 N N . PHE B 1 113 ? 7.341 2.337 1.417 1.00 16.46 113 PHE B N 1
ATOM 2607 C CA . PHE B 1 113 ? 6.288 1.375 1.734 1.00 15.69 113 PHE B CA 1
ATOM 2608 C C . PHE B 1 113 ? 5.770 0.738 0.474 1.00 15.00 113 PHE B C 1
ATOM 2609 O O . PHE B 1 113 ? 5.496 -0.463 0.453 1.00 13.89 113 PHE B O 1
ATOM 2617 N N . MET B 1 114 ? 5.628 1.543 -0.574 1.00 14.28 114 MET B N 1
ATOM 2618 C CA . MET B 1 114 ? 5.177 0.998 -1.840 1.00 14.50 114 MET B CA 1
ATOM 2619 C C . MET B 1 114 ? 6.018 -0.240 -2.134 1.00 14.01 114 MET B C 1
ATOM 2620 O O . MET B 1 114 ? 5.485 -1.301 -2.458 1.00 14.69 114 MET B O 1
ATOM 2625 N N . ILE B 1 115 ? 7.334 -0.110 -2.006 1.00 12.51 115 ILE B N 1
ATOM 2626 C CA . ILE B 1 115 ? 8.205 -1.238 -2.261 1.00 11.20 115 ILE B CA 1
ATOM 2627 C C . ILE B 1 115 ? 7.966 -2.372 -1.284 1.00 11.53 115 ILE B C 1
ATOM 2628 O O . ILE B 1 115 ? 7.621 -3.479 -1.693 1.00 12.59 115 ILE B O 1
ATOM 2633 N N . VAL B 1 116 ? 8.151 -2.112 0.004 1.00 10.42 116 VAL B N 1
ATOM 2634 C CA . VAL B 1 116 ? 7.931 -3.151 1.007 1.00 10.19 116 VAL B CA 1
ATOM 2635 C C . VAL B 1 116 ? 6.626 -3.921 0.804 1.00 10.80 116 VAL B C 1
ATOM 2636 O O . VAL B 1 116 ? 6.621 -5.150 0.866 1.00 10.16 116 VAL B O 1
ATOM 2640 N N . PHE B 1 117 ? 5.520 -3.212 0.587 1.00 10.90 117 PHE B N 1
ATOM 2641 C CA . PHE B 1 117 ? 4.263 -3.897 0.366 1.00 11.43 117 PHE B CA 1
ATOM 2642 C C . PHE B 1 117 ? 4.501 -4.923 -0.715 1.00 12.08 117 PHE B C 1
ATOM 2643 O O . PHE B 1 117 ? 4.191 -6.103 -0.536 1.00 13.32 117 PHE B O 1
ATOM 2651 N N . GLY B 1 118 ? 5.074 -4.473 -1.828 1.00 11.29 118 GLY B N 1
ATOM 2652 C CA . GLY B 1 118 ? 5.367 -5.374 -2.925 1.00 10.22 118 GLY B CA 1
ATOM 2653 C C . GLY B 1 118 ? 6.100 -6.586 -2.404 1.00 9.53 118 GLY B C 1
ATOM 2654 O O . GLY B 1 118 ? 5.720 -7.722 -2.657 1.00 8.42 118 GLY B O 1
ATOM 2655 N N . ILE B 1 119 ? 7.156 -6.346 -1.647 1.00 9.85 119 ILE B N 1
ATOM 2656 C CA . ILE B 1 119 ? 7.918 -7.453 -1.097 1.00 10.39 119 ILE B CA 1
ATOM 2657 C C . ILE B 1 119 ? 7.003 -8.341 -0.284 1.00 10.43 119 ILE B C 1
ATOM 2658 O O . ILE B 1 119 ? 7.046 -9.559 -0.402 1.00 9.95 119 ILE B O 1
ATOM 2663 N N . LEU B 1 120 ? 6.177 -7.722 0.547 1.00 10.80 120 LEU B N 1
ATOM 2664 C CA . LEU B 1 120 ? 5.259 -8.473 1.372 1.00 11.35 120 LEU B CA 1
ATOM 2665 C C . LEU B 1 120 ? 4.426 -9.378 0.500 1.00 13.16 120 LEU B C 1
ATOM 2666 O O . LEU B 1 120 ? 4.353 -10.586 0.737 1.00 13.39 120 LEU B O 1
ATOM 2671 N N . GLY B 1 121 ? 3.809 -8.794 -0.521 1.00 15.17 121 GLY B N 1
ATOM 2672 C CA . GLY B 1 121 ? 2.977 -9.569 -1.428 1.00 17.59 121 GLY B CA 1
ATOM 2673 C C . GLY B 1 121 ? 3.758 -10.659 -2.131 1.00 19.38 121 GLY B C 1
ATOM 2674 O O . GLY B 1 121 ? 3.289 -11.785 -2.282 1.00 19.21 121 GLY B O 1
ATOM 2675 N N . ALA B 1 122 ? 4.969 -10.319 -2.547 1.00 20.99 122 ALA B N 1
ATOM 2676 C CA . ALA B 1 122 ? 5.842 -11.252 -3.245 1.00 22.85 122 ALA B CA 1
ATOM 2677 C C . ALA B 1 122 ? 6.078 -12.559 -2.494 1.00 24.69 122 ALA B C 1
ATOM 2678 O O . ALA B 1 122 ? 6.333 -13.592 -3.107 1.00 24.71 122 ALA B O 1
ATOM 2680 N N . PHE B 1 123 ? 5.997 -12.511 -1.169 1.00 26.89 123 PHE B N 1
ATOM 2681 C CA . PHE B 1 123 ? 6.222 -13.695 -0.346 1.00 28.51 123 PHE B CA 1
ATOM 2682 C C . PHE B 1 123 ? 4.976 -14.212 0.334 1.00 30.68 123 PHE B C 1
ATOM 2683 O O . PHE B 1 123 ? 5.063 -15.070 1.212 1.00 29.96 123 PHE B O 1
ATOM 2691 N N . GLU B 1 124 ? 3.819 -13.693 -0.062 1.00 33.96 124 GLU B N 1
ATOM 2692 C CA . GLU B 1 124 ? 2.564 -14.135 0.539 1.00 37.85 124 GLU B CA 1
ATOM 2693 C C . GLU B 1 124 ? 1.962 -15.352 -0.180 1.00 40.04 124 GLU B C 1
ATOM 2694 O O . GLU B 1 124 ? 2.025 -15.453 -1.412 1.00 40.28 124 GLU B O 1
ATOM 2700 N N . ASP B 1 125 ? 1.389 -16.274 0.599 1.00 42.22 125 ASP B N 1
ATOM 2701 C CA . ASP B 1 125 ? 0.771 -17.484 0.055 1.00 43.40 125 ASP B CA 1
ATOM 2702 C C . ASP B 1 125 ? -0.638 -17.151 -0.363 1.00 43.93 125 ASP B C 1
ATOM 2703 O O . ASP B 1 125 ? -0.962 -17.109 -1.548 1.00 44.02 125 ASP B O 1
ATOM 2708 N N . GLU B 1 126 ? -1.475 -16.903 0.635 1.00 44.56 126 GLU B N 1
ATOM 2709 C CA . GLU B 1 126 ? -2.871 -16.588 0.383 1.00 45.83 126 GLU B CA 1
ATOM 2710 C C . GLU B 1 126 ? -3.074 -15.497 -0.647 1.00 44.91 126 GLU B C 1
ATOM 2711 O O . GLU B 1 126 ? -2.645 -14.359 -0.457 1.00 44.59 126 GLU B O 1
ATOM 2717 N N . HIS B 1 127 ? -3.732 -15.860 -1.744 1.00 44.44 127 HIS B N 1
ATOM 2718 C CA . HIS B 1 127 ? -4.023 -14.905 -2.798 1.00 44.08 127 HIS B CA 1
ATOM 2719 C C . HIS B 1 127 ? -4.808 -13.773 -2.139 1.00 42.30 127 HIS B C 1
ATOM 2720 O O . HIS B 1 127 ? -4.642 -12.595 -2.472 1.00 42.08 127 HIS B O 1
ATOM 2727 N N . LYS B 1 128 ? -5.636 -14.153 -1.171 1.00 40.33 128 LYS B N 1
ATOM 2728 C CA . LYS B 1 128 ? -6.470 -13.217 -0.430 1.00 38.17 128 LYS B CA 1
ATOM 2729 C C . LYS B 1 128 ? -5.679 -12.029 0.105 1.00 36.07 128 LYS B C 1
ATOM 2730 O O . LYS B 1 128 ? -6.156 -10.902 0.100 1.00 35.19 128 LYS B O 1
ATOM 2736 N N . PHE B 1 129 ? -4.464 -12.291 0.565 1.00 34.38 129 PHE B N 1
ATOM 2737 C CA . PHE B 1 129 ? -3.611 -11.253 1.122 1.00 32.50 129 PHE B CA 1
ATOM 2738 C C . PHE B 1 129 ? -2.702 -10.664 0.083 1.00 30.30 129 PHE B C 1
ATOM 2739 O O . PHE B 1 129 ? -2.528 -9.451 0.003 1.00 29.94 129 PHE B O 1
ATOM 2747 N N . LYS B 1 130 ? -2.097 -11.542 -0.697 1.00 28.19 130 LYS B N 1
ATOM 2748 C CA . LYS B 1 130 ? -1.205 -11.123 -1.759 1.00 26.67 130 LYS B CA 1
ATOM 2749 C C . LYS B 1 130 ? -1.737 -9.846 -2.405 1.00 25.31 130 LYS B C 1
ATOM 2750 O O . LYS B 1 130 ? -1.083 -8.804 -2.432 1.00 23.99 130 LYS B O 1
ATOM 2756 N N . TRP B 1 131 ? -2.957 -9.928 -2.899 1.00 24.10 131 TRP B N 1
ATOM 2757 C CA . TRP B 1 131 ? -3.555 -8.791 -3.556 1.00 22.70 131 TRP B CA 1
ATOM 2758 C C . TRP B 1 131 ? -3.815 -7.596 -2.662 1.00 21.58 131 TRP B C 1
ATOM 2759 O O . TRP B 1 131 ? -3.632 -6.470 -3.095 1.00 21.86 131 TRP B O 1
ATOM 2770 N N . VAL B 1 132 ? -4.231 -7.819 -1.421 1.00 20.48 132 VAL B N 1
ATOM 2771 C CA . VAL B 1 132 ? -4.462 -6.695 -0.522 1.00 18.97 132 VAL B CA 1
ATOM 2772 C C . VAL B 1 132 ? -3.186 -5.874 -0.508 1.00 19.18 132 VAL B C 1
ATOM 2773 O O . VAL B 1 132 ? -3.201 -4.664 -0.743 1.00 18.81 132 VAL B O 1
ATOM 2777 N N . TYR B 1 133 ? -2.077 -6.548 -0.237 1.00 18.88 133 TYR B N 1
ATOM 2778 C CA . TYR B 1 133 ? -0.790 -5.882 -0.214 1.00 19.28 133 TYR B CA 1
ATOM 2779 C C . TYR B 1 133 ? -0.592 -5.129 -1.526 1.00 18.69 133 TYR B C 1
ATOM 2780 O O . TYR B 1 133 ? -0.203 -3.962 -1.544 1.00 18.51 133 TYR B O 1
ATOM 2789 N N . PHE B 1 134 ? -0.856 -5.813 -2.629 1.00 17.25 134 PHE B N 1
ATOM 2790 C CA . PHE B 1 134 ? -0.699 -5.192 -3.921 1.00 15.38 134 PHE B CA 1
ATOM 2791 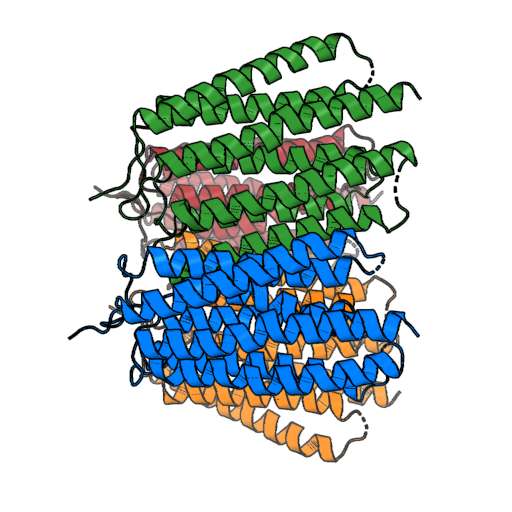C C . PHE B 1 134 ? -1.419 -3.857 -3.944 1.00 14.61 134 PHE B C 1
ATOM 2792 O O . PHE B 1 134 ? -0.858 -2.845 -4.345 1.00 14.05 134 PHE B O 1
ATOM 2800 N N . ILE B 1 135 ? -2.672 -3.860 -3.513 1.00 14.18 135 ILE B N 1
ATOM 2801 C CA . ILE B 1 135 ? -3.460 -2.641 -3.479 1.00 14.26 135 ILE B CA 1
ATOM 2802 C C . ILE B 1 135 ? -2.675 -1.593 -2.722 1.00 14.59 135 ILE B C 1
ATOM 2803 O O . ILE B 1 135 ? -2.403 -0.516 -3.248 1.00 15.36 135 ILE B O 1
ATOM 2808 N N . ALA B 1 136 ? -2.313 -1.920 -1.486 1.00 13.60 136 ALA B N 1
ATOM 2809 C CA . ALA B 1 136 ? -1.537 -1.022 -0.641 1.00 12.96 136 ALA B CA 1
ATOM 2810 C C . ALA B 1 136 ? -0.504 -0.225 -1.437 1.00 13.31 136 ALA B C 1
ATOM 2811 O O . ALA B 1 136 ? -0.586 0.998 -1.550 1.00 12.73 136 ALA B O 1
ATOM 2813 N N . GLY B 1 137 ? 0.476 -0.935 -1.979 1.00 13.60 137 GLY B N 1
ATOM 2814 C CA . GLY B 1 137 ? 1.513 -0.293 -2.757 1.00 14.89 137 GLY B CA 1
ATOM 2815 C C . GLY B 1 137 ? 0.955 0.635 -3.809 1.00 15.53 137 GLY B C 1
ATOM 2816 O O . GLY B 1 137 ? 1.378 1.785 -3.905 1.00 16.13 137 GLY B O 1
ATOM 2817 N N . CYS B 1 138 ? 0.020 0.141 -4.611 1.00 14.89 138 CYS B N 1
ATOM 2818 C CA . CYS B 1 138 ? -0.584 0.980 -5.636 1.00 14.88 138 CYS B CA 1
ATOM 2819 C C . CYS B 1 138 ? -1.047 2.271 -4.974 1.00 14.81 138 CYS B C 1
ATOM 2820 O O . CYS B 1 138 ? -0.800 3.366 -5.465 1.00 14.83 138 CYS B O 1
ATOM 2823 N N . VAL B 1 139 ? -1.724 2.134 -3.848 1.00 15.25 139 VAL B N 1
ATOM 2824 C CA . VAL B 1 139 ? -2.205 3.296 -3.129 1.00 15.86 139 VAL B CA 1
ATOM 2825 C C . VAL B 1 139 ? -1.021 4.188 -2.763 1.00 15.98 139 VAL B C 1
ATOM 2826 O O . VAL B 1 139 ? -1.128 5.411 -2.752 1.00 15.56 139 VAL B O 1
ATOM 2830 N N . MET B 1 140 ? 0.111 3.572 -2.460 1.00 15.86 140 MET B N 1
ATOM 2831 C CA . MET B 1 140 ? 1.285 4.345 -2.129 1.00 16.27 140 MET B CA 1
ATOM 2832 C C . MET B 1 140 ? 1.793 5.037 -3.369 1.00 15.46 140 MET B C 1
ATOM 2833 O O . MET B 1 140 ? 2.009 6.244 -3.359 1.00 14.76 140 MET B O 1
ATOM 2838 N N . GLN B 1 141 ? 1.980 4.275 -4.440 1.00 15.50 141 GLN B N 1
ATOM 2839 C CA . GLN B 1 141 ? 2.445 4.855 -5.691 1.00 16.39 141 GLN B CA 1
ATOM 2840 C C . GLN B 1 141 ? 1.525 6.014 -6.016 1.00 16.36 141 GLN B C 1
ATOM 2841 O O . GLN B 1 141 ? 1.959 7.042 -6.527 1.00 15.07 141 GLN B O 1
ATOM 2847 N N . ALA B 1 142 ? 0.248 5.838 -5.696 1.00 17.31 142 ALA B N 1
ATOM 2848 C CA . ALA B 1 142 ? -0.757 6.864 -5.930 1.00 17.66 142 ALA B CA 1
ATOM 2849 C C . ALA B 1 142 ? -0.395 8.111 -5.122 1.00 18.16 142 ALA B C 1
ATOM 2850 O O . ALA B 1 142 ? -0.016 9.142 -5.687 1.00 18.23 142 ALA B O 1
ATOM 2852 N N . VAL B 1 143 ? -0.519 8.009 -3.803 1.00 18.15 143 VAL B N 1
ATOM 2853 C CA . VAL B 1 143 ? -0.185 9.104 -2.907 1.00 18.35 143 VAL B CA 1
ATOM 2854 C C . VAL B 1 143 ? 1.064 9.772 -3.445 1.00 19.40 143 VAL B C 1
ATOM 2855 O O . VAL B 1 143 ? 1.055 10.931 -3.857 1.00 19.99 143 VAL B O 1
ATOM 2859 N N . LEU B 1 144 ? 2.141 9.002 -3.423 1.00 19.63 144 LEU B N 1
ATOM 2860 C CA . LEU B 1 144 ? 3.438 9.419 -3.915 1.00 20.09 144 LEU B CA 1
ATOM 2861 C C . LEU B 1 144 ? 3.355 10.274 -5.180 1.00 20.75 144 LEU B C 1
ATOM 2862 O O . LEU B 1 144 ? 3.841 11.399 -5.207 1.00 19.97 144 LEU B O 1
ATOM 2867 N N . THR B 1 145 ? 2.745 9.731 -6.228 1.00 22.37 145 THR B N 1
ATOM 2868 C CA . THR B 1 145 ? 2.597 10.448 -7.492 1.00 24.05 145 THR B CA 1
ATOM 2869 C C . THR B 1 145 ? 1.899 11.786 -7.292 1.00 25.50 145 THR B C 1
ATOM 2870 O O . THR B 1 145 ? 2.378 12.821 -7.744 1.00 25.66 145 THR B O 1
ATOM 2874 N N . TYR B 1 146 ? 0.754 11.749 -6.625 1.00 27.21 146 TYR B N 1
ATOM 2875 C CA . TYR B 1 146 ? -0.018 12.951 -6.355 1.00 29.83 146 TYR B CA 1
ATOM 2876 C C . TYR B 1 146 ? 0.889 14.088 -5.884 1.00 30.34 146 TYR B C 1
ATOM 2877 O O . TYR B 1 146 ? 0.994 15.121 -6.537 1.00 30.35 146 TYR B O 1
ATOM 2886 N N . GLY B 1 147 ? 1.551 13.890 -4.749 1.00 31.28 147 GLY B N 1
ATOM 2887 C CA . GLY B 1 147 ? 2.438 14.915 -4.214 1.00 31.47 147 GLY B CA 1
ATOM 2888 C C . GLY B 1 147 ? 3.447 15.464 -5.206 1.00 31.26 147 GLY B C 1
ATOM 2889 O O . GLY B 1 147 ? 3.694 16.672 -5.263 1.00 30.36 147 GLY B O 1
ATOM 2890 N N . MET B 1 148 ? 4.035 14.563 -5.984 1.00 31.74 148 MET B N 1
ATOM 2891 C CA . MET B 1 148 ? 5.017 14.936 -6.987 1.00 32.15 148 MET B CA 1
ATOM 2892 C C . MET B 1 148 ? 4.433 15.942 -7.962 1.00 33.20 148 MET B C 1
ATOM 2893 O O . MET B 1 148 ? 5.151 16.779 -8.508 1.00 33.25 148 MET B O 1
ATOM 2898 N N . TYR B 1 149 ? 3.127 15.862 -8.180 1.00 34.08 149 TYR B N 1
ATOM 2899 C CA . TYR B 1 149 ? 2.479 16.781 -9.093 1.00 35.11 149 TYR B CA 1
ATOM 2900 C C . TYR B 1 149 ? 2.063 18.091 -8.455 1.00 36.63 149 TYR B C 1
ATOM 2901 O O . TYR B 1 149 ? 1.832 19.070 -9.158 1.00 37.26 149 TYR B O 1
ATOM 2910 N N . ASN B 1 150 ? 1.957 18.128 -7.133 1.00 38.31 150 ASN B N 1
ATOM 2911 C CA . ASN B 1 150 ? 1.582 19.374 -6.483 1.00 40.13 150 ASN B CA 1
ATOM 2912 C C . ASN B 1 150 ? 2.655 20.415 -6.766 1.00 41.29 150 ASN B C 1
ATOM 2913 O O . ASN B 1 150 ? 2.358 21.597 -6.929 1.00 41.27 150 ASN B O 1
ATOM 2918 N N . ALA B 1 151 ? 3.903 19.965 -6.839 1.00 42.69 151 ALA B N 1
ATOM 2919 C CA . ALA B 1 151 ? 5.021 20.854 -7.124 1.00 44.40 151 ALA B CA 1
ATOM 2920 C C . ALA B 1 151 ? 5.006 21.243 -8.605 1.00 46.09 151 ALA B C 1
ATOM 2921 O O . ALA B 1 151 ? 5.975 21.798 -9.130 1.00 46.50 151 ALA B O 1
ATOM 2923 N N . THR B 1 152 ? 3.903 20.932 -9.275 1.00 48.16 152 THR B N 1
ATOM 2924 C CA . THR B 1 152 ? 3.743 21.248 -10.685 1.00 50.06 152 THR B CA 1
ATOM 2925 C C . THR B 1 152 ? 2.912 22.510 -10.803 1.00 52.34 152 THR B C 1
ATOM 2926 O O . THR B 1 152 ? 3.381 23.519 -11.330 1.00 52.41 152 THR B O 1
ATOM 2930 N N . TRP B 1 153 ? 1.680 22.458 -10.302 1.00 55.05 153 TRP B N 1
ATOM 2931 C CA . TRP B 1 153 ? 0.806 23.622 -10.366 1.00 57.29 153 TRP B CA 1
ATOM 2932 C C . TRP B 1 153 ? 1.077 24.590 -9.216 1.00 57.40 153 TRP B C 1
ATOM 2933 O O . TRP B 1 153 ? 1.270 25.789 -9.443 1.00 58.02 153 TRP B O 1
ATOM 2944 N N . LYS B 1 154 ? 1.102 24.075 -7.991 1.00 57.05 154 LYS B N 1
ATOM 2945 C CA . LYS B 1 154 ? 1.368 24.917 -6.832 1.00 57.33 154 LYS B CA 1
ATOM 2946 C C . LYS B 1 154 ? 2.684 25.660 -7.119 1.00 57.61 154 LYS B C 1
ATOM 2947 O O . LYS B 1 154 ? 3.725 25.037 -7.359 1.00 57.18 154 LYS B O 1
ATOM 2953 N N . ASP B 1 155 ? 2.611 26.992 -7.098 1.00 57.78 155 ASP B N 1
ATOM 2954 C CA . ASP B 1 155 ? 3.742 27.877 -7.403 1.00 57.71 155 ASP B CA 1
ATOM 2955 C C . ASP B 1 155 ? 5.027 27.758 -6.591 1.00 57.14 155 ASP B C 1
ATOM 2956 O O . ASP B 1 155 ? 5.532 28.765 -6.088 1.00 55.81 155 ASP B O 1
ATOM 2961 N N . ASP B 1 156 ? 5.571 26.541 -6.505 1.00 57.27 156 ASP B N 1
ATOM 2962 C CA . ASP B 1 156 ? 6.806 26.291 -5.761 1.00 56.90 156 ASP B CA 1
ATOM 2963 C C . ASP B 1 156 ? 7.456 24.942 -6.069 1.00 56.17 156 ASP B C 1
ATOM 2964 O O . ASP B 1 156 ? 8.675 24.861 -6.243 1.00 54.93 156 ASP B O 1
ATOM 2969 N N . LYS B 1 159 ? 11.623 26.207 -8.030 1.00 43.31 159 LYS B N 1
ATOM 2970 C CA . LYS B 1 159 ? 12.786 26.884 -8.605 1.00 43.43 159 LYS B CA 1
ATOM 2971 C C . LYS B 1 159 ? 12.456 27.655 -9.889 1.00 44.01 159 LYS B C 1
ATOM 2972 O O . LYS B 1 159 ? 11.296 27.971 -10.149 1.00 45.62 159 LYS B O 1
ATOM 2978 N N . SER B 1 160 ? 13.484 27.941 -10.688 1.00 43.14 160 SER B N 1
ATOM 2979 C CA . SER B 1 160 ? 13.359 28.690 -11.943 1.00 42.20 160 SER B CA 1
ATOM 2980 C C . SER B 1 160 ? 12.367 28.131 -12.957 1.00 41.29 160 SER B C 1
ATOM 2981 O O . SER B 1 160 ? 12.008 26.961 -12.907 1.00 41.74 160 SER B O 1
ATOM 2984 N N . PRO B 1 161 ? 11.926 28.964 -13.913 1.00 40.64 161 PRO B N 1
ATOM 2985 C CA . PRO B 1 161 ? 10.973 28.510 -14.932 1.00 40.19 161 PRO B CA 1
ATOM 2986 C C . PRO B 1 161 ? 11.542 27.401 -15.828 1.00 39.37 161 PRO B C 1
ATOM 2987 O O . PRO B 1 161 ? 10.800 26.557 -16.338 1.00 39.46 161 PRO B O 1
ATOM 2991 N N . GLU B 1 162 ? 12.857 27.397 -16.011 1.00 37.98 162 GLU B N 1
ATOM 2992 C CA . GLU B 1 162 ? 13.494 26.366 -16.821 1.00 37.23 162 GLU B CA 1
ATOM 2993 C C . GLU B 1 162 ? 13.298 25.050 -16.083 1.00 36.16 162 GLU B C 1
ATOM 2994 O O . GLU B 1 162 ? 12.678 24.111 -16.599 1.00 36.05 162 GLU B O 1
ATOM 3000 N N . TYR B 1 163 ? 13.835 24.996 -14.867 1.00 34.25 163 TYR B N 1
ATOM 3001 C CA . TYR B 1 163 ? 13.712 23.814 -14.038 1.00 33.32 163 TYR B CA 1
ATOM 3002 C C . TYR B 1 163 ? 12.280 23.308 -14.054 1.00 32.69 163 TYR B C 1
ATOM 3003 O O . TYR B 1 163 ? 12.005 22.202 -14.523 1.00 32.25 163 TYR B O 1
ATOM 3012 N N . HIS B 1 164 ? 11.370 24.129 -13.544 1.00 32.06 164 HIS B N 1
ATOM 3013 C CA . HIS B 1 164 ? 9.964 23.766 -13.497 1.00 31.83 164 HIS B CA 1
ATOM 3014 C C . HIS B 1 164 ? 9.601 22.959 -14.717 1.00 30.78 164 HIS B C 1
ATOM 3015 O O . HIS B 1 164 ? 9.015 21.886 -14.616 1.00 31.00 164 HIS B O 1
ATOM 3022 N N . SER B 1 165 ? 9.961 23.480 -15.879 1.00 29.50 165 SER B N 1
ATOM 3023 C CA . SER B 1 165 ? 9.644 22.793 -17.110 1.00 28.79 165 SER B CA 1
ATOM 3024 C C . SER B 1 165 ? 10.298 21.418 -17.170 1.00 27.60 165 SER B C 1
ATOM 3025 O O . SER B 1 165 ? 9.611 20.393 -17.238 1.00 27.76 165 SER B O 1
ATOM 3028 N N . SER B 1 166 ? 11.623 21.390 -17.141 1.00 25.83 166 SER B N 1
ATOM 3029 C CA . SER B 1 166 ? 12.325 20.117 -17.198 1.00 24.95 166 SER B CA 1
ATOM 3030 C C . SER B 1 166 ? 11.709 19.155 -16.187 1.00 24.40 166 SER B C 1
ATOM 3031 O O . SER B 1 166 ? 11.477 17.978 -16.486 1.00 24.17 166 SER B O 1
ATOM 3034 N N . TYR B 1 167 ? 11.438 19.669 -14.991 1.00 23.56 167 TYR B N 1
ATOM 3035 C CA . TYR B 1 167 ? 10.830 18.879 -13.929 1.00 22.38 167 TYR B CA 1
ATOM 3036 C C . TYR B 1 167 ? 9.574 18.221 -14.476 1.00 21.63 167 TYR B C 1
ATOM 3037 O O . TYR B 1 167 ? 9.495 16.998 -14.594 1.00 22.26 167 TYR B O 1
ATOM 3046 N N . VAL B 1 168 ? 8.595 19.050 -14.804 1.00 19.82 168 VAL B N 1
ATOM 3047 C CA . VAL B 1 168 ? 7.345 18.561 -15.337 1.00 19.16 168 VAL B CA 1
ATOM 3048 C C . VAL B 1 168 ? 7.658 17.446 -16.301 1.00 18.33 168 VAL B C 1
ATOM 3049 O O . VAL B 1 168 ? 7.255 16.298 -16.121 1.00 17.54 168 VAL B O 1
ATOM 3053 N N . SER B 1 169 ? 8.404 17.807 -17.326 1.00 18.22 169 SER B N 1
ATOM 3054 C CA . SER B 1 169 ? 8.792 16.874 -18.353 1.00 19.08 169 SER B CA 1
ATOM 3055 C C . SER B 1 169 ? 9.168 15.516 -17.744 1.00 18.59 169 SER B C 1
ATOM 3056 O O . SER B 1 169 ? 8.358 14.581 -17.723 1.00 18.08 169 SER B O 1
ATOM 3059 N N . LEU B 1 170 ? 10.392 15.420 -17.238 1.00 17.91 170 LEU B N 1
ATOM 3060 C CA . LEU B 1 170 ? 10.884 14.187 -16.642 1.00 17.34 170 LEU B CA 1
ATOM 3061 C C . LEU B 1 170 ? 9.828 13.445 -15.826 1.00 16.76 170 LEU B C 1
ATOM 3062 O O . LEU B 1 170 ? 9.699 12.223 -15.921 1.00 15.82 170 LEU B O 1
ATOM 3067 N N . LEU B 1 171 ? 9.064 14.185 -15.032 1.00 16.35 171 LEU B N 1
ATOM 3068 C CA . LEU B 1 171 ? 8.036 13.573 -14.205 1.00 15.98 171 LEU B CA 1
ATOM 3069 C C . LEU B 1 171 ? 7.015 12.783 -14.999 1.00 15.55 171 LEU B C 1
ATOM 3070 O O . LEU B 1 171 ? 6.795 11.606 -14.729 1.00 15.39 171 LEU B O 1
ATOM 3075 N N . VAL B 1 172 ? 6.378 13.421 -15.969 1.00 15.03 172 VAL B N 1
ATOM 3076 C CA . VAL B 1 172 ? 5.387 12.710 -16.757 1.00 15.81 172 VAL B CA 1
ATOM 3077 C C . VAL B 1 172 ? 6.021 11.439 -17.303 1.00 15.93 172 VAL B C 1
ATOM 3078 O O . VAL B 1 172 ? 5.384 10.393 -17.399 1.00 15.98 172 VAL B O 1
ATOM 3082 N N . PHE B 1 173 ? 7.294 11.531 -17.647 1.00 16.77 173 PHE B N 1
ATOM 3083 C CA . PHE B 1 173 ? 7.986 10.373 -18.163 1.00 18.29 173 PHE B CA 1
ATOM 3084 C C . PHE B 1 173 ? 8.110 9.320 -17.063 1.00 19.15 173 PHE B C 1
ATOM 3085 O O . PHE B 1 173 ? 7.738 8.165 -17.263 1.00 21.09 173 PHE B O 1
ATOM 3093 N N . LEU B 1 174 ? 8.620 9.713 -15.899 1.00 18.23 174 LEU B N 1
ATOM 3094 C CA . LEU B 1 174 ? 8.764 8.778 -14.783 1.00 16.95 174 LEU B CA 1
ATOM 3095 C C . LEU B 1 174 ? 7.400 8.253 -14.304 1.00 17.51 174 LEU B C 1
ATOM 3096 O O . LEU B 1 174 ? 7.201 7.039 -14.149 1.00 16.84 174 LEU B O 1
ATOM 3101 N N . SER B 1 175 ? 6.470 9.178 -14.076 1.00 17.38 175 SER B N 1
ATOM 3102 C CA . SER B 1 175 ? 5.133 8.849 -13.611 1.00 17.53 175 SER B CA 1
ATOM 3103 C C . SER B 1 175 ? 4.480 7.731 -14.408 1.00 17.31 175 SER B C 1
ATOM 3104 O O . SER B 1 175 ? 3.998 6.751 -13.842 1.00 17.57 175 SER B O 1
ATOM 3107 N N . ILE B 1 176 ? 4.462 7.877 -15.723 1.00 16.43 176 ILE B N 1
ATOM 3108 C CA . ILE B 1 176 ? 3.854 6.870 -16.568 1.00 16.29 176 ILE B CA 1
ATOM 3109 C C . ILE B 1 176 ? 4.610 5.556 -16.509 1.00 15.11 176 ILE B C 1
ATOM 3110 O O . ILE B 1 176 ? 4.063 4.507 -16.174 1.00 14.91 176 ILE B O 1
ATOM 3115 N N . LEU B 1 177 ? 5.881 5.627 -16.838 1.00 13.94 177 LEU B N 1
ATOM 3116 C CA . LEU B 1 177 ? 6.722 4.454 -16.838 1.00 14.58 177 LEU B CA 1
ATOM 3117 C C . LEU B 1 177 ? 6.470 3.548 -15.627 1.00 15.36 177 LEU B C 1
ATOM 3118 O O . LEU B 1 177 ? 6.112 2.367 -15.757 1.00 14.03 177 LEU B O 1
ATOM 3123 N N . TRP B 1 178 ? 6.649 4.121 -14.445 1.00 16.37 178 TRP B N 1
ATOM 3124 C CA . TRP B 1 178 ? 6.486 3.389 -13.199 1.00 16.42 178 TRP B CA 1
ATOM 3125 C C . TRP B 1 178 ? 5.249 2.538 -13.080 1.00 16.23 178 TRP B C 1
ATOM 3126 O O . TRP B 1 178 ? 5.327 1.431 -12.586 1.00 17.98 178 TRP B O 1
ATOM 3137 N N . VAL B 1 179 ? 4.108 3.033 -13.526 1.00 15.31 179 VAL B N 1
ATOM 3138 C CA . VAL B 1 179 ? 2.896 2.236 -13.424 1.00 15.32 179 VAL B CA 1
ATOM 3139 C C . VAL B 1 179 ? 3.071 0.887 -14.119 1.00 15.27 179 VAL B C 1
ATOM 3140 O O . VAL B 1 179 ? 2.285 -0.031 -13.915 1.00 14.91 179 VAL B O 1
ATOM 3144 N N . PHE B 1 180 ? 4.110 0.759 -14.934 1.00 14.33 180 PHE B N 1
ATOM 3145 C CA . PHE B 1 180 ? 4.306 -0.492 -15.623 1.00 13.79 180 PHE B CA 1
ATOM 3146 C C . PHE B 1 180 ? 4.831 -1.565 -14.730 1.00 13.05 180 PHE B C 1
ATOM 3147 O O . PHE B 1 180 ? 4.496 -2.737 -14.886 1.00 12.94 180 PHE B O 1
ATOM 3155 N N . TYR B 1 181 ? 5.653 -1.169 -13.778 1.00 12.86 181 TYR B N 1
ATOM 3156 C CA . TYR B 1 181 ? 6.200 -2.132 -12.840 1.00 12.75 181 TYR B CA 1
ATOM 3157 C C . TYR B 1 181 ? 5.089 -2.950 -12.207 1.00 12.83 181 TYR B C 1
ATOM 3158 O O . TYR B 1 181 ? 5.025 -4.177 -12.378 1.00 11.95 181 TYR B O 1
ATOM 3167 N N . PRO B 1 182 ? 4.181 -2.269 -11.486 1.00 12.28 182 PRO B N 1
ATOM 3168 C CA . PRO B 1 182 ? 3.075 -2.942 -10.822 1.00 12.12 182 PRO B CA 1
ATOM 3169 C C . PRO B 1 182 ? 2.318 -3.821 -11.785 1.00 11.74 182 PRO B C 1
ATOM 3170 O O . PRO B 1 182 ? 1.854 -4.895 -11.416 1.00 11.62 182 PRO B O 1
ATOM 3174 N N . VAL B 1 183 ? 2.203 -3.371 -13.027 1.00 11.31 183 VAL B N 1
ATOM 3175 C CA . VAL B 1 183 ? 1.491 -4.156 -14.022 1.00 10.88 183 VAL B CA 1
ATOM 3176 C C . VAL B 1 183 ? 2.240 -5.459 -14.240 1.00 11.64 183 VAL B C 1
ATOM 3177 O O . VAL B 1 183 ? 1.678 -6.555 -14.089 1.00 11.09 183 VAL B O 1
ATOM 3181 N N . VAL B 1 184 ? 3.515 -5.344 -14.586 1.00 11.47 184 VAL B N 1
ATOM 3182 C CA . VAL B 1 184 ? 4.304 -6.532 -14.814 1.00 12.70 184 VAL B CA 1
ATOM 3183 C C . VAL B 1 184 ? 4.262 -7.428 -13.609 1.00 13.95 184 VAL B C 1
ATOM 3184 O O . VAL B 1 184 ? 4.046 -8.626 -13.732 1.00 13.87 184 VAL B O 1
ATOM 3188 N N . TRP B 1 185 ? 4.488 -6.836 -12.441 1.00 15.26 185 TRP B N 1
ATOM 3189 C CA . TRP B 1 185 ? 4.470 -7.583 -11.189 1.00 16.24 185 TRP B CA 1
ATOM 3190 C C . TRP B 1 185 ? 3.175 -8.363 -11.127 1.00 16.48 185 TRP B C 1
ATOM 3191 O O . TRP B 1 185 ? 3.169 -9.585 -11.193 1.00 16.59 185 TRP B O 1
ATOM 3202 N N . ALA B 1 186 ? 2.076 -7.637 -11.006 1.00 16.87 186 ALA B N 1
ATOM 3203 C CA . ALA B 1 186 ? 0.769 -8.253 -10.938 1.00 17.93 186 ALA B CA 1
ATOM 3204 C C . ALA B 1 186 ? 0.711 -9.489 -11.807 1.00 18.34 186 ALA B C 1
ATOM 3205 O O . ALA B 1 186 ? 0.199 -10.515 -11.396 1.00 18.37 186 ALA B O 1
ATOM 3207 N N . PHE B 1 187 ? 1.249 -9.391 -13.013 1.00 19.22 187 PHE B N 1
ATOM 3208 C CA . PHE B 1 187 ? 1.235 -10.518 -13.939 1.00 20.07 187 PHE B CA 1
ATOM 3209 C C . PHE B 1 187 ? 2.050 -11.737 -13.543 1.00 20.85 187 PHE B C 1
ATOM 3210 O O . PHE B 1 187 ? 1.518 -12.832 -13.451 1.00 21.66 187 PHE B O 1
ATOM 3218 N N . GLY B 1 188 ? 3.343 -11.561 -13.325 1.00 21.43 188 GLY B N 1
ATOM 3219 C CA . GLY B 1 188 ? 4.159 -12.697 -12.957 1.00 23.09 188 GLY B CA 1
ATOM 3220 C C . GLY B 1 188 ? 4.280 -12.888 -11.464 1.00 24.25 188 GLY B C 1
ATOM 3221 O O . GLY B 1 188 ? 3.577 -13.699 -10.867 1.00 24.16 188 GLY B O 1
ATOM 3222 N N . SER B 1 189 ? 5.193 -12.133 -10.870 1.00 25.65 189 SER B N 1
ATOM 3223 C CA . SER B 1 189 ? 5.449 -12.188 -9.440 1.00 27.12 189 SER B CA 1
ATOM 3224 C C . SER B 1 189 ? 4.163 -12.309 -8.642 1.00 27.06 189 SER B C 1
ATOM 3225 O O . SER B 1 189 ? 4.121 -12.993 -7.619 1.00 27.75 189 SER B O 1
ATOM 3228 N N . GLY B 1 190 ? 3.112 -11.650 -9.116 1.00 26.74 190 GLY B N 1
ATOM 3229 C CA . GLY B 1 190 ? 1.841 -11.690 -8.414 1.00 26.01 190 GLY B CA 1
ATOM 3230 C C . GLY B 1 190 ? 0.887 -12.790 -8.851 1.00 25.82 190 GLY B C 1
ATOM 3231 O O . GLY B 1 190 ? 0.469 -13.627 -8.050 1.00 25.55 190 GLY B O 1
ATOM 3232 N N . SER B 1 191 ? 0.545 -12.799 -10.131 1.00 25.57 191 SER B N 1
ATOM 3233 C CA . SER B 1 191 ? -0.384 -13.785 -10.657 1.00 26.08 191 SER B CA 1
ATOM 3234 C C . SER B 1 191 ? 0.251 -15.125 -10.999 1.00 25.80 191 SER B C 1
ATOM 3235 O O . SER B 1 191 ? -0.220 -16.167 -10.564 1.00 26.63 191 SER B O 1
ATOM 3238 N N . GLY B 1 192 ? 1.314 -15.097 -11.788 1.00 25.36 192 GLY B N 1
ATOM 3239 C CA . GLY B 1 192 ? 1.962 -16.328 -12.179 1.00 24.66 192 GLY B CA 1
ATOM 3240 C C . GLY B 1 192 ? 1.800 -16.532 -13.673 1.00 24.74 192 GLY B C 1
ATOM 3241 O O . GLY B 1 192 ? 2.548 -17.272 -14.298 1.00 25.57 192 GLY B O 1
ATOM 3242 N N . VAL B 1 193 ? 0.817 -15.865 -14.259 1.00 24.23 193 VAL B N 1
ATOM 3243 C CA . VAL B 1 193 ? 0.566 -15.971 -15.690 1.00 23.98 193 VAL B CA 1
ATOM 3244 C C . VAL B 1 193 ? 1.802 -15.576 -16.515 1.00 24.37 193 VAL B C 1
ATOM 3245 O O . VAL B 1 193 ? 1.840 -15.756 -17.735 1.00 24.49 193 VAL B O 1
ATOM 3249 N N . LEU B 1 194 ? 2.820 -15.056 -15.837 1.00 24.18 194 LEU B N 1
ATOM 3250 C CA . LEU B 1 194 ? 4.039 -14.611 -16.504 1.00 23.76 194 LEU B CA 1
ATOM 3251 C C . LEU B 1 194 ? 5.245 -15.408 -16.011 1.00 23.40 194 LEU B C 1
ATOM 3252 O O . LEU B 1 194 ? 5.387 -15.655 -14.817 1.00 23.39 194 LEU B O 1
ATOM 3257 N N . SER B 1 195 ? 6.114 -15.811 -16.926 1.00 22.84 195 SER B N 1
ATOM 3258 C CA . SER B 1 195 ? 7.292 -16.578 -16.550 1.00 22.84 195 SER B CA 1
ATOM 3259 C C . SER B 1 195 ? 8.271 -15.767 -15.715 1.00 22.65 195 SER B C 1
ATOM 3260 O O . SER B 1 195 ? 8.289 -14.539 -15.775 1.00 23.11 195 SER B O 1
ATOM 3263 N N . VAL B 1 196 ? 9.097 -16.463 -14.941 1.00 22.17 196 VAL B N 1
ATOM 3264 C CA . VAL B 1 196 ? 10.084 -15.791 -14.113 1.00 21.75 196 VAL B CA 1
ATOM 3265 C C . VAL B 1 196 ? 11.039 -15.049 -15.024 1.00 22.44 196 VAL B C 1
ATOM 3266 O O . VAL B 1 196 ? 11.407 -13.914 -14.750 1.00 23.19 196 VAL B O 1
ATOM 3270 N N . ASP B 1 197 ? 11.421 -15.693 -16.121 1.00 23.50 197 ASP B N 1
ATOM 3271 C CA . ASP B 1 197 ? 12.345 -15.109 -17.089 1.00 23.58 197 ASP B CA 1
ATOM 3272 C C . ASP B 1 197 ? 11.756 -13.896 -17.778 1.00 23.40 197 ASP B C 1
ATOM 3273 O O . ASP B 1 197 ? 12.354 -12.819 -17.779 1.00 23.01 197 ASP B O 1
ATOM 3278 N N . ASN B 1 198 ? 10.582 -14.070 -18.372 1.00 23.26 198 ASN B N 1
ATOM 3279 C CA . ASN B 1 198 ? 9.934 -12.966 -19.053 1.00 23.38 198 ASN B CA 1
ATOM 3280 C C . ASN B 1 198 ? 9.796 -11.795 -18.095 1.00 23.51 198 ASN B C 1
ATOM 3281 O O . ASN B 1 198 ? 10.124 -10.662 -18.456 1.00 23.86 198 ASN B O 1
ATOM 3286 N N . GLU B 1 199 ? 9.316 -12.061 -16.879 1.00 22.93 199 GLU B N 1
ATOM 3287 C CA . GLU B 1 199 ? 9.170 -11.003 -15.881 1.00 21.99 199 GLU B CA 1
ATOM 3288 C C . GLU B 1 199 ? 10.525 -10.305 -15.783 1.00 20.18 199 GLU B C 1
ATOM 3289 O O . GLU B 1 199 ? 10.628 -9.094 -15.951 1.00 20.43 199 GLU B O 1
ATOM 3295 N N . ALA B 1 200 ? 11.566 -11.089 -15.539 1.00 17.90 200 ALA B N 1
ATOM 3296 C CA . ALA B 1 200 ? 12.917 -10.565 -15.433 1.00 16.22 200 ALA B CA 1
ATOM 3297 C C . ALA B 1 200 ? 13.251 -9.652 -16.599 1.00 15.17 200 ALA B C 1
ATOM 3298 O O . ALA B 1 200 ? 13.703 -8.521 -16.398 1.00 15.06 200 ALA B O 1
ATOM 3300 N N . ILE B 1 201 ? 13.045 -10.149 -17.815 1.00 13.14 201 ILE B N 1
ATOM 3301 C CA . ILE B 1 201 ? 13.316 -9.365 -19.013 1.00 11.58 201 ILE B CA 1
ATOM 3302 C C . ILE B 1 201 ? 12.485 -8.088 -19.024 1.00 12.05 201 ILE B C 1
ATOM 3303 O O . ILE B 1 201 ? 13.002 -7.002 -19.268 1.00 11.50 201 ILE B O 1
ATOM 3308 N N . LEU B 1 202 ? 11.187 -8.228 -18.782 1.00 11.53 202 LEU B N 1
ATOM 3309 C CA . LEU B 1 202 ? 10.314 -7.078 -18.761 1.00 11.95 202 LEU B CA 1
ATOM 3310 C C . LEU B 1 202 ? 10.799 -6.098 -17.709 1.00 13.12 202 LEU B C 1
ATOM 3311 O O . LEU B 1 202 ? 11.122 -4.958 -18.030 1.00 13.88 202 LEU B O 1
ATOM 3316 N N . MET B 1 203 ? 10.850 -6.531 -16.454 1.00 14.06 203 MET B N 1
ATOM 3317 C CA . MET B 1 203 ? 11.331 -5.657 -15.387 1.00 14.43 203 MET B CA 1
ATOM 3318 C C . MET B 1 203 ? 12.643 -5.077 -15.898 1.00 14.08 203 MET B C 1
ATOM 3319 O O . MET B 1 203 ? 12.809 -3.861 -15.982 1.00 14.06 203 MET B O 1
ATOM 3324 N N . GLY B 1 204 ? 13.562 -5.970 -16.260 1.00 13.44 204 GLY B N 1
ATOM 3325 C CA . GLY B 1 204 ? 14.855 -5.559 -16.771 1.00 11.63 204 GLY B CA 1
ATOM 3326 C C . GLY B 1 204 ? 14.735 -4.428 -17.764 1.00 11.54 204 GLY B C 1
ATOM 3327 O O . GLY B 1 204 ? 15.441 -3.437 -17.649 1.00 11.85 204 GLY B O 1
ATOM 3328 N N . ILE B 1 205 ? 13.843 -4.566 -18.739 1.00 11.44 205 ILE B N 1
ATOM 3329 C CA . ILE B 1 205 ? 13.652 -3.521 -19.742 1.00 12.30 205 ILE B CA 1
ATOM 3330 C C . ILE B 1 205 ? 13.292 -2.210 -19.064 1.00 13.69 205 ILE B C 1
ATOM 3331 O O . ILE B 1 205 ? 13.818 -1.146 -19.393 1.00 12.44 205 ILE B O 1
ATOM 3336 N N . LEU B 1 206 ? 12.361 -2.289 -18.124 1.00 15.63 206 LEU B N 1
ATOM 3337 C CA . LEU B 1 206 ? 11.927 -1.097 -17.415 1.00 16.79 206 LEU B CA 1
ATOM 3338 C C . LEU B 1 206 ? 13.092 -0.422 -16.712 1.00 17.46 206 LEU B C 1
ATOM 3339 O O . LEU B 1 206 ? 13.376 0.753 -16.950 1.00 17.33 206 LEU B O 1
ATOM 3344 N N . ASP B 1 207 ? 13.772 -1.180 -15.859 1.00 18.67 207 ASP B N 1
ATOM 3345 C CA . ASP B 1 207 ? 14.907 -0.663 -15.106 1.00 19.99 207 ASP B CA 1
ATOM 3346 C C . ASP B 1 207 ? 15.830 0.209 -15.945 1.00 18.99 207 ASP B C 1
ATOM 3347 O O . ASP B 1 207 ? 16.136 1.343 -15.566 1.00 19.19 207 ASP B O 1
ATOM 3352 N N . VAL B 1 208 ? 16.254 -0.307 -17.091 1.00 17.80 208 VAL B N 1
ATOM 3353 C CA . VAL B 1 208 ? 17.152 0.434 -17.968 1.00 17.61 208 VAL B CA 1
ATOM 3354 C C . VAL B 1 208 ? 16.541 1.738 -18.480 1.00 17.22 208 VAL B C 1
ATOM 3355 O O . VAL B 1 208 ? 17.259 2.692 -18.786 1.00 17.14 208 VAL B O 1
ATOM 3359 N N . LEU B 1 209 ? 15.219 1.788 -18.576 1.00 16.48 209 LEU B N 1
ATOM 3360 C CA . LEU B 1 209 ? 14.565 3.010 -19.021 1.00 16.05 209 LEU B CA 1
ATOM 3361 C C . LEU B 1 209 ? 14.514 3.950 -17.833 1.00 17.05 209 LEU B C 1
ATOM 3362 O O . LEU B 1 209 ? 14.853 5.134 -17.919 1.00 17.36 209 LEU B O 1
ATOM 3367 N N . ALA B 1 210 ? 14.091 3.383 -16.713 1.00 17.56 210 ALA B N 1
ATOM 3368 C CA . ALA B 1 210 ? 13.934 4.122 -15.480 1.00 17.85 210 ALA B CA 1
ATOM 3369 C C . ALA B 1 210 ? 15.220 4.656 -14.857 1.00 17.31 210 ALA B C 1
ATOM 3370 O O . ALA B 1 210 ? 15.213 5.723 -14.237 1.00 17.16 210 ALA B O 1
ATOM 3372 N N . LYS B 1 211 ? 16.321 3.937 -15.025 1.00 16.48 211 LYS B N 1
ATOM 3373 C CA . LYS B 1 211 ? 17.561 4.363 -14.402 1.00 17.37 211 LYS B CA 1
ATOM 3374 C C . LYS B 1 211 ? 18.602 5.080 -15.264 1.00 18.41 211 LYS B C 1
ATOM 3375 O O . LYS B 1 211 ? 18.768 6.288 -15.124 1.00 19.08 211 LYS B O 1
ATOM 3381 N N . PRO B 1 212 ? 19.321 4.361 -16.159 1.00 18.98 212 PRO B N 1
ATOM 3382 C CA . PRO B 1 212 ? 20.334 5.003 -17.005 1.00 18.02 212 PRO B CA 1
ATOM 3383 C C . PRO B 1 212 ? 19.784 6.163 -17.808 1.00 18.11 212 PRO B C 1
ATOM 3384 O O . PRO B 1 212 ? 20.231 7.305 -17.674 1.00 17.79 212 PRO B O 1
ATOM 3388 N N . LEU B 1 213 ? 18.807 5.849 -18.648 1.00 18.90 213 LEU B N 1
ATOM 3389 C CA . LEU B 1 213 ? 18.167 6.837 -19.510 1.00 20.21 213 LEU B CA 1
ATOM 3390 C C . LEU B 1 213 ? 17.677 8.058 -18.733 1.00 20.23 213 LEU B C 1
ATOM 3391 O O . LEU B 1 213 ? 18.036 9.195 -19.055 1.00 20.45 213 LEU B O 1
ATOM 3396 N N . PHE B 1 214 ? 16.846 7.817 -17.721 1.00 19.58 214 PHE B N 1
ATOM 3397 C CA . PHE B 1 214 ? 16.325 8.889 -16.882 1.00 18.52 214 PHE B CA 1
ATOM 3398 C C . PHE B 1 214 ? 17.512 9.717 -16.405 1.00 17.81 214 PHE B C 1
ATOM 3399 O O . PHE B 1 214 ? 17.539 10.938 -16.547 1.00 17.41 214 PHE B O 1
ATOM 3407 N N . GLY B 1 215 ? 18.495 9.023 -15.845 1.00 17.21 215 GLY B N 1
ATOM 3408 C CA . GLY B 1 215 ? 19.693 9.672 -15.360 1.00 17.44 215 GLY B CA 1
ATOM 3409 C C . GLY B 1 215 ? 20.221 10.678 -16.353 1.00 18.08 215 GLY B C 1
ATOM 3410 O O . GLY B 1 215 ? 20.383 11.847 -16.026 1.00 18.36 215 GLY B O 1
ATOM 3411 N N . MET B 1 216 ? 20.494 10.231 -17.571 1.00 18.95 216 MET B N 1
ATOM 3412 C CA . MET B 1 216 ? 20.987 11.137 -18.595 1.00 19.95 216 MET B CA 1
ATOM 3413 C C . MET B 1 216 ? 20.086 12.345 -18.670 1.00 19.74 216 MET B C 1
ATOM 3414 O O . MET B 1 216 ? 20.537 13.482 -18.568 1.00 19.48 216 MET B O 1
ATOM 3419 N N . GLY B 1 217 ? 18.800 12.083 -18.860 1.00 19.78 217 GLY B N 1
ATOM 3420 C CA . GLY B 1 217 ? 17.845 13.163 -18.942 1.00 19.55 217 GLY B CA 1
ATOM 3421 C C . GLY B 1 217 ? 18.177 14.195 -17.895 1.00 19.20 217 GLY B C 1
ATOM 3422 O O . GLY B 1 217 ? 18.460 15.353 -18.206 1.00 18.90 217 GLY B O 1
ATOM 3423 N N . CYS B 1 218 ? 18.175 13.758 -16.644 1.00 19.08 218 CYS B N 1
ATOM 3424 C CA . CYS B 1 218 ? 18.463 14.649 -15.532 1.00 19.31 218 CYS B CA 1
ATOM 3425 C C . CYS B 1 218 ? 19.795 15.371 -15.700 1.00 18.02 218 CYS B C 1
ATOM 3426 O O . CYS B 1 218 ? 19.845 16.602 -15.774 1.00 17.39 218 CYS B O 1
ATOM 3429 N N . LEU B 1 219 ? 20.870 14.598 -15.769 1.00 16.93 219 LEU B N 1
ATOM 3430 C CA . LEU B 1 219 ? 22.195 15.166 -15.926 1.00 15.03 219 LEU B CA 1
ATOM 3431 C C . LEU B 1 219 ? 22.185 16.220 -17.020 1.00 14.75 219 LEU B C 1
ATOM 3432 O O . LEU B 1 219 ? 22.682 17.330 -16.838 1.00 14.00 219 LEU B O 1
ATOM 3437 N N . ILE B 1 220 ? 21.611 15.880 -18.161 1.00 14.37 220 ILE B N 1
ATOM 3438 C CA . ILE B 1 220 ? 21.562 16.838 -19.238 1.00 14.77 220 ILE B CA 1
ATOM 3439 C C . ILE B 1 220 ? 20.860 18.086 -18.747 1.00 15.12 220 ILE B C 1
ATOM 3440 O O . ILE B 1 220 ? 21.447 19.165 -18.685 1.00 14.98 220 ILE B O 1
ATOM 3445 N N . ALA B 1 221 ? 19.595 17.919 -18.395 1.00 15.58 221 ALA B N 1
ATOM 3446 C CA . ALA B 1 221 ? 18.786 19.012 -17.905 1.00 16.71 221 ALA B CA 1
ATOM 3447 C C . ALA B 1 221 ? 19.624 19.915 -17.038 1.00 17.71 221 ALA B C 1
ATOM 3448 O O . ALA B 1 221 ? 19.761 21.102 -17.309 1.00 17.79 221 ALA B O 1
ATOM 3450 N N . HIS B 1 222 ? 20.188 19.349 -15.987 1.00 18.77 222 HIS B N 1
ATOM 3451 C CA . HIS B 1 222 ? 21.012 20.137 -15.097 1.00 20.67 222 HIS B CA 1
ATOM 3452 C C . HIS B 1 222 ? 22.091 20.841 -15.889 1.00 21.13 222 HIS B C 1
ATOM 3453 O O . HIS B 1 222 ? 22.126 22.066 -15.934 1.00 21.58 222 HIS B O 1
ATOM 3460 N N . GLU B 1 223 ? 22.960 20.062 -16.521 1.00 21.57 223 GLU B N 1
ATOM 3461 C CA . GLU B 1 223 ? 24.039 20.621 -17.323 1.00 22.85 223 GLU B CA 1
ATOM 3462 C C . GLU B 1 223 ? 23.518 21.732 -18.240 1.00 23.19 223 GLU B C 1
ATOM 3463 O O . GLU B 1 223 ? 24.131 22.788 -18.397 1.00 22.73 223 GLU B O 1
ATOM 3469 N N . THR B 1 224 ? 22.370 21.477 -18.838 1.00 24.19 224 THR B N 1
ATOM 3470 C CA . THR B 1 224 ? 21.755 22.427 -19.738 1.00 26.24 224 THR B CA 1
ATOM 3471 C C . THR B 1 224 ? 21.481 23.724 -19.026 1.00 27.88 224 THR B C 1
ATOM 3472 O O . THR B 1 224 ? 22.097 24.749 -19.307 1.00 28.40 224 THR B O 1
ATOM 3476 N N . ILE B 1 225 ? 20.524 23.659 -18.110 1.00 30.04 225 ILE B N 1
ATOM 3477 C CA . ILE B 1 225 ? 20.116 24.805 -17.313 1.00 32.57 225 ILE B CA 1
ATOM 3478 C C . ILE B 1 225 ? 21.312 25.569 -16.776 1.00 34.51 225 ILE B C 1
ATOM 3479 O O . ILE B 1 225 ? 21.437 26.773 -17.006 1.00 34.97 225 ILE B O 1
ATOM 3484 N N . PHE B 1 226 ? 22.182 24.863 -16.060 1.00 36.54 226 PHE B N 1
ATOM 3485 C CA . PHE B 1 226 ? 23.382 25.463 -15.488 1.00 38.44 226 PHE B CA 1
ATOM 3486 C C . PHE B 1 226 ? 24.035 26.404 -16.488 1.00 40.03 226 PHE B C 1
ATOM 3487 O O . PHE B 1 226 ? 24.651 27.413 -16.118 1.00 41.08 226 PHE B O 1
ATOM 3495 N N . LYS B 1 227 ? 23.905 26.060 -17.763 1.00 41.40 227 LYS B N 1
ATOM 3496 C CA . LYS B 1 227 ? 24.479 26.867 -18.824 1.00 42.61 227 LYS B CA 1
ATOM 3497 C C . LYS B 1 227 ? 23.567 28.068 -19.096 1.00 42.84 227 LYS B C 1
ATOM 3498 O O . LYS B 1 227 ? 23.648 28.688 -20.155 1.00 43.72 227 LYS B O 1
ATOM 3504 N N . LYS B 1 228 ? 22.711 28.404 -18.130 1.00 42.28 228 LYS B N 1
ATOM 3505 C CA . LYS B 1 228 ? 21.778 29.519 -18.270 1.00 41.05 228 LYS B CA 1
ATOM 3506 C C . LYS B 1 228 ? 21.375 30.080 -16.917 1.00 40.21 228 LYS B C 1
ATOM 3507 O O . LYS B 1 228 ? 22.172 30.736 -16.252 1.00 39.73 228 LYS B O 1
ATOM 3513 N N . MET C 1 1 ? -4.072 -28.231 25.552 1.00 57.66 1 MET C N 1
ATOM 3514 C CA . MET C 1 1 ? -5.502 -28.099 25.125 1.00 57.49 1 MET C CA 1
ATOM 3515 C C . MET C 1 1 ? -5.790 -26.699 24.542 1.00 56.39 1 MET C C 1
ATOM 3516 O O . MET C 1 1 ? -4.896 -25.849 24.442 1.00 56.74 1 MET C O 1
ATOM 3521 N N . ALA C 1 2 ? -7.042 -26.470 24.152 1.00 54.36 2 ALA C N 1
ATOM 3522 C CA . ALA C 1 2 ? -7.441 -25.202 23.562 1.00 51.07 2 ALA C CA 1
ATOM 3523 C C . ALA C 1 2 ? -8.101 -24.286 24.569 1.00 48.77 2 ALA C C 1
ATOM 3524 O O . ALA C 1 2 ? -8.830 -24.741 25.454 1.00 47.35 2 ALA C O 1
ATOM 3526 N N . ASP C 1 3 ? -7.826 -22.991 24.413 1.00 46.92 3 ASP C N 1
ATOM 3527 C CA . ASP C 1 3 ? -8.369 -21.940 25.275 1.00 45.16 3 ASP C CA 1
ATOM 3528 C C . ASP C 1 3 ? -9.627 -21.355 24.625 1.00 43.25 3 ASP C C 1
ATOM 3529 O O . ASP C 1 3 ? -9.543 -20.641 23.625 1.00 43.47 3 ASP C O 1
ATOM 3534 N N . VAL C 1 4 ? -10.789 -21.648 25.195 1.00 40.27 4 VAL C N 1
ATOM 3535 C CA . VAL C 1 4 ? -12.038 -21.154 24.640 1.00 37.32 4 VAL C CA 1
ATOM 3536 C C . VAL C 1 4 ? -12.832 -20.425 25.724 1.00 35.81 4 VAL C C 1
ATOM 3537 O O . VAL C 1 4 ? -12.618 -20.661 26.913 1.00 35.75 4 VAL C O 1
ATOM 3541 N N . GLU C 1 5 ? -13.738 -19.536 25.317 1.00 33.83 5 GLU C N 1
ATOM 3542 C CA . GLU C 1 5 ? -14.540 -18.787 26.276 1.00 32.46 5 GLU C CA 1
ATOM 3543 C C . GLU C 1 5 ? -15.477 -19.729 27.005 1.00 32.07 5 GLU C C 1
ATOM 3544 O O . GLU C 1 5 ? -15.875 -20.749 26.450 1.00 32.60 5 GLU C O 1
ATOM 3550 N N . THR C 1 6 ? -15.833 -19.381 28.241 1.00 31.44 6 THR C N 1
ATOM 3551 C CA . THR C 1 6 ? -16.714 -20.218 29.047 1.00 30.77 6 THR C CA 1
ATOM 3552 C C . THR C 1 6 ? -17.859 -19.442 29.658 1.00 31.21 6 THR C C 1
ATOM 3553 O O . THR C 1 6 ? -18.045 -18.257 29.380 1.00 31.20 6 THR C O 1
ATOM 3557 N N . GLU C 1 7 ? -18.611 -20.125 30.515 1.00 31.42 7 GLU C N 1
ATOM 3558 C CA . GLU C 1 7 ? -19.757 -19.514 31.166 1.00 32.40 7 GLU C CA 1
ATOM 3559 C C . GLU C 1 7 ? -19.291 -18.205 31.787 1.00 31.09 7 GLU C C 1
ATOM 3560 O O . GLU C 1 7 ? -19.984 -17.181 31.725 1.00 31.59 7 GLU C O 1
ATOM 3566 N N . THR C 1 8 ? -18.096 -18.244 32.362 1.00 28.71 8 THR C N 1
ATOM 3567 C CA . THR C 1 8 ? -17.530 -17.071 33.005 1.00 26.58 8 THR C CA 1
ATOM 3568 C C . THR C 1 8 ? -17.503 -15.917 32.027 1.00 24.55 8 THR C C 1
ATOM 3569 O O . THR C 1 8 ? -18.218 -14.938 32.189 1.00 23.91 8 THR C O 1
ATOM 3573 N N . GLY C 1 9 ? -16.675 -16.034 31.004 1.00 22.86 9 GLY C N 1
ATOM 3574 C CA . GLY C 1 9 ? -16.609 -14.974 30.026 1.00 22.16 9 GLY C CA 1
ATOM 3575 C C . GLY C 1 9 ? -18.012 -14.497 29.714 1.00 21.71 9 GLY C C 1
ATOM 3576 O O . GLY C 1 9 ? -18.314 -13.316 29.825 1.00 21.16 9 GLY C O 1
ATOM 3577 N N . MET C 1 10 ? -18.879 -15.428 29.337 1.00 21.86 10 MET C N 1
ATOM 3578 C CA . MET C 1 10 ? -20.250 -15.093 29.012 1.00 21.95 10 MET C CA 1
ATOM 3579 C C . MET C 1 10 ? -20.849 -14.150 30.053 1.00 21.36 10 MET C C 1
ATOM 3580 O O . MET C 1 10 ? -21.339 -13.071 29.712 1.00 21.21 10 MET C O 1
ATOM 3585 N N . ILE C 1 11 ? -20.819 -14.572 31.314 1.00 20.30 11 ILE C N 1
ATOM 3586 C CA . ILE C 1 11 ? -21.346 -13.771 32.415 1.00 19.67 11 ILE C CA 1
ATOM 3587 C C . ILE C 1 11 ? -20.889 -12.337 32.238 1.00 18.85 11 ILE C C 1
ATOM 3588 O O . ILE C 1 11 ? -21.675 -11.447 31.937 1.00 19.46 11 ILE C O 1
ATOM 3593 N N . ALA C 1 12 ? -19.597 -12.134 32.437 1.00 17.09 12 ALA C N 1
ATOM 3594 C CA . ALA C 1 12 ? -18.988 -10.829 32.296 1.00 15.83 12 ALA C CA 1
ATOM 3595 C C . ALA C 1 12 ? -19.636 -10.024 31.175 1.00 15.11 12 ALA C C 1
ATOM 3596 O O . ALA C 1 12 ? -20.193 -8.955 31.406 1.00 15.91 12 ALA C O 1
ATOM 3598 N N . GLN C 1 13 ? -19.564 -10.549 29.959 1.00 13.64 13 GLN C N 1
ATOM 3599 C CA . GLN C 1 13 ? -20.122 -9.876 28.799 1.00 11.81 13 GLN C CA 1
ATOM 3600 C C . GLN C 1 13 ? -21.546 -9.479 29.062 1.00 11.13 13 GLN C C 1
ATOM 3601 O O . GLN C 1 13 ? -21.899 -8.309 28.942 1.00 9.83 13 GLN C O 1
ATOM 3607 N N . TRP C 1 14 ? -22.356 -10.460 29.441 1.00 11.57 14 TRP C N 1
ATOM 3608 C CA . TRP C 1 14 ? -23.759 -10.221 29.748 1.00 11.94 14 TRP C CA 1
ATOM 3609 C C . TRP C 1 14 ? -23.926 -9.022 30.652 1.00 11.77 14 TRP C C 1
ATOM 3610 O O . TRP C 1 14 ? -24.825 -8.197 30.466 1.00 12.42 14 TRP C O 1
ATOM 3621 N N . ILE C 1 15 ? -23.049 -8.934 31.641 1.00 10.69 15 ILE C N 1
ATOM 3622 C CA . ILE C 1 15 ? -23.074 -7.827 32.572 1.00 9.24 15 ILE C CA 1
ATOM 3623 C C . ILE C 1 15 ? -22.847 -6.533 31.804 1.00 8.49 15 ILE C C 1
ATOM 3624 O O . ILE C 1 15 ? -23.642 -5.601 31.895 1.00 8.82 15 ILE C O 1
ATOM 3629 N N . VAL C 1 16 ? -21.766 -6.485 31.034 1.00 7.47 16 VAL C N 1
ATOM 3630 C CA . VAL C 1 16 ? -21.461 -5.300 30.242 1.00 6.34 16 VAL C CA 1
ATOM 3631 C C . VAL C 1 16 ? -22.667 -4.937 29.393 1.00 5.76 16 VAL C C 1
ATOM 3632 O O . VAL C 1 16 ? -23.016 -3.764 29.234 1.00 3.20 16 VAL C O 1
ATOM 3636 N N . PHE C 1 17 ? -23.305 -5.964 28.853 1.00 6.24 17 PHE C N 1
ATOM 3637 C CA . PHE C 1 17 ? -24.475 -5.752 28.029 1.00 7.13 17 PHE C CA 1
ATOM 3638 C C . PHE C 1 17 ? -25.420 -4.801 28.733 1.00 8.06 17 PHE C C 1
ATOM 3639 O O . PHE C 1 17 ? -25.713 -3.709 28.243 1.00 7.93 17 PHE C O 1
ATOM 3647 N N . ALA C 1 18 ? -25.896 -5.244 29.890 1.00 9.25 18 ALA C N 1
ATOM 3648 C CA . ALA C 1 18 ? -26.836 -4.475 30.695 1.00 10.61 18 ALA C CA 1
ATOM 3649 C C . ALA C 1 18 ? -26.407 -3.015 30.871 1.00 11.01 18 ALA C C 1
ATOM 3650 O O . ALA C 1 18 ? -27.172 -2.078 30.609 1.00 10.07 18 ALA C O 1
ATOM 3652 N N . ILE C 1 19 ? -25.179 -2.828 31.329 1.00 11.06 19 ILE C N 1
ATOM 3653 C CA . ILE C 1 19 ? -24.666 -1.492 31.539 1.00 11.01 19 ILE C CA 1
ATOM 3654 C C . ILE C 1 19 ? -24.819 -0.670 30.268 1.00 11.32 19 ILE C C 1
ATOM 3655 O O . ILE C 1 19 ? -25.469 0.378 30.272 1.00 10.88 19 ILE C O 1
ATOM 3660 N N . MET C 1 20 ? -24.228 -1.157 29.181 1.00 11.27 20 MET C N 1
ATOM 3661 C CA . MET C 1 20 ? -24.306 -0.465 27.904 1.00 11.37 20 MET C CA 1
ATOM 3662 C C . MET C 1 20 ? -25.764 -0.147 27.585 1.00 11.75 20 MET C C 1
ATOM 3663 O O . MET C 1 20 ? -26.125 1.010 27.333 1.00 11.44 20 MET C O 1
ATOM 3668 N N . ALA C 1 21 ? -26.597 -1.190 27.612 1.00 11.78 21 ALA C N 1
ATOM 3669 C CA . ALA C 1 21 ? -28.029 -1.076 27.337 1.00 10.81 21 ALA C CA 1
ATOM 3670 C C . ALA C 1 21 ? -28.684 0.074 28.109 1.00 10.17 21 ALA C C 1
ATOM 3671 O O . ALA C 1 21 ? -29.408 0.881 27.538 1.00 9.98 21 ALA C O 1
ATOM 3673 N N . ALA C 1 22 ? -28.409 0.144 29.405 1.00 9.90 22 ALA C N 1
ATOM 3674 C CA . ALA C 1 22 ? -28.946 1.186 30.271 1.00 9.75 22 ALA C CA 1
ATOM 3675 C C . ALA C 1 22 ? -28.520 2.570 29.807 1.00 9.58 22 ALA C C 1
ATOM 3676 O O . ALA C 1 22 ? -29.347 3.432 29.535 1.00 8.24 22 ALA C O 1
ATOM 3678 N N . ALA C 1 23 ? -27.211 2.772 29.744 1.00 10.67 23 ALA C N 1
ATOM 3679 C CA . ALA C 1 23 ? -26.642 4.035 29.306 1.00 11.56 23 ALA C CA 1
ATOM 3680 C C . ALA C 1 23 ? -27.341 4.401 28.020 1.00 12.46 23 ALA C C 1
ATOM 3681 O O . ALA C 1 23 ? -27.744 5.542 27.820 1.00 12.95 23 ALA C O 1
ATOM 3683 N N . ALA C 1 24 ? -27.482 3.413 27.148 1.00 12.98 24 ALA C N 1
ATOM 3684 C CA . ALA C 1 24 ? -28.145 3.628 25.882 1.00 14.63 24 ALA C CA 1
ATOM 3685 C C . ALA C 1 24 ? -29.524 4.200 26.156 1.00 15.71 24 ALA C C 1
ATOM 3686 O O . ALA C 1 24 ? -29.839 5.315 25.747 1.00 16.39 24 ALA C O 1
ATOM 3688 N N . ILE C 1 25 ? -30.345 3.435 26.867 1.00 16.52 25 ILE C N 1
ATOM 3689 C CA . ILE C 1 25 ? -31.697 3.883 27.191 1.00 16.46 25 ILE C CA 1
ATOM 3690 C C . ILE C 1 25 ? -31.670 5.244 27.879 1.00 16.76 25 ILE C C 1
ATOM 3691 O O . ILE C 1 25 ? -32.425 6.150 27.516 1.00 16.86 25 ILE C O 1
ATOM 3696 N N . ALA C 1 26 ? -30.796 5.374 28.874 1.00 16.56 26 ALA C N 1
ATOM 3697 C CA . ALA C 1 26 ? -30.659 6.612 29.632 1.00 16.37 26 ALA C CA 1
ATOM 3698 C C . ALA C 1 26 ? -30.468 7.831 28.731 1.00 16.21 26 ALA C C 1
ATOM 3699 O O . ALA C 1 26 ? -31.287 8.758 28.714 1.00 15.67 26 ALA C O 1
ATOM 3701 N N . PHE C 1 27 ? -29.370 7.833 27.993 1.00 16.07 27 PHE C N 1
ATOM 3702 C CA . PHE C 1 27 ? -29.085 8.934 27.111 1.00 16.80 27 PHE C CA 1
ATOM 3703 C C . PHE C 1 27 ? -30.214 8.989 26.108 1.00 18.31 27 PHE C C 1
ATOM 3704 O O . PHE C 1 27 ? -30.783 10.051 25.854 1.00 18.50 27 PHE C O 1
ATOM 3712 N N . GLY C 1 28 ? -30.536 7.822 25.556 1.00 19.36 28 GLY C N 1
ATOM 3713 C CA . GLY C 1 28 ? -31.587 7.714 24.565 1.00 20.32 28 GLY C CA 1
ATOM 3714 C C . GLY C 1 28 ? -32.801 8.539 24.909 1.00 21.79 28 GLY C C 1
ATOM 3715 O O . GLY C 1 28 ? -33.369 9.205 24.047 1.00 22.67 28 GLY C O 1
ATOM 3716 N N . VAL C 1 29 ? -33.208 8.500 26.170 1.00 22.32 29 VAL C N 1
ATOM 3717 C CA . VAL C 1 29 ? -34.370 9.267 26.586 1.00 22.95 29 VAL C CA 1
ATOM 3718 C C . VAL C 1 29 ? -33.943 10.696 26.820 1.00 23.45 29 VAL C C 1
ATOM 3719 O O . VAL C 1 29 ? -34.368 11.606 26.116 1.00 23.38 29 VAL C O 1
ATOM 3723 N N . ALA C 1 30 ? -33.090 10.876 27.822 1.00 24.57 30 ALA C N 1
ATOM 3724 C CA . ALA C 1 30 ? -32.581 12.192 28.184 1.00 26.26 30 ALA C CA 1
ATOM 3725 C C . ALA C 1 30 ? -32.603 13.169 27.012 1.00 27.18 30 ALA C C 1
ATOM 3726 O O . ALA C 1 30 ? -33.330 14.159 27.028 1.00 26.63 30 ALA C O 1
ATOM 3728 N N . VAL C 1 31 ? -31.810 12.869 25.993 1.00 29.04 31 VAL C N 1
ATOM 3729 C CA . VAL C 1 31 ? -31.713 13.709 24.805 1.00 31.61 31 VAL C CA 1
ATOM 3730 C C . VAL C 1 31 ? -32.994 14.461 24.430 1.00 32.55 31 VAL C C 1
ATOM 3731 O O . VAL C 1 31 ? -32.944 15.638 24.085 1.00 32.94 31 VAL C O 1
ATOM 3735 N N . HIS C 1 32 ? -34.136 13.787 24.494 1.00 33.51 32 HIS C N 1
ATOM 3736 C CA . HIS C 1 32 ? -35.397 14.409 24.126 1.00 34.58 32 HIS C CA 1
ATOM 3737 C C . HIS C 1 32 ? -35.752 15.580 24.996 1.00 34.85 32 HIS C C 1
ATOM 3738 O O . HIS C 1 32 ? -36.711 16.281 24.716 1.00 35.99 32 HIS C O 1
ATOM 3745 N N . PHE C 1 33 ? -34.978 15.809 26.044 1.00 34.71 33 PHE C N 1
ATOM 3746 C CA . PHE C 1 33 ? -35.277 16.905 26.950 1.00 34.67 33 PHE C CA 1
ATOM 3747 C C . PHE C 1 33 ? -34.153 17.911 27.036 1.00 34.68 33 PHE C C 1
ATOM 3748 O O . PHE C 1 33 ? -33.965 18.568 28.055 1.00 34.93 33 PHE C O 1
ATOM 3756 N N . ARG C 1 34 ? -33.411 18.030 25.946 1.00 34.78 34 ARG C N 1
ATOM 3757 C CA . ARG C 1 34 ? -32.297 18.955 25.879 1.00 35.18 34 ARG C CA 1
ATOM 3758 C C . ARG C 1 34 ? -32.486 19.855 24.651 1.00 35.55 34 ARG C C 1
ATOM 3759 O O . ARG C 1 34 ? -33.510 19.777 23.971 1.00 36.59 34 ARG C O 1
ATOM 3767 N N . PRO C 1 35 ? -31.527 20.754 24.384 1.00 35.24 35 PRO C N 1
ATOM 3768 C CA . PRO C 1 35 ? -31.590 21.666 23.229 1.00 34.53 35 PRO C CA 1
ATOM 3769 C C . PRO C 1 35 ? -30.861 21.126 21.986 1.00 33.83 35 PRO C C 1
ATOM 3770 O O . PRO C 1 35 ? -30.036 21.819 21.372 1.00 32.02 35 PRO C O 1
ATOM 3774 N N . LEU C 1 38 ? -27.558 21.239 21.350 1.00 22.02 38 LEU C N 1
ATOM 3775 C CA . LEU C 1 38 ? -26.999 20.386 22.398 1.00 24.43 38 LEU C CA 1
ATOM 3776 C C . LEU C 1 38 ? -27.322 18.888 22.192 1.00 24.61 38 LEU C C 1
ATOM 3777 O O . LEU C 1 38 ? -26.565 18.003 22.602 1.00 24.44 38 LEU C O 1
ATOM 3782 N N . LYS C 1 39 ? -28.439 18.602 21.543 1.00 24.01 39 LYS C N 1
ATOM 3783 C CA . LYS C 1 39 ? -28.825 17.220 21.333 1.00 24.11 39 LYS C CA 1
ATOM 3784 C C . LYS C 1 39 ? -27.758 16.292 20.754 1.00 23.23 39 LYS C C 1
ATOM 3785 O O . LYS C 1 39 ? -27.673 15.125 21.116 1.00 23.01 39 LYS C O 1
ATOM 3791 N N . SER C 1 40 ? -26.943 16.815 19.854 1.00 23.02 40 SER C N 1
ATOM 3792 C CA . SER C 1 40 ? -25.910 16.021 19.189 1.00 22.44 40 SER C CA 1
ATOM 3793 C C . SER C 1 40 ? -24.984 15.253 20.128 1.00 21.81 40 SER C C 1
ATOM 3794 O O . SER C 1 40 ? -24.830 14.036 19.994 1.00 21.90 40 SER C O 1
ATOM 3797 N N . ALA C 1 41 ? -24.360 15.966 21.064 1.00 20.73 41 ALA C N 1
ATOM 3798 C CA . ALA C 1 41 ? -23.439 15.348 22.017 1.00 18.88 41 ALA C CA 1
ATOM 3799 C C . ALA C 1 41 ? -24.055 14.068 22.563 1.00 17.55 41 ALA C C 1
ATOM 3800 O O . ALA C 1 41 ? -23.386 13.045 22.708 1.00 15.22 41 ALA C O 1
ATOM 3802 N N . TYR C 1 42 ? -25.346 14.148 22.854 1.00 17.58 42 TYR C N 1
ATOM 3803 C CA . TYR C 1 42 ? -26.097 13.013 23.351 1.00 18.17 42 TYR C CA 1
ATOM 3804 C C . TYR C 1 42 ? -26.095 11.890 22.311 1.00 18.24 42 TYR C C 1
ATOM 3805 O O . TYR C 1 42 ? -25.691 10.762 22.605 1.00 18.34 42 TYR C O 1
ATOM 3814 N N . TYR C 1 43 ? -26.524 12.208 21.095 1.00 18.63 43 TYR C N 1
ATOM 3815 C CA . TYR C 1 43 ? -26.563 11.228 20.021 1.00 19.70 43 TYR C CA 1
ATOM 3816 C C . TYR C 1 43 ? -25.283 10.435 19.922 1.00 17.90 43 TYR C C 1
ATOM 3817 O O . TYR C 1 43 ? -25.300 9.210 19.821 1.00 16.94 43 TYR C O 1
ATOM 3826 N N . ILE C 1 44 ? -24.165 11.142 19.945 1.00 16.97 44 ILE C N 1
ATOM 3827 C CA . ILE C 1 44 ? -22.877 10.477 19.837 1.00 16.08 44 ILE C CA 1
ATOM 3828 C C . ILE C 1 44 ? -22.782 9.340 20.841 1.00 15.12 44 ILE C C 1
ATOM 3829 O O . ILE C 1 44 ? -22.605 8.180 20.482 1.00 14.63 44 ILE C O 1
ATOM 3834 N N . ASN C 1 45 ? -22.934 9.671 22.109 1.00 14.28 45 ASN C N 1
ATOM 3835 C CA . ASN C 1 45 ? -22.827 8.655 23.125 1.00 13.94 45 ASN C CA 1
ATOM 3836 C C . ASN C 1 45 ? -23.955 7.640 23.111 1.00 12.98 45 ASN C C 1
ATOM 3837 O O . ASN C 1 45 ? -23.804 6.530 23.609 1.00 13.27 45 ASN C O 1
ATOM 3842 N N . ILE C 1 46 ? -25.090 7.998 22.542 1.00 11.64 46 ILE C N 1
ATOM 3843 C CA . ILE C 1 46 ? -26.167 7.032 22.465 1.00 11.04 46 ILE C CA 1
ATOM 3844 C C . ILE C 1 46 ? -25.670 5.939 21.536 1.00 11.32 46 ILE C C 1
ATOM 3845 O O . ILE C 1 46 ? -25.713 4.751 21.858 1.00 10.80 46 ILE C O 1
ATOM 3850 N N . ALA C 1 47 ? -25.189 6.369 20.375 1.00 11.55 47 ALA C N 1
ATOM 3851 C CA . ALA C 1 47 ? -24.683 5.461 19.362 1.00 11.48 47 ALA C CA 1
ATOM 3852 C C . ALA C 1 47 ? -23.633 4.543 19.964 1.00 11.40 47 ALA C C 1
ATOM 3853 O O . ALA C 1 47 ? -23.757 3.313 19.932 1.00 10.87 47 ALA C O 1
ATOM 3855 N N . ILE C 1 48 ? -22.603 5.160 20.522 1.00 10.72 48 ILE C N 1
ATOM 3856 C CA . ILE C 1 48 ? -21.516 4.429 21.126 1.00 10.54 48 ILE C CA 1
ATOM 3857 C C . ILE C 1 48 ? -22.019 3.265 21.970 1.00 11.56 48 ILE C C 1
ATOM 3858 O O . ILE C 1 48 ? -21.702 2.100 21.702 1.00 10.71 48 ILE C O 1
ATOM 3863 N N . CYS C 1 49 ? -22.826 3.575 22.977 1.00 12.39 49 CYS C N 1
ATOM 3864 C CA . CYS C 1 49 ? -23.334 2.541 23.864 1.00 13.63 49 CYS C CA 1
ATOM 3865 C C . CYS C 1 49 ? -24.278 1.560 23.190 1.00 13.79 49 CYS C C 1
ATOM 3866 O O . CYS C 1 49 ? -24.297 0.374 23.510 1.00 14.36 49 CYS C O 1
ATOM 3869 N N . THR C 1 50 ? -25.066 2.047 22.249 1.00 13.47 50 THR C N 1
ATOM 3870 C CA . THR C 1 50 ? -25.969 1.156 21.564 1.00 12.76 50 THR C CA 1
ATOM 3871 C C . THR C 1 50 ? -25.122 0.164 20.794 1.00 12.10 50 THR C C 1
ATOM 3872 O O . THR C 1 50 ? -25.415 -1.030 20.784 1.00 11.32 50 THR C O 1
ATOM 3876 N N . ILE C 1 51 ? -24.060 0.663 20.169 1.00 11.68 51 ILE C N 1
ATOM 3877 C CA . ILE C 1 51 ? -23.149 -0.194 19.405 1.00 12.08 51 ILE C CA 1
ATOM 3878 C C . ILE C 1 51 ? -22.621 -1.291 20.326 1.00 12.20 51 ILE C C 1
ATOM 3879 O O . ILE C 1 51 ? -22.873 -2.482 20.135 1.00 11.68 51 ILE C O 1
ATOM 3884 N N . ALA C 1 52 ? -21.872 -0.864 21.331 1.00 12.27 52 ALA C N 1
ATOM 3885 C CA . ALA C 1 52 ? -21.301 -1.783 22.293 1.00 12.53 52 ALA C CA 1
ATOM 3886 C C . ALA C 1 52 ? -22.341 -2.808 22.714 1.00 12.36 52 ALA C C 1
ATOM 3887 O O . ALA C 1 52 ? -22.171 -4.002 22.489 1.00 12.12 52 ALA C O 1
ATOM 3889 N N . ALA C 1 53 ? -23.419 -2.319 23.322 1.00 12.46 53 ALA C N 1
ATOM 3890 C CA . ALA C 1 53 ? -24.515 -3.156 23.806 1.00 11.77 53 ALA C CA 1
ATOM 3891 C C . ALA C 1 53 ? -24.768 -4.296 22.845 1.00 11.04 53 ALA C C 1
ATOM 3892 O O . ALA C 1 53 ? -24.836 -5.466 23.234 1.00 9.48 53 ALA C O 1
ATOM 3894 N N . THR C 1 54 ? -24.887 -3.939 21.580 1.00 10.33 54 THR C N 1
ATOM 3895 C CA . THR C 1 54 ? -25.123 -4.914 20.537 1.00 10.93 54 THR C CA 1
ATOM 3896 C C . THR C 1 54 ? -23.975 -5.920 20.433 1.00 10.52 54 THR C C 1
ATOM 3897 O O . THR C 1 54 ? -24.183 -7.134 20.483 1.00 10.11 54 THR C O 1
ATOM 3901 N N . ALA C 1 55 ? -22.763 -5.404 20.282 1.00 9.49 55 ALA C N 1
ATOM 3902 C CA . ALA C 1 55 ? -21.593 -6.245 20.170 1.00 8.54 55 ALA C CA 1
ATOM 3903 C C . ALA C 1 55 ? -21.507 -7.213 21.326 1.00 9.19 55 ALA C C 1
ATOM 3904 O O . ALA C 1 55 ? -21.340 -8.408 21.124 1.00 8.56 55 ALA C O 1
ATOM 3906 N N . TYR C 1 56 ? -21.610 -6.701 22.545 1.00 10.10 56 TYR C N 1
ATOM 3907 C CA . TYR C 1 56 ? -21.531 -7.573 23.696 1.00 11.16 56 TYR C CA 1
ATOM 3908 C C . TYR C 1 56 ? -22.631 -8.599 23.625 1.00 12.46 56 TYR C C 1
ATOM 3909 O O . TYR C 1 56 ? -22.403 -9.785 23.876 1.00 12.15 56 TYR C O 1
ATOM 3918 N N . TYR C 1 57 ? -23.822 -8.151 23.245 1.00 13.71 57 TYR C N 1
ATOM 3919 C CA . TYR C 1 57 ? -24.949 -9.065 23.124 1.00 15.43 57 TYR C CA 1
ATOM 3920 C C . TYR C 1 57 ? -24.628 -10.237 22.214 1.00 14.88 57 TYR C C 1
ATOM 3921 O O . TYR C 1 57 ? -25.046 -11.361 22.449 1.00 14.00 57 TYR C O 1
ATOM 3930 N N . ALA C 1 58 ? -23.906 -9.954 21.147 1.00 15.02 58 ALA C N 1
ATOM 3931 C CA . ALA C 1 58 ? -23.545 -10.996 20.219 1.00 15.64 58 ALA C CA 1
ATOM 3932 C C . ALA C 1 58 ? -22.547 -11.917 20.893 1.00 16.12 58 ALA C C 1
ATOM 3933 O O . ALA C 1 58 ? -22.784 -13.117 21.019 1.00 16.68 58 ALA C O 1
ATOM 3935 N N . MET C 1 59 ? -21.433 -11.347 21.334 1.00 15.64 59 MET C N 1
ATOM 3936 C CA . MET C 1 59 ? -20.396 -12.123 21.982 1.00 16.39 59 MET C CA 1
ATOM 3937 C C . MET C 1 59 ? -20.975 -13.083 22.991 1.00 16.58 59 MET C C 1
ATOM 3938 O O . MET C 1 59 ? -20.624 -14.258 23.026 1.00 16.28 59 MET C O 1
ATOM 3943 N N . ALA C 1 60 ? -21.875 -12.565 23.812 1.00 17.01 60 ALA C N 1
ATOM 3944 C CA . ALA C 1 60 ? -22.478 -13.352 24.867 1.00 19.23 60 ALA C CA 1
ATOM 3945 C C . ALA C 1 60 ? -23.260 -14.557 24.409 1.00 20.94 60 ALA C C 1
ATOM 3946 O O . ALA C 1 60 ? -23.054 -15.663 24.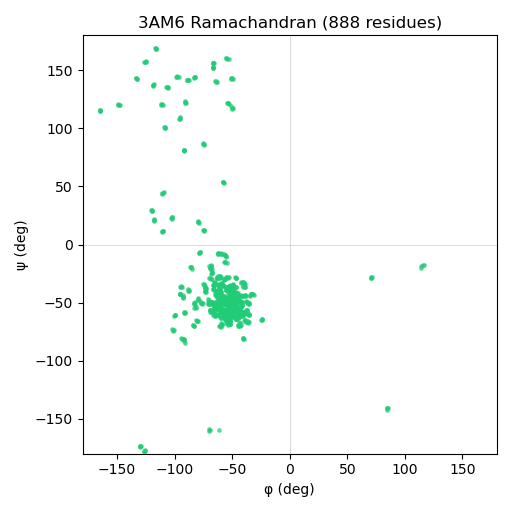894 1.00 22.30 60 ALA C O 1
ATOM 3948 N N . VAL C 1 61 ? -24.170 -14.349 23.478 1.00 22.80 61 VAL C N 1
ATOM 3949 C CA . VAL C 1 61 ? -24.997 -15.443 23.004 1.00 24.34 61 VAL C CA 1
ATOM 3950 C C . VAL C 1 61 ? -24.223 -16.480 22.203 1.00 25.85 61 VAL C C 1
ATOM 3951 O O . VAL C 1 61 ? -24.682 -17.610 22.029 1.00 25.04 61 VAL C O 1
ATOM 3955 N N . ASN C 1 62 ? -23.042 -16.106 21.727 1.00 28.48 62 ASN C N 1
ATOM 3956 C CA . ASN C 1 62 ? -22.245 -17.015 20.909 1.00 31.22 62 ASN C CA 1
ATOM 3957 C C . ASN C 1 62 ? -20.897 -17.418 21.454 1.00 32.52 62 ASN C C 1
ATOM 3958 O O . ASN C 1 62 ? -20.042 -17.857 20.692 1.00 32.42 62 ASN C O 1
ATOM 3963 N N . TYR C 1 63 ? -20.689 -17.291 22.755 1.00 34.92 63 TYR C N 1
ATOM 3964 C CA . TYR C 1 63 ? -19.400 -17.660 23.309 1.00 37.18 63 TYR C CA 1
ATOM 3965 C C . TYR C 1 63 ? -19.050 -19.108 22.962 1.00 38.55 63 TYR C C 1
ATOM 3966 O O . TYR C 1 63 ? -17.922 -19.554 23.197 1.00 39.17 63 TYR C O 1
ATOM 3975 N N . GLN C 1 64 ? -20.014 -19.831 22.393 1.00 39.29 64 GLN C N 1
ATOM 3976 C CA . GLN C 1 64 ? -19.829 -21.232 22.016 1.00 39.96 64 GLN C CA 1
ATOM 3977 C C . GLN C 1 64 ? -19.422 -21.454 20.557 1.00 40.38 64 GLN C C 1
ATOM 3978 O O . GLN C 1 64 ? -18.644 -22.371 20.252 1.00 40.07 64 GLN C O 1
ATOM 3984 N N . ASP C 1 65 ? -19.962 -20.628 19.659 1.00 41.04 65 ASP C N 1
ATOM 3985 C CA . ASP C 1 65 ? -19.651 -20.720 18.228 1.00 41.12 65 ASP C CA 1
ATOM 3986 C C . ASP C 1 65 ? -18.253 -20.140 18.041 1.00 40.22 65 ASP C C 1
ATOM 3987 O O . ASP C 1 65 ? -18.074 -18.958 17.735 1.00 39.86 65 ASP C O 1
ATOM 3992 N N . LEU C 1 66 ? -17.268 -21.009 18.219 1.00 39.73 66 LEU C N 1
ATOM 3993 C CA . LEU C 1 66 ? -15.868 -20.632 18.152 1.00 39.48 66 LEU C CA 1
ATOM 3994 C C . LEU C 1 66 ? -15.094 -20.703 16.839 1.00 39.88 66 LEU C C 1
ATOM 3995 O O . LEU C 1 66 ? -14.985 -21.762 16.216 1.00 40.43 66 LEU C O 1
ATOM 4000 N N . THR C 1 67 ? -14.557 -19.557 16.429 1.00 39.72 67 THR C N 1
ATOM 4001 C CA . THR C 1 67 ? -13.720 -19.467 15.234 1.00 38.88 67 THR C CA 1
ATOM 4002 C C . THR C 1 67 ? -12.371 -19.318 15.924 1.00 38.80 67 THR C C 1
ATOM 4003 O O . THR C 1 67 ? -12.256 -18.561 16.895 1.00 38.97 67 THR C O 1
ATOM 4007 N N . MET C 1 68 ? -11.354 -20.035 15.460 1.00 38.62 68 MET C N 1
ATOM 4008 C CA . MET C 1 68 ? -10.071 -19.969 16.151 1.00 38.71 68 MET C CA 1
ATOM 4009 C C . MET C 1 68 ? -8.787 -19.779 15.355 1.00 39.25 68 MET C C 1
ATOM 4010 O O . MET C 1 68 ? -8.617 -20.310 14.260 1.00 39.64 68 MET C O 1
ATOM 4015 N N . ASN C 1 69 ? -7.884 -19.008 15.945 1.00 39.96 69 ASN C N 1
ATOM 4016 C CA . ASN C 1 69 ? -6.585 -18.732 15.366 1.00 41.04 69 ASN C CA 1
ATOM 4017 C C . ASN C 1 69 ? -5.631 -19.525 16.249 1.00 41.26 69 ASN C C 1
ATOM 4018 O O . ASN C 1 69 ? -5.282 -19.095 17.347 1.00 41.07 69 ASN C O 1
ATOM 4023 N N . GLY C 1 70 ? -5.224 -20.693 15.763 1.00 41.75 70 GLY C N 1
ATOM 4024 C CA . GLY C 1 70 ? -4.363 -21.561 16.544 1.00 42.24 70 GLY C CA 1
ATOM 4025 C C . GLY C 1 70 ? -5.288 -22.372 17.436 1.00 42.61 70 GLY C C 1
ATOM 4026 O O . GLY C 1 70 ? -6.365 -22.785 17.013 1.00 42.68 70 GLY C O 1
ATOM 4027 N N . GLU C 1 71 ? -4.886 -22.600 18.677 1.00 43.18 71 GLU C N 1
ATOM 4028 C CA . GLU C 1 71 ? -5.719 -23.351 19.610 1.00 43.22 71 GLU C CA 1
ATOM 4029 C C . GLU C 1 71 ? -6.236 -22.393 20.688 1.00 41.71 71 GLU C C 1
ATOM 4030 O O . GLU C 1 71 ? -6.205 -22.687 21.891 1.00 41.32 71 GLU C O 1
ATOM 4036 N N . ARG C 1 72 ? -6.689 -21.228 20.235 1.00 39.82 72 ARG C N 1
ATOM 4037 C CA . ARG C 1 72 ? -7.250 -20.210 21.119 1.00 37.85 72 ARG C CA 1
ATOM 4038 C C . ARG C 1 72 ? -8.310 -19.443 20.332 1.00 36.89 72 ARG C C 1
ATOM 4039 O O . ARG C 1 72 ? -8.008 -18.845 19.296 1.00 37.30 72 ARG C O 1
ATOM 4047 N N . GLN C 1 73 ? -9.549 -19.482 20.820 1.00 34.94 73 GLN C N 1
ATOM 4048 C CA . GLN C 1 73 ? -10.672 -18.801 20.180 1.00 32.62 73 GLN C CA 1
ATOM 4049 C C . GLN C 1 73 ? -10.505 -17.291 20.157 1.00 31.56 73 GLN C C 1
ATOM 4050 O O . GLN C 1 73 ? -10.046 -16.685 21.127 1.00 31.17 73 GLN C O 1
ATOM 4056 N N . VAL C 1 74 ? -10.884 -16.675 19.050 1.00 30.26 74 VAL C N 1
ATOM 4057 C CA . VAL C 1 74 ? -10.785 -15.233 18.972 1.00 30.29 74 VAL C CA 1
ATOM 4058 C C . VAL C 1 74 ? -12.189 -14.650 18.959 1.00 30.13 74 VAL C C 1
ATOM 4059 O O . VAL C 1 74 ? -12.995 -14.981 18.087 1.00 29.83 74 VAL C O 1
ATOM 4063 N N . VAL C 1 75 ? -12.486 -13.805 19.949 1.00 29.80 75 VAL C N 1
ATOM 4064 C CA . VAL C 1 75 ? -13.800 -13.160 20.054 1.00 28.57 75 VAL C CA 1
ATOM 4065 C C . VAL C 1 75 ? -13.690 -11.837 19.312 1.00 27.48 75 VAL C C 1
ATOM 4066 O O . VAL C 1 75 ? -13.508 -10.779 19.916 1.00 27.12 75 VAL C O 1
ATOM 4070 N N . TYR C 1 76 ? -13.808 -11.920 17.993 1.00 26.34 76 TYR C N 1
ATOM 4071 C CA . TYR C 1 76 ? -13.648 -10.767 17.126 1.00 25.38 76 TYR C CA 1
ATOM 4072 C C . TYR C 1 76 ? -14.705 -9.686 17.170 1.00 24.16 76 TYR C C 1
ATOM 4073 O O . TYR C 1 76 ? -14.409 -8.522 16.896 1.00 23.62 76 TYR C O 1
ATOM 4082 N N . ALA C 1 77 ? -15.935 -10.054 17.495 1.00 22.98 77 ALA C N 1
ATOM 4083 C CA . ALA C 1 77 ? -16.996 -9.062 17.535 1.00 22.05 77 ALA C CA 1
ATOM 4084 C C . ALA C 1 77 ? -16.521 -7.747 18.159 1.00 22.10 77 ALA C C 1
ATOM 4085 O O . ALA C 1 77 ? -16.974 -6.675 17.761 1.00 22.04 77 ALA C O 1
ATOM 4087 N N . ARG C 1 78 ? -15.596 -7.828 19.116 1.00 21.84 78 ARG C N 1
ATOM 4088 C CA . ARG C 1 78 ? -15.094 -6.636 19.785 1.00 21.39 78 ARG C CA 1
ATOM 4089 C C . ARG C 1 78 ? -14.416 -5.664 18.835 1.00 20.42 78 ARG C C 1
ATOM 4090 O O . ARG C 1 78 ? -14.571 -4.458 18.968 1.00 21.08 78 ARG C O 1
ATOM 4098 N N . TYR C 1 79 ? -13.664 -6.180 17.877 1.00 19.38 79 TYR C N 1
ATOM 4099 C CA . TYR C 1 79 ? -12.979 -5.312 16.934 1.00 19.42 79 TYR C CA 1
ATOM 4100 C C . TYR C 1 79 ? -13.986 -4.477 16.162 1.00 18.82 79 TYR C C 1
ATOM 4101 O O . TYR C 1 79 ? -13.765 -3.290 15.899 1.00 18.97 79 TYR C O 1
ATOM 4110 N N . ILE C 1 80 ? -15.098 -5.101 15.814 1.00 17.42 80 ILE C N 1
ATOM 4111 C CA . ILE C 1 80 ? -16.153 -4.412 15.107 1.00 17.19 80 ILE C CA 1
ATOM 4112 C C . ILE C 1 80 ? -16.588 -3.245 15.978 1.00 18.05 80 ILE C C 1
ATOM 4113 O O . ILE C 1 80 ? -16.543 -2.090 15.567 1.00 18.24 80 ILE C O 1
ATOM 4118 N N . ASP C 1 81 ? -17.012 -3.558 17.193 1.00 18.60 81 ASP C N 1
ATOM 4119 C CA . ASP C 1 81 ? -17.412 -2.542 18.151 1.00 18.64 81 ASP C CA 1
ATOM 4120 C C . ASP C 1 81 ? -16.379 -1.417 18.072 1.00 17.47 81 ASP C C 1
ATOM 4121 O O . ASP C 1 81 ? -16.669 -0.323 17.598 1.00 15.88 81 ASP C O 1
ATOM 4126 N N . TRP C 1 82 ? -15.161 -1.734 18.496 1.00 16.96 82 TRP C N 1
ATOM 4127 C CA . TRP C 1 82 ? -14.050 -0.798 18.520 1.00 16.94 82 TRP C CA 1
ATOM 4128 C C . TRP C 1 82 ? -13.897 0.037 17.279 1.00 16.17 82 TRP C C 1
ATOM 4129 O O . TRP C 1 82 ? -13.748 1.252 17.363 1.00 17.14 82 TRP C O 1
ATOM 4140 N N . VAL C 1 83 ? -13.928 -0.597 16.121 1.00 14.21 83 VAL C N 1
ATOM 4141 C CA . VAL C 1 83 ? -13.765 0.160 14.894 1.00 13.36 83 VAL C CA 1
ATOM 4142 C C . VAL C 1 83 ? -14.835 1.235 14.737 1.00 13.39 83 VAL C C 1
ATOM 4143 O O . VAL C 1 83 ? -14.569 2.303 14.193 1.00 12.88 83 VAL C O 1
ATOM 4147 N N . LEU C 1 84 ? -16.040 0.958 15.221 1.00 13.53 84 LEU C N 1
ATOM 4148 C CA . LEU C 1 84 ? -17.141 1.912 15.111 1.00 14.01 84 LEU C CA 1
ATOM 4149 C C . LEU C 1 84 ? -17.207 2.895 16.261 1.00 15.33 84 LEU C C 1
ATOM 4150 O O . LEU C 1 84 ? -17.521 4.065 16.079 1.00 15.01 84 LEU C O 1
ATOM 4155 N N . THR C 1 85 ? -16.925 2.405 17.457 1.00 16.24 85 THR C N 1
ATOM 4156 C CA . THR C 1 85 ? -16.977 3.236 18.638 1.00 16.40 85 THR C CA 1
ATOM 4157 C C . THR C 1 85 ? -15.788 4.171 18.815 1.00 16.53 85 THR C C 1
ATOM 4158 O O . THR C 1 85 ? -15.974 5.372 19.015 1.00 16.51 85 THR C O 1
ATOM 4162 N N . THR C 1 86 ? -14.574 3.635 18.724 1.00 16.53 86 THR C N 1
ATOM 4163 C CA . THR C 1 86 ? -13.374 4.450 18.902 1.00 17.19 86 THR C CA 1
ATOM 4164 C C . THR C 1 86 ? -13.419 5.758 18.107 1.00 17.47 86 THR C C 1
ATOM 4165 O O . THR C 1 86 ? -13.129 6.832 18.645 1.00 16.87 86 THR C O 1
ATOM 4169 N N . PRO C 1 87 ? -13.775 5.693 16.812 1.00 17.72 87 PRO C N 1
ATOM 4170 C CA . PRO C 1 87 ? -13.814 6.975 16.101 1.00 17.61 87 PRO C CA 1
ATOM 4171 C C . PRO C 1 87 ? -14.805 7.938 16.784 1.00 17.65 87 PRO C C 1
ATOM 4172 O O . PRO C 1 87 ? -14.498 9.111 17.008 1.00 17.85 87 PRO C O 1
ATOM 4176 N N . LEU C 1 88 ? -15.980 7.427 17.137 1.00 17.06 88 LEU C N 1
ATOM 4177 C CA . LEU C 1 88 ? -16.987 8.236 17.797 1.00 16.26 88 LEU C CA 1
ATOM 4178 C C . LEU C 1 88 ? -16.500 8.784 19.123 1.00 16.78 88 LEU C C 1
ATOM 4179 O O . LEU C 1 88 ? -16.961 9.824 19.575 1.00 17.61 88 LEU C O 1
ATOM 4184 N N . LEU C 1 89 ? -15.573 8.083 19.757 1.00 16.81 89 LEU C N 1
ATOM 4185 C CA . LEU C 1 89 ? -15.077 8.539 21.039 1.00 16.82 89 LEU C CA 1
ATOM 4186 C C . LEU C 1 89 ? -14.170 9.728 20.854 1.00 16.91 89 LEU C C 1
ATOM 4187 O O . LEU C 1 89 ? -14.236 10.684 21.624 1.00 17.06 89 LEU C O 1
ATOM 4192 N N . LEU C 1 90 ? -13.330 9.672 19.828 1.00 16.93 90 LEU C N 1
ATOM 4193 C CA . LEU C 1 90 ? -12.417 10.766 19.552 1.00 17.32 90 LEU C CA 1
ATOM 4194 C C . LEU C 1 90 ? -13.248 11.995 19.261 1.00 17.93 90 LEU C C 1
ATOM 4195 O O . LEU C 1 90 ? -12.979 13.088 19.761 1.00 18.47 90 LEU C O 1
ATOM 4200 N N . LEU C 1 91 ? -14.278 11.791 18.455 1.00 18.13 91 LEU C N 1
ATOM 4201 C CA . LEU C 1 91 ? -15.182 12.855 18.074 1.00 17.95 91 LEU C CA 1
ATOM 4202 C C . LEU C 1 91 ? -15.739 13.547 19.304 1.00 17.23 91 LEU C C 1
ATOM 4203 O O . LEU C 1 91 ? -15.810 14.768 19.351 1.00 17.47 91 LEU C O 1
ATOM 4208 N N . ASP C 1 92 ? -16.132 12.758 20.299 1.00 16.78 92 ASP C N 1
ATOM 4209 C CA . ASP C 1 92 ? -16.687 13.298 21.535 1.00 17.30 92 ASP C CA 1
ATOM 4210 C C . ASP C 1 92 ? -15.814 14.422 22.056 1.00 16.41 92 ASP C C 1
ATOM 4211 O O . ASP C 1 92 ? -16.282 15.338 22.734 1.00 16.00 92 ASP C O 1
ATOM 4216 N N . LEU C 1 93 ? -14.535 14.342 21.734 1.00 15.59 93 LEU C N 1
ATOM 4217 C CA . LEU C 1 93 ? -13.598 15.351 22.169 1.00 16.08 93 LEU C CA 1
ATOM 4218 C C . LEU C 1 93 ? -13.406 16.398 21.075 1.00 15.94 93 LEU C C 1
ATOM 4219 O O . LEU C 1 93 ? -13.371 17.604 21.339 1.00 15.62 93 LEU C O 1
ATOM 4224 N N . ILE C 1 94 ? -13.295 15.927 19.842 1.00 15.55 94 ILE C N 1
ATOM 4225 C CA . ILE C 1 94 ? -13.097 16.806 18.707 1.00 15.69 94 ILE C CA 1
ATOM 4226 C C . ILE C 1 94 ? -14.077 17.975 18.676 1.00 16.32 94 ILE C C 1
ATOM 4227 O O . ILE C 1 94 ? -13.736 19.077 18.253 1.00 16.16 94 ILE C O 1
ATOM 4232 N N . VAL C 1 95 ? -15.300 17.728 19.113 1.00 16.91 95 VAL C N 1
ATOM 4233 C CA . VAL C 1 95 ? -16.313 18.766 19.115 1.00 17.70 95 VAL C CA 1
ATOM 4234 C C . VAL C 1 95 ? -15.982 19.878 20.115 1.00 19.72 95 VAL C C 1
ATOM 4235 O O . VAL C 1 95 ? -16.428 21.021 19.971 1.00 19.27 95 VAL C O 1
ATOM 4239 N N . MET C 1 96 ? -15.198 19.541 21.130 1.00 21.61 96 MET C N 1
ATOM 4240 C CA . MET C 1 96 ? -14.818 20.520 22.126 1.00 23.15 96 MET C CA 1
ATOM 4241 C C . MET C 1 96 ? -13.707 21.396 21.573 1.00 24.75 96 MET C C 1
ATOM 4242 O O . MET C 1 96 ? -13.317 22.384 22.194 1.00 24.54 96 MET C O 1
ATOM 4247 N N . THR C 1 97 ? -13.206 21.032 20.393 1.00 27.06 97 THR C N 1
ATOM 4248 C CA . THR C 1 97 ? -12.136 21.786 19.736 1.00 28.67 97 THR C CA 1
ATOM 4249 C C . THR C 1 97 ? -12.552 22.404 18.412 1.00 30.48 97 THR C C 1
ATOM 4250 O O . THR C 1 97 ? -13.606 22.082 17.864 1.00 31.69 97 THR C O 1
ATOM 4254 N N . LYS C 1 98 ? -11.706 23.288 17.897 1.00 32.27 98 LYS C N 1
ATOM 4255 C CA . LYS C 1 98 ? -11.968 23.924 16.616 1.00 34.82 98 LYS C CA 1
ATOM 4256 C C . LYS C 1 98 ? -11.109 23.271 15.529 1.00 35.38 98 LYS C C 1
ATOM 4257 O O . LYS C 1 98 ? -10.835 23.874 14.494 1.00 36.67 98 LYS C O 1
ATOM 4263 N N . MET C 1 99 ? -10.702 22.030 15.774 1.00 35.00 99 MET C N 1
ATOM 4264 C CA . MET C 1 99 ? -9.874 21.258 14.851 1.00 34.42 99 MET C CA 1
ATOM 4265 C C . MET C 1 99 ? -10.442 21.246 13.428 1.00 34.54 99 MET C C 1
ATOM 4266 O O . MET C 1 99 ? -11.662 21.193 13.234 1.00 34.23 99 MET C O 1
ATOM 4271 N N . GLY C 1 100 ? -9.550 21.282 12.439 1.00 34.50 100 GLY C N 1
ATOM 4272 C CA . GLY C 1 100 ? -9.973 21.303 11.045 1.00 34.49 100 GLY C CA 1
ATOM 4273 C C . GLY C 1 100 ? -10.315 19.971 10.403 1.00 33.75 100 GLY C C 1
ATOM 4274 O O . GLY C 1 100 ? -9.678 18.962 10.680 1.00 33.45 100 GLY C O 1
ATOM 4275 N N . GLY C 1 101 ? -11.319 19.976 9.533 1.00 33.45 101 GLY C N 1
ATOM 4276 C CA . GLY C 1 101 ? -11.726 18.753 8.869 1.00 33.81 101 GLY C CA 1
ATOM 4277 C C . GLY C 1 101 ? -10.548 17.893 8.459 1.00 33.43 101 GLY C C 1
ATOM 4278 O O . GLY C 1 101 ? -10.436 16.737 8.856 1.00 33.13 101 GLY C O 1
ATOM 4279 N N . VAL C 1 102 ? -9.665 18.469 7.657 1.00 33.45 102 VAL C N 1
ATOM 4280 C CA . VAL C 1 102 ? -8.482 17.773 7.184 1.00 32.74 102 VAL C CA 1
ATOM 4281 C C . VAL C 1 102 ? -7.778 17.007 8.299 1.00 32.27 102 VAL C C 1
ATOM 4282 O O . VAL C 1 102 ? -7.362 15.863 8.112 1.00 32.73 102 VAL C O 1
ATOM 4286 N N . MET C 1 103 ? -7.634 17.635 9.460 1.00 31.33 103 MET C N 1
ATOM 4287 C CA . MET C 1 103 ? -6.963 16.981 10.578 1.00 29.37 103 MET C CA 1
ATOM 4288 C C . MET C 1 103 ? -7.839 15.907 11.206 1.00 27.61 103 MET C C 1
ATOM 4289 O O . MET C 1 103 ? -7.345 14.863 11.607 1.00 26.74 103 MET C O 1
ATOM 4294 N N . ILE C 1 104 ? -9.140 16.163 11.285 1.00 25.92 104 ILE C N 1
ATOM 4295 C CA . ILE C 1 104 ? -10.068 15.194 11.840 1.00 24.58 104 ILE C CA 1
ATOM 4296 C C . ILE C 1 104 ? -9.841 13.899 11.092 1.00 24.98 104 ILE C C 1
ATOM 4297 O O . ILE C 1 104 ? -9.508 12.876 11.670 1.00 24.02 104 ILE C O 1
ATOM 4302 N N . SER C 1 105 ? -10.015 13.967 9.781 1.00 26.85 105 SER C N 1
ATOM 4303 C CA . SER C 1 105 ? -9.843 12.806 8.924 1.00 28.30 105 SER C CA 1
ATOM 4304 C C . SER C 1 105 ? -8.549 12.081 9.233 1.00 29.30 105 SER C C 1
ATOM 4305 O O . SER C 1 105 ? -8.503 10.853 9.179 1.00 30.41 105 SER C O 1
ATOM 4308 N N . TRP C 1 106 ? -7.498 12.820 9.566 1.00 29.59 106 TRP C N 1
ATOM 4309 C CA . TRP C 1 106 ? -6.238 12.165 9.868 1.00 30.70 106 TRP C CA 1
ATOM 4310 C C . TRP C 1 106 ? -6.263 11.387 11.168 1.00 29.13 106 TRP C C 1
ATOM 4311 O O . TRP C 1 106 ? -5.829 10.234 11.202 1.00 28.62 106 TRP C O 1
ATOM 4322 N N . VAL C 1 107 ? -6.768 11.992 12.240 1.00 27.29 107 VAL C N 1
ATOM 4323 C CA . VAL C 1 107 ? -6.829 11.267 13.511 1.00 25.48 107 VAL C CA 1
ATOM 4324 C C . VAL C 1 107 ? -7.746 10.067 13.335 1.00 23.82 107 VAL C C 1
ATOM 4325 O O . VAL C 1 107 ? -7.415 8.958 13.740 1.00 23.02 107 VAL C O 1
ATOM 4329 N N . ILE C 1 108 ? -8.891 10.296 12.705 1.00 22.58 108 ILE C N 1
ATOM 4330 C CA . ILE C 1 108 ? -9.852 9.230 12.482 1.00 21.76 108 ILE C CA 1
ATOM 4331 C C . ILE C 1 108 ? -9.251 8.110 11.654 1.00 21.02 108 ILE C C 1
ATOM 4332 O O . ILE C 1 108 ? -9.247 6.960 12.078 1.00 20.40 108 ILE C O 1
ATOM 4337 N N . GLY C 1 109 ? -8.755 8.449 10.468 1.00 20.41 109 GLY C N 1
ATOM 4338 C CA . GLY C 1 109 ? -8.152 7.446 9.613 1.00 19.87 109 GLY C CA 1
ATOM 4339 C C . GLY C 1 109 ? -7.158 6.605 10.389 1.00 19.71 109 GLY C C 1
ATOM 4340 O O . GLY C 1 109 ? -7.209 5.378 10.359 1.00 20.21 109 GLY C O 1
ATOM 4341 N N . ALA C 1 110 ? -6.253 7.271 11.093 1.00 18.72 110 ALA C N 1
ATOM 4342 C CA . ALA C 1 110 ? -5.246 6.591 11.892 1.00 17.72 110 ALA C CA 1
ATOM 4343 C C . ALA C 1 110 ? -5.923 5.579 12.796 1.00 16.98 110 ALA C C 1
ATOM 4344 O O . ALA C 1 110 ? -5.594 4.388 12.809 1.00 15.26 110 ALA C O 1
ATOM 4346 N N . ASP C 1 111 ? -6.880 6.090 13.556 1.00 17.12 111 ASP C N 1
ATOM 4347 C CA . ASP C 1 111 ? -7.645 5.289 14.491 1.00 17.30 111 ASP C CA 1
ATOM 4348 C C . ASP C 1 111 ? -8.116 3.993 13.837 1.00 16.37 111 ASP C C 1
ATOM 4349 O O . ASP C 1 111 ? -7.707 2.906 14.228 1.00 16.53 111 ASP C O 1
ATOM 4354 N N . ILE C 1 112 ? -8.964 4.125 12.827 1.00 15.37 112 ILE C N 1
ATOM 4355 C CA . ILE C 1 112 ? -9.507 2.980 12.111 1.00 14.78 112 ILE C CA 1
ATOM 4356 C C . ILE C 1 112 ? -8.482 1.888 11.826 1.00 15.28 112 ILE C C 1
ATOM 4357 O O . ILE C 1 112 ? -8.741 0.714 12.107 1.00 14.86 112 ILE C O 1
ATOM 4362 N N . PHE C 1 113 ? -7.333 2.273 11.266 1.00 15.37 113 PHE C N 1
ATOM 4363 C CA . PHE C 1 113 ? -6.276 1.316 10.958 1.00 15.03 113 PHE C CA 1
ATOM 4364 C C . PHE C 1 113 ? -5.749 0.681 12.219 1.00 14.51 113 PHE C C 1
ATOM 4365 O O . PHE C 1 113 ? -5.458 -0.517 12.245 1.00 13.09 113 PHE C O 1
ATOM 4373 N N . MET C 1 114 ? -5.607 1.489 13.262 1.00 13.94 114 MET C N 1
ATOM 4374 C CA . MET C 1 114 ? -5.149 0.955 14.525 1.00 14.08 114 MET C CA 1
ATOM 4375 C C . MET C 1 114 ? -5.984 -0.289 14.815 1.00 13.76 114 MET C C 1
ATOM 4376 O O . MET C 1 114 ? -5.448 -1.352 15.128 1.00 14.34 114 MET C O 1
ATOM 4381 N N . ILE C 1 115 ? -7.301 -0.161 14.695 1.00 12.27 115 ILE C N 1
ATOM 4382 C CA . ILE C 1 115 ? -8.166 -1.292 14.950 1.00 11.18 115 ILE C CA 1
ATOM 4383 C C . ILE C 1 115 ? -7.914 -2.425 13.972 1.00 11.20 115 ILE C C 1
ATOM 4384 O O . ILE C 1 115 ? -7.547 -3.524 14.377 1.00 12.18 115 ILE C O 1
ATOM 4389 N N . VAL C 1 116 ? -8.110 -2.173 12.688 1.00 9.82 116 VAL C N 1
ATOM 4390 C CA . VAL C 1 116 ? -7.881 -3.214 11.696 1.00 9.42 116 VAL C CA 1
ATOM 4391 C C . VAL C 1 116 ? -6.577 -3.969 11.909 1.00 9.89 116 VAL C C 1
ATOM 4392 O O . VAL C 1 116 ? -6.560 -5.197 11.857 1.00 9.87 116 VAL C O 1
ATOM 4396 N N . PHE C 1 117 ? -5.479 -3.253 12.121 1.00 9.94 117 PHE C N 1
ATOM 4397 C CA . PHE C 1 117 ? -4.225 -3.939 12.350 1.00 11.07 117 PHE C CA 1
ATOM 4398 C C . PHE C 1 117 ? -4.453 -4.966 13.437 1.00 11.90 117 PHE C C 1
ATOM 4399 O O . PHE C 1 117 ? -4.143 -6.146 13.262 1.00 12.81 117 PHE C O 1
ATOM 4407 N N . GLY C 1 118 ? -5.014 -4.514 14.555 1.00 11.10 118 GLY C N 1
ATOM 4408 C CA . GLY C 1 118 ? -5.291 -5.419 15.649 1.00 9.94 118 GLY C CA 1
ATOM 4409 C C . GLY C 1 118 ? -6.025 -6.632 15.127 1.00 9.54 118 GLY C C 1
ATOM 4410 O O . GLY C 1 118 ? -5.641 -7.763 15.388 1.00 8.64 118 GLY C O 1
ATOM 4411 N N . ILE C 1 119 ? -7.084 -6.402 14.366 1.00 9.88 119 ILE C N 1
ATOM 4412 C CA . ILE C 1 119 ? -7.849 -7.509 13.823 1.00 10.29 119 ILE C CA 1
ATOM 4413 C C . ILE C 1 119 ? -6.932 -8.393 13.011 1.00 10.77 119 ILE C C 1
ATOM 4414 O O . ILE C 1 119 ? -6.966 -9.614 13.131 1.00 10.99 119 ILE C O 1
ATOM 4419 N N . LEU C 1 120 ? -6.112 -7.771 12.178 1.00 10.92 120 LEU C N 1
ATOM 4420 C CA . LEU C 1 120 ? -5.197 -8.524 11.355 1.00 11.59 120 LEU C CA 1
ATOM 4421 C C . LEU C 1 120 ? -4.355 -9.422 12.230 1.00 13.42 120 LEU C C 1
ATOM 4422 O O . LEU C 1 120 ? -4.275 -10.631 11.996 1.00 13.78 120 LEU C O 1
ATOM 4427 N N . GLY C 1 121 ? -3.740 -8.833 13.251 1.00 15.36 121 GLY C N 1
ATOM 4428 C CA . GLY C 1 121 ? -2.905 -9.601 14.158 1.00 17.46 121 GLY C CA 1
ATOM 4429 C C . GLY C 1 121 ? -3.684 -10.688 14.868 1.00 18.87 121 GLY C C 1
ATOM 4430 O O . GLY C 1 121 ? -3.202 -11.806 15.035 1.00 19.09 121 GLY C O 1
ATOM 4431 N N . ALA C 1 122 ? -4.903 -10.356 15.270 1.00 20.02 122 ALA C N 1
ATOM 4432 C CA . ALA C 1 122 ? -5.773 -11.285 15.973 1.00 21.81 122 ALA C CA 1
ATOM 4433 C C . ALA C 1 122 ? -6.003 -12.591 15.222 1.00 23.70 122 ALA C C 1
ATOM 4434 O O . ALA C 1 122 ? -6.253 -13.627 15.829 1.00 23.88 122 ALA C O 1
ATOM 4436 N N . PHE C 1 123 ? -5.923 -12.546 13.900 1.00 26.11 123 PHE C N 1
ATOM 4437 C CA . PHE C 1 123 ? -6.133 -13.739 13.100 1.00 27.96 123 PHE C CA 1
ATOM 4438 C C . PHE C 1 123 ? -4.880 -14.253 12.433 1.00 30.61 123 PHE C C 1
ATOM 4439 O O . PHE C 1 123 ? -4.965 -15.120 11.573 1.00 30.53 123 PHE C O 1
ATOM 4447 N N . GLU C 1 124 ? -3.722 -13.726 12.819 1.00 34.17 124 GLU C N 1
ATOM 4448 C CA . GLU C 1 124 ? -2.460 -14.165 12.222 1.00 37.80 124 GLU C CA 1
ATOM 4449 C C . GLU C 1 124 ? -1.853 -15.380 12.933 1.00 39.81 124 GLU C C 1
ATOM 4450 O O . GLU C 1 124 ? -1.914 -15.480 14.161 1.00 40.58 124 GLU C O 1
ATOM 4456 N N . ASP C 1 125 ? -1.276 -16.299 12.156 1.00 41.53 125 ASP C N 1
ATOM 4457 C CA . ASP C 1 125 ? -0.658 -17.503 12.708 1.00 42.73 125 ASP C CA 1
ATOM 4458 C C . ASP C 1 125 ? 0.747 -17.174 13.134 1.00 43.52 125 ASP C C 1
ATOM 4459 O O . ASP C 1 125 ? 1.060 -17.136 14.322 1.00 44.14 125 ASP C O 1
ATOM 4464 N N . GLU C 1 126 ? 1.595 -16.930 12.143 1.00 43.98 126 GLU C N 1
ATOM 4465 C CA . GLU C 1 126 ? 2.989 -16.616 12.402 1.00 45.16 126 GLU C CA 1
ATOM 4466 C C . GLU C 1 126 ? 3.180 -15.517 13.422 1.00 44.51 126 GLU C C 1
ATOM 4467 O O . GLU C 1 126 ? 2.731 -14.384 13.225 1.00 44.50 126 GLU C O 1
ATOM 4473 N N . HIS C 1 127 ? 3.845 -15.864 14.517 1.00 43.91 127 HIS C N 1
ATOM 4474 C CA . HIS C 1 127 ? 4.125 -14.895 15.561 1.00 43.74 127 HIS C CA 1
ATOM 4475 C C . HIS C 1 127 ? 4.902 -13.751 14.901 1.00 42.11 127 HIS C C 1
ATOM 4476 O O . HIS C 1 127 ? 4.731 -12.574 15.240 1.00 41.59 127 HIS C O 1
ATOM 4483 N N . LYS C 1 128 ? 5.738 -14.124 13.934 1.00 40.42 128 LYS C N 1
ATOM 4484 C CA . LYS C 1 128 ? 6.570 -13.189 13.187 1.00 38.33 128 LYS C CA 1
ATOM 4485 C C . LYS C 1 128 ? 5.769 -12.011 12.633 1.00 36.64 128 LYS C C 1
ATOM 4486 O O . LYS C 1 128 ? 6.237 -10.877 12.618 1.00 36.13 128 LYS C O 1
ATOM 4492 N N . PHE C 1 129 ? 4.557 -12.285 12.175 1.00 34.92 129 PHE C N 1
ATOM 4493 C CA . PHE C 1 129 ? 3.699 -11.254 11.616 1.00 32.74 129 PHE C CA 1
ATOM 4494 C C . PHE C 1 129 ? 2.787 -10.667 12.653 1.00 30.49 129 PHE C C 1
ATOM 4495 O O . PHE C 1 129 ? 2.619 -9.459 12.723 1.00 30.33 129 PHE C O 1
ATOM 4503 N N . LYS C 1 130 ? 2.177 -11.540 13.439 1.00 28.28 130 LYS C N 1
ATOM 4504 C CA . LYS C 1 130 ? 1.282 -11.119 14.501 1.00 26.42 130 LYS C CA 1
ATOM 4505 C C . LYS C 1 130 ? 1.810 -9.848 15.152 1.00 24.77 130 LYS C C 1
ATOM 4506 O O . LYS C 1 130 ? 1.143 -8.816 15.199 1.00 23.75 130 LYS C O 1
ATOM 4512 N N . TRP C 1 131 ? 3.038 -9.918 15.630 1.00 23.38 131 TRP C N 1
ATOM 4513 C CA . TRP C 1 131 ? 3.625 -8.777 16.293 1.00 22.52 131 TRP C CA 1
ATOM 4514 C C . TRP C 1 131 ? 3.876 -7.573 15.404 1.00 21.95 131 TRP C C 1
ATOM 4515 O O . TRP C 1 131 ? 3.678 -6.438 15.835 1.00 21.99 131 TRP C O 1
ATOM 4526 N N . VAL C 1 132 ? 4.302 -7.802 14.167 1.00 21.37 132 VAL C N 1
ATOM 4527 C CA . VAL C 1 132 ? 4.521 -6.686 13.260 1.00 19.84 132 VAL C CA 1
ATOM 4528 C C . VAL C 1 132 ? 3.234 -5.874 13.242 1.00 19.65 132 VAL C C 1
ATOM 4529 O O . VAL C 1 132 ? 3.244 -4.668 13.485 1.00 19.31 132 VAL C O 1
ATOM 4533 N N . TYR C 1 133 ? 2.128 -6.550 12.960 1.00 18.66 133 TYR C N 1
ATOM 4534 C CA . TYR C 1 133 ? 0.836 -5.896 12.934 1.00 18.61 133 TYR C CA 1
ATOM 4535 C C . TYR C 1 133 ? 0.634 -5.150 14.243 1.00 18.38 133 TYR C C 1
ATOM 4536 O O . TYR C 1 133 ? 0.213 -3.987 14.261 1.00 19.09 133 TYR C O 1
ATOM 4545 N N . PHE C 1 134 ? 0.929 -5.827 15.345 1.00 16.60 134 PHE C N 1
ATOM 4546 C CA . PHE C 1 134 ? 0.769 -5.199 16.637 1.00 15.39 134 PHE C CA 1
ATOM 4547 C C . PHE C 1 134 ? 1.476 -3.856 16.664 1.00 14.23 134 PHE C C 1
ATOM 4548 O O . PHE C 1 134 ? 0.903 -2.847 17.065 1.00 13.35 134 PHE C O 1
ATOM 4556 N N . ILE C 1 135 ? 2.732 -3.853 16.242 1.00 13.35 135 ILE C N 1
ATOM 4557 C CA . ILE C 1 135 ? 3.500 -2.626 16.210 1.00 13.03 135 ILE C CA 1
ATOM 4558 C C . ILE C 1 135 ? 2.705 -1.583 15.449 1.00 13.35 135 ILE C C 1
ATOM 4559 O O . ILE C 1 135 ? 2.441 -0.500 15.968 1.00 13.60 135 ILE C O 1
ATOM 4564 N N . ALA C 1 136 ? 2.328 -1.922 14.218 1.00 12.70 136 ALA C N 1
ATOM 4565 C CA . ALA C 1 136 ? 1.550 -1.037 13.357 1.00 12.04 136 ALA C CA 1
ATOM 4566 C C . ALA C 1 136 ? 0.522 -0.238 14.142 1.00 12.03 136 ALA C C 1
ATOM 4567 O O . ALA C 1 136 ? 0.610 0.983 14.249 1.00 11.75 136 ALA C O 1
ATOM 4569 N N . GLY C 1 137 ? -0.459 -0.945 14.683 1.00 12.00 137 GLY C N 1
ATOM 4570 C CA . GLY C 1 137 ? -1.493 -0.301 15.461 1.00 13.21 137 GLY C CA 1
ATOM 4571 C C . GLY C 1 137 ? -0.939 0.627 16.516 1.00 13.58 137 GLY C C 1
ATOM 4572 O O . GLY C 1 137 ? -1.375 1.766 16.626 1.00 14.38 137 GLY C O 1
ATOM 4573 N N . CYS C 1 138 ? 0.009 0.148 17.309 1.00 13.08 138 CYS C N 1
ATOM 4574 C CA . CYS C 1 138 ? 0.602 0.995 18.328 1.00 13.41 138 CYS C CA 1
ATOM 4575 C C . CYS C 1 138 ? 1.058 2.278 17.666 1.00 13.44 138 CYS C C 1
ATOM 4576 O O . CYS C 1 138 ? 0.816 3.369 18.151 1.00 13.36 138 CYS C O 1
ATOM 4579 N N . VAL C 1 139 ? 1.730 2.138 16.541 1.00 14.15 139 VAL C N 1
ATOM 4580 C CA . VAL C 1 139 ? 2.203 3.298 15.819 1.00 15.22 139 VAL C CA 1
ATOM 4581 C C . VAL C 1 139 ? 1.019 4.190 15.454 1.00 16.01 139 VAL C C 1
ATOM 4582 O O . VAL C 1 139 ? 1.127 5.412 15.437 1.00 15.83 139 VAL C O 1
ATOM 4586 N N . MET C 1 140 ? -0.116 3.574 15.151 1.00 16.68 140 MET C N 1
ATOM 4587 C CA . MET C 1 140 ? -1.303 4.339 14.808 1.00 16.89 140 MET C CA 1
ATOM 4588 C C . MET C 1 140 ? -1.824 5.024 16.050 1.00 16.23 140 MET C C 1
ATOM 4589 O O . MET C 1 140 ? -2.066 6.225 16.037 1.00 16.02 140 MET C O 1
ATOM 4594 N N . GLN C 1 141 ? -1.997 4.262 17.125 1.00 16.05 141 GLN C N 1
ATOM 4595 C CA . GLN C 1 141 ? -2.465 4.843 18.374 1.00 16.69 141 GLN C CA 1
ATOM 4596 C C . GLN C 1 141 ? -1.550 6.015 18.700 1.00 16.72 141 GLN C C 1
ATOM 4597 O O . GLN C 1 141 ? -1.993 7.045 19.203 1.00 15.03 141 GLN C O 1
ATOM 4603 N N . ALA C 1 142 ? -0.267 5.844 18.390 1.00 17.98 142 ALA C N 1
ATOM 4604 C CA . ALA C 1 142 ? 0.737 6.879 18.617 1.00 18.67 142 ALA C CA 1
ATOM 4605 C C . ALA C 1 142 ? 0.365 8.124 17.797 1.00 19.44 142 ALA C C 1
ATOM 4606 O O . ALA C 1 142 ? -0.021 9.158 18.355 1.00 19.65 142 ALA C O 1
ATOM 4608 N N . VAL C 1 143 ? 0.488 8.016 16.476 1.00 19.18 143 VAL C N 1
ATOM 4609 C CA . VAL C 1 143 ? 0.146 9.104 15.576 1.00 18.61 143 VAL C CA 1
ATOM 4610 C C . VAL C 1 143 ? -1.102 9.754 16.117 1.00 19.41 143 VAL C C 1
ATOM 4611 O O . VAL C 1 143 ? -1.095 10.903 16.540 1.00 19.91 143 VAL C O 1
ATOM 4615 N N . LEU C 1 144 ? -2.173 8.980 16.095 1.00 19.70 144 LEU C N 1
ATOM 4616 C CA . LEU C 1 144 ? -3.471 9.393 16.583 1.00 20.14 144 LEU C CA 1
ATOM 4617 C C . LEU C 1 144 ? -3.389 10.256 17.838 1.00 20.68 144 LEU C C 1
ATOM 4618 O O . LEU C 1 144 ? -3.861 11.390 17.852 1.00 19.85 144 LEU C O 1
ATOM 4623 N N . THR C 1 145 ? -2.790 9.712 18.890 1.00 22.11 145 THR C N 1
ATOM 4624 C CA . THR C 1 145 ? -2.643 10.436 20.148 1.00 23.68 145 THR C CA 1
ATOM 4625 C C . THR C 1 145 ? -1.952 11.782 19.949 1.00 25.23 145 THR C C 1
ATOM 4626 O O . THR C 1 145 ? -2.435 12.813 20.407 1.00 25.49 145 THR C O 1
ATOM 4630 N N . TYR C 1 146 ? -0.811 11.760 19.274 1.00 27.11 146 TYR C N 1
ATOM 4631 C CA . TYR C 1 146 ? -0.044 12.971 19.000 1.00 29.36 146 TYR C CA 1
ATOM 4632 C C . TYR C 1 146 ? -0.948 14.108 18.517 1.00 29.52 146 TYR C C 1
ATOM 4633 O O . TYR C 1 146 ? -1.032 15.160 19.140 1.00 29.09 146 TYR C O 1
ATOM 4642 N N . GLY C 1 147 ? -1.628 13.883 17.401 1.00 30.58 147 GLY C N 1
ATOM 4643 C CA . GLY C 1 147 ? -2.515 14.894 16.852 1.00 31.30 147 GLY C CA 1
ATOM 4644 C C . GLY C 1 147 ? -3.523 15.437 17.844 1.00 31.43 147 GLY C C 1
ATOM 4645 O O . GLY C 1 147 ? -3.777 16.645 17.906 1.00 30.92 147 GLY C O 1
ATOM 4646 N N . MET C 1 148 ? -4.110 14.533 18.617 1.00 31.86 148 MET C N 1
ATOM 4647 C CA . MET C 1 148 ? -5.087 14.908 19.621 1.00 32.54 148 MET C CA 1
ATOM 4648 C C . MET C 1 148 ? -4.505 15.921 20.595 1.00 33.48 148 MET C C 1
ATOM 4649 O O . MET C 1 148 ? -5.226 16.749 21.142 1.00 33.92 148 MET C O 1
ATOM 4654 N N . TYR C 1 149 ? -3.199 15.856 20.813 1.00 34.01 149 TYR C N 1
ATOM 4655 C CA . TYR C 1 149 ? -2.563 16.781 21.720 1.00 34.72 149 TYR C CA 1
ATOM 4656 C C . TYR C 1 149 ? -2.152 18.089 21.079 1.00 36.47 149 TYR C C 1
ATOM 4657 O O . TYR C 1 149 ? -1.934 19.072 21.778 1.00 37.35 149 TYR C O 1
ATOM 4666 N N . ASN C 1 150 ? -2.037 18.124 19.758 1.00 38.34 150 ASN C N 1
ATOM 4667 C CA . ASN C 1 150 ? -1.671 19.375 19.112 1.00 40.01 150 ASN C CA 1
ATOM 4668 C C . ASN C 1 150 ? -2.748 20.412 19.389 1.00 41.36 150 ASN C C 1
ATOM 4669 O O . ASN C 1 150 ? -2.455 21.596 19.545 1.00 41.59 150 ASN C O 1
ATOM 4674 N N . ALA C 1 151 ? -3.996 19.961 19.461 1.00 42.90 151 ALA C N 1
ATOM 4675 C CA . ALA C 1 151 ? -5.121 20.849 19.740 1.00 44.58 151 ALA C CA 1
ATOM 4676 C C . ALA C 1 151 ? -5.110 21.239 21.214 1.00 46.15 151 ALA C C 1
ATOM 4677 O O . ALA C 1 151 ? -6.084 21.777 21.736 1.00 46.68 151 ALA C O 1
ATOM 4679 N N . THR C 1 152 ? -4.005 20.943 21.885 1.00 48.01 152 THR C N 1
ATOM 4680 C CA . THR C 1 152 ? -3.854 21.262 23.296 1.00 49.84 152 THR C CA 1
ATOM 4681 C C . THR C 1 152 ? -3.035 22.530 23.409 1.00 52.20 152 THR C C 1
ATOM 4682 O O . THR C 1 152 ? -3.509 23.542 23.926 1.00 52.48 152 THR C O 1
ATOM 4686 N N . TRP C 1 153 ? -1.803 22.479 22.912 1.00 54.81 153 TRP C N 1
ATOM 4687 C CA . TRP C 1 153 ? -0.936 23.646 22.971 1.00 57.07 153 TRP C CA 1
ATOM 4688 C C . TRP C 1 153 ? -1.217 24.611 21.821 1.00 57.21 153 TRP C C 1
ATOM 4689 O O . TRP C 1 153 ? -1.430 25.807 22.052 1.00 57.65 153 TRP C O 1
ATOM 4700 N N . LYS C 1 154 ? -1.229 24.096 20.592 1.00 57.17 154 LYS C N 1
ATOM 4701 C CA . LYS C 1 154 ? -1.500 24.927 19.422 1.00 57.14 154 LYS C CA 1
ATOM 4702 C C . LYS C 1 154 ? -2.819 25.660 19.700 1.00 57.41 154 LYS C C 1
ATOM 4703 O O . LYS C 1 154 ? -3.853 25.026 19.930 1.00 57.30 154 LYS C O 1
ATOM 4709 N N . ASP C 1 155 ? -2.757 26.992 19.682 1.00 57.70 155 ASP C N 1
ATOM 4710 C CA . ASP C 1 155 ? -3.895 27.871 19.985 1.00 57.55 155 ASP C CA 1
ATOM 4711 C C . ASP C 1 155 ? -5.162 27.737 19.163 1.00 56.51 155 ASP C C 1
ATOM 4712 O O . ASP C 1 155 ? -5.650 28.737 18.647 1.00 55.06 155 ASP C O 1
ATOM 4717 N N . ASP C 1 156 ? -5.702 26.518 19.076 1.00 56.61 156 ASP C N 1
ATOM 4718 C CA . ASP C 1 156 ? -6.936 26.251 18.327 1.00 55.78 156 ASP C CA 1
ATOM 4719 C C . ASP C 1 156 ? -7.595 24.907 18.641 1.00 55.01 156 ASP C C 1
ATOM 4720 O O . ASP C 1 156 ? -8.814 24.832 18.815 1.00 53.41 156 ASP C O 1
ATOM 4725 N N . LYS C 1 159 ? -11.746 26.135 20.647 1.00 41.29 159 LYS C N 1
ATOM 4726 C CA . LYS C 1 159 ? -12.918 26.819 21.193 1.00 41.75 159 LYS C CA 1
ATOM 4727 C C . LYS C 1 159 ? -12.597 27.599 22.469 1.00 42.13 159 LYS C C 1
ATOM 4728 O O . LYS C 1 159 ? -11.443 27.920 22.725 1.00 43.19 159 LYS C O 1
ATOM 4734 N N . SER C 1 160 ? -13.627 27.888 23.262 1.00 41.80 160 SER C N 1
ATOM 4735 C CA . SER C 1 160 ? -13.510 28.645 24.512 1.00 41.15 160 SER C CA 1
ATOM 4736 C C . SER C 1 160 ? -12.519 28.092 25.521 1.00 41.00 160 SER C C 1
ATOM 4737 O O . SER C 1 160 ? -12.160 26.920 25.469 1.00 41.71 160 SER C O 1
ATOM 4740 N N . PRO C 1 161 ? -12.075 28.930 26.476 1.00 40.57 161 PRO C N 1
ATOM 4741 C CA . PRO C 1 161 ? -11.120 28.487 27.501 1.00 39.61 161 PRO C CA 1
ATOM 4742 C C . PRO C 1 161 ? -11.687 27.378 28.401 1.00 38.78 161 PRO C C 1
ATOM 4743 O O . PRO C 1 161 ? -10.940 26.544 28.912 1.00 38.81 161 PRO C O 1
ATOM 4747 N N . GLU C 1 162 ? -13.004 27.369 28.589 1.00 37.62 162 GLU C N 1
ATOM 4748 C CA . GLU C 1 162 ? -13.649 26.338 29.397 1.00 36.78 162 GLU C CA 1
ATOM 4749 C C . GLU C 1 162 ? -13.443 25.022 28.666 1.00 35.80 162 GLU C C 1
ATOM 4750 O O . GLU C 1 162 ? -12.812 24.097 29.179 1.00 36.06 162 GLU C O 1
ATOM 4756 N N . TYR C 1 163 ? -13.982 24.953 27.454 1.00 34.31 163 TYR C N 1
ATOM 4757 C CA . TYR C 1 163 ? -13.842 23.769 26.629 1.00 33.25 163 TYR C CA 1
ATOM 4758 C C . TYR C 1 163 ? -12.407 23.276 26.637 1.00 32.40 163 TYR C C 1
ATOM 4759 O O . TYR C 1 163 ? -12.124 22.169 27.094 1.00 32.01 163 TYR C O 1
ATOM 4768 N N . HIS C 1 164 ? -11.503 24.103 26.128 1.00 31.32 164 HIS C N 1
ATOM 4769 C CA . HIS C 1 164 ? -10.098 23.748 26.082 1.00 30.94 164 HIS C CA 1
ATOM 4770 C C . HIS C 1 164 ? -9.732 22.952 27.309 1.00 30.14 164 HIS C C 1
ATOM 4771 O O . HIS C 1 164 ? -9.139 21.882 27.214 1.00 30.83 164 HIS C O 1
ATOM 4778 N N . SER C 1 165 ? -10.096 23.474 28.470 1.00 28.62 165 SER C N 1
ATOM 4779 C CA . SER C 1 165 ? -9.774 22.795 29.708 1.00 27.59 165 SER C CA 1
ATOM 4780 C C . SER C 1 165 ? -10.408 21.414 29.777 1.00 26.17 165 SER C C 1
ATOM 4781 O O . SER C 1 165 ? -9.706 20.401 29.865 1.00 25.52 165 SER C O 1
ATOM 4784 N N . SER C 1 166 ? -11.736 21.373 29.735 1.00 24.76 166 SER C N 1
ATOM 4785 C CA . SER C 1 166 ? -12.440 20.100 29.797 1.00 24.24 166 SER C CA 1
ATOM 4786 C C . SER C 1 166 ? -11.823 19.137 28.795 1.00 23.49 166 SER C C 1
ATOM 4787 O O . SER C 1 166 ? -11.598 17.962 29.099 1.00 23.01 166 SER C O 1
ATOM 4790 N N . TYR C 1 167 ? -11.543 19.650 27.601 1.00 22.59 167 TYR C N 1
ATOM 4791 C CA . TYR C 1 167 ? -10.924 18.858 26.547 1.00 21.31 167 TYR C CA 1
ATOM 4792 C C . TYR C 1 167 ? -9.664 18.201 27.095 1.00 20.28 167 TYR C C 1
ATOM 4793 O O . TYR C 1 167 ? -9.570 16.976 27.206 1.00 19.42 167 TYR C O 1
ATOM 4802 N N . VAL C 1 168 ? -8.695 19.040 27.432 1.00 19.24 168 VAL C N 1
ATOM 4803 C CA . VAL C 1 168 ? -7.436 18.563 27.966 1.00 18.91 168 VAL C CA 1
ATOM 4804 C C . VAL C 1 168 ? -7.744 17.445 28.925 1.00 18.70 168 VAL C C 1
ATOM 4805 O O . VAL C 1 168 ? -7.336 16.298 28.738 1.00 17.91 168 VAL C O 1
ATOM 4809 N N . SER C 1 169 ? -8.489 17.804 29.955 1.00 18.96 169 SER C N 1
ATOM 4810 C CA . SER C 1 169 ? -8.880 16.864 30.983 1.00 19.56 169 SER C CA 1
ATOM 4811 C C . SER C 1 169 ? -9.242 15.501 30.382 1.00 18.92 169 SER C C 1
ATOM 4812 O O . SER C 1 169 ? -8.423 14.580 30.364 1.00 18.00 169 SER C O 1
ATOM 4815 N N . LEU C 1 170 ? -10.469 15.387 29.884 1.00 18.58 170 LEU C N 1
ATOM 4816 C CA . LEU C 1 170 ? -10.955 14.150 29.288 1.00 17.47 170 LEU C CA 1
ATOM 4817 C C . LEU C 1 170 ? -9.893 13.424 28.463 1.00 16.54 170 LEU C C 1
ATOM 4818 O O . LEU C 1 170 ? -9.745 12.209 28.559 1.00 15.63 170 LEU C O 1
ATOM 4823 N N . LEU C 1 171 ? -9.148 14.168 27.657 1.00 15.85 171 LEU C N 1
ATOM 4824 C CA . LEU C 1 171 ? -8.117 13.558 26.834 1.00 15.15 171 LEU C CA 1
ATOM 4825 C C . LEU C 1 171 ? -7.095 12.771 27.631 1.00 15.02 171 LEU C C 1
ATOM 4826 O O . LEU C 1 171 ? -6.876 11.592 27.370 1.00 14.53 171 LEU C O 1
ATOM 4831 N N . VAL C 1 172 ? -6.454 13.419 28.595 1.00 15.09 172 VAL C N 1
ATOM 4832 C CA . VAL C 1 172 ? -5.462 12.722 29.395 1.00 15.97 172 VAL C CA 1
ATOM 4833 C C . VAL C 1 172 ? -6.087 11.452 29.954 1.00 15.73 172 VAL C C 1
ATOM 4834 O O . VAL C 1 172 ? -5.441 10.414 30.055 1.00 15.65 172 VAL C O 1
ATOM 4838 N N . PHE C 1 173 ? -7.357 11.535 30.304 1.00 15.64 173 PHE C N 1
ATOM 4839 C CA . PHE C 1 173 ? -8.036 10.377 30.822 1.00 16.70 173 PHE C CA 1
ATOM 4840 C C . PHE C 1 173 ? -8.157 9.329 29.717 1.00 17.44 173 PHE C C 1
ATOM 4841 O O . PHE C 1 173 ? -7.789 8.173 29.911 1.00 18.82 173 PHE C O 1
ATOM 4849 N N . LEU C 1 174 ? -8.655 9.725 28.552 1.00 16.24 174 LEU C N 1
ATOM 4850 C CA . LEU C 1 174 ? -8.797 8.785 27.449 1.00 15.47 174 LEU C CA 1
ATOM 4851 C C . LEU C 1 174 ? -7.438 8.269 26.986 1.00 16.36 174 LEU C C 1
ATOM 4852 O O . LEU C 1 174 ? -7.228 7.056 26.853 1.00 17.05 174 LEU C O 1
ATOM 4857 N N . SER C 1 175 ? -6.517 9.197 26.748 1.00 16.06 175 SER C N 1
ATOM 4858 C CA . SER C 1 175 ? -5.179 8.863 26.278 1.00 16.41 175 SER C CA 1
ATOM 4859 C C . SER C 1 175 ? -4.520 7.741 27.060 1.00 16.40 175 SER C C 1
ATOM 4860 O O . SER C 1 175 ? -4.046 6.759 26.484 1.00 15.77 175 SER C O 1
ATOM 4863 N N . ILE C 1 176 ? -4.490 7.892 28.376 1.00 16.44 176 ILE C N 1
ATOM 4864 C CA . ILE C 1 176 ? -3.877 6.890 29.231 1.00 16.63 176 ILE C CA 1
ATOM 4865 C C . ILE C 1 176 ? -4.623 5.564 29.184 1.00 15.09 176 ILE C C 1
ATOM 4866 O O . ILE C 1 176 ? -4.057 4.522 28.860 1.00 14.30 176 ILE C O 1
ATOM 4871 N N . LEU C 1 177 ? -5.899 5.622 29.516 1.00 13.86 177 LEU C N 1
ATOM 4872 C CA . LEU C 1 177 ? -6.743 4.446 29.526 1.00 14.12 177 LEU C CA 1
ATOM 4873 C C . LEU C 1 177 ? -6.501 3.542 28.314 1.00 14.97 177 LEU C C 1
ATOM 4874 O O . LEU C 1 177 ? -6.164 2.360 28.444 1.00 13.49 177 LEU C O 1
ATOM 4879 N N . TRP C 1 178 ? -6.663 4.119 27.129 1.00 16.12 178 TRP C N 1
ATOM 4880 C CA . TRP C 1 178 ? -6.496 3.386 25.883 1.00 16.46 178 TRP C CA 1
ATOM 4881 C C . TRP C 1 178 ? -5.254 2.534 25.764 1.00 16.12 178 TRP C C 1
ATOM 4882 O O . TRP C 1 178 ? -5.328 1.427 25.263 1.00 17.48 178 TRP C O 1
ATOM 4893 N N . VAL C 1 179 ? -4.114 3.031 26.215 1.00 15.29 179 VAL C N 1
ATOM 4894 C CA . VAL C 1 179 ? -2.898 2.246 26.120 1.00 14.89 179 VAL C CA 1
ATOM 4895 C C . VAL C 1 179 ? -3.064 0.906 26.818 1.00 14.78 179 VAL C C 1
ATOM 4896 O O . VAL C 1 179 ? -2.278 -0.010 26.618 1.00 14.06 179 VAL C O 1
ATOM 4900 N N . PHE C 1 180 ? -4.097 0.779 27.636 1.00 14.36 180 PHE C N 1
ATOM 4901 C CA . PHE C 1 180 ? -4.290 -0.476 28.325 1.00 14.32 180 PHE C CA 1
ATOM 4902 C C . PHE C 1 180 ? -4.800 -1.558 27.418 1.00 13.79 180 PHE C C 1
ATOM 4903 O O . PHE C 1 180 ? -4.436 -2.721 27.555 1.00 13.47 180 PHE C O 1
ATOM 4911 N N . TYR C 1 181 ? -5.638 -1.173 26.473 1.00 13.82 181 TYR C N 1
ATOM 4912 C CA . TYR C 1 181 ? -6.177 -2.139 25.539 1.00 13.12 181 TYR C CA 1
ATOM 4913 C C . TYR C 1 181 ? -5.064 -2.946 24.914 1.00 12.79 181 TYR C C 1
ATOM 4914 O O . TYR C 1 181 ? -4.986 -4.167 25.090 1.00 11.98 181 TYR C O 1
ATOM 4923 N N . PRO C 1 182 ? -4.167 -2.263 24.188 1.00 12.34 182 PRO C N 1
ATOM 4924 C CA . PRO C 1 182 ? -3.059 -2.937 23.528 1.00 12.06 182 PRO C CA 1
ATOM 4925 C C . PRO C 1 182 ? -2.298 -3.799 24.493 1.00 11.31 182 PRO C C 1
ATOM 4926 O O . PRO C 1 182 ? -1.822 -4.862 24.120 1.00 11.25 182 PRO C O 1
ATOM 4930 N N . VAL C 1 183 ? -2.196 -3.348 25.740 1.00 11.03 183 VAL C N 1
ATOM 4931 C CA . VAL C 1 183 ? -1.472 -4.119 26.741 1.00 10.92 183 VAL C CA 1
ATOM 4932 C C . VAL C 1 183 ? -2.200 -5.429 26.969 1.00 11.57 183 VAL C C 1
ATOM 4933 O O . VAL C 1 183 ? -1.620 -6.512 26.836 1.00 11.51 183 VAL C O 1
ATOM 4937 N N . VAL C 1 184 ? -3.477 -5.331 27.304 1.00 11.20 184 VAL C N 1
ATOM 4938 C CA . VAL C 1 184 ? -4.253 -6.525 27.539 1.00 11.75 184 VAL C CA 1
ATOM 4939 C C . VAL C 1 184 ? -4.203 -7.423 26.337 1.00 12.88 184 VAL C C 1
ATOM 4940 O O . VAL C 1 184 ? -3.977 -8.620 26.466 1.00 12.26 184 VAL C O 1
ATOM 4944 N N . TRP C 1 185 ? -4.436 -6.834 25.168 1.00 14.59 185 TRP C N 1
ATOM 4945 C CA . TRP C 1 185 ? -4.418 -7.578 23.918 1.00 15.88 185 TRP C CA 1
ATOM 4946 C C . TRP C 1 185 ? -3.117 -8.355 23.857 1.00 16.48 185 TRP C C 1
ATOM 4947 O O . TRP C 1 185 ? -3.106 -9.579 23.935 1.00 16.55 185 TRP C O 1
ATOM 4958 N N . ALA C 1 186 ? -2.018 -7.625 23.722 1.00 17.21 186 ALA C N 1
ATOM 4959 C CA . ALA C 1 186 ? -0.702 -8.232 23.652 1.00 17.75 186 ALA C CA 1
ATOM 4960 C C . ALA C 1 186 ? -0.641 -9.464 24.529 1.00 18.86 186 ALA C C 1
ATOM 4961 O O . ALA C 1 186 ? -0.122 -10.488 24.117 1.00 18.96 186 ALA C O 1
ATOM 4963 N N . PHE C 1 187 ? -1.186 -9.367 25.738 1.00 20.20 187 PHE C N 1
ATOM 4964 C CA . PHE C 1 187 ? -1.171 -10.489 26.678 1.00 20.82 187 PHE C CA 1
ATOM 4965 C C . PHE C 1 187 ? -1.974 -11.721 26.292 1.00 21.60 187 PHE C C 1
ATOM 4966 O O . PHE C 1 187 ? -1.427 -12.816 26.211 1.00 21.98 187 PHE C O 1
ATOM 4974 N N . GLY C 1 188 ? -3.270 -11.553 26.071 1.00 21.82 188 GLY C N 1
ATOM 4975 C CA . GLY C 1 188 ? -4.077 -12.697 25.704 1.00 22.71 188 GLY C CA 1
ATOM 4976 C C . GLY C 1 188 ? -4.195 -12.892 24.211 1.00 23.44 188 GLY C C 1
ATOM 4977 O O . GLY C 1 188 ? -3.490 -13.702 23.617 1.00 22.70 188 GLY C O 1
ATOM 4978 N N . SER C 1 189 ? -5.105 -12.135 23.614 1.00 25.00 189 SER C N 1
ATOM 4979 C CA . SER C 1 189 ? -5.365 -12.191 22.189 1.00 26.65 189 SER C CA 1
ATOM 4980 C C . SER C 1 189 ? -4.082 -12.317 21.388 1.00 26.89 189 SER C C 1
ATOM 4981 O O . SER C 1 189 ? -4.038 -13.011 20.369 1.00 27.40 189 SER C O 1
ATOM 4984 N N . GLY C 1 190 ? -3.035 -11.651 21.862 1.00 26.74 190 GLY C N 1
ATOM 4985 C CA . GLY C 1 190 ? -1.765 -11.685 21.160 1.00 25.59 190 GLY C CA 1
ATOM 4986 C C . GLY C 1 190 ? -0.821 -12.782 21.604 1.00 25.17 190 GLY C C 1
ATOM 4987 O O . GLY C 1 190 ? -0.433 -13.632 20.811 1.00 24.88 190 GLY C O 1
ATOM 4988 N N . SER C 1 191 ? -0.459 -12.774 22.880 1.00 24.87 191 SER C N 1
ATOM 4989 C CA . SER C 1 191 ? 0.472 -13.753 23.412 1.00 24.73 191 SER C CA 1
ATOM 4990 C C . SER C 1 191 ? -0.157 -15.087 23.747 1.00 24.30 191 SER C C 1
ATOM 4991 O O . SER C 1 191 ? 0.307 -16.123 23.297 1.00 24.38 191 SER C O 1
ATOM 4994 N N . GLY C 1 192 ? -1.212 -15.058 24.547 1.00 24.55 192 GLY C N 1
ATOM 4995 C CA . GLY C 1 192 ? -1.868 -16.286 24.940 1.00 24.69 192 GLY C CA 1
ATOM 4996 C C . GLY C 1 192 ? -1.711 -16.508 26.432 1.00 24.97 192 GLY C C 1
ATOM 4997 O O . GLY C 1 192 ? -2.446 -17.282 27.043 1.00 25.61 192 GLY C O 1
ATOM 4998 N N . VAL C 1 193 ? -0.740 -15.820 27.024 1.00 24.87 193 VAL C N 1
ATOM 4999 C CA . VAL C 1 193 ? -0.477 -15.921 28.459 1.00 24.03 193 VAL C CA 1
ATOM 5000 C C . VAL C 1 193 ? -1.713 -15.529 29.280 1.00 23.84 193 VAL C C 1
ATOM 5001 O O . VAL C 1 193 ? -1.750 -15.705 30.496 1.00 23.30 193 VAL C O 1
ATOM 5005 N N . LEU C 1 194 ? -2.728 -15.015 28.597 1.00 23.80 194 LEU C N 1
ATOM 5006 C CA . LEU C 1 194 ? -3.951 -14.576 29.248 1.00 23.29 194 LEU C CA 1
ATOM 5007 C C . LEU C 1 194 ? -5.159 -15.378 28.751 1.00 22.79 194 LEU C C 1
ATOM 5008 O O . LEU C 1 194 ? -5.302 -15.623 27.560 1.00 22.38 194 LEU C O 1
ATOM 5013 N N . SER C 1 195 ? -6.027 -15.786 29.668 1.00 22.29 195 SER C N 1
ATOM 5014 C CA . SER C 1 195 ? -7.205 -16.558 29.301 1.00 22.00 195 SER C CA 1
ATOM 5015 C C . SER C 1 195 ? -8.180 -15.760 28.460 1.00 21.42 195 SER C C 1
ATOM 5016 O O . SER C 1 195 ? -8.202 -14.531 28.508 1.00 21.57 195 SER C O 1
ATOM 5019 N N . VAL C 1 196 ? -9.001 -16.468 27.697 1.00 20.67 196 VAL C N 1
ATOM 5020 C CA . VAL C 1 196 ? -9.985 -15.808 26.861 1.00 20.32 196 VAL C CA 1
ATOM 5021 C C . VAL C 1 196 ? -10.945 -15.070 27.773 1.00 21.08 196 VAL C C 1
ATOM 5022 O O . VAL C 1 196 ? -11.318 -13.939 27.502 1.00 21.08 196 VAL C O 1
ATOM 5026 N N . ASP C 1 197 ? -11.321 -15.714 28.869 1.00 22.46 197 ASP C N 1
ATOM 5027 C CA . ASP C 1 197 ? -12.249 -15.132 29.833 1.00 23.65 197 ASP C CA 1
ATOM 5028 C C . ASP C 1 197 ? -11.670 -13.915 30.519 1.00 23.64 197 ASP C C 1
ATOM 5029 O O . ASP C 1 197 ? -12.278 -12.849 30.519 1.00 23.50 197 ASP C O 1
ATOM 5034 N N . ASN C 1 198 ? -10.497 -14.078 31.119 1.00 23.34 198 ASN C N 1
ATOM 5035 C CA . ASN C 1 198 ? -9.857 -12.965 31.800 1.00 23.53 198 ASN C CA 1
ATOM 5036 C C . ASN C 1 198 ? -9.712 -11.791 30.838 1.00 23.53 198 ASN C C 1
ATOM 5037 O O . ASN C 1 198 ? -10.030 -10.656 31.199 1.00 23.31 198 ASN C O 1
ATOM 5042 N N . GLU C 1 199 ? -9.241 -12.063 29.618 1.00 22.99 199 GLU C N 1
ATOM 5043 C CA . GLU C 1 199 ? -9.098 -11.009 28.620 1.00 22.12 199 GLU C CA 1
ATOM 5044 C C . GLU C 1 199 ? -10.458 -10.310 28.528 1.00 20.63 199 GLU C C 1
ATOM 5045 O O . GLU C 1 199 ? -10.577 -9.097 28.705 1.00 20.96 199 GLU C O 1
ATOM 5051 N N . ALA C 1 200 ? -11.491 -11.100 28.278 1.00 18.44 200 ALA C N 1
ATOM 5052 C CA . ALA C 1 200 ? -12.842 -10.576 28.167 1.00 16.25 200 ALA C CA 1
ATOM 5053 C C . ALA C 1 200 ? -13.183 -9.652 29.324 1.00 14.57 200 ALA C C 1
ATOM 5054 O O . ALA C 1 200 ? -13.628 -8.524 29.108 1.00 13.56 200 ALA C O 1
ATOM 5056 N N . ILE C 1 201 ? -12.982 -10.140 30.547 1.00 12.84 201 ILE C N 1
ATOM 5057 C CA . ILE C 1 201 ? -13.272 -9.363 31.746 1.00 10.39 201 ILE C CA 1
ATOM 5058 C C . ILE C 1 201 ? -12.447 -8.099 31.762 1.00 10.01 201 ILE C C 1
ATOM 5059 O O . ILE C 1 201 ? -12.960 -7.026 32.030 1.00 8.84 201 ILE C O 1
ATOM 5064 N N . LEU C 1 202 ? -11.157 -8.233 31.491 1.00 9.97 202 LEU C N 1
ATOM 5065 C CA . LEU C 1 202 ? -10.283 -7.077 31.475 1.00 10.73 202 LEU C CA 1
ATOM 5066 C C . LEU C 1 202 ? -10.773 -6.105 30.418 1.00 11.88 202 LEU C C 1
ATOM 5067 O O . LEU C 1 202 ? -11.124 -4.975 30.735 1.00 11.94 202 LEU C O 1
ATOM 5072 N N . MET C 1 203 ? -10.800 -6.539 29.162 1.00 13.07 203 MET C N 1
ATOM 5073 C CA . MET C 1 203 ? -11.286 -5.676 28.095 1.00 13.59 203 MET C CA 1
ATOM 5074 C C . MET C 1 203 ? -12.593 -5.098 28.613 1.00 13.56 203 MET C C 1
ATOM 5075 O O . MET C 1 203 ? -12.741 -3.882 28.721 1.00 13.26 203 MET C O 1
ATOM 5080 N N . GLY C 1 204 ? -13.522 -5.993 28.958 1.00 13.37 204 GLY C N 1
ATOM 5081 C CA . GLY C 1 204 ? -14.817 -5.594 29.481 1.00 11.99 204 GLY C CA 1
ATOM 5082 C C . GLY C 1 204 ? -14.715 -4.453 30.471 1.00 12.20 204 GLY C C 1
ATOM 5083 O O . GLY C 1 204 ? -15.430 -3.463 30.355 1.00 12.81 204 GLY C O 1
ATOM 5084 N N . ILE C 1 205 ? -13.825 -4.585 31.447 1.00 12.16 205 ILE C N 1
ATOM 5085 C CA . ILE C 1 205 ? -13.639 -3.535 32.446 1.00 12.52 205 ILE C CA 1
ATOM 5086 C C . ILE C 1 205 ? -13.282 -2.226 31.756 1.00 13.25 205 ILE C C 1
ATOM 5087 O O . ILE C 1 205 ? -13.797 -1.165 32.092 1.00 11.84 205 ILE C O 1
ATOM 5092 N N . LEU C 1 206 ? -12.369 -2.308 30.799 1.00 14.98 206 LEU C N 1
ATOM 5093 C CA . LEU C 1 206 ? -11.932 -1.121 30.087 1.00 16.51 206 LEU C CA 1
ATOM 5094 C C . LEU C 1 206 ? -13.095 -0.457 29.379 1.00 17.15 206 LEU C C 1
ATOM 5095 O O . LEU C 1 206 ? -13.376 0.724 29.590 1.00 17.67 206 LEU C O 1
ATOM 5100 N N . ASP C 1 207 ? -13.779 -1.226 28.548 1.00 17.72 207 ASP C N 1
ATOM 5101 C CA . ASP C 1 207 ? -14.908 -0.707 27.798 1.00 18.74 207 ASP C CA 1
ATOM 5102 C C . ASP C 1 207 ? -15.834 0.160 28.635 1.00 17.82 207 ASP C C 1
ATOM 5103 O O . ASP C 1 207 ? -16.134 1.296 28.264 1.00 17.77 207 ASP C O 1
ATOM 5108 N N . VAL C 1 208 ? -16.273 -0.363 29.772 1.00 16.64 208 VAL C N 1
ATOM 5109 C CA . VAL C 1 208 ? -17.168 0.380 30.648 1.00 16.20 208 VAL C CA 1
ATOM 5110 C C . VAL C 1 208 ? -16.567 1.700 31.155 1.00 16.38 208 VAL C C 1
ATOM 5111 O O . VAL C 1 208 ? -17.292 2.658 31.433 1.00 16.30 208 VAL C O 1
ATOM 5115 N N . LEU C 1 209 ? -15.246 1.756 31.276 1.00 16.35 209 LEU C N 1
ATOM 5116 C CA . LEU C 1 209 ? -14.599 2.984 31.707 1.00 16.34 209 LEU C CA 1
ATOM 5117 C C . LEU C 1 209 ? -14.557 3.914 30.502 1.00 17.94 209 LEU C C 1
ATOM 5118 O O . LEU C 1 209 ? -14.932 5.090 30.566 1.00 18.73 209 LEU C O 1
ATOM 5123 N N . ALA C 1 210 ? -14.110 3.349 29.391 1.00 18.23 210 ALA C N 1
ATOM 5124 C CA . ALA C 1 210 ? -13.956 4.087 28.160 1.00 18.76 210 ALA C CA 1
ATOM 5125 C C . ALA C 1 210 ? -15.243 4.613 27.542 1.00 18.59 210 ALA C C 1
ATOM 5126 O O . ALA C 1 210 ? -15.241 5.678 26.918 1.00 18.88 210 ALA C O 1
ATOM 5128 N N . LYS C 1 211 ? -16.341 3.892 27.720 1.00 17.69 211 LYS C N 1
ATOM 5129 C CA . LYS C 1 211 ? -17.576 4.314 27.085 1.00 18.33 211 LYS C CA 1
ATOM 5130 C C . LYS C 1 211 ? -18.623 5.020 27.944 1.00 18.94 211 LYS C C 1
ATOM 5131 O O . LYS C 1 211 ? -18.801 6.227 27.807 1.00 19.26 211 LYS C O 1
ATOM 5137 N N . PRO C 1 212 ? -19.331 4.295 28.834 1.00 19.39 212 PRO C N 1
ATOM 5138 C CA . PRO C 1 212 ? -20.349 4.935 29.674 1.00 18.72 212 PRO C CA 1
ATOM 5139 C C . PRO C 1 212 ? -19.800 6.091 30.474 1.00 18.50 212 PRO C C 1
ATOM 5140 O O . PRO C 1 212 ? -20.243 7.231 30.332 1.00 18.70 212 PRO C O 1
ATOM 5144 N N . LEU C 1 213 ? -18.826 5.784 31.316 1.00 18.81 213 LEU C N 1
ATOM 5145 C CA . LEU C 1 213 ? -18.194 6.785 32.167 1.00 20.15 213 LEU C CA 1
ATOM 5146 C C . LEU C 1 213 ? -17.712 8.015 31.388 1.00 20.25 213 LEU C C 1
ATOM 5147 O O . LEU C 1 213 ? -18.075 9.155 31.703 1.00 20.89 213 LEU C O 1
ATOM 5152 N N . PHE C 1 214 ? -16.877 7.778 30.383 1.00 19.23 214 PHE C N 1
ATOM 5153 C CA . PHE C 1 214 ? -16.371 8.853 29.539 1.00 17.99 214 PHE C CA 1
ATOM 5154 C C . PHE C 1 214 ? -17.572 9.669 29.058 1.00 17.35 214 PHE C C 1
ATOM 5155 O O . PHE C 1 214 ? -17.608 10.889 29.191 1.00 16.67 214 PHE C O 1
ATOM 5163 N N . GLY C 1 215 ? -18.553 8.964 28.504 1.00 16.55 215 GLY C N 1
ATOM 5164 C CA . GLY C 1 215 ? -19.758 9.595 28.008 1.00 17.11 215 GLY C CA 1
ATOM 5165 C C . GLY C 1 215 ? -20.295 10.605 28.989 1.00 18.07 215 GLY C C 1
ATOM 5166 O O . GLY C 1 215 ? -20.487 11.767 28.651 1.00 18.05 215 GLY C O 1
ATOM 5167 N N . MET C 1 216 ? -20.542 10.165 30.212 1.00 19.04 216 MET C N 1
ATOM 5168 C CA . MET C 1 216 ? -21.043 11.072 31.229 1.00 20.77 216 MET C CA 1
ATOM 5169 C C . MET C 1 216 ? -20.147 12.283 31.298 1.00 20.73 216 MET C C 1
ATOM 5170 O O . MET C 1 216 ? -20.608 13.418 31.186 1.00 21.05 216 MET C O 1
ATOM 5175 N N . GLY C 1 217 ? -18.859 12.030 31.493 1.00 20.36 217 GLY C N 1
ATOM 5176 C CA . GLY C 1 217 ? -17.910 13.117 31.574 1.00 20.26 217 GLY C CA 1
ATOM 5177 C C . GLY C 1 217 ? -18.243 14.146 30.520 1.00 20.45 217 GLY C C 1
ATOM 5178 O O . GLY C 1 217 ? -18.531 15.303 30.817 1.00 20.74 217 GLY C O 1
ATOM 5179 N N . CYS C 1 218 ? -18.235 13.704 29.273 1.00 20.27 218 CYS C N 1
ATOM 5180 C CA . CYS C 1 218 ? -18.535 14.589 28.162 1.00 20.61 218 CYS C CA 1
ATOM 5181 C C . CYS C 1 218 ? -19.882 15.292 28.331 1.00 18.94 218 CYS C C 1
ATOM 5182 O O . CYS C 1 218 ? -19.946 16.522 28.403 1.00 18.74 218 CYS C O 1
ATOM 5185 N N . LEU C 1 219 ? -20.950 14.509 28.396 1.00 16.85 219 LEU C N 1
ATOM 5186 C CA . LEU C 1 219 ? -22.272 15.072 28.550 1.00 15.23 219 LEU C CA 1
ATOM 5187 C C . LEU C 1 219 ? -22.269 16.126 29.639 1.00 14.96 219 LEU C C 1
ATOM 5188 O O . LEU C 1 219 ? -22.772 17.229 29.453 1.00 15.23 219 LEU C O 1
ATOM 5193 N N . ILE C 1 220 ? -21.694 15.801 30.780 1.00 14.27 220 ILE C N 1
ATOM 5194 C CA . ILE C 1 220 ? -21.660 16.770 31.848 1.00 14.91 220 ILE C CA 1
ATOM 5195 C C . ILE C 1 220 ? -20.968 18.023 31.358 1.00 15.65 220 ILE C C 1
ATOM 5196 O O . ILE C 1 220 ? -21.567 19.101 31.297 1.00 15.24 220 ILE C O 1
ATOM 5201 N N . ALA C 1 221 ? -19.700 17.864 31.008 1.00 16.43 221 ALA C N 1
ATOM 5202 C CA . ALA C 1 221 ? -18.889 18.965 30.507 1.00 17.88 221 ALA C CA 1
ATOM 5203 C C . ALA C 1 221 ? -19.727 19.861 29.628 1.00 18.57 221 ALA C C 1
ATOM 5204 O O . ALA C 1 221 ? -19.852 21.050 29.877 1.00 18.45 221 ALA C O 1
ATOM 5206 N N . HIS C 1 222 ? -20.298 19.282 28.584 1.00 19.62 222 HIS C N 1
ATOM 5207 C CA . HIS C 1 222 ? -21.130 20.058 27.692 1.00 20.75 222 HIS C CA 1
ATOM 5208 C C . HIS C 1 222 ? -22.214 20.755 28.491 1.00 20.99 222 HIS C C 1
ATOM 5209 O O . HIS C 1 222 ? -22.252 21.978 28.549 1.00 21.40 222 HIS C O 1
ATOM 5216 N N . GLU C 1 223 ? -23.081 19.976 29.120 1.00 21.27 223 GLU C N 1
ATOM 5217 C CA . GLU C 1 223 ? -24.163 20.536 29.917 1.00 23.04 223 GLU C CA 1
ATOM 5218 C C . GLU C 1 223 ? -23.660 21.656 30.823 1.00 23.51 223 GLU C C 1
ATOM 5219 O O . GLU C 1 223 ? -24.294 22.707 30.969 1.00 22.85 223 GLU C O 1
ATOM 5225 N N . THR C 1 224 ? -22.511 21.412 31.431 1.00 24.03 224 THR C N 1
ATOM 5226 C CA . THR C 1 224 ? -21.899 22.377 32.328 1.00 25.76 224 THR C CA 1
ATOM 5227 C C . THR C 1 224 ? -21.620 23.685 31.614 1.00 26.96 224 THR C C 1
ATOM 5228 O O . THR C 1 224 ? -22.221 24.713 31.900 1.00 26.17 224 THR C O 1
ATOM 5232 N N . ILE C 1 225 ? -20.670 23.619 30.692 1.00 29.52 225 ILE C N 1
ATOM 5233 C CA . ILE C 1 225 ? -20.258 24.761 29.894 1.00 31.73 225 ILE C CA 1
ATOM 5234 C C . ILE C 1 225 ? -21.459 25.509 29.348 1.00 33.52 225 ILE C C 1
ATOM 5235 O O . ILE C 1 225 ? -21.596 26.705 29.565 1.00 33.84 225 ILE C O 1
ATOM 5240 N N . PHE C 1 226 ? -22.321 24.794 28.638 1.00 35.87 226 PHE C N 1
ATOM 5241 C CA . PHE C 1 226 ? -23.521 25.383 28.058 1.00 38.10 226 PHE C CA 1
ATOM 5242 C C . PHE C 1 226 ? -24.183 26.319 29.045 1.00 39.81 226 PHE C C 1
ATOM 5243 O O . PHE C 1 226 ? -24.793 27.313 28.663 1.00 40.45 226 PHE C O 1
ATOM 5251 N N . LYS C 1 227 ? -24.073 25.985 30.322 1.00 42.19 227 LYS C N 1
ATOM 5252 C CA . LYS C 1 227 ? -24.671 26.800 31.369 1.00 43.67 227 LYS C CA 1
ATOM 5253 C C . LYS C 1 227 ? -23.774 28.018 31.643 1.00 44.19 227 LYS C C 1
ATOM 5254 O O . LYS C 1 227 ? -23.884 28.649 32.692 1.00 44.95 227 LYS C O 1
ATOM 5260 N N . LYS C 1 228 ? -22.892 28.343 30.695 1.00 43.97 228 LYS C N 1
ATOM 5261 C CA . LYS C 1 228 ? -21.966 29.471 30.832 1.00 42.53 228 LYS C CA 1
ATOM 5262 C C . LYS C 1 228 ? -21.555 30.046 29.481 1.00 41.73 228 LYS C C 1
ATOM 5263 O O . LYS C 1 228 ? -22.347 30.709 28.814 1.00 40.42 228 LYS C O 1
ATOM 5269 N N . MET D 1 1 ? -19.650 -31.803 -9.329 1.00 57.44 1 MET D N 1
ATOM 5270 C CA . MET D 1 1 ? -18.385 -31.454 -10.058 1.00 57.47 1 MET D CA 1
ATOM 5271 C C . MET D 1 1 ? -17.995 -29.997 -9.784 1.00 55.96 1 MET D C 1
ATOM 5272 O O . MET D 1 1 ? -18.680 -29.298 -9.029 1.00 56.36 1 MET D O 1
ATOM 5277 N N . ALA D 1 2 ? -16.897 -29.548 -10.389 1.00 53.24 2 ALA D N 1
ATOM 5278 C CA . ALA D 1 2 ? -16.426 -28.186 -10.197 1.00 50.44 2 ALA D CA 1
ATOM 5279 C C . ALA D 1 2 ? -16.858 -27.251 -11.320 1.00 48.50 2 ALA D C 1
ATOM 5280 O O . ALA D 1 2 ? -16.928 -27.652 -12.481 1.00 47.63 2 ALA D O 1
ATOM 5282 N N . ASP D 1 3 ? -17.142 -26.003 -10.944 1.00 46.48 3 ASP D N 1
ATOM 5283 C CA . ASP D 1 3 ? -17.578 -24.950 -11.863 1.00 44.35 3 ASP D CA 1
ATOM 5284 C C . ASP D 1 3 ? -16.368 -24.132 -12.270 1.00 42.18 3 ASP D C 1
ATOM 5285 O O . ASP D 1 3 ? -15.846 -23.362 -11.469 1.00 41.69 3 ASP D O 1
ATOM 5290 N N . VAL D 1 4 ? -15.933 -24.290 -13.516 1.00 40.12 4 VAL D N 1
ATOM 5291 C CA . VAL D 1 4 ? -14.771 -23.562 -14.019 1.00 37.62 4 VAL D CA 1
ATOM 5292 C C . VAL D 1 4 ? -15.135 -22.785 -15.292 1.00 35.86 4 VAL D C 1
ATOM 5293 O O . VAL D 1 4 ? -16.099 -23.123 -15.973 1.00 35.75 4 VAL D O 1
ATOM 5297 N N . GLU D 1 5 ? -14.379 -21.737 -15.600 1.00 34.25 5 GLU D N 1
ATOM 5298 C CA . GLU D 1 5 ? -14.653 -20.952 -16.796 1.00 32.75 5 GLU D CA 1
ATOM 5299 C C . GLU D 1 5 ? -14.383 -21.794 -18.036 1.00 32.45 5 GLU D C 1
ATOM 5300 O O . GLU D 1 5 ? -13.552 -22.709 -18.003 1.00 32.31 5 GLU D O 1
ATOM 5306 N N . THR D 1 6 ? -15.080 -21.474 -19.127 1.00 32.22 6 THR D N 1
ATOM 5307 C CA . THR D 1 6 ? -14.928 -22.209 -20.382 1.00 31.96 6 THR D CA 1
ATOM 5308 C C . THR D 1 6 ? -14.691 -21.305 -21.583 1.00 31.66 6 THR D C 1
ATOM 5309 O O . THR D 1 6 ? -14.542 -20.086 -21.453 1.00 30.84 6 THR D O 1
ATOM 5313 N N . GLU D 1 7 ? -14.671 -21.930 -22.757 1.00 32.10 7 GLU D N 1
ATOM 5314 C CA . GLU D 1 7 ? -14.466 -21.212 -24.001 1.00 32.70 7 GLU D CA 1
ATOM 5315 C C . GLU D 1 7 ? -15.450 -20.056 -24.008 1.00 31.40 7 GLU D C 1
ATOM 5316 O O . GLU D 1 7 ? -15.099 -18.932 -24.369 1.00 30.85 7 GLU D O 1
ATOM 5322 N N . THR D 1 8 ? -16.675 -20.341 -23.575 1.00 29.88 8 THR D N 1
ATOM 5323 C CA . THR D 1 8 ? -17.719 -19.331 -23.525 1.00 28.74 8 THR D CA 1
ATOM 5324 C C . THR D 1 8 ? -17.225 -18.125 -22.746 1.00 27.85 8 THR D C 1
ATOM 5325 O O . THR D 1 8 ? -17.013 -17.053 -23.318 1.00 27.99 8 THR D O 1
ATOM 5329 N N . GLY D 1 9 ? -17.043 -18.294 -21.441 1.00 26.06 9 GLY D N 1
ATOM 5330 C CA . GLY D 1 9 ? -16.560 -17.185 -20.647 1.00 24.44 9 GLY D CA 1
ATOM 5331 C C . GLY D 1 9 ? -15.463 -16.477 -21.421 1.00 23.46 9 GLY D C 1
ATOM 5332 O O . GLY D 1 9 ? -15.526 -15.270 -21.642 1.00 23.09 9 GLY D O 1
ATOM 5333 N N . MET D 1 10 ? -14.468 -17.237 -21.860 1.00 22.31 10 MET D N 1
ATOM 5334 C CA . MET D 1 10 ? -13.371 -16.659 -22.608 1.00 22.39 10 MET D CA 1
ATOM 5335 C C . MET D 1 10 ? -13.852 -15.707 -23.695 1.00 21.78 10 MET D C 1
ATOM 5336 O O . MET D 1 10 ? -13.439 -14.544 -23.758 1.00 20.93 10 MET D O 1
ATOM 5341 N N . ILE D 1 11 ? -14.713 -16.220 -24.563 1.00 21.11 11 ILE D N 1
ATOM 5342 C CA . ILE D 1 11 ? -15.271 -15.435 -25.660 1.00 20.11 11 ILE D CA 1
ATOM 5343 C C . ILE D 1 11 ? -15.684 -14.081 -25.127 1.00 18.42 11 ILE D C 1
ATOM 5344 O O . ILE D 1 11 ? -15.081 -13.061 -25.431 1.00 18.44 11 ILE D O 1
ATOM 5349 N N . ALA D 1 12 ? -16.735 -14.099 -24.323 1.00 16.72 12 ALA D N 1
ATOM 5350 C CA . ALA D 1 12 ? -17.276 -12.900 -23.718 1.00 15.40 12 ALA D CA 1
ATOM 5351 C C . ALA D 1 12 ? -16.177 -11.913 -23.360 1.00 14.72 12 ALA D C 1
ATOM 5352 O O . ALA D 1 12 ? -16.143 -10.797 -23.858 1.00 14.64 12 ALA D O 1
ATOM 5354 N N . GLN D 1 13 ? -15.269 -12.341 -22.498 1.00 13.98 13 GLN D N 1
ATOM 5355 C CA . GLN D 1 13 ? -14.187 -11.488 -22.051 1.00 12.52 13 GLN D CA 1
ATOM 5356 C C . GLN D 1 13 ? -13.458 -10.911 -23.248 1.00 11.71 13 GLN D C 1
ATOM 5357 O O . GLN D 1 13 ? -13.303 -9.699 -23.372 1.00 11.31 13 GLN D O 1
ATOM 5363 N N . TRP D 1 14 ? -13.020 -11.787 -24.134 1.00 11.00 14 TRP D N 1
ATOM 5364 C CA . TRP D 1 14 ? -12.316 -11.348 -25.318 1.00 11.88 14 TRP D CA 1
ATOM 5365 C C . TRP D 1 14 ? -13.048 -10.215 -25.986 1.00 11.43 14 TRP D C 1
ATOM 5366 O O . TRP D 1 14 ? -12.431 -9.258 -26.448 1.00 12.21 14 TRP D O 1
ATOM 5377 N N . ILE D 1 15 ? -14.370 -10.335 -26.038 1.00 9.65 15 ILE D N 1
ATOM 5378 C CA . ILE D 1 15 ? -15.206 -9.313 -26.643 1.00 8.01 15 ILE D CA 1
ATOM 5379 C C . ILE D 1 15 ? -15.044 -8.011 -25.868 1.00 7.54 15 ILE D C 1
ATOM 5380 O O . ILE D 1 15 ? -14.757 -6.956 -26.432 1.00 8.29 15 ILE D O 1
ATOM 5385 N N . VAL D 1 16 ? -15.221 -8.083 -24.563 1.00 6.28 16 VAL D N 1
ATOM 5386 C CA . VAL D 1 16 ? -15.065 -6.900 -23.750 1.00 5.81 16 VAL D CA 1
ATOM 5387 C C . VAL D 1 16 ? -13.694 -6.310 -24.009 1.00 5.80 16 VAL D C 1
ATOM 5388 O O . VAL D 1 16 ? -13.535 -5.096 -24.071 1.00 5.49 16 VAL D O 1
ATOM 5392 N N . PHE D 1 17 ? -12.701 -7.176 -24.157 1.00 5.30 17 PHE D N 1
ATOM 5393 C CA . PHE D 1 17 ? -11.355 -6.707 -24.402 1.00 5.65 17 PHE D CA 1
ATOM 5394 C C . PHE D 1 17 ? -11.352 -5.677 -25.504 1.00 6.14 17 PHE D C 1
ATOM 5395 O O . PHE D 1 17 ? -10.935 -4.531 -25.312 1.00 5.35 17 PHE D O 1
ATOM 5403 N N . ALA D 1 18 ? -11.815 -6.113 -26.668 1.00 6.88 18 ALA D N 1
ATOM 5404 C CA . ALA D 1 18 ? -11.876 -5.271 -27.860 1.00 8.32 18 ALA D CA 1
ATOM 5405 C C . ALA D 1 18 ? -12.536 -3.914 -27.586 1.00 8.52 18 ALA D C 1
ATOM 5406 O O . ALA D 1 18 ? -11.983 -2.837 -27.882 1.00 6.50 18 ALA D O 1
ATOM 5408 N N . ILE D 1 19 ? -13.730 -3.974 -27.024 1.00 8.53 19 ILE D N 1
ATOM 5409 C CA . ILE D 1 19 ? -14.440 -2.761 -26.707 1.00 10.03 19 ILE D CA 1
ATOM 5410 C C . ILE D 1 19 ? -13.545 -1.828 -25.891 1.00 10.35 19 ILE D C 1
ATOM 5411 O O . ILE D 1 19 ? -13.236 -0.721 -26.321 1.00 10.86 19 ILE D O 1
ATOM 5416 N N . MET D 1 20 ? -13.123 -2.288 -24.721 1.00 10.22 20 MET D N 1
ATOM 5417 C CA . MET D 1 20 ? -12.254 -1.502 -23.866 1.00 10.08 20 MET D CA 1
ATOM 5418 C C . MET D 1 20 ? -11.097 -0.944 -24.682 1.00 9.85 20 MET D C 1
ATOM 5419 O O . MET D 1 20 ? -10.861 0.264 -24.706 1.00 8.95 20 MET D O 1
ATOM 5424 N N . ALA D 1 21 ? -10.388 -1.843 -25.358 1.00 10.17 21 ALA D N 1
ATOM 5425 C CA . ALA D 1 21 ? -9.237 -1.479 -26.174 1.00 10.97 21 ALA D CA 1
ATOM 5426 C C . ALA D 1 21 ? -9.526 -0.302 -27.114 1.00 11.10 21 ALA D C 1
ATOM 5427 O O . ALA D 1 21 ? -8.744 0.654 -27.200 1.00 9.14 21 ALA D O 1
ATOM 5429 N N . ALA D 1 22 ? -10.657 -0.389 -27.812 1.00 12.14 22 ALA D N 1
ATOM 5430 C CA . ALA D 1 22 ? -11.079 0.647 -28.749 1.00 13.05 22 ALA D CA 1
ATOM 5431 C C . ALA D 1 22 ? -11.270 1.978 -28.028 1.00 12.99 22 ALA D C 1
ATOM 5432 O O . ALA D 1 22 ? -10.646 2.984 -28.377 1.00 13.07 22 ALA D O 1
ATOM 5434 N N . ALA D 1 23 ? -12.148 1.976 -27.031 1.00 12.45 23 ALA D N 1
ATOM 5435 C CA . ALA D 1 23 ? -12.413 3.170 -26.248 1.00 13.13 23 ALA D CA 1
ATOM 5436 C C . ALA D 1 23 ? -11.071 3.755 -25.845 1.00 14.00 23 ALA D C 1
ATOM 5437 O O . ALA D 1 23 ? -10.828 4.958 -25.961 1.00 13.74 23 ALA D O 1
ATOM 5439 N N . ALA D 1 24 ? -10.191 2.883 -25.376 1.00 15.09 24 ALA D N 1
ATOM 5440 C CA . ALA D 1 24 ? -8.866 3.313 -24.969 1.00 15.73 24 ALA D CA 1
ATOM 5441 C C . ALA D 1 24 ? -8.239 4.054 -26.121 1.00 15.63 24 ALA D C 1
ATOM 5442 O O . ALA D 1 24 ? -7.945 5.231 -25.999 1.00 16.21 24 ALA D O 1
ATOM 5444 N N . ILE D 1 25 ? -8.053 3.368 -27.245 1.00 15.98 25 ILE D N 1
ATOM 5445 C CA . ILE D 1 25 ? -7.449 3.993 -28.418 1.00 16.15 25 ILE D CA 1
ATOM 5446 C C . ILE D 1 25 ? -8.185 5.272 -28.791 1.00 16.34 25 ILE D C 1
ATOM 5447 O O . ILE D 1 25 ? -7.560 6.308 -29.019 1.00 16.02 25 ILE D O 1
ATOM 5452 N N . ALA D 1 26 ? -9.512 5.183 -28.850 1.00 16.31 26 ALA D N 1
ATOM 5453 C CA . ALA D 1 26 ? -10.356 6.319 -29.207 1.00 16.71 26 ALA D CA 1
ATOM 5454 C C . ALA D 1 26 ? -10.038 7.554 -28.380 1.00 17.16 26 ALA D C 1
ATOM 5455 O O . ALA D 1 26 ? -9.629 8.593 -28.914 1.00 16.63 26 ALA D O 1
ATOM 5457 N N . PHE D 1 27 ? -10.239 7.438 -27.071 1.00 16.91 27 PHE D N 1
ATOM 5458 C CA . PHE D 1 27 ? -9.975 8.546 -26.170 1.00 16.41 27 PHE D CA 1
ATOM 5459 C C . PHE D 1 27 ? -8.510 8.865 -26.275 1.00 16.43 27 PHE D C 1
ATOM 5460 O O . PHE D 1 27 ? -8.118 10.007 -26.463 1.00 16.26 27 PHE D O 1
ATOM 5468 N N . GLY D 1 28 ? -7.706 7.825 -26.170 1.00 17.56 28 GLY D N 1
ATOM 5469 C CA . GLY D 1 28 ? -6.273 7.986 -26.262 1.00 20.30 28 GLY D CA 1
ATOM 5470 C C . GLY D 1 28 ? -5.845 8.962 -27.343 1.00 22.06 28 GLY D C 1
ATOM 5471 O O . GLY D 1 28 ? -4.966 9.795 -27.122 1.00 22.22 28 GLY D O 1
ATOM 5472 N N . VAL D 1 29 ? -6.453 8.866 -28.519 1.00 23.10 29 VAL D N 1
ATOM 5473 C CA . VAL D 1 29 ? -6.092 9.771 -29.601 1.00 23.74 29 VAL D CA 1
ATOM 5474 C C . VAL D 1 29 ? -6.799 11.090 -29.364 1.00 24.37 29 VAL D C 1
ATOM 5475 O O . VAL D 1 29 ? -6.167 12.106 -29.099 1.00 24.57 29 VAL D O 1
ATOM 5479 N N . ALA D 1 30 ? -8.122 11.056 -29.451 1.00 25.17 30 ALA D N 1
ATOM 5480 C CA . ALA D 1 30 ? -8.940 12.241 -29.256 1.00 26.20 30 ALA D CA 1
ATOM 5481 C C . ALA D 1 30 ? -8.245 13.298 -28.411 1.00 26.66 30 ALA D C 1
ATOM 5482 O O . ALA D 1 30 ? -7.940 14.387 -28.887 1.00 24.94 30 ALA D O 1
ATOM 5484 N N . VAL D 1 31 ? -7.987 12.949 -27.157 1.00 28.73 31 VAL D N 1
ATOM 5485 C CA . VAL D 1 31 ? -7.351 13.849 -26.203 1.00 31.02 31 VAL D CA 1
ATOM 5486 C C . VAL D 1 31 ? -6.342 14.821 -26.804 1.00 32.65 31 VAL D C 1
ATOM 5487 O O . VAL D 1 31 ? -6.316 15.993 -26.445 1.00 32.88 31 VAL D O 1
ATOM 5491 N N . HIS D 1 32 ? -5.508 14.338 -27.713 1.00 34.73 32 HIS D N 1
ATOM 5492 C CA . HIS D 1 32 ? -4.497 15.192 -28.330 1.00 36.45 32 HIS D CA 1
ATOM 5493 C C . HIS D 1 32 ? -5.074 16.345 -29.118 1.00 36.74 32 HIS D C 1
ATOM 5494 O O . HIS D 1 32 ? -4.332 17.223 -29.554 1.00 37.50 32 HIS D O 1
ATOM 5501 N N . PHE D 1 33 ? -6.392 16.355 -29.290 1.00 36.27 33 PHE D N 1
ATOM 5502 C CA . PHE D 1 33 ? -7.035 17.403 -30.067 1.00 35.42 33 PHE D CA 1
ATOM 5503 C C . PHE D 1 33 ? -8.024 18.205 -29.262 1.00 35.06 33 PHE D C 1
ATOM 5504 O O . PHE D 1 33 ? -8.992 18.737 -29.795 1.00 34.46 33 PHE D O 1
ATOM 5512 N N . ARG D 1 34 ? -7.763 18.296 -27.968 1.00 35.27 34 ARG D N 1
ATOM 5513 C CA . ARG D 1 34 ? -8.624 19.036 -27.063 1.00 35.22 34 ARG D CA 1
ATOM 5514 C C . ARG D 1 34 ? -7.765 20.044 -26.292 1.00 34.88 34 ARG D C 1
ATOM 5515 O O . ARG D 1 34 ? -6.572 20.175 -26.555 1.00 36.03 34 ARG D O 1
ATOM 5523 N N . PRO D 1 35 ? -8.373 20.800 -25.367 1.00 34.04 35 PRO D N 1
ATOM 5524 C CA . PRO D 1 35 ? -7.664 21.796 -24.554 1.00 33.59 35 PRO D CA 1
ATOM 5525 C C . PRO D 1 35 ? -7.172 21.242 -23.200 1.00 33.36 35 PRO D C 1
ATOM 5526 O O . PRO D 1 35 ? -7.401 21.828 -22.131 1.00 31.96 35 PRO D O 1
ATOM 5530 N N . LEU D 1 38 ? -8.963 20.876 -20.405 1.00 24.61 38 LEU D N 1
ATOM 5531 C CA . LEU D 1 38 ? -9.958 19.861 -20.773 1.00 26.59 38 LEU D CA 1
ATOM 5532 C C . LEU D 1 38 ? -9.347 18.436 -20.942 1.00 27.10 38 LEU D C 1
ATOM 5533 O O . LEU D 1 38 ? -10.010 17.407 -20.723 1.00 26.35 38 LEU D O 1
ATOM 5538 N N . LYS D 1 39 ? -8.074 18.379 -21.315 1.00 27.20 39 LYS D N 1
ATOM 5539 C CA . LYS D 1 39 ? -7.409 17.100 -21.520 1.00 25.88 39 LYS D CA 1
ATOM 5540 C C . LYS D 1 39 ? -7.569 16.074 -20.407 1.00 23.85 39 LYS D C 1
ATOM 5541 O O . LYS D 1 39 ? -7.697 14.881 -20.668 1.00 22.79 39 LYS D O 1
ATOM 5547 N N . SER D 1 40 ? -7.560 16.543 -19.169 1.00 22.55 40 SER D N 1
ATOM 5548 C CA . SER D 1 40 ? -7.662 15.664 -18.005 1.00 21.68 40 SER D CA 1
ATOM 5549 C C . SER D 1 40 ? -8.833 14.684 -18.021 1.00 20.54 40 SER D C 1
ATOM 5550 O O . SER D 1 40 ? -8.646 13.477 -17.843 1.00 19.89 40 SER D O 1
ATOM 5553 N N . ALA D 1 41 ? -10.038 15.209 -18.219 1.00 19.30 41 ALA D N 1
ATOM 5554 C CA . ALA D 1 41 ? -11.236 14.383 -18.249 1.00 17.68 41 ALA D CA 1
ATOM 5555 C C . ALA D 1 41 ? -10.990 13.184 -19.141 1.00 16.60 41 ALA D C 1
ATOM 5556 O O . ALA D 1 41 ? -11.383 12.064 -18.824 1.00 14.94 41 ALA D O 1
ATOM 5558 N N . TYR D 1 42 ? -10.331 13.443 -20.262 1.00 16.54 42 TYR D N 1
ATOM 5559 C CA . TYR D 1 42 ? -9.989 12.404 -21.219 1.00 17.45 42 TYR D CA 1
ATOM 5560 C C . TYR D 1 42 ? -9.063 11.370 -20.571 1.00 18.23 42 TYR D C 1
ATOM 5561 O O . TYR D 1 42 ? -9.353 10.167 -20.551 1.00 17.64 42 TYR D O 1
ATOM 5570 N N . TYR D 1 43 ? -7.954 11.848 -20.029 1.00 19.65 43 TYR D N 1
ATOM 5571 C CA . TYR D 1 43 ? -7.008 10.972 -19.362 1.00 20.85 43 TYR D CA 1
ATOM 5572 C C . TYR D 1 43 ? -7.694 10.007 -18.404 1.00 19.11 43 TYR D C 1
ATOM 5573 O O . TYR D 1 43 ? -7.433 8.805 -18.418 1.00 18.79 43 TYR D O 1
ATOM 5582 N N . ILE D 1 44 ? -8.568 10.535 -17.561 1.00 16.57 44 ILE D N 1
ATOM 5583 C CA . ILE D 1 44 ? -9.241 9.687 -16.605 1.00 15.02 44 ILE D CA 1
ATOM 5584 C C . ILE D 1 44 ? -9.836 8.481 -17.294 1.00 14.68 44 ILE D C 1
ATOM 5585 O O . ILE D 1 44 ? -9.509 7.341 -16.970 1.00 14.35 44 ILE D O 1
ATOM 5590 N N . ASN D 1 45 ? -10.688 8.734 -18.275 1.00 13.97 45 ASN D N 1
ATOM 5591 C CA . ASN D 1 45 ? -11.335 7.644 -18.963 1.00 13.63 45 ASN D CA 1
ATOM 5592 C C . ASN D 1 45 ? -10.415 6.817 -19.826 1.00 13.02 45 ASN D C 1
ATOM 5593 O O . ASN D 1 45 ? -10.734 5.674 -20.154 1.00 13.37 45 ASN D O 1
ATOM 5598 N N . ILE D 1 46 ? -9.270 7.374 -20.195 1.00 11.95 46 ILE D N 1
ATOM 5599 C CA . ILE D 1 46 ? -8.317 6.595 -20.978 1.00 11.82 46 ILE D CA 1
ATOM 5600 C C . ILE D 1 46 ? -7.786 5.506 -20.056 1.00 11.75 46 ILE D C 1
ATOM 5601 O O . ILE D 1 46 ? -7.763 4.322 -20.394 1.00 11.38 46 ILE D O 1
ATOM 5606 N N . ALA D 1 47 ? -7.374 5.934 -18.872 1.00 11.70 47 ALA D N 1
ATOM 5607 C CA . ALA D 1 47 ? -6.832 5.037 -17.866 1.00 11.46 47 ALA D CA 1
ATOM 5608 C C . ALA D 1 47 ? -7.824 3.934 -17.584 1.00 11.60 47 ALA D C 1
ATOM 5609 O O . ALA D 1 47 ? -7.515 2.755 -17.717 1.00 11.07 47 ALA D O 1
ATOM 5611 N N . ILE D 1 48 ? -9.023 4.339 -17.191 1.00 12.07 48 ILE D N 1
ATOM 5612 C CA . ILE D 1 48 ? -10.084 3.408 -16.878 1.00 12.94 48 ILE D CA 1
ATOM 5613 C C . ILE D 1 48 ? -10.163 2.270 -17.901 1.00 14.62 48 ILE D C 1
ATOM 5614 O O . ILE D 1 48 ? -9.992 1.090 -17.553 1.00 15.04 48 ILE D O 1
ATOM 5619 N N . CYS D 1 49 ? -10.403 2.615 -19.161 1.00 14.25 49 CYS D N 1
ATOM 5620 C CA . CYS D 1 49 ? -10.506 1.594 -20.196 1.00 14.58 49 CYS D CA 1
ATOM 5621 C C . CYS D 1 49 ? -9.213 0.844 -20.455 1.00 13.68 49 CYS D C 1
ATOM 5622 O O . CYS D 1 49 ? -9.215 -0.353 -20.741 1.00 13.16 49 CYS D O 1
ATOM 5625 N N . THR D 1 50 ? -8.096 1.537 -20.352 1.00 13.11 50 THR D N 1
ATOM 5626 C CA . THR D 1 50 ? -6.834 0.863 -20.565 1.00 12.79 50 THR D CA 1
ATOM 5627 C C . THR D 1 50 ? -6.702 -0.200 -19.480 1.00 11.63 50 THR D C 1
ATOM 5628 O O . THR D 1 50 ? -6.320 -1.335 -19.745 1.00 10.26 50 THR D O 1
ATOM 5632 N N . ILE D 1 51 ? -7.039 0.179 -18.256 1.00 11.62 51 ILE D N 1
ATOM 5633 C CA . ILE D 1 51 ? -6.972 -0.744 -17.131 1.00 11.90 51 ILE D CA 1
ATOM 5634 C C . ILE D 1 51 ? -7.805 -1.974 -17.457 1.00 12.19 51 ILE D C 1
ATOM 5635 O O . ILE D 1 51 ? -7.286 -3.086 -17.569 1.00 11.89 51 ILE D O 1
ATOM 5640 N N . ALA D 1 52 ? -9.109 -1.755 -17.598 1.00 12.24 52 ALA D N 1
ATOM 5641 C CA . ALA D 1 52 ? -10.040 -2.830 -17.910 1.00 12.28 52 ALA D CA 1
ATOM 5642 C C . ALA D 1 52 ? -9.465 -3.712 -19.012 1.00 11.99 52 ALA D C 1
ATOM 5643 O O . ALA D 1 52 ? -9.207 -4.905 -18.814 1.00 10.60 52 ALA D O 1
ATOM 5645 N N . ALA D 1 53 ? -9.258 -3.095 -20.170 1.00 11.74 53 ALA D N 1
ATOM 5646 C CA . ALA D 1 53 ? -8.720 -3.782 -21.327 1.00 12.03 53 ALA D CA 1
ATOM 5647 C C . ALA D 1 53 ? -7.669 -4.792 -20.902 1.00 12.14 53 ALA D C 1
ATOM 5648 O O . ALA D 1 53 ? -7.701 -5.960 -21.294 1.00 12.18 53 ALA D O 1
ATOM 5650 N N . THR D 1 54 ? -6.737 -4.331 -20.086 1.00 11.48 54 THR D N 1
ATOM 5651 C CA . THR D 1 54 ? -5.660 -5.175 -19.606 1.00 10.58 54 THR D CA 1
ATOM 5652 C C . THR D 1 54 ? -6.193 -6.326 -18.784 1.00 9.63 54 THR D C 1
ATOM 5653 O O . THR D 1 54 ? -5.855 -7.483 -19.027 1.00 8.41 54 THR D O 1
ATOM 5657 N N . ALA D 1 55 ? -7.034 -5.996 -17.812 1.00 9.42 55 ALA D N 1
ATOM 5658 C CA . ALA D 1 55 ? -7.619 -6.990 -16.930 1.00 9.18 55 ALA D CA 1
ATOM 5659 C C . ALA D 1 55 ? -8.343 -8.053 -17.718 1.00 8.91 55 ALA D C 1
ATOM 5660 O O . ALA D 1 55 ? -8.119 -9.240 -17.539 1.00 8.18 55 ALA D O 1
ATOM 5662 N N . TYR D 1 56 ? -9.226 -7.633 -18.597 1.00 9.37 56 TYR D N 1
ATOM 5663 C CA . TYR D 1 56 ? -9.936 -8.607 -19.380 1.00 11.12 56 TYR D CA 1
ATOM 5664 C C . TYR D 1 56 ? -8.965 -9.444 -20.186 1.00 12.18 56 TYR D C 1
ATOM 5665 O O . TYR D 1 56 ? -9.111 -10.661 -20.286 1.00 11.59 56 TYR D O 1
ATOM 5674 N N . TYR D 1 57 ? -7.952 -8.793 -20.739 1.00 13.69 57 TYR D N 1
ATOM 5675 C CA . TYR D 1 57 ? -6.956 -9.496 -21.527 1.00 15.17 57 TYR D CA 1
ATOM 5676 C C . TYR D 1 57 ? -6.330 -10.621 -20.739 1.00 14.96 57 TYR D C 1
ATOM 5677 O O . TYR D 1 57 ? -6.039 -11.687 -21.270 1.00 15.31 57 TYR D O 1
ATOM 5686 N N . ALA D 1 58 ? -6.092 -10.372 -19.466 1.00 14.76 58 ALA D N 1
ATOM 5687 C CA . ALA D 1 58 ? -5.497 -11.393 -18.636 1.00 15.43 58 ALA D CA 1
ATOM 5688 C C . ALA D 1 58 ? -6.508 -12.517 -18.430 1.00 15.59 58 ALA D C 1
ATOM 5689 O O . ALA D 1 58 ? -6.241 -13.678 -18.741 1.00 15.87 58 ALA D O 1
ATOM 5691 N N . MET D 1 59 ? -7.676 -12.162 -17.916 1.00 15.27 59 MET D N 1
ATOM 5692 C CA . MET D 1 59 ? -8.715 -13.140 -17.663 1.00 16.39 59 MET D CA 1
ATOM 5693 C C . MET D 1 59 ? -8.883 -14.074 -18.839 1.00 16.52 59 MET D C 1
ATOM 5694 O O . MET D 1 59 ? -8.921 -15.292 -18.693 1.00 16.31 59 MET D O 1
ATOM 5699 N N . ALA D 1 60 ? -8.980 -13.485 -20.017 1.00 16.81 60 ALA D N 1
ATOM 5700 C CA . ALA D 1 60 ? -9.185 -14.248 -21.226 1.00 18.50 60 ALA D CA 1
ATOM 5701 C C . ALA D 1 60 ? -8.115 -15.263 -21.539 1.00 20.05 60 ALA D C 1
ATOM 5702 O O . ALA D 1 60 ? -8.410 -16.419 -21.791 1.00 20.62 60 ALA D O 1
ATOM 5704 N N . VAL D 1 61 ? -6.868 -14.834 -21.538 1.00 21.96 61 VAL D N 1
ATOM 5705 C CA . VAL D 1 61 ? -5.791 -15.743 -21.870 1.00 24.45 61 VAL D CA 1
ATOM 5706 C C . VAL D 1 61 ? -5.573 -16.826 -20.819 1.00 26.82 61 VAL D C 1
ATOM 5707 O O . VAL D 1 61 ? -4.965 -17.857 -21.103 1.00 26.96 61 VAL D O 1
ATOM 5711 N N . ASN D 1 62 ? -6.088 -16.608 -19.614 1.00 29.02 62 ASN D N 1
ATOM 5712 C CA . ASN D 1 62 ? -5.878 -17.568 -18.546 1.00 31.68 62 ASN D CA 1
ATOM 5713 C C . ASN D 1 62 ? -7.109 -18.226 -17.981 1.00 33.47 62 ASN D C 1
ATOM 5714 O O . ASN D 1 62 ? -7.072 -18.746 -16.866 1.00 34.28 62 ASN D O 1
ATOM 5719 N N . TYR D 1 63 ? -8.201 -18.231 -18.725 1.00 35.02 63 TYR D N 1
ATOM 5720 C CA . TYR D 1 63 ? -9.404 -18.849 -18.195 1.00 36.84 63 TYR D CA 1
ATOM 5721 C C . TYR D 1 63 ? -9.155 -20.299 -17.772 1.00 37.63 63 TYR D C 1
ATOM 5722 O O . TYR D 1 63 ? -9.998 -20.913 -17.126 1.00 38.00 63 TYR D O 1
ATOM 5731 N N . GLN D 1 64 ? -7.987 -20.831 -18.126 1.00 38.52 64 GLN D N 1
ATOM 5732 C CA . GLN D 1 64 ? -7.621 -22.210 -17.799 1.00 39.42 64 GLN D CA 1
ATOM 5733 C C . GLN D 1 64 ? -6.803 -22.368 -16.510 1.00 40.46 64 GLN D C 1
ATOM 5734 O O . GLN D 1 64 ? -6.957 -23.362 -15.789 1.00 40.79 64 GLN D O 1
ATOM 5740 N N . ASP D 1 65 ? -5.926 -21.401 -16.233 1.00 41.28 65 ASP D N 1
ATOM 5741 C CA . ASP D 1 65 ? -5.088 -21.432 -15.032 1.00 40.94 65 ASP D CA 1
ATOM 5742 C C . ASP D 1 65 ? -5.988 -21.066 -13.867 1.00 40.42 65 ASP D C 1
ATOM 5743 O O . ASP D 1 65 ? -6.094 -19.904 -13.460 1.00 40.05 65 ASP D O 1
ATOM 5748 N N . LEU D 1 66 ? -6.630 -22.092 -13.330 1.00 39.82 66 LEU D N 1
ATOM 5749 C CA . LEU D 1 66 ? -7.590 -21.926 -12.254 1.00 39.12 66 LEU D CA 1
ATOM 5750 C C . LEU D 1 66 ? -7.140 -22.008 -10.789 1.00 38.37 66 LEU D C 1
ATOM 5751 O O . LEU D 1 66 ? -6.543 -22.991 -10.353 1.00 37.72 66 LEU D O 1
ATOM 5756 N N . THR D 1 67 ? -7.426 -20.943 -10.046 1.00 37.88 67 THR D N 1
ATOM 5757 C CA . THR D 1 67 ? -7.161 -20.887 -8.618 1.00 37.28 67 THR D CA 1
ATOM 5758 C C . THR D 1 67 ? -8.607 -20.996 -8.121 1.00 37.88 67 THR D C 1
ATOM 5759 O O . THR D 1 67 ? -9.508 -20.347 -8.675 1.00 36.78 67 THR D O 1
ATOM 5763 N N . MET D 1 68 ? -8.847 -21.821 -7.103 1.00 38.56 68 MET D N 1
ATOM 5764 C CA . MET D 1 68 ? -10.215 -22.018 -6.653 1.00 38.54 68 MET D CA 1
ATOM 5765 C C . MET D 1 68 ? -10.523 -21.968 -5.178 1.00 39.04 68 MET D C 1
ATOM 5766 O O . MET D 1 68 ? -9.749 -22.417 -4.340 1.00 39.65 68 MET D O 1
ATOM 5771 N N . ASN D 1 69 ? -11.685 -21.405 -4.880 1.00 40.08 69 ASN D N 1
ATOM 5772 C CA . ASN D 1 69 ? -12.185 -21.295 -3.516 1.00 41.47 69 ASN D CA 1
ATOM 5773 C C . ASN D 1 69 ? -13.339 -22.289 -3.492 1.00 41.85 69 ASN D C 1
ATOM 5774 O O . ASN D 1 69 ? -14.427 -22.009 -3.991 1.00 42.07 69 ASN D O 1
ATOM 5779 N N . GLY D 1 70 ? -13.083 -23.463 -2.926 1.00 42.59 70 GLY D N 1
ATOM 5780 C CA . GLY D 1 70 ? -14.088 -24.509 -2.914 1.00 43.22 70 GLY D CA 1
ATOM 5781 C C . GLY D 1 70 ? -13.963 -25.240 -4.244 1.00 43.53 70 GLY D C 1
ATOM 5782 O O . GLY D 1 70 ? -12.852 -25.461 -4.736 1.00 43.38 70 GLY D O 1
ATOM 5783 N N . GLU D 1 71 ? -15.091 -25.613 -4.837 1.00 44.20 71 GLU D N 1
ATOM 5784 C CA . GLU D 1 71 ? -15.067 -26.303 -6.127 1.00 44.83 71 GLU D CA 1
ATOM 5785 C C . GLU D 1 71 ? -15.642 -25.368 -7.190 1.00 43.08 71 GLU D C 1
ATOM 5786 O O . GLU D 1 71 ? -16.463 -25.768 -8.026 1.00 42.97 71 GLU D O 1
ATOM 5792 N N . ARG D 1 72 ? -15.214 -24.110 -7.125 1.00 40.55 72 ARG D N 1
ATOM 5793 C CA . ARG D 1 72 ? -15.639 -23.093 -8.074 1.00 38.19 72 ARG D CA 1
ATOM 5794 C C . ARG D 1 72 ? -14.482 -22.125 -8.249 1.00 36.85 72 ARG D C 1
ATOM 5795 O O . ARG D 1 72 ? -14.031 -21.520 -7.281 1.00 36.51 72 ARG D O 1
ATOM 5803 N N . GLN D 1 73 ? -13.998 -22.000 -9.482 1.00 35.69 73 GLN D N 1
ATOM 5804 C CA . GLN D 1 73 ? -12.888 -21.105 -9.810 1.00 33.96 73 GLN D CA 1
ATOM 5805 C C . GLN D 1 73 ? -13.230 -19.644 -9.587 1.00 33.44 73 GLN D C 1
ATOM 5806 O O . GLN D 1 73 ? -14.338 -19.199 -9.892 1.00 33.91 73 GLN D O 1
ATOM 5812 N N . VAL D 1 74 ? -12.277 -18.890 -9.059 1.00 32.06 74 VAL D N 1
ATOM 5813 C CA . VAL D 1 74 ? -12.522 -17.473 -8.846 1.00 31.04 74 VAL D CA 1
ATOM 5814 C C . VAL D 1 74 ? -11.667 -16.672 -9.825 1.00 30.41 74 VAL D C 1
ATOM 5815 O O . VAL D 1 74 ? -10.447 -16.794 -9.831 1.00 30.79 74 VAL D O 1
ATOM 5819 N N . VAL D 1 75 ? -12.315 -15.883 -10.675 1.00 29.03 75 VAL D N 1
ATOM 5820 C CA . VAL D 1 75 ? -11.602 -15.060 -11.641 1.00 28.10 75 VAL D CA 1
ATOM 5821 C C . VAL D 1 75 ? -11.376 -13.716 -10.967 1.00 27.31 75 VAL D C 1
ATOM 5822 O O . VAL D 1 75 ? -12.106 -12.752 -11.194 1.00 27.04 75 VAL D O 1
ATOM 5826 N N . TYR D 1 76 ? -10.345 -13.671 -10.135 1.00 26.57 76 TYR D N 1
ATOM 5827 C CA . TYR D 1 76 ? -10.030 -12.486 -9.355 1.00 26.19 76 TYR D CA 1
ATOM 5828 C C . TYR D 1 76 ? -9.545 -11.252 -10.092 1.00 25.62 76 TYR D C 1
ATOM 5829 O O . TYR D 1 76 ? -9.767 -10.131 -9.626 1.00 25.62 76 TYR D O 1
ATOM 5838 N N . ALA D 1 77 ? -8.883 -11.439 -11.227 1.00 24.92 77 ALA D N 1
ATOM 5839 C CA . ALA D 1 77 ? -8.370 -10.294 -11.976 1.00 24.05 77 ALA D CA 1
ATOM 5840 C C . ALA D 1 77 ? -9.341 -9.115 -11.977 1.00 23.20 77 ALA D C 1
ATOM 5841 O O . ALA D 1 77 ? -8.929 -7.960 -11.957 1.00 22.44 77 ALA D O 1
ATOM 5843 N N . ARG D 1 78 ? -10.632 -9.416 -11.972 1.00 23.08 78 ARG D N 1
ATOM 5844 C CA . ARG D 1 78 ? -11.644 -8.375 -11.989 1.00 22.78 78 ARG D CA 1
ATOM 5845 C C . ARG D 1 78 ? -11.593 -7.453 -10.781 1.00 22.28 78 ARG D C 1
ATOM 5846 O O . ARG D 1 78 ? -11.828 -6.258 -10.907 1.00 23.42 78 ARG D O 1
ATOM 5854 N N . TYR D 1 79 ? -11.301 -7.997 -9.608 1.00 20.87 79 TYR D N 1
ATOM 5855 C CA . TYR D 1 79 ? -11.245 -7.179 -8.406 1.00 18.71 79 TYR D CA 1
ATOM 5856 C C . TYR D 1 79 ? -10.158 -6.145 -8.548 1.00 17.42 79 TYR D C 1
ATOM 5857 O O . TYR D 1 79 ? -10.318 -4.998 -8.151 1.00 16.15 79 TYR D O 1
ATOM 5866 N N . ILE D 1 80 ? -9.053 -6.556 -9.145 1.00 16.47 80 ILE D N 1
ATOM 5867 C CA . ILE D 1 80 ? -7.945 -5.657 -9.374 1.00 16.98 80 ILE D CA 1
ATOM 5868 C C . ILE D 1 80 ? -8.470 -4.509 -10.221 1.00 18.12 80 ILE D C 1
ATOM 5869 O O . ILE D 1 80 ? -8.408 -3.342 -9.829 1.00 18.50 80 ILE D O 1
ATOM 5874 N N . ASP D 1 81 ? -8.982 -4.850 -11.396 1.00 18.78 81 ASP D N 1
ATOM 5875 C CA . ASP D 1 81 ? -9.566 -3.861 -12.288 1.00 19.41 81 ASP D CA 1
ATOM 5876 C C . ASP D 1 81 ? -10.398 -2.909 -11.414 1.00 19.19 81 ASP D C 1
ATOM 5877 O O . ASP D 1 81 ? -10.027 -1.748 -11.194 1.00 17.91 81 ASP D O 1
ATOM 5882 N N . TRP D 1 82 ? -11.494 -3.442 -10.881 1.00 18.95 82 TRP D N 1
ATOM 5883 C CA . TRP D 1 82 ? -12.422 -2.695 -10.045 1.00 18.83 82 TRP D CA 1
ATOM 5884 C C . TRP D 1 82 ? -11.761 -1.797 -9.022 1.00 18.40 82 TRP D C 1
ATOM 5885 O O . TRP D 1 82 ? -12.123 -0.629 -8.900 1.00 18.53 82 TRP D O 1
ATOM 5896 N N . VAL D 1 83 ? -10.795 -2.332 -8.284 1.00 16.87 83 VAL D N 1
ATOM 5897 C CA . VAL D 1 83 ? -10.155 -1.531 -7.254 1.00 15.13 83 VAL D CA 1
ATOM 5898 C C . VAL D 1 83 ? -9.509 -0.298 -7.857 1.00 14.40 83 VAL D C 1
ATOM 5899 O O . VAL D 1 83 ? -9.479 0.761 -7.240 1.00 12.86 83 VAL D O 1
ATOM 5903 N N . LEU D 1 84 ? -9.012 -0.430 -9.077 1.00 14.37 84 LEU D N 1
ATOM 5904 C CA . LEU D 1 84 ? -8.349 0.690 -9.716 1.00 15.56 84 LEU D CA 1
ATOM 5905 C C . LEU D 1 84 ? -9.308 1.589 -10.483 1.00 16.15 84 LEU D C 1
ATOM 5906 O O . LEU D 1 84 ? -9.199 2.822 -10.475 1.00 16.23 84 LEU D O 1
ATOM 5911 N N . THR D 1 85 ? -10.256 0.960 -11.149 1.00 16.15 85 THR D N 1
ATOM 5912 C CA . THR D 1 85 ? -11.196 1.700 -11.957 1.00 16.36 85 THR D CA 1
ATOM 5913 C C . THR D 1 85 ? -12.275 2.432 -11.176 1.00 15.82 85 THR D C 1
ATOM 5914 O O . THR D 1 85 ? -12.480 3.621 -11.382 1.00 14.54 85 THR D O 1
ATOM 5918 N N . THR D 1 86 ? -12.952 1.728 -10.273 1.00 16.58 86 THR D N 1
ATOM 5919 C CA . THR D 1 86 ? -14.023 2.326 -9.479 1.00 16.32 86 THR D CA 1
ATOM 5920 C C . THR D 1 86 ? -13.618 3.671 -8.881 1.00 16.61 86 THR D C 1
ATOM 5921 O O . THR D 1 86 ? -14.360 4.642 -8.972 1.00 17.00 86 THR D O 1
ATOM 5925 N N . PRO D 1 87 ? -12.437 3.757 -8.256 1.00 17.09 87 PRO D N 1
ATOM 5926 C CA . PRO D 1 87 ? -12.117 5.083 -7.721 1.00 16.83 87 PRO D CA 1
ATOM 5927 C C . PRO D 1 87 ? -12.106 6.125 -8.843 1.00 16.50 87 PRO D C 1
ATOM 5928 O O . PRO D 1 87 ? -12.683 7.200 -8.711 1.00 16.20 87 PRO D O 1
ATOM 5932 N N . LEU D 1 88 ? -11.465 5.788 -9.955 1.00 16.36 88 LEU D N 1
ATOM 5933 C CA . LEU D 1 88 ? -11.398 6.691 -11.089 1.00 16.62 88 LEU D CA 1
ATOM 5934 C C . LEU D 1 88 ? -12.768 7.061 -11.629 1.00 17.02 88 LEU D C 1
ATOM 5935 O O . LEU D 1 88 ? -12.945 8.125 -12.206 1.00 16.73 88 LEU D O 1
ATOM 5940 N N . LEU D 1 89 ? -13.738 6.178 -11.451 1.00 17.72 89 LEU D N 1
ATOM 5941 C CA . LEU D 1 89 ? -15.080 6.443 -11.944 1.00 17.74 89 LEU D CA 1
ATOM 5942 C C . LEU D 1 89 ? -15.777 7.481 -11.085 1.00 17.87 89 LEU D C 1
ATOM 5943 O O . LEU D 1 89 ? -16.479 8.355 -11.601 1.00 18.37 89 LEU D O 1
ATOM 5948 N N . LEU D 1 90 ? -15.587 7.385 -9.774 1.00 17.11 90 LEU D N 1
ATOM 5949 C CA . LEU D 1 90 ? -16.190 8.343 -8.864 1.00 16.36 90 LEU D CA 1
ATOM 5950 C C . LEU D 1 90 ? -15.615 9.704 -9.204 1.00 16.71 90 LEU D C 1
ATOM 5951 O O . LEU D 1 90 ? -16.333 10.696 -9.311 1.00 16.14 90 LEU D O 1
ATOM 5956 N N . LEU D 1 91 ? -14.302 9.727 -9.386 1.00 17.27 91 LEU D N 1
ATOM 5957 C CA . LEU D 1 91 ? -13.582 10.942 -9.721 1.00 17.65 91 LEU D CA 1
ATOM 5958 C C . LEU D 1 91 ? -14.204 11.624 -10.933 1.00 17.80 91 LEU D C 1
ATOM 5959 O O . LEU D 1 91 ? -14.411 12.837 -10.942 1.00 17.93 91 LEU D O 1
ATOM 5964 N N . ASP D 1 92 ? -14.497 10.836 -11.961 1.00 18.14 92 ASP D N 1
ATOM 5965 C CA . ASP D 1 92 ? -15.109 11.359 -13.178 1.00 18.14 92 ASP D CA 1
ATOM 5966 C C . ASP D 1 92 ? -16.272 12.279 -12.839 1.00 17.41 92 ASP D C 1
ATOM 5967 O O . ASP D 1 92 ? -16.590 13.202 -13.589 1.00 16.82 92 ASP D O 1
ATOM 5972 N N . LEU D 1 93 ? -16.910 12.016 -11.707 1.00 16.48 93 LEU D N 1
ATOM 5973 C CA . LEU D 1 93 ? -18.026 12.827 -11.274 1.00 16.33 93 LEU D CA 1
ATOM 5974 C C . LEU D 1 93 ? -17.546 13.899 -10.308 1.00 16.04 93 LEU D C 1
ATOM 5975 O O . LEU D 1 93 ? -17.956 15.053 -10.392 1.00 16.52 93 LEU D O 1
ATOM 5980 N N . ILE D 1 94 ? -16.663 13.515 -9.399 1.00 15.32 94 ILE D N 1
ATOM 5981 C CA . ILE D 1 94 ? -16.138 14.444 -8.411 1.00 15.55 94 ILE D CA 1
ATOM 5982 C C . ILE D 1 94 ? -15.643 15.751 -9.017 1.00 16.38 94 ILE D C 1
ATOM 5983 O O . ILE D 1 94 ? -15.744 16.809 -8.389 1.00 15.54 94 ILE D O 1
ATOM 5988 N N . VAL D 1 95 ? -15.097 15.671 -10.229 1.00 17.74 95 VAL D N 1
ATOM 5989 C CA . VAL D 1 95 ? -14.572 16.854 -10.903 1.00 19.00 95 VAL D CA 1
ATOM 5990 C C . VAL D 1 95 ? -15.693 17.817 -11.295 1.00 20.59 95 VAL D C 1
ATOM 5991 O O . VAL D 1 95 ? -15.485 19.023 -11.432 1.00 20.88 95 VAL D O 1
ATOM 5995 N N . MET D 1 96 ? -16.889 17.283 -11.470 1.00 21.60 96 MET D N 1
ATOM 5996 C CA . MET D 1 96 ? -18.005 18.123 -11.821 1.00 23.63 96 MET D CA 1
ATOM 5997 C C . MET D 1 96 ? -18.495 18.851 -10.575 1.00 25.56 96 MET D C 1
ATOM 5998 O O . MET D 1 96 ? -19.367 19.713 -10.661 1.00 26.29 96 MET D O 1
ATOM 6003 N N . THR D 1 97 ? -17.926 18.507 -9.420 1.00 27.50 97 THR D N 1
ATOM 6004 C CA . THR D 1 97 ? -18.306 19.132 -8.147 1.00 29.85 97 THR D CA 1
ATOM 6005 C C . THR D 1 97 ? -17.163 19.902 -7.496 1.00 30.96 97 THR D C 1
ATOM 6006 O O . THR D 1 97 ? -16.004 19.794 -7.901 1.00 30.39 97 THR D O 1
ATOM 6010 N N . LYS D 1 98 ? -17.509 20.676 -6.472 1.00 32.87 98 LYS D N 1
ATOM 6011 C CA . LYS D 1 98 ? -16.526 21.452 -5.733 1.00 34.73 98 LYS D CA 1
ATOM 6012 C C . LYS D 1 98 ? -16.211 20.756 -4.410 1.00 34.98 98 LYS D C 1
ATOM 6013 O O . LYS D 1 98 ? -15.736 21.385 -3.468 1.00 35.68 98 LYS D O 1
ATOM 6019 N N . MET D 1 99 ? -16.473 19.452 -4.362 1.00 34.71 99 MET D N 1
ATOM 6020 C CA . MET D 1 99 ? -16.247 18.635 -3.172 1.00 34.29 99 MET D CA 1
ATOM 6021 C C . MET D 1 99 ? -14.842 18.833 -2.592 1.00 34.20 99 MET D C 1
ATOM 6022 O O . MET D 1 99 ? -13.879 18.987 -3.334 1.00 33.25 99 MET D O 1
ATOM 6027 N N . GLY D 1 100 ? -14.734 18.819 -1.263 1.00 34.83 100 GLY D N 1
ATOM 6028 C CA . GLY D 1 100 ? -13.446 19.021 -0.608 1.00 34.76 100 GLY D CA 1
ATOM 6029 C C . GLY D 1 100 ? -12.550 17.802 -0.481 1.00 34.48 100 GLY D C 1
ATOM 6030 O O . GLY D 1 100 ? -13.029 16.683 -0.267 1.00 35.54 100 GLY D O 1
ATOM 6031 N N . GLY D 1 101 ? -11.244 18.020 -0.603 1.00 33.35 101 GLY D N 1
ATOM 6032 C CA . GLY D 1 101 ? -10.294 16.924 -0.506 1.00 32.83 101 GLY D CA 1
ATOM 6033 C C . GLY D 1 101 ? -10.660 15.921 0.570 1.00 32.77 101 GLY D C 1
ATOM 6034 O O . GLY D 1 101 ? -10.861 14.738 0.294 1.00 32.24 101 GLY D O 1
ATOM 6035 N N . VAL D 1 102 ? -10.752 16.407 1.804 1.00 33.31 102 VAL D N 1
ATOM 6036 C CA . VAL D 1 102 ? -11.104 15.573 2.946 1.00 33.58 102 VAL D CA 1
ATOM 6037 C C . VAL D 1 102 ? -12.258 14.632 2.620 1.00 33.53 102 VAL D C 1
ATOM 6038 O O . VAL D 1 102 ? -12.211 13.458 2.964 1.00 34.16 102 VAL D O 1
ATOM 6042 N N . MET D 1 103 ? -13.294 15.146 1.958 1.00 33.32 103 MET D N 1
ATOM 6043 C CA . MET D 1 103 ? -14.451 14.326 1.608 1.00 32.04 103 MET D CA 1
ATOM 6044 C C . MET D 1 103 ? -14.130 13.353 0.489 1.00 29.38 103 MET D C 1
ATOM 6045 O O . MET D 1 103 ? -14.604 12.218 0.487 1.00 28.73 103 MET D O 1
ATOM 6050 N N . ILE D 1 104 ? -13.325 13.801 -0.463 1.00 26.83 104 ILE D N 1
ATOM 6051 C CA . ILE D 1 104 ? -12.950 12.942 -1.566 1.00 25.63 104 ILE D CA 1
ATOM 6052 C C . ILE D 1 104 ? -12.358 11.680 -0.959 1.00 25.98 104 ILE D C 1
ATOM 6053 O O . ILE D 1 104 ? -12.838 10.562 -1.166 1.00 25.29 104 ILE D O 1
ATOM 6058 N N . SER D 1 105 ? -11.310 11.880 -0.183 1.00 26.89 105 SER D N 1
ATOM 6059 C CA . SER D 1 105 ? -10.622 10.775 0.450 1.00 28.57 105 SER D CA 1
ATOM 6060 C C . SER D 1 105 ? -11.592 9.814 1.110 1.00 29.45 105 SER D C 1
ATOM 6061 O O . SER D 1 105 ? -11.379 8.603 1.098 1.00 29.05 105 SER D O 1
ATOM 6064 N N . TRP D 1 106 ? -12.663 10.347 1.682 1.00 30.87 106 TRP D N 1
ATOM 6065 C CA . TRP D 1 106 ? -13.618 9.484 2.346 1.00 32.18 106 TRP D CA 1
ATOM 6066 C C . TRP D 1 106 ? -14.407 8.630 1.365 1.00 29.95 106 TRP D C 1
ATOM 6067 O O . TRP D 1 106 ? -14.507 7.419 1.539 1.00 29.37 106 TRP D O 1
ATOM 6078 N N . VAL D 1 107 ? -14.961 9.238 0.328 1.00 27.44 107 VAL D N 1
ATOM 6079 C CA . VAL D 1 107 ? -15.701 8.434 -0.621 1.00 25.92 107 VAL D CA 1
ATOM 6080 C C . VAL D 1 107 ? -14.749 7.406 -1.229 1.00 24.52 107 VAL D C 1
ATOM 6081 O O . VAL D 1 107 ? -15.079 6.222 -1.336 1.00 23.19 107 VAL D O 1
ATOM 6085 N N . ILE D 1 108 ? -13.559 7.861 -1.608 1.00 23.12 108 ILE D N 1
ATOM 6086 C CA . ILE D 1 108 ? -12.571 6.977 -2.212 1.00 22.54 108 ILE D CA 1
ATOM 6087 C C . ILE D 1 108 ? -12.189 5.846 -1.279 1.00 22.28 108 ILE D C 1
ATOM 6088 O O . ILE D 1 108 ? -12.282 4.673 -1.639 1.00 22.71 108 ILE D O 1
ATOM 6093 N N . GLY D 1 109 ? -11.745 6.196 -0.078 1.00 21.99 109 GLY D N 1
ATOM 6094 C CA . GLY D 1 109 ? -11.375 5.171 0.881 1.00 21.02 109 GLY D CA 1
ATOM 6095 C C . GLY D 1 109 ? -12.460 4.117 1.001 1.00 20.23 109 GLY D C 1
ATOM 6096 O O . GLY D 1 109 ? -12.192 2.920 0.895 1.00 19.22 109 GLY D O 1
ATOM 6097 N N . ALA D 1 110 ? -13.692 4.575 1.214 1.00 19.80 110 ALA D N 1
ATOM 6098 C CA . ALA D 1 110 ? -14.846 3.688 1.338 1.00 19.06 110 ALA D CA 1
ATOM 6099 C C . ALA D 1 110 ? -14.880 2.745 0.154 1.00 18.54 110 ALA D C 1
ATOM 6100 O O . ALA D 1 110 ? -14.936 1.524 0.298 1.00 18.64 110 ALA D O 1
ATOM 6102 N N . ASP D 1 111 ? -14.856 3.339 -1.026 1.00 17.88 111 ASP D N 1
ATOM 6103 C CA . ASP D 1 111 ? -14.871 2.590 -2.259 1.00 17.54 111 ASP D CA 1
ATOM 6104 C C . ASP D 1 111 ? -13.856 1.445 -2.205 1.00 16.36 111 ASP D C 1
ATOM 6105 O O . ASP D 1 111 ? -14.231 0.272 -2.223 1.00 16.21 111 ASP D O 1
ATOM 6110 N N . ILE D 1 112 ? -12.576 1.794 -2.110 1.00 15.22 112 ILE D N 1
ATOM 6111 C CA . ILE D 1 112 ? -11.506 0.804 -2.073 1.00 14.95 112 ILE D CA 1
ATOM 6112 C C . ILE D 1 112 ? -11.811 -0.409 -1.198 1.00 15.51 112 ILE D C 1
ATOM 6113 O O . ILE D 1 112 ? -11.649 -1.554 -1.635 1.00 15.51 112 ILE D O 1
ATOM 6118 N N . PHE D 1 113 ? -12.243 -0.162 0.034 1.00 15.44 113 PHE D N 1
ATOM 6119 C CA . PHE D 1 113 ? -12.578 -1.250 0.938 1.00 16.08 113 PHE D CA 1
ATOM 6120 C C . PHE D 1 113 ? -13.723 -2.066 0.384 1.00 16.41 113 PHE D C 1
ATOM 6121 O O . PHE D 1 113 ? -13.724 -3.302 0.484 1.00 16.66 113 PHE D O 1
ATOM 6129 N N . MET D 1 114 ? -14.704 -1.379 -0.193 1.00 15.64 114 MET D N 1
ATOM 6130 C CA . MET D 1 114 ? -15.835 -2.079 -0.768 1.00 15.16 114 MET D CA 1
ATOM 6131 C C . MET D 1 114 ? -15.275 -3.191 -1.633 1.00 14.43 114 MET D C 1
ATOM 6132 O O . MET D 1 114 ? -15.661 -4.351 -1.511 1.00 14.94 114 MET D O 1
ATOM 6137 N N . ILE D 1 115 ? -14.339 -2.841 -2.495 1.00 12.46 115 ILE D N 1
ATOM 6138 C CA . ILE D 1 115 ? -13.759 -3.847 -3.344 1.00 11.94 115 ILE D CA 1
ATOM 6139 C C . ILE D 1 115 ? -13.056 -4.929 -2.545 1.00 11.20 115 ILE D C 1
ATOM 6140 O O . ILE D 1 115 ? -13.427 -6.100 -2.615 1.00 10.21 115 ILE D O 1
ATOM 6145 N N . VAL D 1 116 ? -12.045 -4.543 -1.780 1.00 11.00 116 VAL D N 1
ATOM 6146 C CA . VAL D 1 116 ? -11.301 -5.524 -0.992 1.00 11.36 116 VAL D CA 1
ATOM 6147 C C . VAL D 1 116 ? -12.204 -6.494 -0.243 1.00 11.50 116 VAL D C 1
ATOM 6148 O O . VAL D 1 116 ? -11.972 -7.704 -0.256 1.00 11.13 116 VAL D O 1
ATOM 6152 N N . PHE D 1 117 ? -13.228 -5.976 0.419 1.00 11.21 117 PHE D N 1
ATOM 6153 C CA . PHE D 1 117 ? -14.111 -6.866 1.132 1.00 11.34 117 PHE D CA 1
ATOM 6154 C C . PHE D 1 117 ? -14.551 -7.925 0.164 1.00 11.18 117 PHE D C 1
ATOM 6155 O O . PHE D 1 117 ? -14.456 -9.117 0.452 1.00 11.35 117 PHE D O 1
ATOM 6163 N N . GLY D 1 118 ? -15.010 -7.473 -0.998 1.00 10.56 118 GLY D N 1
ATOM 6164 C CA . GLY D 1 118 ? -15.462 -8.389 -2.022 1.00 10.23 118 GLY D CA 1
ATOM 6165 C C . GLY D 1 118 ? -14.404 -9.435 -2.266 1.00 9.68 118 GLY D C 1
ATOM 6166 O O . GLY D 1 118 ? -14.682 -10.632 -2.258 1.00 10.11 118 GLY D O 1
ATOM 6167 N N . ILE D 1 119 ? -13.180 -8.983 -2.477 1.00 8.27 119 ILE D N 1
ATOM 6168 C CA . ILE D 1 119 ? -12.096 -9.909 -2.713 1.00 8.49 119 ILE D CA 1
ATOM 6169 C C . ILE D 1 119 ? -11.990 -10.864 -1.550 1.00 9.71 119 ILE D C 1
ATOM 6170 O O . ILE D 1 119 ? -11.839 -12.062 -1.741 1.00 10.73 119 ILE D O 1
ATOM 6175 N N . LEU D 1 120 ? -12.064 -10.330 -0.339 1.00 10.29 120 LEU D N 1
ATOM 6176 C CA . LEU D 1 120 ? -11.976 -11.158 0.849 1.00 11.33 120 LEU D CA 1
ATOM 6177 C C . LEU D 1 120 ? -13.022 -12.246 0.803 1.00 12.53 120 LEU D C 1
ATOM 6178 O O . LEU D 1 120 ? -12.716 -13.426 0.970 1.00 12.06 120 LEU D O 1
ATOM 6183 N N . GLY D 1 121 ? -14.262 -11.837 0.572 1.00 14.22 121 GLY D N 1
ATOM 6184 C CA . GLY D 1 121 ? -15.350 -12.789 0.498 1.00 17.50 121 GLY D CA 1
ATOM 6185 C C . GLY D 1 121 ? -15.142 -13.798 -0.614 1.00 19.93 121 GLY D C 1
ATOM 6186 O O . GLY D 1 121 ? -15.385 -14.994 -0.433 1.00 20.69 121 GLY D O 1
ATOM 6187 N N . ALA D 1 122 ? -14.683 -13.312 -1.764 1.00 21.11 122 ALA D N 1
ATOM 6188 C CA . ALA D 1 122 ? -14.433 -14.147 -2.932 1.00 22.69 122 ALA D CA 1
ATOM 6189 C C . ALA D 1 122 ? -13.525 -15.343 -2.647 1.00 24.31 122 ALA D C 1
ATOM 6190 O O . ALA D 1 122 ? -13.624 -16.384 -3.292 1.00 24.65 122 ALA D O 1
ATOM 6192 N N . PHE D 1 123 ? -12.641 -15.195 -1.674 1.00 26.58 123 PHE D N 1
ATOM 6193 C CA . PHE D 1 123 ? -11.718 -16.265 -1.323 1.00 28.75 123 PHE D CA 1
ATOM 6194 C C . PHE D 1 123 ? -12.001 -16.913 0.026 1.00 31.06 123 PHE D C 1
ATOM 6195 O O . PHE D 1 123 ? -11.176 -17.669 0.536 1.00 31.19 123 PHE D O 1
ATOM 6203 N N . GLU D 1 124 ? -13.157 -16.623 0.607 1.00 33.25 124 GLU D N 1
ATOM 6204 C CA . GLU D 1 124 ? -13.492 -17.204 1.889 1.00 35.53 124 GLU D CA 1
ATOM 6205 C C . GLU D 1 124 ? -14.218 -18.538 1.747 1.00 37.22 124 GLU D C 1
ATOM 6206 O O . GLU D 1 124 ? -15.048 -18.714 0.860 1.00 36.68 124 GLU D O 1
ATOM 6212 N N . ASP D 1 125 ? -13.890 -19.478 2.629 1.00 40.05 125 ASP D N 1
ATOM 6213 C CA . ASP D 1 125 ? -14.516 -20.797 2.625 1.00 42.93 125 ASP D CA 1
ATOM 6214 C C . ASP D 1 125 ? -15.829 -20.724 3.371 1.00 44.61 125 ASP D C 1
ATOM 6215 O O . ASP D 1 125 ? -16.904 -20.822 2.777 1.00 45.86 125 ASP D O 1
ATOM 6220 N N . GLU D 1 126 ? -15.730 -20.548 4.685 1.00 45.59 126 GLU D N 1
ATOM 6221 C CA . GLU D 1 126 ? -16.912 -20.472 5.531 1.00 46.34 126 GLU D CA 1
ATOM 6222 C C . GLU D 1 126 ? -17.970 -19.500 5.032 1.00 45.49 126 GLU D C 1
ATOM 6223 O O . GLU D 1 126 ? -17.739 -18.285 4.939 1.00 44.70 126 GLU D O 1
ATOM 6229 N N . HIS D 1 127 ? -19.134 -20.049 4.710 1.00 44.74 127 HIS D N 1
ATOM 6230 C CA . HIS D 1 127 ? -20.229 -19.227 4.250 1.00 44.88 127 HIS D CA 1
ATOM 6231 C C . HIS D 1 127 ? -20.459 -18.171 5.332 1.00 43.56 127 HIS D C 1
ATOM 6232 O O . HIS D 1 127 ? -20.743 -17.007 5.044 1.00 43.79 127 HIS D O 1
ATOM 6239 N N . LYS D 1 128 ? -20.287 -18.596 6.578 1.00 41.94 128 LYS D N 1
ATOM 6240 C CA . LYS D 1 128 ? -20.469 -17.743 7.746 1.00 40.55 128 LYS D CA 1
ATOM 6241 C C . LYS D 1 128 ? -19.733 -16.413 7.612 1.00 38.68 128 LYS D C 1
ATOM 6242 O O . LYS D 1 128 ? -20.242 -15.365 8.006 1.00 38.46 128 LYS D O 1
ATOM 6248 N N . PHE D 1 129 ? -18.532 -16.461 7.055 1.00 36.26 129 PHE D N 1
ATOM 6249 C CA . PHE D 1 129 ? -17.728 -15.263 6.896 1.00 33.83 129 PHE D CA 1
ATOM 6250 C C . PHE D 1 129 ? -17.958 -14.625 5.554 1.00 31.26 129 PHE D C 1
ATOM 6251 O O . PHE D 1 129 ? -18.088 -13.405 5.440 1.00 30.09 129 PHE D O 1
ATOM 6259 N N . LYS D 1 130 ? -17.995 -15.468 4.535 1.00 28.69 130 LYS D N 1
ATOM 6260 C CA . LYS D 1 130 ? -18.204 -15.002 3.183 1.00 27.35 130 LYS D CA 1
ATOM 6261 C C . LYS D 1 130 ? -19.211 -13.876 3.191 1.00 26.04 130 LYS D C 1
ATOM 6262 O O . LYS D 1 130 ? -18.941 -12.757 2.747 1.00 25.42 130 LYS D O 1
ATOM 6268 N N . TRP D 1 131 ? -20.374 -14.170 3.740 1.00 25.15 131 TRP D N 1
ATOM 6269 C CA . TRP D 1 131 ? -21.435 -13.186 3.779 1.00 25.05 131 TRP D CA 1
ATOM 6270 C C . TRP D 1 131 ? -21.166 -11.969 4.646 1.00 23.34 131 TRP D C 1
ATOM 6271 O O . TRP D 1 131 ? -21.519 -10.845 4.275 1.00 22.84 131 TRP D O 1
ATOM 6282 N N . VAL D 1 132 ? -20.535 -12.173 5.791 1.00 21.54 132 VAL D N 1
ATOM 6283 C CA . VAL D 1 132 ? -20.211 -11.036 6.631 1.00 20.31 132 VAL D CA 1
ATOM 6284 C C . VAL D 1 132 ? -19.479 -10.035 5.752 1.00 20.84 132 VAL D C 1
ATOM 6285 O O . VAL D 1 132 ? -19.889 -8.874 5.635 1.00 20.64 132 VAL D O 1
ATOM 6289 N N . TYR D 1 133 ? -18.399 -10.497 5.123 1.00 20.43 133 TYR D N 1
ATOM 6290 C CA . TYR D 1 133 ? -17.620 -9.635 4.243 1.00 19.96 133 TYR D CA 1
ATOM 6291 C C . TYR D 1 133 ? -18.548 -8.970 3.241 1.00 19.14 133 TYR D C 1
ATOM 6292 O O . TYR D 1 133 ? -18.477 -7.760 3.007 1.00 18.80 133 TYR D O 1
ATOM 6301 N N . PHE D 1 134 ? -19.421 -9.773 2.648 1.00 17.90 134 PHE D N 1
ATOM 6302 C CA . PHE D 1 134 ? -20.342 -9.243 1.678 1.00 16.99 134 PHE D CA 1
ATOM 6303 C C . PHE D 1 134 ? -21.057 -8.042 2.256 1.00 16.22 134 PHE D C 1
ATOM 6304 O O . PHE D 1 134 ? -21.133 -6.987 1.627 1.00 16.64 134 PHE D O 1
ATOM 6312 N N . ILE D 1 135 ? -21.582 -8.201 3.460 1.00 14.43 135 ILE D N 1
ATOM 6313 C CA . ILE D 1 135 ? -22.292 -7.107 4.097 1.00 14.25 135 ILE D CA 1
ATOM 6314 C C . ILE D 1 135 ? -21.391 -5.890 4.108 1.00 13.43 135 ILE D C 1
ATOM 6315 O O . ILE D 1 135 ? -21.751 -4.829 3.607 1.00 12.11 135 ILE D O 1
ATOM 6320 N N . ALA D 1 136 ? -20.212 -6.069 4.685 1.00 13.52 136 ALA D N 1
ATOM 6321 C CA . ALA D 1 136 ? -19.225 -5.005 4.776 1.00 14.54 136 ALA D CA 1
ATOM 6322 C C . ALA D 1 136 ? -19.236 -4.119 3.534 1.00 15.32 136 ALA D C 1
ATOM 6323 O O . ALA D 1 136 ? -19.604 -2.939 3.593 1.00 14.37 136 ALA D O 1
ATOM 6325 N N . GLY D 1 137 ? -18.825 -4.701 2.412 1.00 15.94 137 GLY D N 1
ATOM 6326 C CA . GLY D 1 137 ? -18.787 -3.965 1.165 1.00 16.85 137 GLY D CA 1
ATOM 6327 C C . GLY D 1 137 ? -20.069 -3.206 0.897 1.00 17.66 137 GLY D C 1
ATOM 6328 O O . GLY D 1 137 ? -20.036 -2.009 0.605 1.00 17.98 137 GLY D O 1
ATOM 6329 N N . CYS D 1 138 ? -21.203 -3.895 0.986 1.00 17.39 138 CYS D N 1
ATOM 6330 C CA . CYS D 1 138 ? -22.484 -3.244 0.747 1.00 17.48 138 CYS D CA 1
ATOM 6331 C C . CYS D 1 138 ? -22.525 -1.994 1.609 1.00 17.02 138 CYS D C 1
ATOM 6332 O O . CYS D 1 138 ? -22.877 -0.913 1.151 1.00 16.17 138 CYS D O 1
ATOM 6335 N N . VAL D 1 139 ? -22.148 -2.151 2.866 1.00 17.09 139 VAL D N 1
ATOM 6336 C CA . VAL D 1 139 ? -22.141 -1.029 3.774 1.00 17.70 139 VAL D CA 1
ATOM 6337 C C . VAL D 1 139 ? -21.217 0.050 3.236 1.00 18.16 139 VAL D C 1
ATOM 6338 O O . VAL D 1 139 ? -21.472 1.243 3.406 1.00 18.45 139 VAL D O 1
ATOM 6342 N N . MET D 1 140 ? -20.136 -0.363 2.592 1.00 17.81 140 MET D N 1
ATOM 6343 C CA . MET D 1 140 ? -19.225 0.612 2.033 1.00 18.67 140 MET D CA 1
ATOM 6344 C C . MET D 1 140 ? -19.880 1.275 0.835 1.00 18.94 140 MET D C 1
ATOM 6345 O O . MET D 1 140 ? -19.906 2.504 0.728 1.00 18.87 140 MET D O 1
ATOM 6350 N N . GLN D 1 141 ? -20.415 0.464 -0.070 1.00 18.82 141 GLN D N 1
ATOM 6351 C CA . GLN D 1 141 ? -21.086 1.017 -1.233 1.00 18.65 141 GLN D CA 1
ATOM 6352 C C . GLN D 1 141 ? -22.120 2.004 -0.705 1.00 18.05 141 GLN D C 1
ATOM 6353 O O . GLN D 1 141 ? -22.335 3.071 -1.270 1.00 17.61 141 GLN D O 1
ATOM 6359 N N . ALA D 1 142 ? -22.740 1.647 0.409 1.00 17.93 142 ALA D N 1
ATOM 6360 C CA . ALA D 1 142 ? -23.746 2.503 1.023 1.00 18.51 142 ALA D CA 1
ATOM 6361 C C . ALA D 1 142 ? -23.119 3.849 1.371 1.00 18.24 142 ALA D C 1
ATOM 6362 O O . ALA D 1 142 ? -23.423 4.874 0.746 1.00 17.45 142 ALA D O 1
ATOM 6364 N N . VAL D 1 143 ? -22.253 3.834 2.379 1.00 17.97 143 VAL D N 1
ATOM 6365 C CA . VAL D 1 143 ? -21.554 5.036 2.814 1.00 18.10 143 VAL D CA 1
ATOM 6366 C C . VAL D 1 143 ? -21.197 5.837 1.568 1.00 18.92 143 VAL D C 1
ATOM 6367 O O . VAL D 1 143 ? -21.701 6.936 1.321 1.00 18.42 143 VAL D O 1
ATOM 6371 N N . LEU D 1 144 ? -20.315 5.246 0.784 1.00 19.69 144 LEU D N 1
ATOM 6372 C CA . LEU D 1 144 ? -19.855 5.823 -0.453 1.00 20.64 144 LEU D CA 1
ATOM 6373 C C . LEU D 1 144 ? -20.974 6.567 -1.191 1.00 21.72 144 LEU D C 1
ATOM 6374 O O . LEU D 1 144 ? -20.880 7.775 -1.428 1.00 20.33 144 LEU D O 1
ATOM 6379 N N . THR D 1 145 ? -22.034 5.844 -1.540 1.00 24.07 145 THR D N 1
ATOM 6380 C CA . THR D 1 145 ? -23.157 6.435 -2.268 1.00 26.69 145 THR D CA 1
ATOM 6381 C C . THR D 1 145 ? -23.708 7.662 -1.546 1.00 28.10 145 THR D C 1
ATOM 6382 O O . THR D 1 145 ? -23.879 8.728 -2.145 1.00 28.40 145 THR D O 1
ATOM 6386 N N . TYR D 1 146 ? -23.997 7.496 -0.262 1.00 29.09 146 TYR D N 1
ATOM 6387 C CA . TYR D 1 146 ? -24.526 8.577 0.543 1.00 30.99 146 TYR D CA 1
ATOM 6388 C C . TYR D 1 146 ? -23.741 9.870 0.279 1.00 31.39 146 TYR D C 1
ATOM 6389 O O . TYR D 1 146 ? -24.298 10.864 -0.182 1.00 31.51 146 TYR D O 1
ATOM 6398 N N . GLY D 1 147 ? -22.441 9.840 0.548 1.00 31.72 147 GLY D N 1
ATOM 6399 C CA . GLY D 1 147 ? -21.613 11.020 0.365 1.00 32.02 147 GLY D CA 1
ATOM 6400 C C . GLY D 1 147 ? -21.745 11.649 -0.997 1.00 32.83 147 GLY D C 1
ATOM 6401 O O . GLY D 1 147 ? -21.829 12.874 -1.126 1.00 33.00 147 GLY D O 1
ATOM 6402 N N . MET D 1 148 ? -21.752 10.798 -2.016 1.00 33.31 148 MET D N 1
ATOM 6403 C CA . MET D 1 148 ? -21.878 11.252 -3.392 1.00 33.72 148 MET D CA 1
ATOM 6404 C C . MET D 1 148 ? -23.135 12.083 -3.594 1.00 33.87 148 MET D C 1
ATOM 6405 O O . MET D 1 148 ? -23.179 12.971 -4.438 1.00 33.15 148 MET D O 1
ATOM 6410 N N . TYR D 1 149 ? -24.163 11.791 -2.815 1.00 34.26 149 TYR D N 1
ATOM 6411 C CA . TYR D 1 149 ? -25.395 12.529 -2.939 1.00 35.04 149 TYR D CA 1
ATOM 6412 C C . TYR D 1 149 ? -25.423 13.802 -2.121 1.00 36.29 149 TYR D C 1
ATOM 6413 O O . TYR D 1 149 ? -26.231 14.683 -2.388 1.00 37.08 149 TYR D O 1
ATOM 6422 N N . ASN D 1 150 ? -24.559 13.914 -1.122 1.00 37.24 150 ASN D N 1
ATOM 6423 C CA . ASN D 1 150 ? -24.548 15.132 -0.331 1.00 39.07 150 ASN D CA 1
ATOM 6424 C C . ASN D 1 150 ? -24.193 16.294 -1.241 1.00 40.40 150 ASN D C 1
ATOM 6425 O O . ASN D 1 150 ? -24.697 17.403 -1.078 1.00 40.64 150 ASN D O 1
ATOM 6430 N N . ALA D 1 151 ? -23.334 16.031 -2.218 1.00 41.85 151 ALA D N 1
ATOM 6431 C CA . ALA D 1 151 ? -22.926 17.059 -3.167 1.00 44.08 151 ALA D CA 1
ATOM 6432 C C . ALA D 1 151 ? -24.055 17.325 -4.150 1.00 45.61 151 ALA D C 1
ATOM 6433 O O . ALA D 1 151 ? -23.866 17.970 -5.180 1.00 45.58 151 ALA D O 1
ATOM 6435 N N . THR D 1 152 ? -25.229 16.804 -3.830 1.00 47.51 152 THR D N 1
ATOM 6436 C CA . THR D 1 152 ? -26.391 16.991 -4.669 1.00 49.79 152 THR D CA 1
ATOM 6437 C C . THR D 1 152 ? -27.239 18.098 -4.080 1.00 52.10 152 THR D C 1
ATOM 6438 O O . THR D 1 152 ? -27.453 19.125 -4.720 1.00 52.78 152 THR D O 1
ATOM 6442 N N . TRP D 1 153 ? -27.714 17.897 -2.855 1.00 54.52 153 TRP D N 1
ATOM 6443 C CA . TRP D 1 153 ? -28.541 18.908 -2.213 1.00 56.94 153 TRP D CA 1
ATOM 6444 C C . TRP D 1 153 ? -27.692 19.998 -1.565 1.00 57.43 153 TRP D C 1
ATOM 6445 O O . TRP D 1 153 ? -27.922 21.188 -1.799 1.00 57.74 153 TRP D O 1
ATOM 6456 N N . LYS D 1 154 ? -26.703 19.596 -0.768 1.00 58.05 154 LYS D N 1
ATOM 6457 C CA . LYS D 1 154 ? -25.821 20.557 -0.096 1.00 58.10 154 LYS D CA 1
ATOM 6458 C C . LYS D 1 154 ? -25.261 21.466 -1.187 1.00 57.75 154 LYS D C 1
ATOM 6459 O O . LYS D 1 154 ? -24.636 20.996 -2.134 1.00 57.94 154 LYS D O 1
ATOM 6465 N N . ASP D 1 155 ? -25.506 22.764 -1.044 1.00 57.55 155 ASP D N 1
ATOM 6466 C CA . ASP D 1 155 ? -25.105 23.771 -2.025 1.00 57.61 155 ASP D CA 1
ATOM 6467 C C . ASP D 1 155 ? -23.626 23.900 -2.390 1.00 57.39 155 ASP D C 1
ATOM 6468 O O . ASP D 1 155 ? -23.080 25.002 -2.341 1.00 56.89 155 ASP D O 1
ATOM 6473 N N . ASP D 1 156 ? -22.995 22.793 -2.790 1.00 57.18 156 ASP D N 1
ATOM 6474 C CA . ASP D 1 156 ? -21.578 22.788 -3.175 1.00 56.26 156 ASP D CA 1
ATOM 6475 C C . ASP D 1 156 ? -21.144 21.534 -3.931 1.00 55.42 156 ASP D C 1
ATOM 6476 O O . ASP D 1 156 ? -20.430 21.621 -4.934 1.00 54.55 156 ASP D O 1
ATOM 6481 N N . LYS D 1 159 ? -19.970 23.246 -8.226 1.00 42.63 159 LYS D N 1
ATOM 6482 C CA . LYS D 1 159 ? -19.679 24.074 -9.399 1.00 43.47 159 LYS D CA 1
ATOM 6483 C C . LYS D 1 159 ? -20.945 24.689 -10.002 1.00 44.05 159 LYS D C 1
ATOM 6484 O O . LYS D 1 159 ? -21.971 24.801 -9.322 1.00 45.19 159 LYS D O 1
ATOM 6490 N N . SER D 1 160 ? -20.859 25.067 -11.281 1.00 43.42 160 SER D N 1
ATOM 6491 C CA . SER D 1 160 ? -21.958 25.692 -12.035 1.00 42.24 160 SER D CA 1
ATOM 6492 C C . SER D 1 160 ? -23.277 24.919 -12.057 1.00 41.49 160 SER D C 1
ATOM 6493 O O . SER D 1 160 ? -23.309 23.715 -11.826 1.00 41.87 160 SER D O 1
ATOM 6496 N N . PRO D 1 161 ? -24.388 25.609 -12.354 1.00 40.71 161 PRO D N 1
ATOM 6497 C CA . PRO D 1 161 ? -25.693 24.942 -12.400 1.00 40.02 161 PRO D CA 1
ATOM 6498 C C . PRO D 1 161 ? -25.777 23.863 -13.488 1.00 39.49 161 PRO D C 1
ATOM 6499 O O . PRO D 1 161 ? -26.517 22.880 -13.347 1.00 39.49 161 PRO D O 1
ATOM 6503 N N . GLU D 1 162 ? -25.019 24.045 -14.567 1.00 38.68 162 GLU D N 1
ATOM 6504 C CA . GLU D 1 162 ? -24.996 23.066 -15.649 1.00 37.50 162 GLU D CA 1
ATOM 6505 C C . GLU D 1 162 ? -24.390 21.796 -15.064 1.00 36.36 162 GLU D C 1
ATOM 6506 O O . GLU D 1 162 ? -25.029 20.742 -15.015 1.00 35.58 162 GLU D O 1
ATOM 6512 N N . TYR D 1 163 ? -23.145 21.916 -14.615 1.00 35.17 163 TYR D N 1
ATOM 6513 C CA . TYR D 1 163 ? -22.446 20.794 -14.017 1.00 34.21 163 TYR D CA 1
ATOM 6514 C C . TYR D 1 163 ? -23.343 20.088 -13.026 1.00 33.53 163 TYR D C 1
ATOM 6515 O O . TYR D 1 163 ? -23.684 18.925 -13.215 1.00 34.12 163 TYR D O 1
ATOM 6524 N N . HIS D 1 164 ? -23.725 20.794 -11.969 1.00 32.66 164 HIS D N 1
ATOM 6525 C CA . HIS D 1 164 ? -24.589 20.223 -10.950 1.00 32.17 164 HIS D CA 1
ATOM 6526 C C . HIS D 1 164 ? -25.588 19.276 -11.586 1.00 31.09 164 HIS D C 1
ATOM 6527 O O . HIS D 1 164 ? -25.740 18.126 -11.168 1.00 30.19 164 HIS D O 1
ATOM 6534 N N . SER D 1 165 ? -26.270 19.767 -12.609 1.00 29.84 165 SER D N 1
ATOM 6535 C CA . SER D 1 165 ? -27.253 18.940 -13.280 1.00 29.30 165 SER D CA 1
ATOM 6536 C C . SER D 1 165 ? -26.622 17.675 -13.868 1.00 28.85 165 SER D C 1
ATOM 6537 O O . SER D 1 165 ? -26.958 16.557 -13.464 1.00 29.74 165 SER D O 1
ATOM 6540 N N . SER D 1 166 ? -25.711 17.845 -14.820 1.00 26.68 166 SER D N 1
ATOM 6541 C CA . SER D 1 166 ? -25.068 16.695 -15.430 1.00 24.62 166 SER D CA 1
ATOM 6542 C C . SER D 1 166 ? -24.611 15.728 -14.341 1.00 23.07 166 SER D C 1
ATOM 6543 O O . SER D 1 166 ? -24.803 14.518 -14.446 1.00 21.96 166 SER D O 1
ATOM 6546 N N . TYR D 1 167 ? -24.023 16.282 -13.287 1.00 22.04 167 TYR D N 1
ATOM 6547 C CA . TYR D 1 167 ? -23.544 15.502 -12.158 1.00 21.15 167 TYR D CA 1
ATOM 6548 C C . TYR D 1 167 ? -24.671 14.624 -11.676 1.00 20.65 167 TYR D C 1
ATOM 6549 O O . TYR D 1 167 ? -24.601 13.399 -11.763 1.00 20.32 167 TYR D O 1
ATOM 6558 N N . VAL D 1 168 ? -25.714 15.268 -11.165 1.00 20.26 168 VAL D N 1
ATOM 6559 C CA . VAL D 1 168 ? -26.876 14.557 -10.654 1.00 20.15 168 VAL D CA 1
ATOM 6560 C C . VAL D 1 168 ? -27.177 13.424 -11.599 1.00 20.07 168 VAL D C 1
ATOM 6561 O O . VAL D 1 168 ? -27.134 12.249 -11.235 1.00 20.17 168 VAL D O 1
ATOM 6565 N N . SER D 1 169 ? -27.470 13.808 -12.830 1.00 20.36 169 SER D N 1
ATOM 6566 C CA . SER D 1 169 ? -27.784 12.869 -13.888 1.00 20.86 169 SER D CA 1
ATOM 6567 C C . SER D 1 169 ? -26.867 11.634 -13.822 1.00 20.40 169 SER D C 1
ATOM 6568 O O . SER D 1 169 ? -27.251 10.586 -13.285 1.00 20.11 169 SER D O 1
ATOM 6571 N N . LEU D 1 170 ? -25.656 11.769 -14.353 1.00 18.93 170 LEU D N 1
ATOM 6572 C CA . LEU D 1 170 ? -24.701 10.671 -14.356 1.00 17.97 170 LEU D CA 1
ATOM 6573 C C . LEU D 1 170 ? -24.731 9.848 -13.076 1.00 16.79 170 LEU D C 1
ATOM 6574 O O . LEU D 1 170 ? -24.720 8.620 -13.121 1.00 15.30 170 LEU D O 1
ATOM 6579 N N . LEU D 1 171 ? -24.784 10.525 -11.937 1.00 16.11 171 LEU D N 1
ATOM 6580 C CA . LEU D 1 171 ? -24.794 9.829 -10.661 1.00 16.29 171 LEU D CA 1
ATOM 6581 C C . LEU D 1 171 ? -25.928 8.832 -10.523 1.00 16.14 171 LEU D C 1
ATOM 6582 O O . LEU D 1 171 ? -25.703 7.657 -10.261 1.00 15.46 171 LEU D O 1
ATOM 6587 N N . VAL D 1 172 ? -27.153 9.297 -10.679 1.00 16.32 172 VAL D N 1
ATOM 6588 C CA . VAL D 1 172 ? -28.274 8.389 -10.556 1.00 17.37 172 VAL D CA 1
ATOM 6589 C C . VAL D 1 172 ? -28.029 7.188 -11.472 1.00 18.50 172 VAL D C 1
ATOM 6590 O O . VAL D 1 172 ? -28.373 6.049 -11.145 1.00 19.23 172 VAL D O 1
ATOM 6594 N N . PHE D 1 173 ? -27.416 7.440 -12.620 1.00 18.16 173 PHE D N 1
ATOM 6595 C CA . PHE D 1 173 ? -27.140 6.362 -13.538 1.00 17.55 173 PHE D CA 1
ATOM 6596 C C . PHE D 1 173 ? -26.105 5.425 -12.923 1.00 17.23 173 PHE D C 1
ATOM 6597 O O . PHE D 1 173 ? -26.312 4.212 -12.855 1.00 17.32 173 PHE D O 1
ATOM 6605 N N . LEU D 1 174 ? -24.996 5.985 -12.459 1.00 16.31 174 LEU D N 1
ATOM 6606 C CA . LEU D 1 174 ? -23.951 5.163 -11.860 1.00 15.98 174 LEU D CA 1
ATOM 6607 C C . LEU D 1 174 ? -24.452 4.470 -10.593 1.00 17.20 174 LEU D C 1
ATOM 6608 O O . LEU D 1 174 ? -24.289 3.253 -10.423 1.00 16.67 174 LEU D O 1
ATOM 6613 N N . SER D 1 175 ? -25.073 5.259 -9.716 1.00 18.25 175 SER D N 1
ATOM 6614 C CA . SER D 1 175 ? -25.591 4.774 -8.440 1.00 18.45 175 SER D CA 1
ATOM 6615 C C . SER D 1 175 ? -26.434 3.512 -8.577 1.00 18.81 175 SER D C 1
ATOM 6616 O O . SER D 1 175 ? -26.195 2.511 -7.895 1.00 19.61 175 SER D O 1
ATOM 6619 N N . ILE D 1 176 ? -27.419 3.555 -9.459 1.00 18.29 176 ILE D N 1
ATOM 6620 C CA . ILE D 1 176 ? -28.282 2.403 -9.662 1.00 18.73 176 ILE D CA 1
ATOM 6621 C C . ILE D 1 176 ? -27.521 1.222 -10.250 1.00 18.63 176 ILE D C 1
ATOM 6622 O O . ILE D 1 176 ? -27.514 0.121 -9.689 1.00 18.39 176 ILE D O 1
ATOM 6627 N N . LEU D 1 177 ? -26.893 1.466 -11.392 1.00 17.54 177 LEU D N 1
ATOM 6628 C CA . LEU D 1 177 ? -26.125 0.445 -12.077 1.00 16.72 177 LEU D CA 1
ATOM 6629 C C . LEU D 1 177 ? -25.262 -0.379 -11.113 1.00 17.09 177 LEU D C 1
ATOM 6630 O O . LEU D 1 177 ? -25.396 -1.606 -11.030 1.00 17.43 177 LEU D O 1
ATOM 6635 N N . TRP D 1 178 ? -24.391 0.303 -10.374 1.00 17.03 178 TRP D N 1
ATOM 6636 C CA . TRP D 1 178 ? -23.490 -0.359 -9.437 1.00 17.36 178 TRP D CA 1
ATOM 6637 C C . TRP D 1 178 ? -24.095 -1.417 -8.522 1.00 17.74 178 TRP D C 1
ATOM 6638 O O . TRP D 1 178 ? -23.509 -2.489 -8.345 1.00 17.24 178 TRP D O 1
ATOM 6649 N N . VAL D 1 179 ? -25.261 -1.131 -7.949 1.00 18.35 179 VAL D N 1
ATOM 6650 C CA . VAL D 1 179 ? -25.908 -2.085 -7.054 1.00 16.92 179 VAL D CA 1
ATOM 6651 C C . VAL D 1 179 ? -26.082 -3.436 -7.745 1.00 16.48 179 VAL D C 1
ATOM 6652 O O . VAL D 1 179 ? -26.323 -4.446 -7.095 1.00 15.28 179 VAL D O 1
ATOM 6656 N N . PHE D 1 180 ? -25.955 -3.462 -9.063 1.00 15.99 180 PHE D N 1
ATOM 6657 C CA . PHE D 1 180 ? -26.105 -4.722 -9.758 1.00 16.33 180 PHE D CA 1
ATOM 6658 C C . PHE D 1 180 ? -24.906 -5.623 -9.581 1.00 15.97 180 PHE D C 1
ATOM 6659 O O . PHE D 1 180 ? -25.042 -6.850 -9.513 1.00 15.46 180 PHE D O 1
ATOM 6667 N N . TYR D 1 181 ? -23.727 -5.023 -9.501 1.00 15.45 181 TYR D N 1
ATOM 6668 C CA . TYR D 1 181 ? -22.532 -5.820 -9.303 1.00 15.06 181 TYR D CA 1
ATOM 6669 C C . TYR D 1 181 ? -22.705 -6.746 -8.119 1.00 14.60 181 TYR D C 1
ATOM 6670 O O . TYR D 1 181 ? -22.670 -7.970 -8.272 1.00 14.32 181 TYR D O 1
ATOM 6679 N N . PRO D 1 182 ? -22.920 -6.168 -6.921 1.00 13.69 182 PRO D N 1
ATOM 6680 C CA . PRO D 1 182 ? -23.099 -6.958 -5.701 1.00 13.07 182 PRO D CA 1
ATOM 6681 C C . PRO D 1 182 ? -24.171 -8.016 -5.870 1.00 11.84 182 PRO D C 1
ATOM 6682 O O . PRO D 1 182 ? -24.054 -9.123 -5.343 1.00 11.18 182 PRO D O 1
ATOM 6686 N N . VAL D 1 183 ? -25.214 -7.676 -6.613 1.00 10.30 183 VAL D N 1
ATOM 6687 C CA . VAL D 1 183 ? -26.274 -8.632 -6.830 1.00 9.58 183 VAL D CA 1
ATOM 6688 C C . VAL D 1 183 ? -25.722 -9.814 -7.603 1.00 10.28 183 VAL D C 1
ATOM 6689 O O . VAL D 1 183 ? -25.837 -10.952 -7.166 1.00 10.27 183 VAL D O 1
ATOM 6693 N N . VAL D 1 184 ? -25.114 -9.549 -8.752 1.00 10.47 184 VAL D N 1
ATOM 6694 C CA . VAL D 1 184 ? -24.557 -10.628 -9.545 1.00 11.17 184 VAL D CA 1
ATOM 6695 C C . VAL D 1 184 ? -23.559 -11.418 -8.724 1.00 12.72 184 VAL D C 1
ATOM 6696 O O . VAL D 1 184 ? -23.569 -12.649 -8.715 1.00 12.28 184 VAL D O 1
ATOM 6700 N N . TRP D 1 185 ? -22.684 -10.695 -8.041 1.00 14.32 185 TRP D N 1
ATOM 6701 C CA . TRP D 1 185 ? -21.676 -11.332 -7.218 1.00 15.99 185 TRP D CA 1
ATOM 6702 C C . TRP D 1 185 ? -22.394 -12.304 -6.303 1.00 16.44 185 TRP D C 1
ATOM 6703 O O . TRP D 1 185 ? -22.274 -13.525 -6.442 1.00 16.35 185 TRP D O 1
ATOM 6714 N N . ALA D 1 186 ? -23.159 -11.743 -5.378 1.00 17.04 186 ALA D N 1
ATOM 6715 C CA . ALA D 1 186 ? -23.905 -12.542 -4.423 1.00 18.30 186 ALA D CA 1
ATOM 6716 C C . ALA D 1 186 ? -24.369 -13.840 -5.055 1.00 18.89 186 ALA D C 1
ATOM 6717 O O . ALA D 1 186 ? -24.275 -14.902 -4.455 1.00 19.91 186 ALA D O 1
ATOM 6719 N N . PHE D 1 187 ? -24.849 -13.756 -6.284 1.00 19.41 187 PHE D N 1
ATOM 6720 C CA . PHE D 1 187 ? -25.348 -14.933 -6.973 1.00 20.20 187 PHE D CA 1
ATOM 6721 C C . PHE D 1 187 ? -24.317 -15.976 -7.351 1.00 21.14 187 PHE D C 1
ATOM 6722 O O . PHE D 1 187 ? -24.429 -17.136 -6.960 1.00 20.55 187 PHE D O 1
ATOM 6730 N N . GLY D 1 188 ? -23.321 -15.579 -8.125 1.00 22.15 188 GLY D N 1
ATOM 6731 C CA . GLY D 1 188 ? -22.323 -16.548 -8.521 1.00 24.74 188 GLY D CA 1
ATOM 6732 C C . GLY D 1 188 ? -21.141 -16.604 -7.578 1.00 25.97 188 GLY D C 1
ATOM 6733 O O . GLY D 1 188 ? -21.059 -17.448 -6.685 1.00 25.87 188 GLY D O 1
ATOM 6734 N N . SER D 1 189 ? -20.208 -15.691 -7.798 1.00 27.31 189 SER D N 1
ATOM 6735 C CA . SER D 1 189 ? -19.008 -15.603 -6.992 1.00 28.41 189 SER D CA 1
ATOM 6736 C C . SER D 1 189 ? -19.296 -15.867 -5.523 1.00 28.07 189 SER D C 1
ATOM 6737 O O . SER D 1 189 ? -18.493 -16.491 -4.830 1.00 28.62 189 SER D O 1
ATOM 6740 N N . GLY D 1 190 ? -20.451 -15.401 -5.058 1.00 27.47 190 GLY D N 1
ATOM 6741 C CA . GLY D 1 190 ? -20.807 -15.574 -3.665 1.00 26.83 190 GLY D CA 1
ATOM 6742 C C . GLY D 1 190 ? -21.582 -16.833 -3.355 1.00 26.19 190 GLY D C 1
ATOM 6743 O O . GLY D 1 190 ? -21.139 -17.661 -2.565 1.00 26.40 190 GLY D O 1
ATOM 6744 N N . SER D 1 191 ? -22.738 -16.984 -3.985 1.00 25.37 191 SER D N 1
ATOM 6745 C CA . SER D 1 191 ? -23.587 -18.134 -3.740 1.00 25.16 191 SER D CA 1
ATOM 6746 C C . SER D 1 191 ? -23.183 -19.386 -4.494 1.00 25.88 191 SER D C 1
ATOM 6747 O O . SER D 1 191 ? -22.982 -20.446 -3.906 1.00 25.90 191 SER D O 1
ATOM 6750 N N . GLY D 1 192 ? -23.069 -19.267 -5.807 1.00 26.98 192 GLY D N 1
ATOM 6751 C CA . GLY D 1 192 ? -22.687 -20.416 -6.603 1.00 26.58 192 GLY D CA 1
ATOM 6752 C C . GLY D 1 192 ? -23.818 -20.773 -7.531 1.00 26.53 192 GLY D C 1
ATOM 6753 O O . GLY D 1 192 ? -23.613 -21.481 -8.508 1.00 27.31 192 GLY D O 1
ATOM 6754 N N . VAL D 1 193 ? -25.011 -20.275 -7.221 1.00 25.90 193 VAL D N 1
ATOM 6755 C CA . VAL D 1 193 ? -26.201 -20.518 -8.036 1.00 25.85 193 VAL D CA 1
ATOM 6756 C C . VAL D 1 193 ? -26.025 -19.993 -9.479 1.00 25.65 193 VAL D C 1
ATOM 6757 O O . VAL D 1 193 ? -26.849 -20.243 -10.369 1.00 25.25 193 VAL D O 1
ATOM 6761 N N . LEU D 1 194 ? -24.927 -19.283 -9.706 1.00 25.06 194 LEU D N 1
ATOM 6762 C CA . LEU D 1 194 ? -24.648 -18.712 -11.009 1.00 24.20 194 LEU D CA 1
ATOM 6763 C C . LEU D 1 194 ? -23.357 -19.282 -11.576 1.00 24.16 194 LEU D C 1
ATOM 6764 O O . LEU D 1 194 ? -22.372 -19.418 -10.862 1.00 24.75 194 LEU D O 1
ATOM 6769 N N . SER D 1 195 ? -23.352 -19.611 -12.861 1.00 24.49 195 SER D N 1
ATOM 6770 C CA . SER D 1 195 ? -22.150 -20.166 -13.490 1.00 24.46 195 SER D CA 1
ATOM 6771 C C . SER D 1 195 ? -21.010 -19.162 -13.556 1.00 23.79 195 SER D C 1
ATOM 6772 O O . SER D 1 195 ? -21.228 -17.949 -13.533 1.00 23.95 195 SER D O 1
ATOM 6775 N N . VAL D 1 196 ? -19.790 -19.672 -13.647 1.00 22.60 196 VAL D N 1
ATOM 6776 C CA . VAL D 1 196 ? -18.647 -18.794 -13.747 1.00 22.36 196 VAL D CA 1
ATOM 6777 C C . VAL D 1 196 ? -18.772 -17.990 -15.038 1.00 23.52 196 VAL D C 1
ATOM 6778 O O . VAL D 1 196 ? -18.503 -16.793 -15.061 1.00 24.08 196 VAL D O 1
ATOM 6782 N N . ASP D 1 197 ? -19.204 -18.652 -16.107 1.00 24.26 197 ASP D N 1
ATOM 6783 C CA . ASP D 1 197 ? -19.359 -18.011 -17.414 1.00 24.26 197 ASP D CA 1
ATOM 6784 C C . ASP D 1 197 ? -20.439 -16.956 -17.402 1.00 24.06 197 ASP D C 1
ATOM 6785 O O . ASP D 1 197 ? -20.199 -15.814 -17.795 1.00 23.75 197 ASP D O 1
ATOM 6790 N N . ASN D 1 198 ? -21.633 -17.344 -16.968 1.00 23.96 198 ASN D N 1
ATOM 6791 C CA . ASN D 1 198 ? -22.744 -16.404 -16.906 1.00 24.45 198 ASN D CA 1
ATOM 6792 C C . ASN D 1 198 ? -22.351 -15.191 -16.070 1.00 24.57 198 ASN D C 1
ATOM 6793 O O . ASN D 1 198 ? -22.586 -14.048 -16.480 1.00 24.67 198 ASN D O 1
ATOM 6798 N N . GLU D 1 199 ? -21.753 -15.433 -14.902 1.00 23.69 199 GLU D N 1
ATOM 6799 C CA . GLU D 1 199 ? -21.304 -14.332 -14.048 1.00 22.75 199 GLU D CA 1
ATOM 6800 C C . GLU D 1 199 ? -20.430 -13.417 -14.923 1.00 21.41 199 GLU D C 1
ATOM 6801 O O . GLU D 1 199 ? -20.678 -12.215 -15.052 1.00 20.54 199 GLU D O 1
ATOM 6807 N N . ALA D 1 200 ? -19.415 -14.015 -15.539 1.00 19.67 200 ALA D N 1
ATOM 6808 C CA . ALA D 1 200 ? -18.503 -13.294 -16.415 1.00 17.52 200 ALA D CA 1
ATOM 6809 C C . ALA D 1 200 ? -19.261 -12.427 -17.407 1.00 15.75 200 ALA D C 1
ATOM 6810 O O . ALA D 1 200 ? -18.997 -11.233 -17.527 1.00 15.02 200 ALA D O 1
ATOM 6812 N N . ILE D 1 201 ? -20.194 -13.043 -18.125 1.00 14.25 201 ILE D N 1
ATOM 6813 C CA . ILE D 1 201 ? -20.990 -12.330 -19.113 1.00 13.36 201 ILE D CA 1
ATOM 6814 C C . ILE D 1 201 ? -21.765 -11.206 -18.466 1.00 13.87 201 ILE D C 1
ATOM 6815 O O . ILE D 1 201 ? -21.778 -10.084 -18.970 1.00 12.63 201 ILE D O 1
ATOM 6820 N N . LEU D 1 202 ? -22.438 -11.524 -17.362 1.00 14.29 202 LEU D N 1
ATOM 6821 C CA . LEU D 1 202 ? -23.211 -10.525 -16.642 1.00 14.66 202 LEU D CA 1
ATOM 6822 C C . LEU D 1 202 ? -22.280 -9.395 -16.194 1.00 15.80 202 LEU D C 1
ATOM 6823 O O . LEU D 1 202 ? -22.467 -8.230 -16.582 1.00 15.72 202 LEU D O 1
ATOM 6828 N N . MET D 1 203 ? -21.280 -9.733 -15.381 1.00 15.74 203 MET D N 1
ATOM 6829 C CA . MET D 1 203 ? -20.330 -8.725 -14.943 1.00 15.99 203 MET D CA 1
ATOM 6830 C C . MET D 1 203 ? -19.913 -7.986 -16.219 1.00 16.06 203 MET D C 1
ATOM 6831 O O . MET D 1 203 ? -20.081 -6.767 -16.335 1.00 16.36 203 MET D O 1
ATOM 6836 N N . GLY D 1 204 ? -19.397 -8.749 -17.184 1.00 15.33 204 GLY D N 1
ATOM 6837 C CA . GLY D 1 204 ? -18.964 -8.172 -18.446 1.00 14.02 204 GLY D CA 1
ATOM 6838 C C . GLY D 1 204 ? -19.935 -7.136 -18.989 1.00 13.64 204 GLY D C 1
ATOM 6839 O O . GLY D 1 204 ? -19.536 -6.032 -19.359 1.00 12.95 204 GLY D O 1
ATOM 6840 N N . ILE D 1 205 ? -21.215 -7.489 -19.040 1.00 12.48 205 ILE D N 1
ATOM 6841 C CA . ILE D 1 205 ? -22.225 -6.575 -19.537 1.00 11.84 205 ILE D CA 1
ATOM 6842 C C . ILE D 1 205 ? -22.179 -5.302 -18.721 1.00 13.42 205 ILE D C 1
ATOM 6843 O O . ILE D 1 205 ? -22.198 -4.203 -19.252 1.00 12.77 205 ILE D O 1
ATOM 6848 N N . LEU D 1 206 ? -22.143 -5.454 -17.410 1.00 15.07 206 LEU D N 1
ATOM 6849 C CA . LEU D 1 206 ? -22.111 -4.292 -16.550 1.00 17.03 206 LEU D CA 1
ATOM 6850 C C . LEU D 1 206 ? -20.923 -3.396 -16.859 1.00 17.91 206 LEU D C 1
ATOM 6851 O O . LEU D 1 206 ? -21.086 -2.210 -17.159 1.00 17.63 206 LEU D O 1
ATOM 6856 N N . ASP D 1 207 ? -19.728 -3.978 -16.789 1.00 19.39 207 ASP D N 1
ATOM 6857 C CA . ASP D 1 207 ? -18.494 -3.241 -17.043 1.00 20.40 207 ASP D CA 1
ATOM 6858 C C . ASP D 1 207 ? -18.619 -2.284 -18.234 1.00 19.74 207 ASP D C 1
ATOM 6859 O O . ASP D 1 207 ? -18.334 -1.085 -18.106 1.00 19.82 207 ASP D O 1
ATOM 6864 N N . VAL D 1 208 ? -19.072 -2.805 -19.373 1.00 18.31 208 VAL D N 1
ATOM 6865 C CA . VAL D 1 208 ? -19.214 -2.003 -20.583 1.00 17.32 208 VAL D CA 1
ATOM 6866 C C . VAL D 1 208 ? -20.195 -0.847 -20.417 1.00 16.04 208 VAL D C 1
ATOM 6867 O O . VAL D 1 208 ? -20.080 0.192 -21.074 1.00 15.10 208 VAL D O 1
ATOM 6871 N N . LEU D 1 209 ? -21.164 -1.016 -19.536 1.00 14.68 209 LEU D N 1
ATOM 6872 C CA . LEU D 1 209 ? -22.112 0.058 -19.303 1.00 15.00 209 LEU D CA 1
ATOM 6873 C C . LEU D 1 209 ? -21.454 1.068 -18.381 1.00 15.82 209 LEU D C 1
ATOM 6874 O O . LEU D 1 209 ? -21.486 2.280 -18.605 1.00 15.51 209 LEU D O 1
ATOM 6879 N N . ALA D 1 210 ? -20.847 0.529 -17.337 1.00 17.01 210 ALA D N 1
ATOM 6880 C CA . ALA D 1 210 ? -20.190 1.321 -16.321 1.00 17.82 210 ALA D CA 1
ATOM 6881 C C . ALA D 1 210 ? -18.966 2.099 -16.768 1.00 17.83 210 ALA D C 1
ATOM 6882 O O . ALA D 1 210 ? -18.726 3.198 -16.264 1.00 16.97 210 ALA D O 1
ATOM 6884 N N . LYS D 1 211 ? -18.198 1.545 -17.707 1.00 17.75 211 LYS D N 1
ATOM 6885 C CA . LYS D 1 211 ? -16.973 2.202 -18.159 1.00 17.72 211 LYS D CA 1
ATOM 6886 C C . LYS D 1 211 ? -17.001 2.987 -19.483 1.00 18.69 211 LYS D C 1
ATOM 6887 O O . LYS D 1 211 ? -16.982 4.223 -19.466 1.00 19.06 211 LYS D O 1
ATOM 6893 N N . PRO D 1 212 ? -17.036 2.301 -20.643 1.00 19.28 212 PRO D N 1
ATOM 6894 C CA . PRO D 1 212 ? -17.065 3.037 -21.920 1.00 19.63 212 PRO D CA 1
ATOM 6895 C C . PRO D 1 212 ? -18.214 4.048 -22.011 1.00 20.30 212 PRO D C 1
ATOM 6896 O O . PRO D 1 212 ? -17.993 5.257 -22.169 1.00 19.81 212 PRO D O 1
ATOM 6900 N N . LEU D 1 213 ? -19.439 3.530 -21.905 1.00 20.89 213 LEU D N 1
ATOM 6901 C CA . LEU D 1 213 ? -20.654 4.336 -21.986 1.00 20.78 213 LEU D CA 1
ATOM 6902 C C . LEU D 1 213 ? -20.620 5.526 -21.033 1.00 20.45 213 LEU D C 1
ATOM 6903 O O . LEU D 1 213 ? -20.782 6.680 -21.444 1.00 20.04 213 LEU D O 1
ATOM 6908 N N . PHE D 1 214 ? -20.419 5.232 -19.754 1.00 20.23 214 PHE D N 1
ATOM 6909 C CA . PHE D 1 214 ? -20.330 6.268 -18.735 1.00 19.90 214 PHE D CA 1
ATOM 6910 C C . PHE D 1 214 ? -19.317 7.304 -19.213 1.00 19.51 214 PHE D C 1
ATOM 6911 O O . PHE D 1 214 ? -19.605 8.503 -19.268 1.00 19.29 214 PHE D O 1
ATOM 6919 N N . GLY D 1 215 ? -18.133 6.813 -19.566 1.00 18.61 215 GLY D N 1
ATOM 6920 C CA . GLY D 1 215 ? -17.075 7.672 -20.052 1.00 18.33 215 GLY D CA 1
ATOM 6921 C C . GLY D 1 215 ? -17.592 8.668 -21.057 1.00 18.67 215 GLY D C 1
ATOM 6922 O O . GLY D 1 215 ? -17.426 9.870 -20.876 1.00 18.04 215 GLY D O 1
ATOM 6923 N N . MET D 1 216 ? -18.218 8.176 -22.119 1.00 19.54 216 MET D N 1
ATOM 6924 C CA . MET D 1 216 ? -18.765 9.064 -23.139 1.00 20.86 216 MET D CA 1
ATOM 6925 C C . MET D 1 216 ? -19.632 10.114 -22.472 1.00 20.81 216 MET D C 1
ATOM 6926 O O . MET D 1 216 ? -19.447 11.321 -22.669 1.00 20.59 216 MET D O 1
ATOM 6931 N N . GLY D 1 217 ? -20.590 9.642 -21.686 1.00 19.74 217 GLY D N 1
ATOM 6932 C CA . GLY D 1 217 ? -21.459 10.566 -21.001 1.00 19.64 217 GLY D CA 1
ATOM 6933 C C . GLY D 1 217 ? -20.649 11.719 -20.455 1.00 19.33 217 GLY D C 1
ATOM 6934 O O . GLY D 1 217 ? -20.865 12.878 -20.804 1.00 18.66 217 GLY D O 1
ATOM 6935 N N . CYS D 1 218 ? -19.687 11.389 -19.607 1.00 18.87 218 CYS D N 1
ATOM 6936 C CA . CYS D 1 218 ? -18.840 12.391 -18.993 1.00 18.41 218 CYS D CA 1
ATOM 6937 C C . CYS D 1 218 ? -18.173 13.268 -20.025 1.00 18.12 218 CYS D C 1
ATOM 6938 O O . CYS D 1 218 ? -18.387 14.481 -20.051 1.00 18.51 218 CYS D O 1
ATOM 6941 N N . LEU D 1 219 ? -17.366 12.656 -20.879 1.00 17.14 219 LEU D N 1
ATOM 6942 C CA . LEU D 1 219 ? -16.675 13.410 -21.912 1.00 16.52 219 LEU D CA 1
ATOM 6943 C C . LEU D 1 219 ? -17.631 14.374 -22.612 1.00 16.20 219 LEU D C 1
ATOM 6944 O O . LEU D 1 219 ? -17.334 15.558 -22.775 1.00 15.98 219 LEU D O 1
ATOM 6949 N N . ILE D 1 220 ? -18.788 13.874 -23.021 1.00 15.42 220 ILE D N 1
ATOM 6950 C CA . ILE D 1 220 ? -19.742 14.732 -23.687 1.00 14.50 220 ILE D CA 1
ATOM 6951 C C . ILE D 1 220 ? -20.067 15.886 -22.777 1.00 15.24 220 ILE D C 1
ATOM 6952 O O . ILE D 1 220 ? -19.796 17.035 -23.107 1.00 14.02 220 ILE D O 1
ATOM 6957 N N . ALA D 1 221 ? -20.642 15.558 -21.624 1.00 16.18 221 ALA D N 1
ATOM 6958 C CA . ALA D 1 221 ? -21.018 16.550 -20.630 1.00 16.94 221 ALA D CA 1
ATOM 6959 C C . ALA D 1 221 ? -19.966 17.636 -20.565 1.00 17.49 221 ALA D C 1
ATOM 6960 O O . ALA D 1 221 ? -20.262 18.812 -20.753 1.00 16.92 221 ALA D O 1
ATOM 6962 N N . HIS D 1 222 ? -18.730 17.238 -20.297 1.00 18.65 222 HIS D N 1
ATOM 6963 C CA . HIS D 1 222 ? -17.653 18.204 -20.219 1.00 20.62 222 HIS D CA 1
ATOM 6964 C C . HIS D 1 222 ? -17.605 19.008 -21.505 1.00 21.90 222 HIS D C 1
ATOM 6965 O O . HIS D 1 222 ? -17.814 20.216 -21.492 1.00 22.62 222 HIS D O 1
ATOM 6972 N N . GLU D 1 223 ? -17.336 18.333 -22.615 1.00 23.07 223 GLU D N 1
ATOM 6973 C CA . GLU D 1 223 ? -17.271 18.990 -23.914 1.00 24.07 223 GLU D CA 1
ATOM 6974 C C . GLU D 1 223 ? -18.462 19.925 -24.111 1.00 24.26 223 GLU D C 1
ATOM 6975 O O . GLU D 1 223 ? -18.321 21.040 -24.598 1.00 24.26 223 GLU D O 1
ATOM 6981 N N . THR D 1 224 ? -19.637 19.456 -23.729 1.00 24.85 224 THR D N 1
ATOM 6982 C CA . THR D 1 224 ? -20.857 20.235 -23.847 1.00 27.01 224 THR D CA 1
ATOM 6983 C C . THR D 1 224 ? -20.755 21.531 -23.070 1.00 28.71 224 THR D C 1
ATOM 6984 O O . THR D 1 224 ? -20.724 22.624 -23.637 1.00 28.61 224 THR D O 1
ATOM 6988 N N . ILE D 1 225 ? -20.740 21.385 -21.751 1.00 31.09 225 ILE D N 1
ATOM 6989 C CA . ILE D 1 225 ? -20.631 22.512 -20.841 1.00 33.21 225 ILE D CA 1
ATOM 6990 C C . ILE D 1 225 ? -19.545 23.478 -21.293 1.00 35.33 225 ILE D C 1
ATOM 6991 O O . ILE D 1 225 ? -19.822 24.652 -21.525 1.00 35.27 225 ILE D O 1
ATOM 6996 N N . PHE D 1 226 ? -18.316 22.979 -21.412 1.00 37.74 226 PHE D N 1
ATOM 6997 C CA . PHE D 1 226 ? -17.182 23.793 -21.848 1.00 40.03 226 PHE D CA 1
ATOM 6998 C C . PHE D 1 226 ? -17.605 24.743 -22.965 1.00 41.90 226 PHE D C 1
ATOM 6999 O O . PHE D 1 226 ? -17.076 25.855 -23.087 1.00 42.50 226 PHE D O 1
ATOM 7007 N N . LYS D 1 227 ? -18.551 24.287 -23.782 1.00 43.30 227 LYS D N 1
ATOM 7008 C CA . LYS D 1 227 ? -19.048 25.081 -24.894 1.00 44.75 227 LYS D CA 1
ATOM 7009 C C . LYS D 1 227 ? -20.055 26.103 -24.367 1.00 44.63 227 LYS D C 1
ATOM 7010 O O . LYS D 1 227 ? -20.861 26.637 -25.129 1.00 45.16 227 LYS D O 1
ATOM 7016 N N . LYS D 1 228 ? -19.997 26.369 -23.062 1.00 44.14 228 LYS D N 1
ATOM 7017 C CA . LYS D 1 228 ? -20.901 27.317 -22.412 1.00 44.11 228 LYS D CA 1
ATOM 7018 C C . LYS D 1 228 ? -20.300 27.899 -21.138 1.00 43.74 228 LYS D C 1
ATOM 7019 O O . LYS D 1 228 ? -19.366 28.700 -21.189 1.00 43.99 228 LYS D O 1
#